Protein AF-A0A166WID9-F1 (afdb_monomer_lite)

Foldseek 3Di:
DVLLVLLVCQLVQLVCDVDPPLDRAPLFDDDEVFQDWAFLAAQFDDDWAWDDQDLQKIKIWTQHPQQWIWIKMGGGGPPDAIPPGSNDTDTLGARFDEHWHKDALHHLKIKIWTQGPQQFIWIWMTRNPDIDRIDTPGAHADYGKEWDHAHRQKIKIWGQHPQQFIWIWIGPNPDIDHIDTLGAHFDHTWYKDYQHHQKIKIWTQHPQQFIWIWIGRNPDIPHIDTPGARFDHTWAWEALHHLKIWIWTQHPQQFIWIWMGPSPDIDHIHTPGARFDAGWAWYYALSQKIKIWGQHPQQFIWIWIDSNPDIDDIDTSGARAPYTWHWYDSHRRWIKIWGQHPSSTIIIHTDFHWFFFQQQQTGTCSVLSSCFSNVWGDDNLLDDDPVVLVVVLVVCVVVCVVVVDDDDLPPRSLVSVLVSQVVRQQQDGAPPRGRDPDDDDDDRDAQPDPRCLSVLLSLLVNCVVCDFLADAAEAEWEFEQDPNDTHCVRVLVRLVSSVVSPHQHQAYEYEYQDDDDLVSLVVSCVSSVHDSLRYFYQHDDPHSLCSSVRCVVSVVSVSNCVRNVVVPPDDDPVVVVVSVVVSVLSCVLPPDDPDFAAAQEEEEEQNLVRPRHCVLVVVLLVLLCSVLSHHYDYHYQYLQLCDPVVCVVPVVSVVVRVVSLVPHLAYEYEDHAEDPSLRSLLVSLVCCVVVLRQYEYEQVGLQSNQQSCCCPQVVNPPAHDCRHPVPDPHHQKYFDADDDPVDPDGHWQFRKFKKFFDPPLQLPLLCLLQLVDRMAIATAGGGMFGQQVCQVVCVVSQFDQGIDGPVNRGRAWTFHNPGLHHIYGNGDQSSLAHSSRRRSSSSCRSCSSVVNNVVSSVVSNVDNNDHRSRDPDDD

InterPro domains:
  IPR004468 CTP synthase [PTHR11550] (348-858)
  IPR004468 CTP synthase [TIGR00337] (348-848)
  IPR017456 CTP synthase, N-terminal [PF06418] (348-565)
  IPR017926 Glutamine amidotransferase [PF00117] (611-840)
  IPR027417 P-loop containing nucleoside triphosphate hydrolase [G3DSA:3.40.50.300] (354-571)
  IPR027417 P-loop containing nucleoside triphosphate hydrolase [SSF52540] (313-566)
  IPR029062 Class I glutamine amidotransferase-like [G3DSA:3.40.50.880] (597-863)
  IPR029062 Class I glutamine amidotransferase-like [SSF52317] (599-852)
  IPR033828 CTP synthase GATase domain [cd01746] (599-846)
  IPR058502 PLL-like beta propeller [PF26607] (32-324)

pLDDT: mean 84.31, std 16.14, range [24.44, 98.62]

Structure (mmCIF, N/CA/C/O backbone):
data_AF-A0A166WID9-F1
#
_entry.id   AF-A0A166WID9-F1
#
loop_
_atom_site.group_PDB
_atom_site.id
_atom_site.type_symbol
_atom_site.label_atom_id
_atom_site.label_alt_id
_atom_site.label_comp_id
_atom_site.label_asym_id
_atom_site.label_entity_id
_atom_site.label_seq_id
_atom_site.pdbx_PDB_ins_code
_atom_site.Cartn_x
_atom_site.Cartn_y
_atom_site.Cartn_z
_atom_site.occupancy
_atom_site.B_iso_or_equiv
_atom_site.auth_seq_id
_atom_site.auth_comp_id
_atom_site.auth_asym_id
_atom_site.auth_atom_id
_atom_site.pdbx_PDB_model_num
ATOM 1 N N . MET A 1 1 ? -18.078 13.825 -22.452 1.00 29.33 1 MET A N 1
ATOM 2 C CA . MET A 1 1 ? -17.145 12.692 -22.592 1.00 29.33 1 MET A CA 1
ATOM 3 C C . MET A 1 1 ? -15.806 13.022 -21.956 1.00 29.33 1 MET A C 1
ATOM 5 O O . MET A 1 1 ? -15.513 12.515 -20.892 1.00 29.33 1 MET A O 1
ATOM 9 N N . PHE A 1 2 ? -15.063 13.988 -22.492 1.00 33.53 2 PHE A N 1
ATOM 10 C CA . PHE A 1 2 ? -13.681 14.206 -22.079 1.00 33.53 2 PHE A CA 1
ATOM 11 C C . PHE A 1 2 ? -13.449 14.901 -20.731 1.00 33.53 2 PHE A C 1
ATOM 13 O O . PHE A 1 2 ? -12.426 14.667 -20.117 1.00 33.53 2 PHE A O 1
ATOM 20 N N . LYS A 1 3 ? -14.415 15.648 -20.188 1.00 31.50 3 LYS A N 1
ATOM 21 C CA . LYS A 1 3 ? -14.369 16.086 -18.777 1.00 31.50 3 LYS A CA 1
ATOM 22 C C . LYS A 1 3 ? -14.500 14.925 -17.775 1.00 31.50 3 LYS A C 1
ATOM 24 O O . LYS A 1 3 ? -13.998 15.031 -16.665 1.00 31.50 3 LYS A O 1
ATOM 29 N N . TRP A 1 4 ? -15.113 13.805 -18.186 1.00 31.22 4 TRP A N 1
ATOM 30 C CA . TRP A 1 4 ? -14.991 12.526 -17.478 1.00 31.22 4 TRP A CA 1
ATOM 31 C C . TRP A 1 4 ? -13.637 11.888 -17.805 1.00 31.22 4 TRP A C 1
ATOM 33 O O . TRP A 1 4 ? -12.912 11.534 -16.887 1.00 31.22 4 TRP A O 1
ATOM 43 N N . SER A 1 5 ? -13.240 11.808 -19.086 1.00 32.94 5 SER A N 1
ATOM 44 C CA . SER A 1 5 ? -11.946 11.237 -19.521 1.00 32.94 5 SER A CA 1
ATOM 45 C C . SER A 1 5 ? -10.709 11.940 -18.926 1.00 32.94 5 SER A C 1
ATOM 47 O O . SER A 1 5 ? -9.628 11.363 -18.873 1.00 32.94 5 SER A O 1
ATOM 49 N N . LEU A 1 6 ? -10.866 13.180 -18.458 1.00 35.09 6 LEU A N 1
ATOM 50 C CA . LEU A 1 6 ? -9.849 13.917 -17.730 1.00 35.09 6 LEU A CA 1
ATOM 51 C C . LEU A 1 6 ? -9.614 13.237 -16.381 1.00 35.09 6 LEU A C 1
ATOM 53 O O . LEU A 1 6 ? -8.492 12.819 -16.154 1.00 35.09 6 LEU A O 1
ATOM 57 N N . LEU A 1 7 ? -10.666 13.014 -15.567 1.00 33.09 7 LEU A N 1
ATOM 58 C CA . LEU A 1 7 ? -10.648 12.192 -14.329 1.00 33.09 7 LEU A CA 1
ATOM 59 C C . LEU A 1 7 ? -10.022 10.812 -14.546 1.00 33.09 7 LEU A C 1
ATOM 61 O O . LEU A 1 7 ? -9.282 10.333 -13.695 1.00 33.09 7 LEU A O 1
ATOM 65 N N . TYR A 1 8 ? -10.264 10.244 -15.720 1.00 34.66 8 TYR A N 1
ATOM 66 C CA . TYR A 1 8 ? -9.747 8.974 -16.238 1.00 34.66 8 TYR A CA 1
ATOM 67 C C . TYR A 1 8 ? -8.234 9.008 -16.552 1.00 34.66 8 TYR A C 1
ATOM 69 O O . TYR A 1 8 ? -7.511 8.151 -16.058 1.00 34.66 8 TYR A O 1
ATOM 77 N N . CYS A 1 9 ? -7.692 9.996 -17.274 1.00 32.59 9 CYS A N 1
ATOM 78 C CA . CYS A 1 9 ? -6.236 10.113 -17.500 1.00 32.59 9 CYS A CA 1
ATOM 79 C C . CYS A 1 9 ? -5.441 10.571 -16.258 1.00 32.59 9 CYS A C 1
ATOM 81 O O . CYS A 1 9 ? -4.215 10.669 -16.307 1.00 32.59 9 CYS A O 1
ATOM 83 N N . LEU A 1 10 ? -6.133 10.894 -15.163 1.00 41.47 10 LEU A N 1
ATOM 84 C CA . LEU A 1 10 ? -5.582 11.579 -13.998 1.00 41.47 10 LEU A CA 1
ATOM 85 C C . LEU A 1 10 ? -5.070 10.697 -12.883 1.00 41.47 10 LEU A C 1
ATOM 87 O O . LEU A 1 10 ? -4.231 11.175 -12.129 1.00 41.47 10 LEU A O 1
ATOM 91 N N . SER A 1 11 ? -5.506 9.448 -12.770 1.00 35.12 11 SER A N 1
ATOM 92 C CA . SER A 1 11 ? -4.849 8.502 -11.863 1.00 35.12 11 SER A CA 1
ATOM 93 C C . SER A 1 11 ? -3.369 8.362 -12.241 1.00 35.12 11 SER A C 1
ATOM 95 O O . SER A 1 11 ? -2.512 8.613 -11.410 1.00 35.12 11 SER A O 1
ATOM 97 N N . LEU A 1 12 ? -3.061 8.170 -13.525 1.00 33.97 12 LEU A N 1
ATOM 98 C CA . LEU A 1 12 ? -1.698 8.025 -14.060 1.00 33.97 12 LEU A CA 1
ATOM 99 C C . LEU A 1 12 ? -0.779 9.254 -13.908 1.00 33.97 12 LEU A C 1
ATOM 101 O O . LEU A 1 12 ? 0.431 9.120 -14.041 1.00 33.97 12 LEU A O 1
ATOM 105 N N . LEU A 1 13 ? -1.321 10.462 -13.701 1.00 33.78 13 LEU A N 1
ATOM 106 C CA . LEU A 1 13 ? -0.529 11.705 -13.608 1.00 33.78 13 LEU A CA 1
ATOM 107 C C . LEU A 1 13 ? -0.602 12.381 -12.236 1.00 33.78 13 LEU A C 1
ATOM 109 O O . LEU A 1 13 ? 0.315 13.113 -11.865 1.00 33.78 13 LEU A O 1
ATOM 113 N N . ALA A 1 14 ? -1.675 12.141 -11.478 1.00 33.19 14 ALA A N 1
ATOM 114 C CA . ALA A 1 14 ? -1.847 12.625 -10.112 1.00 33.19 14 ALA A CA 1
ATOM 115 C C . ALA A 1 14 ? -1.405 11.593 -9.055 1.00 33.19 14 ALA A C 1
ATOM 117 O O . ALA A 1 14 ? -1.012 12.006 -7.963 1.00 33.19 14 ALA A O 1
ATOM 118 N N . ALA A 1 15 ? -1.435 10.286 -9.357 1.00 32.62 15 ALA A N 1
ATOM 119 C CA . ALA A 1 15 ? -0.976 9.222 -8.452 1.00 32.62 15 ALA A CA 1
ATOM 120 C C . ALA A 1 15 ? 0.531 8.928 -8.554 1.00 32.62 15 ALA A C 1
ATOM 122 O O . ALA A 1 15 ? 1.063 8.215 -7.716 1.00 32.62 15 ALA A O 1
ATOM 123 N N . THR A 1 16 ? 1.259 9.562 -9.479 1.00 33.81 16 THR A N 1
ATOM 124 C CA . THR A 1 16 ? 2.684 9.287 -9.720 1.00 33.81 16 THR A CA 1
ATOM 125 C C . THR A 1 16 ? 3.691 10.317 -9.147 1.00 33.81 16 THR A C 1
ATOM 127 O O . THR A 1 16 ? 4.575 10.723 -9.910 1.00 33.81 16 THR A O 1
ATOM 130 N N . PRO A 1 17 ? 3.715 10.825 -7.886 1.00 36.81 17 PRO A N 1
ATOM 131 C CA . PRO A 1 17 ? 2.848 10.709 -6.706 1.00 36.81 17 PRO A CA 1
ATOM 132 C C . PRO A 1 17 ? 2.644 12.053 -5.949 1.00 36.81 17 PRO A C 1
ATOM 134 O O . PRO A 1 17 ? 3.260 13.086 -6.257 1.00 36.81 17 PRO A O 1
ATOM 137 N N . GLN A 1 18 ? 1.862 12.015 -4.864 1.00 28.42 18 GLN A N 1
ATOM 138 C CA . GLN A 1 18 ? 2.094 12.884 -3.704 1.00 28.42 18 GLN A CA 1
ATOM 139 C C . GLN A 1 18 ? 3.464 12.532 -3.107 1.00 28.42 18 GLN A C 1
ATOM 141 O O . GLN A 1 18 ? 3.641 11.467 -2.533 1.00 28.42 18 GLN A O 1
ATOM 146 N N . GLY A 1 19 ? 4.442 13.427 -3.273 1.00 25.45 19 GLY A N 1
ATOM 147 C CA . GLY A 1 19 ? 5.763 13.309 -2.653 1.00 25.45 19 GLY A CA 1
ATOM 148 C C . GLY A 1 19 ? 6.847 12.673 -3.528 1.00 25.45 19 GLY A C 1
ATOM 149 O O . GLY A 1 19 ? 7.393 11.630 -3.189 1.00 25.45 19 GLY A O 1
ATOM 150 N N . CYS A 1 20 ? 7.290 13.352 -4.590 1.00 24.44 20 CYS A N 1
ATOM 151 C CA . CYS A 1 20 ? 8.637 13.111 -5.132 1.00 24.44 20 CYS A CA 1
ATOM 152 C C . CYS A 1 20 ? 9.711 13.838 -4.303 1.00 24.44 20 CYS A C 1
ATOM 154 O O . CYS A 1 20 ? 10.496 14.632 -4.811 1.00 24.44 20 CYS A O 1
ATOM 156 N N . SER A 1 21 ? 9.822 13.487 -3.024 1.00 25.66 21 SER A N 1
ATOM 157 C CA . SER A 1 21 ? 11.135 13.038 -2.556 1.00 25.66 21 SER A CA 1
ATOM 158 C C . SER A 1 21 ? 11.141 11.549 -2.880 1.00 25.66 21 SER A C 1
ATOM 160 O O . SER A 1 21 ? 10.225 10.889 -2.419 1.00 25.66 21 SER A O 1
ATOM 162 N N . GLY A 1 22 ? 12.040 11.053 -3.739 1.00 26.47 22 GLY A N 1
ATOM 163 C CA . GLY A 1 22 ? 11.924 9.772 -4.472 1.00 26.47 22 GLY A CA 1
ATOM 164 C C . GLY A 1 22 ? 11.632 8.498 -3.661 1.00 26.47 22 GLY A C 1
ATOM 165 O O . GLY A 1 22 ? 12.490 7.624 -3.583 1.00 26.47 22 GLY A O 1
ATOM 166 N N . ARG A 1 23 ? 10.429 8.398 -3.089 1.00 31.25 23 ARG A N 1
ATOM 167 C CA . ARG A 1 23 ? 10.002 7.396 -2.111 1.00 31.25 23 ARG A CA 1
ATOM 168 C C . ARG A 1 23 ? 8.579 6.870 -2.353 1.00 31.25 23 ARG A C 1
ATOM 170 O O . ARG A 1 23 ? 8.211 5.941 -1.659 1.00 31.25 23 ARG A O 1
ATOM 177 N N . ALA A 1 24 ? 7.814 7.407 -3.311 1.00 25.03 24 ALA A N 1
ATOM 178 C CA . ALA A 1 24 ? 6.367 7.154 -3.389 1.00 25.03 24 ALA A CA 1
ATOM 179 C C . ALA A 1 24 ? 5.817 6.693 -4.761 1.00 25.03 24 ALA A C 1
ATOM 181 O O . ALA A 1 24 ? 4.619 6.799 -4.964 1.00 25.03 24 ALA A O 1
ATOM 182 N N . VAL A 1 25 ? 6.637 6.215 -5.714 1.00 25.92 25 VAL A N 1
ATOM 183 C CA . VAL A 1 25 ? 6.122 5.740 -7.033 1.00 25.92 25 VAL A CA 1
ATOM 184 C C . VAL A 1 25 ? 6.230 4.224 -7.239 1.00 25.92 25 VAL A C 1
ATOM 186 O O . VAL A 1 25 ? 5.779 3.733 -8.254 1.00 25.92 25 VAL A O 1
ATOM 189 N N . GLU A 1 26 ? 6.804 3.438 -6.320 1.00 33.47 26 GLU A N 1
ATOM 190 C CA . GLU A 1 26 ? 6.939 1.980 -6.551 1.00 33.47 26 GLU A CA 1
ATOM 191 C C . GLU A 1 26 ? 6.768 1.139 -5.270 1.00 33.47 26 GLU A C 1
ATOM 193 O O . GLU A 1 26 ? 7.401 0.097 -5.101 1.00 33.47 26 GLU A O 1
ATOM 198 N N . THR A 1 27 ? 5.882 1.559 -4.357 1.00 28.61 27 THR A N 1
ATOM 199 C CA . THR A 1 27 ? 5.385 0.729 -3.232 1.00 28.61 27 THR A CA 1
ATOM 200 C C . THR A 1 27 ? 4.212 -0.193 -3.632 1.00 28.61 27 THR A C 1
ATOM 202 O O . THR A 1 27 ? 3.526 -0.767 -2.786 1.00 28.61 27 THR A O 1
ATOM 205 N N . GLU A 1 28 ? 4.058 -0.413 -4.937 1.00 32.56 28 GLU A N 1
ATOM 206 C CA . GLU A 1 28 ? 2.879 -0.906 -5.661 1.00 32.56 28 GLU A CA 1
ATOM 207 C C . GLU A 1 28 ? 2.756 -2.447 -5.729 1.00 32.56 28 GLU A C 1
ATOM 209 O O . GLU A 1 28 ? 2.613 -3.075 -6.783 1.00 32.56 28 GLU A O 1
ATOM 214 N N . LYS A 1 29 ? 2.877 -3.119 -4.573 1.00 29.30 29 LYS A N 1
ATOM 215 C CA . LYS A 1 29 ? 2.418 -4.510 -4.388 1.00 29.30 29 LYS A CA 1
ATOM 216 C C . LYS A 1 29 ? 2.517 -4.946 -2.921 1.00 29.30 29 LYS A C 1
ATOM 218 O O . LYS A 1 29 ? 3.580 -5.365 -2.470 1.00 29.30 29 LYS A O 1
ATOM 223 N N . ARG A 1 30 ? 1.337 -5.093 -2.298 1.00 35.50 30 ARG A N 1
ATOM 224 C CA . ARG A 1 30 ? 0.973 -6.159 -1.328 1.00 35.50 30 ARG A CA 1
ATOM 225 C C . ARG A 1 30 ? 1.055 -5.811 0.177 1.00 35.50 30 ARG A C 1
ATOM 227 O O . ARG A 1 30 ? 1.994 -6.155 0.879 1.00 35.50 30 ARG A O 1
ATOM 234 N N . ALA A 1 31 ? -0.058 -5.273 0.676 1.00 27.81 31 ALA A N 1
ATOM 235 C CA . ALA A 1 31 ? -0.945 -5.879 1.679 1.00 27.81 31 ALA A CA 1
ATOM 236 C C . ALA A 1 31 ? -0.385 -6.387 3.034 1.00 27.81 31 ALA A C 1
ATOM 238 O O . ALA A 1 31 ? -0.172 -7.580 3.247 1.00 27.81 31 ALA A O 1
ATOM 239 N N . SER A 1 32 ? -0.315 -5.461 3.999 1.00 35.56 32 SER A N 1
ATOM 240 C CA . SER A 1 32 ? -0.857 -5.477 5.382 1.00 35.56 32 SER A CA 1
ATOM 241 C C . SER A 1 32 ? -0.527 -6.584 6.396 1.00 35.56 32 SER A C 1
ATOM 243 O O . SER A 1 32 ? -0.673 -6.328 7.587 1.00 35.56 32 SER A O 1
ATOM 245 N N . ASP A 1 33 ? -0.064 -7.772 6.008 1.00 32.25 33 ASP A N 1
ATOM 246 C CA . ASP A 1 33 ? 0.643 -8.628 6.976 1.00 32.25 33 ASP A CA 1
ATOM 247 C C . ASP A 1 33 ? 2.093 -8.129 7.150 1.00 32.25 33 ASP A C 1
ATOM 249 O O . ASP A 1 33 ? 2.809 -8.528 8.063 1.00 32.25 33 ASP A O 1
ATOM 253 N N . ALA A 1 34 ? 2.535 -7.252 6.252 1.00 37.66 34 ALA A N 1
ATOM 254 C CA . ALA A 1 34 ? 3.918 -6.896 6.010 1.00 37.66 34 ALA A CA 1
ATOM 255 C C . ALA A 1 34 ? 4.574 -6.084 7.151 1.00 37.66 34 ALA A C 1
ATOM 257 O O . ALA A 1 34 ? 5.757 -6.246 7.430 1.00 37.66 34 ALA A O 1
ATOM 258 N N . LEU A 1 35 ? 3.804 -5.297 7.907 1.00 48.75 35 LEU A N 1
ATOM 259 C CA . LEU A 1 35 ? 4.326 -4.216 8.760 1.00 48.75 35 LEU A CA 1
ATOM 260 C C . LEU A 1 35 ? 4.630 -4.622 10.215 1.00 48.75 35 LEU A C 1
ATOM 262 O O . LEU A 1 35 ? 4.523 -3.817 11.146 1.00 48.75 35 LEU A O 1
ATOM 266 N N . SER A 1 36 ? 4.990 -5.885 10.438 1.00 54.28 36 SER A N 1
ATOM 267 C CA . SER A 1 36 ? 5.418 -6.396 11.744 1.00 54.28 36 SER A CA 1
ATOM 268 C C . SER A 1 36 ? 6.391 -7.558 11.584 1.00 54.28 36 SER A C 1
ATOM 270 O O . SER A 1 36 ? 6.362 -8.271 10.583 1.00 54.28 36 SER A O 1
ATOM 272 N N . TRP A 1 37 ? 7.251 -7.759 12.583 1.00 66.44 37 TRP A N 1
ATOM 273 C CA . TRP A 1 37 ? 8.116 -8.932 12.638 1.00 66.44 37 TRP A CA 1
ATOM 274 C C . TRP A 1 37 ? 7.269 -10.202 12.743 1.00 66.44 37 TRP A C 1
ATOM 276 O O . TRP A 1 37 ? 6.653 -10.464 13.775 1.00 66.44 37 TRP A O 1
ATOM 286 N N . LYS A 1 38 ? 7.266 -11.018 11.690 1.00 76.19 38 LYS A N 1
ATOM 287 C CA . LYS A 1 38 ? 6.602 -12.324 11.690 1.00 76.19 38 LYS A CA 1
ATOM 288 C C . LYS A 1 38 ? 7.574 -13.399 12.124 1.00 76.19 38 LYS A C 1
ATOM 290 O O . LYS A 1 38 ? 8.630 -13.545 11.513 1.00 76.19 38 LYS A O 1
ATOM 295 N N . ALA A 1 39 ? 7.185 -14.208 13.104 1.00 83.81 39 ALA A N 1
ATOM 296 C CA . ALA A 1 39 ? 7.940 -15.401 13.457 1.00 83.81 39 ALA A CA 1
ATOM 297 C C . ALA A 1 39 ? 7.895 -16.422 12.306 1.00 83.81 39 ALA A C 1
ATOM 299 O O . ALA A 1 39 ? 6.826 -16.827 11.838 1.00 83.81 39 ALA A O 1
ATOM 300 N N . LEU A 1 40 ? 9.075 -16.864 11.878 1.00 87.00 40 LEU A N 1
ATOM 301 C CA . LEU A 1 40 ? 9.288 -17.995 10.973 1.00 87.00 40 LEU A CA 1
ATOM 302 C C . LEU A 1 40 ? 9.703 -19.266 11.723 1.00 87.00 40 LEU A C 1
ATOM 304 O O . LEU A 1 40 ? 9.909 -20.301 11.083 1.00 87.00 40 LEU A O 1
ATOM 308 N N . GLY A 1 41 ? 9.784 -19.194 13.057 1.00 87.31 41 GLY A N 1
ATOM 309 C CA . GLY A 1 41 ? 10.098 -20.298 13.961 1.00 87.31 41 GLY A CA 1
ATOM 310 C C . GLY A 1 41 ? 11.552 -20.767 13.883 1.00 87.31 41 GLY A C 1
ATOM 311 O O . GLY A 1 41 ? 12.405 -20.122 13.266 1.00 87.31 41 GLY A O 1
ATOM 312 N N . GLY A 1 42 ? 11.807 -21.939 14.468 1.00 86.19 42 GLY A N 1
ATOM 313 C CA . GLY A 1 42 ? 13.115 -22.598 14.485 1.00 86.19 42 GLY A CA 1
ATOM 314 C C . GLY A 1 42 ? 13.987 -22.223 15.687 1.00 86.19 42 GLY A C 1
ATOM 315 O O . GLY A 1 42 ? 13.659 -21.332 16.460 1.00 86.19 42 GLY A O 1
ATOM 316 N N . SER A 1 43 ? 15.103 -22.937 15.835 1.00 88.19 43 SER A N 1
ATOM 317 C CA . SER A 1 43 ? 16.196 -22.621 16.762 1.00 88.19 43 SER A CA 1
ATOM 318 C C . SER A 1 43 ? 17.472 -22.554 15.930 1.00 88.19 43 SER A C 1
ATOM 320 O O . SER A 1 43 ? 18.087 -23.582 15.632 1.00 88.19 43 SER A O 1
ATOM 322 N N . ILE A 1 44 ? 17.788 -21.352 15.452 1.00 89.25 44 ILE A N 1
ATOM 323 C CA . ILE A 1 44 ? 18.830 -21.123 14.453 1.00 89.25 44 ILE A CA 1
ATOM 324 C C . ILE A 1 44 ? 20.109 -20.585 15.096 1.00 89.25 44 ILE A C 1
ATOM 326 O O . ILE A 1 44 ? 20.073 -19.861 16.095 1.00 89.25 44 ILE A O 1
ATOM 330 N N . VAL A 1 45 ? 21.249 -20.914 14.490 1.00 86.94 45 VAL A N 1
ATOM 331 C CA . VAL A 1 45 ? 22.577 -20.470 14.922 1.00 86.94 45 VAL A CA 1
ATOM 332 C C . VAL A 1 45 ? 23.310 -19.822 13.753 1.00 86.94 45 VAL A C 1
ATOM 334 O O . VAL A 1 45 ? 23.618 -20.493 12.769 1.00 86.94 45 VAL A O 1
ATOM 337 N N . GLY A 1 46 ? 23.671 -18.550 13.909 1.00 84.31 46 GLY A N 1
ATOM 338 C CA . GLY A 1 46 ? 24.320 -17.750 12.868 1.00 84.31 46 GLY A CA 1
ATOM 339 C C . GLY A 1 46 ? 23.325 -17.108 11.900 1.00 84.31 46 GLY A C 1
ATOM 340 O O . GLY A 1 46 ? 22.133 -16.992 12.210 1.00 84.31 46 GLY A O 1
ATOM 341 N N . HIS A 1 47 ? 23.816 -16.672 10.741 1.00 87.69 47 HIS A N 1
ATOM 342 C CA . HIS A 1 47 ? 23.036 -15.880 9.793 1.00 87.69 47 HIS A CA 1
ATOM 343 C C . HIS A 1 47 ? 22.231 -16.759 8.823 1.00 87.69 47 HIS A C 1
ATOM 345 O O . HIS A 1 47 ? 22.735 -17.779 8.339 1.00 87.69 47 HIS A O 1
ATOM 351 N N . PRO A 1 48 ? 20.995 -16.357 8.472 1.00 91.31 48 PRO A N 1
ATOM 352 C CA . PRO A 1 48 ? 20.246 -17.020 7.417 1.00 91.31 48 PRO A CA 1
ATOM 353 C C . PRO A 1 48 ? 20.870 -16.742 6.039 1.00 91.31 48 PRO A C 1
ATOM 355 O O . PRO A 1 48 ? 21.185 -15.601 5.698 1.00 91.31 48 PRO A O 1
ATOM 358 N N . GLY A 1 49 ? 20.988 -17.784 5.219 1.00 91.44 49 GLY A N 1
ATOM 359 C CA . GLY A 1 49 ? 21.235 -17.665 3.787 1.00 91.44 49 GLY A CA 1
ATOM 360 C C . GLY A 1 49 ? 19.919 -17.432 3.060 1.00 91.44 49 GLY A C 1
ATOM 361 O O . GLY A 1 49 ? 19.071 -18.320 3.044 1.00 91.44 49 GLY A O 1
ATOM 362 N N . VAL A 1 50 ? 19.735 -16.257 2.465 1.00 90.69 50 VAL A N 1
ATOM 363 C CA . VAL A 1 50 ? 18.487 -15.886 1.784 1.00 90.69 50 VAL A CA 1
ATOM 364 C C . VAL A 1 50 ? 18.762 -15.629 0.309 1.00 90.69 50 VAL A C 1
ATOM 366 O O . VAL A 1 50 ? 19.756 -14.989 -0.029 1.00 90.69 50 VAL A O 1
ATOM 369 N N . ILE A 1 51 ? 17.896 -16.137 -0.567 1.00 87.56 51 ILE A N 1
ATOM 370 C CA . ILE A 1 51 ? 17.979 -15.892 -2.006 1.00 87.56 51 ILE A CA 1
ATOM 371 C C . ILE A 1 51 ? 16.591 -15.708 -2.617 1.00 87.56 51 ILE A C 1
ATOM 373 O O . ILE A 1 51 ? 15.659 -16.454 -2.314 1.00 87.56 51 ILE A O 1
ATOM 377 N N . SER A 1 52 ? 16.494 -14.755 -3.540 1.00 80.38 52 SER A N 1
ATOM 378 C CA . SER A 1 52 ? 15.379 -14.633 -4.481 1.00 80.38 52 SER A CA 1
ATOM 379 C C . SER A 1 52 ? 15.876 -14.964 -5.881 1.00 80.38 52 SER A C 1
ATOM 381 O O . SER A 1 52 ? 16.798 -14.324 -6.384 1.00 80.38 52 SER A O 1
ATOM 383 N N . TRP A 1 53 ? 15.283 -15.966 -6.525 1.00 76.12 53 TRP A N 1
ATOM 384 C CA . TRP A 1 53 ? 15.596 -16.333 -7.916 1.00 76.12 53 TRP A CA 1
ATOM 385 C C . TRP A 1 53 ? 14.409 -16.130 -8.867 1.00 76.12 53 TRP A C 1
ATOM 387 O O . TRP A 1 53 ? 14.546 -16.318 -10.076 1.00 76.12 53 TRP A O 1
ATOM 397 N N . SER A 1 54 ? 13.248 -15.738 -8.332 1.00 67.12 54 SER A N 1
ATOM 398 C CA . SER A 1 54 ? 12.106 -15.214 -9.087 1.00 67.12 54 SER A CA 1
ATOM 399 C C . SER A 1 54 ? 11.345 -14.173 -8.248 1.00 67.12 54 SER A C 1
ATOM 401 O O . SER A 1 54 ? 11.491 -14.187 -7.025 1.00 67.12 54 SER A O 1
ATOM 403 N N . PRO A 1 55 ? 10.514 -13.306 -8.860 1.00 54.84 55 PRO A N 1
ATOM 404 C CA . PRO A 1 55 ? 9.795 -12.243 -8.144 1.00 54.84 55 PRO A CA 1
ATOM 405 C C . PRO A 1 55 ? 8.849 -12.715 -7.024 1.00 54.84 55 PRO A C 1
ATOM 407 O O . PRO A 1 55 ? 8.593 -11.964 -6.091 1.00 54.84 55 PRO A O 1
ATOM 410 N N . ASP A 1 56 ? 8.345 -13.951 -7.100 1.00 61.44 56 ASP A N 1
ATOM 411 C CA . ASP A 1 56 ? 7.369 -14.524 -6.155 1.00 61.44 56 ASP A CA 1
ATOM 412 C C . ASP A 1 56 ? 7.952 -15.725 -5.377 1.00 61.44 56 ASP A C 1
ATOM 414 O O . ASP A 1 56 ? 7.229 -16.642 -4.964 1.00 61.44 56 ASP A O 1
ATOM 418 N N . ARG A 1 57 ? 9.286 -15.783 -5.244 1.00 75.94 57 ARG A N 1
ATOM 419 C CA . ARG A 1 57 ? 9.966 -16.895 -4.576 1.00 75.94 57 ARG A CA 1
ATOM 420 C C . ARG A 1 57 ? 11.198 -16.452 -3.804 1.00 75.94 57 ARG A C 1
ATOM 422 O O . ARG A 1 57 ? 12.210 -16.080 -4.399 1.00 75.94 57 ARG A O 1
ATOM 429 N N . THR A 1 58 ? 11.107 -16.637 -2.493 1.00 84.69 58 THR A N 1
ATOM 430 C CA . THR A 1 58 ? 12.204 -16.454 -1.542 1.00 84.69 58 THR A CA 1
ATOM 431 C C . THR A 1 58 ? 12.513 -17.789 -0.892 1.00 84.69 58 THR A C 1
ATOM 433 O O . THR A 1 58 ? 11.614 -18.422 -0.335 1.00 84.69 58 THR A O 1
ATOM 436 N N . ASP A 1 59 ? 13.769 -18.213 -0.922 1.00 89.81 59 ASP A N 1
ATOM 437 C CA . ASP A 1 59 ? 14.230 -19.400 -0.207 1.00 89.81 59 ASP A CA 1
ATOM 438 C C . ASP A 1 59 ? 15.183 -18.970 0.911 1.00 89.81 59 ASP A C 1
ATOM 440 O O . ASP A 1 59 ? 16.077 -18.141 0.717 1.00 89.81 59 ASP A O 1
ATOM 444 N N . VAL A 1 60 ? 14.957 -19.522 2.102 1.00 92.69 60 VAL A N 1
ATOM 445 C CA . VAL A 1 60 ? 15.696 -19.212 3.323 1.00 92.69 60 VAL A CA 1
ATOM 446 C C . VAL A 1 60 ? 16.310 -20.489 3.872 1.00 92.69 60 VAL A C 1
ATOM 448 O O . VAL A 1 60 ? 15.621 -21.481 4.120 1.00 92.69 60 VAL A O 1
ATOM 451 N N . PHE A 1 61 ? 17.614 -20.436 4.102 1.00 94.88 61 PHE A N 1
ATOM 452 C CA . PHE A 1 61 ? 18.420 -21.511 4.650 1.00 94.88 61 PHE A CA 1
ATOM 453 C C . PHE A 1 61 ? 18.986 -21.083 5.989 1.00 94.88 61 PHE A C 1
ATOM 455 O O . PHE A 1 61 ? 19.532 -19.992 6.126 1.00 94.88 61 PHE A O 1
ATOM 462 N N . VAL A 1 62 ? 18.882 -21.952 6.982 1.00 94.00 62 VAL A N 1
ATOM 463 C CA . VAL A 1 62 ? 19.393 -21.694 8.325 1.00 94.00 62 VAL A CA 1
ATOM 464 C C . VAL A 1 62 ? 20.152 -22.907 8.829 1.00 94.00 62 VAL A C 1
ATOM 466 O O . VAL A 1 62 ? 19.833 -24.046 8.487 1.00 94.00 62 VAL A O 1
ATOM 469 N N . ARG A 1 63 ? 21.152 -22.662 9.671 1.00 94.75 63 ARG A N 1
ATOM 470 C CA . ARG A 1 63 ? 21.784 -23.711 10.464 1.00 94.75 63 ARG A CA 1
ATOM 471 C C . ARG A 1 63 ? 21.002 -23.888 11.761 1.00 94.75 63 ARG A C 1
ATOM 473 O O . ARG A 1 63 ? 20.824 -22.924 12.504 1.00 94.75 63 ARG A O 1
ATOM 480 N N . GLY A 1 64 ? 20.554 -25.108 12.034 1.00 92.56 64 GLY A N 1
ATOM 481 C CA . GLY A 1 64 ? 19.924 -25.462 13.303 1.00 92.56 64 GLY A CA 1
ATOM 482 C C . GLY A 1 64 ? 20.936 -25.580 14.444 1.00 92.56 64 GLY A C 1
ATOM 483 O O . GLY A 1 64 ? 22.136 -25.759 14.224 1.00 92.56 64 GLY A O 1
ATOM 484 N N . SER A 1 65 ? 20.454 -25.524 15.684 1.00 90.31 65 SER A N 1
ATOM 485 C CA . SER A 1 65 ? 21.264 -25.795 16.883 1.00 90.31 65 SER A CA 1
ATOM 486 C C . S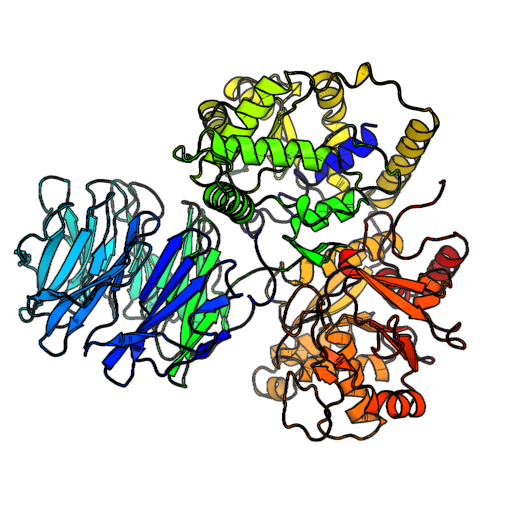ER A 1 65 ? 21.831 -27.222 16.943 1.00 90.31 65 SER A C 1
ATOM 488 O O . SER A 1 65 ? 22.819 -27.466 17.632 1.00 90.31 65 SER A O 1
ATOM 490 N N . ASP A 1 66 ? 21.268 -28.144 16.163 1.00 91.94 66 ASP A N 1
ATOM 491 C CA . ASP A 1 66 ? 21.755 -29.506 15.915 1.00 91.94 66 ASP A CA 1
ATOM 492 C C . ASP A 1 66 ? 22.833 -29.593 14.813 1.00 91.94 66 ASP A C 1
ATOM 494 O O . ASP A 1 66 ? 23.268 -30.688 14.459 1.00 91.94 66 ASP A O 1
ATOM 498 N N . THR A 1 67 ? 23.285 -28.453 14.280 1.00 92.56 67 THR A N 1
ATOM 499 C CA . THR A 1 67 ? 24.239 -28.311 13.164 1.00 92.56 67 THR A CA 1
ATOM 500 C C . THR A 1 67 ? 23.719 -28.729 11.785 1.00 92.56 67 THR A C 1
ATOM 502 O O . THR A 1 67 ? 24.489 -28.679 10.825 1.00 92.56 67 THR A O 1
ATOM 505 N N . ALA A 1 68 ? 22.443 -29.102 11.643 1.00 94.50 68 ALA A N 1
ATOM 506 C CA . ALA A 1 68 ? 21.863 -29.456 10.349 1.00 94.50 68 ALA A CA 1
ATOM 507 C C . ALA A 1 68 ? 21.447 -28.217 9.541 1.00 94.50 68 ALA A C 1
ATOM 509 O O . ALA A 1 68 ? 21.224 -27.132 10.087 1.00 94.50 68 ALA A O 1
ATOM 510 N N . VAL A 1 69 ? 21.327 -28.384 8.220 1.00 95.50 69 VAL A N 1
ATOM 511 C CA . VAL A 1 69 ? 20.786 -27.349 7.334 1.00 95.50 69 VAL A CA 1
ATOM 512 C C . VAL A 1 69 ? 19.277 -27.499 7.244 1.00 95.50 69 VAL A C 1
ATOM 514 O O . VAL A 1 69 ? 18.757 -28.545 6.856 1.00 95.50 69 VAL A O 1
ATOM 517 N N . TYR A 1 70 ? 18.577 -26.416 7.544 1.00 95.06 70 TYR A N 1
ATOM 518 C CA . TYR A 1 70 ? 17.137 -26.308 7.406 1.00 95.06 70 TYR A CA 1
ATOM 519 C C . TYR A 1 70 ? 16.791 -25.308 6.319 1.00 95.06 70 TYR A C 1
ATOM 521 O O . TYR A 1 70 ? 17.441 -24.278 6.163 1.00 95.06 70 TYR A O 1
ATOM 529 N N . HIS A 1 71 ? 15.743 -25.622 5.577 1.00 94.00 71 HIS A N 1
ATOM 530 C CA . HIS A 1 71 ? 15.265 -24.848 4.451 1.00 94.00 71 HIS A CA 1
ATOM 531 C C . HIS A 1 71 ? 13.784 -24.558 4.620 1.00 94.00 71 HIS A C 1
ATOM 533 O O . HIS A 1 71 ? 12.998 -25.422 5.007 1.00 94.00 71 HIS A O 1
ATOM 539 N N . LYS A 1 72 ? 13.390 -23.337 4.307 1.00 92.44 72 LYS A N 1
ATOM 540 C CA . LYS A 1 72 ? 11.996 -22.979 4.107 1.00 92.44 72 LYS A CA 1
ATOM 541 C C . LYS A 1 72 ? 11.905 -22.021 2.944 1.00 92.44 72 LYS A C 1
ATOM 543 O O . LYS A 1 72 ? 12.872 -21.347 2.601 1.00 92.44 72 LYS A O 1
ATOM 548 N N . TRP A 1 73 ? 10.726 -21.942 2.367 1.00 89.25 73 TRP A N 1
ATOM 549 C CA . TRP A 1 73 ? 10.508 -21.096 1.215 1.00 89.25 73 TRP A CA 1
ATOM 550 C C . TRP A 1 73 ? 9.189 -20.378 1.312 1.00 89.25 73 TRP A C 1
ATOM 552 O O . TRP A 1 73 ? 8.251 -20.851 1.942 1.00 89.25 73 TRP A O 1
ATOM 562 N N . GLN A 1 74 ? 9.107 -19.264 0.622 1.00 81.81 74 GLN A N 1
ATOM 563 C CA . GLN A 1 74 ? 7.892 -18.515 0.414 1.00 81.81 74 GLN A CA 1
ATOM 564 C C . GLN A 1 74 ? 7.509 -18.669 -1.053 1.00 81.81 74 GLN A C 1
ATOM 566 O O . GLN A 1 74 ? 8.338 -18.442 -1.931 1.00 81.81 74 GLN A O 1
ATOM 571 N N . ALA A 1 75 ? 6.286 -19.121 -1.322 1.00 64.19 75 ALA A N 1
ATOM 572 C CA . ALA A 1 75 ? 5.775 -19.261 -2.681 1.00 64.19 75 ALA A CA 1
ATOM 573 C C . ALA A 1 75 ? 4.570 -18.339 -2.877 1.00 64.19 75 ALA A C 1
ATOM 575 O O . ALA A 1 75 ? 3.589 -18.446 -2.143 1.00 64.19 75 ALA A O 1
ATOM 576 N N . GLY A 1 76 ? 4.634 -17.473 -3.887 1.00 51.47 76 GLY A N 1
ATOM 577 C CA . GLY A 1 76 ? 3.594 -16.491 -4.170 1.00 51.47 76 GLY A CA 1
ATOM 578 C C . GLY A 1 76 ? 3.936 -15.113 -3.607 1.00 51.47 76 GLY A C 1
ATOM 579 O O . GLY A 1 76 ? 5.093 -14.702 -3.590 1.00 51.47 76 GLY A O 1
ATOM 580 N N . VAL A 1 77 ? 2.908 -14.388 -3.175 1.00 41.44 77 VAL A N 1
ATOM 581 C CA . VAL A 1 77 ? 3.042 -13.057 -2.576 1.00 41.44 77 VAL A CA 1
ATOM 582 C C . VAL A 1 77 ? 3.965 -13.130 -1.346 1.00 41.44 77 VAL A C 1
ATOM 584 O O . VAL A 1 77 ? 3.791 -14.026 -0.511 1.00 41.44 77 VAL A O 1
ATOM 587 N N . PRO A 1 78 ? 4.945 -12.215 -1.199 1.00 43.19 78 PRO A N 1
ATOM 588 C CA . PRO A 1 78 ? 5.639 -12.028 0.062 1.00 43.19 78 PRO A CA 1
ATOM 589 C C . PRO A 1 78 ? 4.645 -11.951 1.229 1.00 43.19 78 PRO A C 1
ATOM 591 O O . PRO A 1 78 ? 3.589 -11.334 1.131 1.00 43.19 78 PRO A O 1
ATOM 594 N N . GLY A 1 79 ? 4.942 -12.675 2.298 1.00 44.09 79 GLY A N 1
ATOM 595 C CA . GLY A 1 79 ? 4.179 -12.715 3.531 1.00 44.09 79 GLY A CA 1
ATOM 596 C C . GLY A 1 79 ? 3.063 -13.750 3.643 1.00 44.09 79 GLY A C 1
ATOM 597 O O . GLY A 1 79 ? 2.612 -13.935 4.772 1.00 44.09 79 GLY A O 1
ATOM 598 N N . THR A 1 80 ? 2.640 -14.430 2.565 1.00 49.88 80 THR A N 1
ATOM 599 C CA . THR A 1 80 ? 1.332 -15.126 2.562 1.00 49.88 80 THR A CA 1
ATOM 600 C C . THR A 1 80 ? 1.375 -16.655 2.624 1.00 49.88 80 THR A C 1
ATOM 602 O O . THR A 1 80 ? 0.426 -17.258 3.120 1.00 49.88 80 THR A O 1
ATOM 605 N N . ALA A 1 81 ? 2.434 -17.317 2.138 1.00 68.56 81 ALA A N 1
ATOM 606 C CA . ALA A 1 81 ? 2.527 -18.784 2.178 1.00 68.56 81 ALA A CA 1
ATOM 607 C C . ALA A 1 81 ? 3.975 -19.294 2.295 1.00 68.56 81 ALA A C 1
ATOM 609 O O . ALA A 1 81 ? 4.709 -19.386 1.308 1.00 68.56 81 ALA A O 1
ATOM 610 N N . TRP A 1 82 ? 4.368 -19.667 3.517 1.00 82.69 82 TRP A N 1
ATOM 611 C CA . TRP A 1 82 ? 5.640 -20.333 3.803 1.00 82.69 82 TRP A CA 1
ATOM 612 C C . TRP A 1 82 ? 5.493 -21.858 3.765 1.00 82.69 82 TRP A C 1
ATOM 614 O O . TRP A 1 82 ? 4.626 -22.420 4.431 1.00 82.69 82 TRP A O 1
ATOM 624 N N . GLY A 1 83 ? 6.365 -22.537 3.024 1.00 84.69 83 GLY A N 1
ATOM 625 C CA . GLY A 1 83 ? 6.519 -23.988 3.018 1.00 84.69 83 GLY A CA 1
ATOM 626 C C . GLY A 1 83 ? 7.752 -24.427 3.821 1.00 84.69 83 GLY A C 1
ATOM 627 O O . GLY A 1 83 ? 8.779 -23.746 3.766 1.00 84.69 83 GLY A O 1
ATOM 628 N N . PRO A 1 84 ? 7.684 -25.542 4.576 1.00 86.62 84 PRO A N 1
ATOM 629 C CA . PRO A 1 84 ? 6.549 -26.470 4.714 1.00 86.62 84 PRO A CA 1
ATOM 630 C C . PRO A 1 84 ? 5.416 -25.976 5.640 1.00 86.62 84 PRO A C 1
ATOM 632 O O . PRO A 1 84 ? 4.402 -26.650 5.777 1.00 86.62 84 PRO A O 1
ATOM 635 N N . GLY A 1 85 ? 5.582 -24.817 6.277 1.00 83.81 85 GLY A N 1
ATOM 636 C CA . GLY A 1 85 ? 4.571 -24.122 7.075 1.00 83.81 85 GLY A CA 1
ATOM 637 C C . GLY A 1 85 ? 5.140 -22.810 7.627 1.00 83.81 85 GLY A C 1
ATOM 638 O O . GLY A 1 85 ? 6.349 -22.579 7.536 1.00 83.81 85 GLY A O 1
ATOM 639 N N . GLN A 1 86 ? 4.303 -21.971 8.250 1.00 81.25 86 GLN A N 1
ATOM 640 C CA . GLN A 1 86 ? 4.715 -20.658 8.782 1.00 81.25 86 GLN A CA 1
ATOM 641 C C . GLN A 1 86 ? 5.951 -20.748 9.686 1.00 81.25 86 GLN A C 1
ATOM 643 O O . GLN A 1 86 ? 6.947 -20.071 9.444 1.00 81.25 86 GLN A O 1
ATOM 648 N N . THR A 1 87 ? 5.925 -21.640 10.676 1.00 86.75 87 THR A N 1
ATOM 649 C CA . THR A 1 87 ? 7.032 -21.875 11.619 1.00 86.75 87 THR A CA 1
ATOM 650 C C . THR A 1 87 ? 7.843 -23.137 11.308 1.00 86.75 87 THR A C 1
ATOM 652 O O . THR A 1 87 ? 8.843 -23.417 11.967 1.00 86.75 87 THR A O 1
ATOM 655 N N . GLY A 1 88 ? 7.417 -23.906 10.302 1.00 88.06 88 GLY A N 1
ATOM 656 C CA . GLY A 1 88 ? 8.037 -25.165 9.905 1.00 88.06 88 GLY A CA 1
ATOM 657 C C . GLY A 1 88 ? 9.266 -24.973 9.018 1.00 88.06 88 GLY A C 1
ATOM 658 O O . GLY A 1 88 ? 9.392 -23.969 8.310 1.00 88.06 88 GLY A O 1
ATOM 659 N N . TYR A 1 89 ? 10.140 -25.981 9.033 1.00 93.38 89 TYR A N 1
ATOM 660 C CA . TYR A 1 89 ? 11.320 -26.082 8.179 1.00 93.38 89 TYR A CA 1
ATOM 661 C C . TYR A 1 89 ? 11.444 -27.488 7.599 1.00 93.38 89 TYR A C 1
ATOM 663 O O . TYR A 1 89 ? 11.152 -28.484 8.258 1.00 93.38 89 TYR A O 1
ATOM 671 N N . GLN A 1 90 ? 11.918 -27.561 6.363 1.00 94.25 90 GLN A N 1
ATOM 672 C CA . GLN A 1 90 ? 12.386 -28.783 5.736 1.00 94.25 90 GLN A CA 1
ATOM 673 C C . GLN A 1 90 ? 13.822 -29.055 6.190 1.00 94.25 90 GLN A C 1
ATOM 675 O O . GLN A 1 90 ? 14.702 -28.215 6.014 1.00 94.25 90 GLN A O 1
ATOM 680 N N . ASN A 1 91 ? 14.073 -30.232 6.757 1.00 94.06 91 ASN A N 1
ATOM 681 C CA . ASN A 1 91 ? 15.425 -30.662 7.103 1.00 94.06 91 ASN A CA 1
ATOM 682 C C . ASN A 1 91 ? 16.147 -31.157 5.835 1.00 94.06 91 ASN A C 1
ATOM 684 O O . ASN A 1 91 ? 15.679 -32.092 5.184 1.00 94.06 91 ASN A O 1
ATOM 688 N N . LEU A 1 92 ? 17.267 -30.524 5.481 1.00 94.00 92 LEU A N 1
ATOM 689 C CA . LEU A 1 92 ? 18.130 -30.910 4.356 1.00 94.00 92 LEU A CA 1
ATOM 690 C C . LEU A 1 92 ? 19.366 -31.710 4.801 1.00 94.00 92 LEU A C 1
ATOM 692 O O . LEU A 1 92 ? 20.219 -32.046 3.978 1.00 94.00 92 LEU A O 1
ATOM 696 N N . GLY A 1 93 ? 19.468 -32.019 6.092 1.00 91.44 93 GLY A N 1
ATOM 697 C CA . GLY A 1 93 ? 20.545 -32.779 6.706 1.00 91.44 93 GLY A CA 1
ATOM 698 C C . GLY A 1 93 ? 21.875 -32.029 6.747 1.00 91.44 93 GLY A C 1
ATOM 699 O O . GLY A 1 93 ? 21.939 -30.804 6.649 1.00 91.44 93 GLY A O 1
ATOM 700 N N . GLY A 1 94 ? 22.953 -32.799 6.884 1.00 87.19 94 GLY A N 1
ATOM 701 C CA . GLY A 1 94 ? 24.314 -32.283 7.027 1.00 87.19 94 GLY A CA 1
ATOM 702 C C . GLY A 1 94 ? 24.705 -32.005 8.481 1.00 87.19 94 GLY A C 1
ATOM 703 O O . GLY A 1 94 ? 23.877 -32.041 9.384 1.00 87.19 94 GLY A O 1
ATOM 704 N N . SER A 1 95 ? 25.996 -31.755 8.691 1.00 91.88 95 SER A N 1
ATOM 705 C CA . SER A 1 95 ? 26.550 -31.237 9.944 1.00 91.88 95 SER A CA 1
ATOM 706 C C . SER A 1 95 ? 27.562 -30.158 9.581 1.00 91.88 95 SER A C 1
ATOM 708 O O . SER A 1 95 ? 28.607 -30.458 8.992 1.00 91.88 95 SER A O 1
ATOM 710 N N . ILE A 1 96 ? 27.197 -28.900 9.830 1.00 93.88 96 ILE A N 1
ATOM 711 C CA . ILE A 1 96 ? 27.884 -27.725 9.286 1.00 93.88 96 ILE A CA 1
ATOM 712 C C . ILE A 1 96 ? 28.410 -26.787 10.377 1.00 93.88 96 ILE A C 1
ATOM 714 O O . ILE A 1 96 ? 27.824 -26.638 11.450 1.00 93.88 96 ILE A O 1
ATOM 718 N N . LEU A 1 97 ? 29.531 -26.129 10.076 1.00 92.81 97 LEU A N 1
ATOM 719 C CA . LEU A 1 97 ? 30.217 -25.175 10.954 1.00 92.81 97 LEU A CA 1
ATOM 720 C C . LEU A 1 97 ? 30.023 -23.716 10.527 1.00 92.81 97 LEU A C 1
ATOM 722 O O . LEU A 1 97 ? 30.125 -22.827 11.373 1.00 92.81 97 LEU A O 1
ATOM 726 N N . SER A 1 98 ? 29.764 -23.472 9.243 1.00 93.19 98 SER A N 1
ATOM 727 C CA . SER A 1 98 ? 29.558 -22.131 8.685 1.00 93.19 98 SER A CA 1
ATOM 728 C C . SER A 1 98 ? 28.087 -21.730 8.664 1.00 93.19 98 SER A C 1
ATOM 730 O O . SER A 1 98 ? 27.206 -22.555 8.912 1.00 93.19 98 SER A O 1
ATOM 732 N N . ASP A 1 99 ? 27.828 -20.486 8.274 1.00 92.62 99 ASP A N 1
ATOM 733 C CA . ASP A 1 99 ? 26.511 -20.100 7.773 1.00 92.62 99 ASP A CA 1
ATOM 734 C C . ASP A 1 99 ? 26.279 -20.683 6.367 1.00 92.62 99 ASP A C 1
ATOM 736 O O . ASP A 1 99 ? 27.215 -21.135 5.688 1.00 92.62 99 ASP A O 1
ATOM 740 N N . VAL A 1 100 ? 25.018 -20.711 5.926 1.00 93.81 100 VAL A N 1
ATOM 741 C CA . VAL A 1 100 ? 24.657 -21.217 4.595 1.00 93.81 100 VAL A CA 1
ATOM 742 C C . VAL A 1 100 ? 24.771 -20.087 3.582 1.00 93.81 100 VAL A C 1
ATOM 744 O O . VAL A 1 100 ? 24.071 -19.085 3.682 1.00 93.81 100 VAL A O 1
ATOM 747 N N . THR A 1 101 ? 25.628 -20.252 2.577 1.00 94.62 101 THR A N 1
ATOM 748 C CA . THR A 1 101 ? 25.745 -19.283 1.481 1.00 94.62 101 THR A CA 1
ATOM 749 C C . THR A 1 101 ? 24.945 -19.746 0.286 1.00 94.62 101 THR A C 1
ATOM 751 O O . THR A 1 101 ? 25.128 -20.869 -0.173 1.00 94.62 101 THR A O 1
ATOM 754 N N . VAL A 1 102 ? 24.088 -18.875 -0.239 1.00 92.88 102 VAL A N 1
ATOM 755 C CA . VAL A 1 102 ? 23.215 -19.174 -1.375 1.00 92.88 102 VAL A CA 1
ATOM 756 C C . VAL A 1 102 ? 23.433 -18.210 -2.527 1.00 92.88 102 VAL A C 1
ATOM 758 O O . VAL A 1 102 ? 23.691 -17.027 -2.324 1.00 92.88 102 VAL A O 1
ATOM 761 N N . VAL A 1 103 ? 23.339 -18.725 -3.750 1.00 90.12 103 VAL A N 1
ATOM 762 C CA . VAL A 1 103 ? 23.508 -17.949 -4.982 1.00 90.12 103 VAL A CA 1
ATOM 763 C C . VAL A 1 103 ? 22.586 -18.492 -6.070 1.00 90.12 103 VAL A C 1
ATOM 765 O O . VAL A 1 103 ? 22.446 -19.705 -6.236 1.00 90.12 103 VAL A O 1
ATOM 768 N N . SER A 1 104 ? 21.953 -17.602 -6.833 1.00 85.50 104 SER A N 1
ATOM 769 C CA . SER A 1 104 ? 21.184 -17.994 -8.016 1.00 85.50 104 SER A CA 1
ATOM 770 C C . SER A 1 104 ? 22.077 -18.016 -9.256 1.00 85.50 104 SER A C 1
ATOM 772 O O . SER A 1 104 ? 22.880 -17.113 -9.479 1.00 85.50 104 SER A O 1
ATOM 774 N N . ARG A 1 105 ? 21.919 -19.053 -10.087 1.00 75.56 105 ARG A N 1
ATOM 775 C CA . ARG A 1 105 ? 22.546 -19.142 -11.422 1.00 75.56 105 ARG A CA 1
ATOM 776 C C . ARG A 1 105 ? 21.632 -18.653 -12.546 1.00 75.56 105 ARG A C 1
ATOM 778 O O . ARG A 1 105 ? 22.050 -18.652 -13.703 1.00 75.56 105 ARG A O 1
ATOM 785 N N . GLY A 1 106 ? 20.391 -18.314 -12.217 1.00 67.94 106 GLY A N 1
ATOM 786 C CA . GLY A 1 106 ? 19.324 -18.021 -13.159 1.00 67.94 106 GLY A CA 1
ATOM 787 C C . GLY A 1 106 ? 17.962 -18.441 -12.610 1.00 67.94 106 GLY A C 1
ATOM 788 O O . GLY A 1 106 ? 17.853 -19.063 -11.551 1.00 67.94 106 GLY A O 1
ATOM 789 N N . TYR A 1 107 ? 16.916 -18.113 -13.362 1.00 74.62 107 TYR A N 1
ATOM 790 C CA . TYR A 1 107 ? 15.536 -18.407 -12.990 1.00 74.62 107 TYR A CA 1
ATOM 791 C C . TYR A 1 107 ? 15.319 -19.909 -12.737 1.00 74.62 107 TYR A C 1
ATOM 793 O O . TYR A 1 107 ? 15.803 -20.754 -13.490 1.00 74.62 107 TYR A O 1
ATOM 801 N N . GLY A 1 108 ? 14.600 -20.251 -11.666 1.00 78.44 108 GLY A N 1
ATOM 802 C CA . GLY A 1 108 ? 14.308 -21.640 -11.292 1.00 78.44 108 GLY A CA 1
ATOM 803 C C . GLY A 1 108 ? 15.468 -22.402 -10.648 1.00 78.44 108 GLY A C 1
ATOM 804 O O . GLY A 1 108 ? 15.299 -23.575 -10.317 1.00 78.44 108 GLY A O 1
ATOM 805 N N . ARG A 1 109 ? 16.644 -21.781 -10.472 1.00 83.94 109 ARG A N 1
ATOM 806 C CA . ARG A 1 109 ? 17.859 -22.483 -10.044 1.00 83.94 109 ARG A CA 1
ATOM 807 C C . ARG A 1 109 ? 18.672 -21.693 -9.026 1.00 83.94 109 ARG A C 1
ATOM 809 O O . ARG A 1 109 ? 19.043 -20.539 -9.247 1.00 83.94 109 ARG A O 1
ATOM 816 N N . PHE A 1 110 ? 19.052 -22.371 -7.952 1.00 90.06 110 PHE A N 1
ATOM 817 C CA . PHE A 1 110 ? 19.978 -21.837 -6.963 1.00 90.06 110 PHE A CA 1
ATOM 818 C C . PHE A 1 110 ? 20.862 -22.935 -6.376 1.00 90.06 110 PHE A C 1
ATOM 820 O O . PHE A 1 110 ? 20.584 -24.134 -6.490 1.00 90.06 110 PHE A O 1
ATOM 827 N N . ASP A 1 111 ? 21.938 -22.492 -5.747 1.00 92.38 111 ASP A N 1
ATOM 828 C CA . ASP A 1 111 ? 22.981 -23.317 -5.167 1.00 92.38 111 ASP A CA 1
ATOM 829 C C . ASP A 1 111 ? 23.237 -22.863 -3.741 1.00 92.38 111 ASP A C 1
ATOM 831 O O . ASP A 1 111 ? 23.300 -21.661 -3.491 1.00 92.38 111 ASP A O 1
ATOM 835 N N . ALA A 1 112 ? 23.415 -23.822 -2.835 1.00 95.06 112 ALA A N 1
ATOM 836 C CA . ALA A 1 112 ? 23.856 -23.570 -1.475 1.00 95.06 112 ALA A CA 1
ATOM 837 C C . ALA A 1 112 ? 25.231 -24.192 -1.223 1.00 95.06 112 ALA A C 1
ATOM 839 O O . ALA A 1 112 ? 25.530 -25.308 -1.665 1.00 95.06 112 ALA A O 1
ATOM 840 N N . PHE A 1 113 ? 26.044 -23.468 -0.465 1.00 96.25 113 PHE A N 1
ATOM 841 C CA . PHE A 1 113 ? 27.394 -23.835 -0.078 1.00 96.25 113 PHE A CA 1
ATOM 842 C C . PHE A 1 113 ? 27.550 -23.717 1.430 1.00 96.25 113 PHE A C 1
ATOM 844 O O . PHE A 1 113 ? 27.124 -22.734 2.039 1.00 96.25 113 PHE A O 1
ATOM 851 N N . VAL A 1 114 ? 28.176 -24.728 2.022 1.00 96.38 114 VAL A N 1
ATOM 852 C CA . VAL A 1 114 ? 28.410 -24.825 3.467 1.00 96.38 114 VAL A CA 1
ATOM 853 C C . VAL A 1 114 ? 29.799 -25.389 3.735 1.00 96.38 114 VAL A C 1
ATOM 855 O O . VAL A 1 114 ? 30.364 -26.087 2.890 1.00 96.38 114 VAL A O 1
ATOM 858 N N . VAL A 1 115 ? 30.345 -25.121 4.917 1.00 97.06 115 VAL A N 1
ATOM 859 C CA . VAL A 1 115 ? 31.522 -25.819 5.442 1.00 97.06 115 VAL A CA 1
ATOM 860 C C . VAL A 1 115 ? 31.061 -26.885 6.426 1.00 97.06 115 VAL A C 1
ATOM 862 O O . VAL A 1 115 ? 30.402 -26.575 7.419 1.00 97.06 115 VAL A O 1
ATOM 865 N N . GLY A 1 116 ? 31.391 -28.142 6.137 1.00 95.44 116 GLY A N 1
ATOM 866 C CA . GLY A 1 116 ? 31.059 -29.286 6.982 1.00 95.44 116 GLY A CA 1
ATOM 867 C C . GLY A 1 116 ? 31.900 -29.349 8.261 1.00 95.44 116 GLY A C 1
ATOM 868 O O . GLY A 1 116 ? 32.909 -28.657 8.397 1.00 95.44 116 GLY A O 1
ATOM 869 N N . ALA A 1 117 ? 31.518 -30.226 9.192 1.00 93.94 117 ALA A N 1
ATOM 870 C CA . ALA A 1 117 ? 32.273 -30.510 10.421 1.00 93.94 117 ALA A CA 1
ATOM 871 C C . ALA A 1 117 ? 33.727 -30.972 10.174 1.00 93.94 117 ALA A C 1
ATOM 873 O O . ALA A 1 117 ? 34.603 -30.798 11.020 1.00 93.94 117 ALA A O 1
ATOM 874 N N . ASP A 1 118 ? 34.006 -31.521 8.992 1.00 94.56 118 ASP A N 1
ATOM 875 C CA . ASP A 1 118 ? 35.337 -31.901 8.510 1.00 94.56 118 ASP A CA 1
ATOM 876 C C . ASP A 1 118 ? 36.162 -30.714 7.964 1.00 94.56 118 ASP A C 1
ATOM 878 O O . ASP A 1 118 ? 37.345 -30.871 7.656 1.00 94.56 118 ASP A O 1
ATOM 882 N N . ASN A 1 119 ? 35.597 -29.503 7.938 1.00 95.38 119 ASN A N 1
ATOM 883 C CA . ASN A 1 119 ? 36.114 -28.286 7.301 1.00 95.38 119 ASN A CA 1
ATOM 884 C C . ASN A 1 119 ? 36.102 -28.305 5.760 1.00 95.38 119 ASN A C 1
ATOM 886 O O . ASN A 1 119 ? 36.666 -27.395 5.148 1.00 95.38 119 ASN A O 1
ATOM 890 N N . ALA A 1 120 ? 35.487 -29.296 5.111 1.00 96.56 120 ALA A N 1
ATOM 891 C CA . ALA A 1 120 ? 35.364 -29.313 3.657 1.00 96.56 120 ALA A CA 1
ATOM 892 C C . ALA A 1 120 ? 34.187 -28.447 3.190 1.00 96.56 120 ALA A C 1
ATOM 894 O O . ALA A 1 120 ? 33.183 -28.297 3.886 1.00 96.56 120 ALA A O 1
ATOM 895 N N . CYS A 1 121 ? 34.294 -27.888 1.985 1.00 97.12 121 CYS A N 1
ATOM 896 C CA . CYS A 1 121 ? 33.173 -27.229 1.327 1.00 97.12 121 CYS A CA 1
ATOM 897 C C . CYS A 1 121 ? 32.213 -28.289 0.774 1.00 97.12 121 CYS A C 1
ATOM 899 O O . CYS A 1 121 ? 32.642 -29.206 0.073 1.00 97.12 121 CYS A O 1
ATOM 901 N N . TYR A 1 122 ? 30.922 -28.144 1.053 1.00 96.94 122 TYR A N 1
ATOM 902 C CA . TYR A 1 122 ? 29.849 -28.949 0.479 1.00 96.94 122 TYR A CA 1
ATOM 903 C C . TYR A 1 122 ? 28.917 -28.084 -0.358 1.00 96.94 122 TYR A C 1
ATOM 905 O O . TYR A 1 122 ? 28.732 -26.895 -0.098 1.00 96.94 122 TYR A O 1
ATOM 913 N N . HIS A 1 123 ? 28.327 -28.716 -1.364 1.00 94.62 123 HIS A N 1
ATOM 914 C CA . HIS A 1 123 ? 27.475 -28.105 -2.369 1.00 94.62 123 HIS A CA 1
ATOM 915 C C . HIS A 1 123 ? 26.157 -28.869 -2.479 1.00 94.62 123 HIS A C 1
ATOM 917 O O . HIS A 1 123 ? 26.154 -30.089 -2.646 1.00 94.62 123 HIS A O 1
ATOM 923 N N . GLY A 1 124 ? 25.046 -28.144 -2.399 1.00 94.31 124 GLY A N 1
ATOM 924 C CA . GLY A 1 124 ? 23.706 -28.624 -2.727 1.00 94.31 124 GLY A CA 1
ATOM 925 C C . GLY A 1 124 ? 23.033 -27.663 -3.703 1.00 94.31 124 GLY A C 1
ATOM 926 O O . GLY A 1 124 ? 23.391 -26.486 -3.770 1.00 94.31 124 GLY A O 1
ATOM 927 N N . TRP A 1 125 ? 22.089 -28.147 -4.503 1.00 91.88 125 TRP A N 1
ATOM 928 C CA . TRP A 1 125 ? 21.432 -27.324 -5.515 1.00 91.88 125 TRP A CA 1
ATOM 929 C C . TRP A 1 125 ? 19.975 -27.712 -5.740 1.00 91.88 125 TRP A C 1
ATOM 931 O O . TRP A 1 125 ? 19.573 -28.862 -5.575 1.00 91.88 125 TRP A O 1
ATOM 941 N N . TRP A 1 126 ? 19.200 -26.727 -6.182 1.00 89.50 126 TRP A N 1
ATOM 942 C CA . TRP A 1 126 ? 17.822 -26.870 -6.637 1.00 89.50 126 TRP A CA 1
ATOM 943 C C . TRP A 1 126 ? 17.749 -26.633 -8.143 1.00 89.50 126 TRP A C 1
ATOM 945 O O . TRP A 1 126 ? 18.370 -25.696 -8.645 1.00 89.50 126 TRP A O 1
ATOM 955 N N . ASN A 1 127 ? 17.000 -27.460 -8.874 1.00 84.31 127 ASN A N 1
ATOM 956 C CA . ASN A 1 127 ? 16.844 -27.357 -10.336 1.00 84.31 127 ASN A CA 1
ATOM 957 C C . ASN A 1 127 ? 15.443 -26.950 -10.813 1.00 84.31 127 ASN A C 1
ATOM 959 O O . ASN A 1 127 ? 15.154 -27.087 -11.998 1.00 84.31 127 ASN A O 1
ATOM 963 N N . GLY A 1 128 ? 14.566 -26.523 -9.909 1.00 80.75 128 GLY A N 1
ATOM 964 C CA . GLY A 1 128 ? 13.166 -26.233 -10.222 1.00 80.75 128 GLY A CA 1
ATOM 965 C C . GLY A 1 128 ? 12.204 -27.349 -9.821 1.00 80.75 128 GLY A C 1
ATOM 966 O O . GLY A 1 128 ? 11.003 -27.109 -9.757 1.00 80.75 128 GLY A O 1
ATOM 967 N N . SER A 1 129 ? 12.700 -28.554 -9.526 1.00 82.12 129 SER A N 1
ATOM 968 C CA . SER A 1 129 ? 11.850 -29.708 -9.198 1.00 82.12 129 SER A CA 1
ATOM 969 C C . SER A 1 129 ? 12.240 -30.414 -7.907 1.00 82.12 129 SER A C 1
ATOM 971 O O . SER A 1 129 ? 11.359 -30.851 -7.170 1.00 82.12 129 SER A O 1
ATOM 973 N N . TYR A 1 130 ? 13.535 -30.551 -7.623 1.00 86.50 130 TYR A N 1
ATOM 974 C CA . TYR A 1 130 ? 14.003 -31.206 -6.405 1.00 86.50 130 TYR A CA 1
ATOM 975 C C . TYR A 1 130 ? 15.339 -30.637 -5.914 1.00 86.50 130 TYR A C 1
ATOM 977 O O . TYR A 1 130 ? 16.096 -30.012 -6.662 1.00 86.50 130 TYR A O 1
ATOM 985 N N . TRP A 1 131 ? 15.611 -30.874 -4.630 1.00 91.38 131 TRP A N 1
ATOM 986 C CA . TRP A 1 131 ? 16.870 -30.555 -3.963 1.00 91.38 131 TRP A CA 1
ATOM 987 C C . TRP A 1 131 ? 17.854 -31.724 -4.089 1.00 91.38 131 TRP A C 1
ATOM 989 O O . TRP A 1 131 ? 17.480 -32.875 -3.854 1.00 91.38 131 TRP A O 1
ATOM 999 N N . SER A 1 132 ? 19.106 -31.453 -4.455 1.00 93.62 132 SER A N 1
ATOM 1000 C CA . SER A 1 132 ? 20.151 -32.476 -4.551 1.00 93.62 132 SER A CA 1
ATOM 1001 C C . SER A 1 132 ? 20.652 -32.935 -3.179 1.00 93.62 132 SER A C 1
ATOM 1003 O O . SER A 1 132 ? 20.592 -32.203 -2.197 1.00 93.62 132 SER A O 1
ATOM 1005 N N . SER A 1 133 ? 21.271 -34.113 -3.101 1.00 91.94 133 SER A N 1
ATOM 1006 C CA . SER A 1 133 ? 22.100 -34.450 -1.937 1.00 91.94 133 SER A CA 1
ATOM 1007 C C . SER A 1 133 ? 23.322 -33.527 -1.846 1.00 91.94 133 SER A C 1
ATOM 1009 O O . SER A 1 133 ? 23.815 -33.047 -2.872 1.00 91.94 133 SER A O 1
ATOM 1011 N N . TRP A 1 134 ? 23.850 -33.331 -0.637 1.00 95.00 134 TRP A N 1
ATOM 1012 C CA . TRP A 1 134 ? 25.108 -32.614 -0.421 1.00 95.00 134 TRP A CA 1
ATOM 1013 C C . TRP A 1 134 ? 26.288 -33.371 -1.040 1.00 95.00 134 TRP A C 1
ATOM 1015 O O . TRP A 1 134 ? 26.551 -34.521 -0.690 1.00 95.00 134 TRP A O 1
ATOM 1025 N N . GLY A 1 135 ? 27.008 -32.721 -1.952 1.00 94.94 135 GLY A N 1
ATOM 1026 C CA . GLY A 1 135 ? 28.244 -33.223 -2.549 1.00 94.94 135 GLY A CA 1
ATOM 1027 C C . GLY A 1 135 ? 29.461 -32.480 -2.008 1.00 94.94 135 GLY A C 1
ATOM 1028 O O . GLY A 1 135 ? 29.443 -31.256 -1.907 1.00 94.94 135 GLY A O 1
ATOM 1029 N N . SER A 1 136 ? 30.531 -33.201 -1.670 1.00 95.25 136 SER A N 1
ATOM 1030 C CA . SER A 1 136 ? 31.772 -32.564 -1.218 1.00 95.25 136 SER A CA 1
ATOM 1031 C C . SER A 1 136 ? 32.531 -31.944 -2.392 1.00 95.25 136 SER A C 1
ATOM 1033 O O . SER A 1 136 ? 32.806 -32.594 -3.401 1.00 95.25 136 SER A O 1
ATOM 1035 N N . LEU A 1 137 ? 32.924 -30.686 -2.224 1.00 96.56 137 LEU A N 1
ATOM 1036 C CA . LEU A 1 137 ? 33.905 -29.985 -3.043 1.00 96.56 137 LEU A CA 1
ATOM 1037 C C . LEU A 1 137 ? 35.291 -29.982 -2.370 1.00 96.56 137 LEU A C 1
ATOM 1039 O O . LEU A 1 137 ? 36.203 -29.314 -2.855 1.00 96.56 137 LEU A O 1
ATOM 1043 N N . GLY A 1 138 ? 35.493 -30.722 -1.277 1.00 95.56 138 GLY A N 1
ATOM 1044 C CA . GLY A 1 138 ? 36.772 -30.779 -0.566 1.00 95.56 138 GLY A CA 1
ATOM 1045 C C . GLY A 1 138 ? 37.254 -29.411 -0.065 1.00 95.56 138 GLY A C 1
ATOM 1046 O O . GLY A 1 138 ? 36.464 -28.493 0.155 1.00 95.56 138 GLY A O 1
ATOM 1047 N N . GLY A 1 139 ? 38.570 -29.268 0.095 1.00 94.44 139 GLY A N 1
ATOM 1048 C CA . GLY A 1 139 ? 39.184 -28.092 0.720 1.00 94.44 139 GLY A CA 1
ATOM 1049 C C . GLY A 1 139 ? 39.190 -28.173 2.251 1.00 94.44 139 GLY A C 1
ATOM 1050 O O . GLY A 1 139 ? 38.750 -29.164 2.829 1.00 94.44 139 GLY A O 1
ATOM 1051 N N . ALA A 1 140 ? 39.748 -27.150 2.899 1.00 95.44 140 ALA A N 1
ATOM 1052 C CA . ALA A 1 140 ? 39.858 -27.064 4.355 1.00 95.44 140 ALA A CA 1
ATOM 1053 C C . ALA A 1 140 ? 39.704 -25.604 4.802 1.00 95.44 140 ALA A C 1
ATOM 1055 O O . ALA A 1 140 ? 40.669 -24.836 4.780 1.00 95.44 140 ALA A O 1
ATOM 1056 N N . PHE A 1 141 ? 38.490 -25.230 5.200 1.00 96.38 141 PHE A N 1
ATOM 1057 C CA . PHE A 1 141 ? 38.084 -23.842 5.419 1.00 96.38 141 PHE A CA 1
ATOM 1058 C C . PHE A 1 141 ? 37.727 -23.554 6.876 1.00 96.38 141 PHE A C 1
ATOM 1060 O O . PHE A 1 141 ? 37.137 -24.387 7.555 1.00 96.38 141 PHE A O 1
ATOM 1067 N N . GLY A 1 142 ? 38.108 -22.368 7.356 1.00 88.19 142 GLY A N 1
ATOM 1068 C CA . GLY A 1 142 ? 37.890 -21.913 8.738 1.00 88.19 142 GLY A CA 1
ATOM 1069 C C . GLY A 1 142 ? 36.887 -20.762 8.864 1.00 88.19 142 GLY A C 1
ATOM 1070 O O . GLY A 1 142 ? 37.042 -19.915 9.743 1.00 88.19 142 GLY A O 1
ATOM 1071 N N . GLY A 1 143 ? 35.939 -20.656 7.936 1.00 88.56 143 GLY A N 1
ATOM 1072 C CA . GLY A 1 143 ? 34.937 -19.591 7.853 1.00 88.56 143 GLY A CA 1
ATOM 1073 C C . GLY A 1 143 ? 33.928 -19.890 6.747 1.00 88.56 143 GLY A C 1
ATOM 1074 O O . GLY A 1 143 ? 33.952 -20.981 6.178 1.00 88.56 143 GLY A O 1
ATOM 1075 N N . ASP A 1 144 ? 33.068 -18.931 6.429 1.00 92.56 144 ASP A N 1
ATOM 1076 C CA . ASP A 1 144 ? 32.049 -19.103 5.395 1.00 92.56 144 ASP A CA 1
ATOM 1077 C C . ASP A 1 144 ? 32.672 -19.163 3.996 1.00 92.56 144 ASP A C 1
ATOM 1079 O O . ASP A 1 144 ? 33.716 -18.561 3.716 1.00 92.56 144 ASP A O 1
ATOM 1083 N N . ILE A 1 145 ? 31.988 -19.860 3.090 1.00 96.12 145 ILE A N 1
ATOM 1084 C CA . ILE A 1 145 ? 32.271 -19.795 1.656 1.00 96.12 145 ILE A CA 1
ATOM 1085 C C . ILE A 1 145 ? 31.554 -18.578 1.082 1.00 96.12 145 ILE A C 1
ATOM 1087 O O . ILE A 1 145 ? 30.367 -18.415 1.300 1.00 96.12 145 ILE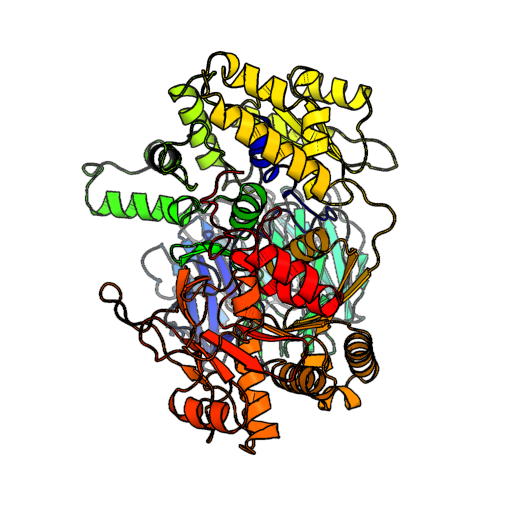 A O 1
ATOM 1091 N N . SER A 1 146 ? 32.236 -17.742 0.309 1.00 95.12 146 SER A N 1
ATOM 1092 C CA . SER A 1 146 ? 31.591 -16.742 -0.543 1.00 95.12 146 SER A CA 1
ATOM 1093 C C . SER A 1 146 ? 31.329 -17.334 -1.918 1.00 95.12 146 SER A C 1
ATOM 1095 O O . SER A 1 146 ? 32.206 -17.998 -2.466 1.00 95.12 146 SER A O 1
ATOM 1097 N N . ALA A 1 147 ? 30.156 -17.075 -2.485 1.00 93.81 147 ALA A N 1
ATOM 1098 C CA . ALA A 1 147 ? 29.794 -17.524 -3.821 1.00 93.81 147 ALA A CA 1
ATOM 1099 C C . ALA A 1 147 ? 29.267 -16.349 -4.646 1.00 93.81 147 ALA A C 1
ATOM 1101 O O . ALA A 1 147 ? 28.473 -15.553 -4.150 1.00 93.81 147 ALA A O 1
ATOM 1102 N N . VAL A 1 148 ? 29.677 -16.270 -5.912 1.00 91.94 148 VAL A N 1
ATOM 1103 C CA . VAL A 1 148 ? 29.206 -15.249 -6.854 1.00 91.94 148 VAL A CA 1
ATOM 1104 C C . VAL A 1 148 ? 28.899 -15.871 -8.210 1.00 91.94 148 VAL A C 1
ATOM 1106 O O . VAL A 1 148 ? 29.654 -16.703 -8.717 1.00 91.94 148 VAL A O 1
ATOM 1109 N N . ALA A 1 149 ? 27.786 -15.447 -8.805 1.00 88.31 149 ALA A N 1
ATOM 1110 C CA . ALA A 1 149 ? 27.464 -15.683 -10.204 1.00 88.31 149 ALA A CA 1
ATOM 1111 C C . ALA A 1 149 ? 27.692 -14.383 -10.980 1.00 88.31 149 ALA A C 1
ATOM 1113 O O . ALA A 1 149 ? 27.183 -13.335 -10.594 1.00 88.31 149 ALA A O 1
ATOM 1114 N N . TRP A 1 150 ? 28.448 -14.443 -12.072 1.00 83.38 150 TRP A N 1
ATOM 1115 C CA . TRP A 1 150 ? 28.693 -13.289 -12.954 1.00 83.38 150 TRP A CA 1
ATOM 1116 C C . TRP A 1 150 ? 28.122 -13.489 -14.363 1.00 83.38 150 TRP A C 1
ATOM 1118 O O . TRP A 1 150 ? 28.185 -12.593 -15.198 1.00 83.38 150 TRP A O 1
ATOM 1128 N N . GLY A 1 151 ? 27.567 -14.668 -14.648 1.00 72.81 151 GLY A N 1
ATOM 1129 C CA . GLY A 1 151 ? 26.966 -15.014 -15.931 1.00 72.81 151 GLY A CA 1
ATOM 1130 C C . GLY A 1 151 ? 26.165 -16.311 -15.834 1.00 72.81 151 GLY A C 1
ATOM 1131 O O . GLY A 1 151 ? 26.338 -17.090 -14.893 1.00 72.81 151 GLY A O 1
ATOM 1132 N N . ASN A 1 152 ? 25.282 -16.555 -16.806 1.00 73.00 152 ASN A N 1
ATOM 1133 C CA . ASN A 1 152 ? 24.429 -17.744 -16.803 1.00 73.00 152 ASN A CA 1
ATOM 1134 C C . ASN A 1 152 ? 25.283 -19.024 -16.783 1.00 73.00 152 ASN A C 1
ATOM 1136 O O . ASN A 1 152 ? 26.160 -19.221 -17.626 1.00 73.00 152 ASN A O 1
ATOM 1140 N N . GLY A 1 153 ? 25.048 -19.881 -15.789 1.00 73.25 153 GLY A N 1
ATOM 1141 C CA . GLY A 1 153 ? 25.791 -21.128 -15.618 1.00 73.25 153 GLY A CA 1
ATOM 1142 C C . GLY A 1 153 ? 27.242 -20.962 -15.150 1.00 73.25 153 GLY A C 1
ATOM 1143 O O . GLY A 1 153 ? 27.996 -21.931 -15.222 1.00 73.25 153 GLY A O 1
ATOM 1144 N N . ARG A 1 154 ? 27.646 -19.787 -14.651 1.00 86.44 154 ARG A N 1
ATOM 1145 C CA . ARG A 1 154 ? 28.987 -19.520 -14.106 1.00 86.44 154 ARG A CA 1
ATOM 1146 C C . ARG A 1 154 ? 28.913 -19.229 -12.613 1.00 86.44 154 ARG A C 1
ATOM 1148 O O . ARG A 1 154 ? 28.115 -18.399 -12.193 1.00 86.44 154 ARG A O 1
ATOM 1155 N N . LEU A 1 155 ? 29.744 -19.916 -11.831 1.00 90.94 155 LEU A N 1
ATOM 1156 C CA . LEU A 1 155 ? 29.869 -19.695 -10.390 1.00 90.94 155 LEU A CA 1
ATOM 1157 C C . LEU A 1 155 ? 31.328 -19.706 -9.979 1.00 90.94 155 LEU A C 1
ATOM 1159 O O . LEU A 1 155 ? 32.093 -20.554 -10.438 1.00 90.94 155 LEU A O 1
ATOM 1163 N N . ASP A 1 156 ? 31.667 -18.841 -9.039 1.00 94.44 156 ASP A N 1
ATOM 1164 C CA . ASP A 1 156 ? 32.984 -18.782 -8.432 1.00 94.44 156 ASP A CA 1
ATOM 1165 C C . ASP A 1 156 ? 32.833 -18.778 -6.910 1.00 94.44 156 ASP A C 1
ATOM 1167 O O . ASP A 1 156 ? 31.996 -18.064 -6.356 1.00 94.44 156 ASP A O 1
ATOM 1171 N N . LEU A 1 157 ? 33.624 -19.623 -6.252 1.00 97.06 157 LEU A N 1
ATOM 1172 C CA . LEU A 1 157 ? 33.644 -19.824 -4.809 1.00 97.06 157 LEU A CA 1
ATOM 1173 C C . LEU A 1 157 ? 34.950 -19.323 -4.223 1.00 97.06 157 LEU A C 1
ATOM 1175 O O . LEU A 1 157 ? 36.015 -19.537 -4.808 1.00 97.06 157 LEU A O 1
ATOM 1179 N N . PHE A 1 158 ? 34.860 -18.737 -3.034 1.00 97.56 158 PHE A N 1
ATOM 1180 C CA . PHE A 1 158 ? 35.993 -18.220 -2.284 1.00 97.56 158 PHE A CA 1
ATOM 1181 C C . PHE A 1 158 ? 35.901 -18.645 -0.827 1.00 97.56 158 PHE A C 1
ATOM 1183 O O . PHE A 1 158 ? 34.851 -18.512 -0.211 1.00 97.56 158 PHE A O 1
ATOM 1190 N N . GLY A 1 159 ? 36.997 -19.129 -0.255 1.00 96.88 159 GLY A N 1
ATOM 1191 C CA . GLY A 1 159 ? 37.039 -19.543 1.145 1.00 96.88 159 GLY A CA 1
ATOM 1192 C C . GLY A 1 159 ? 38.361 -19.178 1.799 1.00 96.88 159 GLY A C 1
ATOM 1193 O O . GLY A 1 159 ? 39.402 -19.153 1.140 1.00 96.88 159 GLY A O 1
ATOM 1194 N N . ARG A 1 160 ? 38.328 -18.910 3.108 1.00 97.31 160 ARG A N 1
ATOM 1195 C CA . ARG A 1 160 ? 39.549 -18.748 3.904 1.00 97.31 160 ARG A CA 1
ATOM 1196 C C . ARG A 1 160 ? 40.088 -20.120 4.298 1.00 97.31 160 ARG A C 1
ATOM 1198 O O . ARG A 1 160 ? 39.454 -20.829 5.084 1.00 97.31 160 ARG A O 1
ATOM 1205 N N . GLY A 1 161 ? 41.253 -20.475 3.766 1.00 96.31 161 GLY A N 1
ATOM 1206 C CA . GLY A 1 161 ? 41.956 -21.703 4.127 1.00 96.31 161 GLY A CA 1
ATOM 1207 C C . GLY A 1 161 ? 42.483 -21.666 5.562 1.00 96.31 161 GLY A C 1
ATOM 1208 O O . GLY A 1 161 ? 42.585 -20.605 6.180 1.00 96.31 161 GLY A O 1
ATOM 1209 N N . LYS A 1 162 ? 42.864 -22.827 6.107 1.00 93.69 162 LYS A N 1
ATOM 1210 C CA . LYS A 1 162 ? 43.521 -22.915 7.432 1.00 93.69 162 LYS A CA 1
ATOM 1211 C C . LYS A 1 162 ? 44.870 -22.183 7.500 1.00 93.69 162 LYS A C 1
ATOM 1213 O O . LYS A 1 162 ? 45.346 -21.877 8.587 1.00 93.69 162 LYS A O 1
ATOM 1218 N N . ASP A 1 163 ? 45.459 -21.887 6.348 1.00 94.12 163 ASP A N 1
ATOM 1219 C CA . ASP A 1 163 ? 46.652 -21.058 6.162 1.00 94.12 163 ASP A CA 1
ATOM 1220 C C . ASP A 1 163 ? 46.356 -19.543 6.155 1.00 94.12 163 ASP A C 1
ATOM 1222 O O . ASP A 1 163 ? 47.270 -18.741 5.983 1.00 94.12 163 ASP A O 1
ATOM 1226 N N . ASN A 1 164 ? 45.095 -19.143 6.358 1.00 94.50 164 ASN A N 1
ATOM 1227 C CA . ASN A 1 164 ? 44.578 -17.778 6.214 1.00 94.50 164 ASN A CA 1
ATOM 1228 C C . ASN A 1 164 ? 44.682 -17.192 4.795 1.00 94.50 164 ASN A C 1
ATOM 1230 O O . ASN A 1 164 ? 44.421 -15.997 4.624 1.00 94.50 164 ASN A O 1
ATOM 1234 N N . ALA A 1 165 ? 45.006 -18.006 3.786 1.00 96.19 165 ALA A N 1
ATOM 1235 C CA . ALA A 1 165 ? 44.962 -17.591 2.392 1.00 96.19 165 ALA A CA 1
ATOM 1236 C C . ALA A 1 165 ? 43.533 -17.660 1.844 1.00 96.19 165 ALA A C 1
ATOM 1238 O O . ALA A 1 165 ? 42.675 -18.400 2.340 1.00 96.19 165 ALA A O 1
ATOM 1239 N N . VAL A 1 166 ? 43.278 -16.891 0.789 1.00 97.69 166 VAL A N 1
ATOM 1240 C CA . VAL A 1 166 ? 42.030 -16.961 0.031 1.00 97.69 166 VAL A CA 1
ATOM 1241 C C . VAL A 1 166 ? 42.174 -18.029 -1.036 1.00 97.69 166 VAL A C 1
ATOM 1243 O O . VAL A 1 166 ? 43.077 -17.975 -1.866 1.00 97.69 166 VAL A O 1
ATOM 1246 N N . TRP A 1 167 ? 41.259 -18.983 -1.041 1.00 98.00 167 TRP A N 1
ATOM 1247 C CA . TRP A 1 167 ? 41.204 -20.056 -2.023 1.00 98.00 167 TRP A CA 1
ATOM 1248 C C . TRP A 1 167 ? 40.003 -19.865 -2.932 1.00 98.00 167 TRP A C 1
ATOM 1250 O O . TRP A 1 167 ? 38.926 -19.519 -2.459 1.00 98.00 167 TRP A O 1
ATOM 1260 N N . HIS A 1 168 ? 40.194 -20.111 -4.223 1.00 96.44 168 HIS A N 1
ATOM 1261 C CA . HIS A 1 168 ? 39.224 -19.910 -5.291 1.00 96.44 168 HIS A CA 1
ATOM 1262 C C . HIS A 1 168 ? 38.916 -21.225 -6.006 1.00 96.44 168 HIS A C 1
ATOM 1264 O O . HIS A 1 168 ? 39.819 -22.022 -6.265 1.00 96.44 168 HIS A O 1
ATOM 1270 N N . ARG A 1 169 ? 37.647 -21.452 -6.348 1.00 96.31 169 ARG A N 1
ATOM 1271 C CA . ARG A 1 169 ? 37.215 -22.564 -7.203 1.00 96.31 169 ARG A CA 1
ATOM 1272 C C . ARG A 1 169 ? 36.066 -22.125 -8.100 1.00 96.31 169 ARG A C 1
ATOM 1274 O O . ARG A 1 169 ? 35.106 -21.540 -7.619 1.00 96.31 169 ARG A O 1
ATOM 1281 N N . ALA A 1 170 ? 36.132 -22.458 -9.386 1.00 93.69 170 ALA A N 1
ATOM 1282 C CA . ALA A 1 170 ? 35.130 -22.044 -10.367 1.00 93.69 170 ALA A CA 1
ATOM 1283 C C . ALA A 1 170 ? 34.354 -23.228 -10.963 1.00 93.69 170 ALA A C 1
ATOM 1285 O O . ALA A 1 170 ? 34.918 -24.295 -11.218 1.00 93.69 170 ALA A O 1
ATOM 1286 N N . TRP A 1 171 ? 33.072 -23.014 -11.240 1.00 91.81 171 TRP A N 1
ATOM 1287 C CA . TRP A 1 171 ? 32.223 -23.858 -12.073 1.00 91.81 171 TRP A CA 1
ATOM 1288 C C . TRP A 1 171 ? 32.177 -23.285 -13.486 1.00 91.81 171 TRP A C 1
ATOM 1290 O O . TRP A 1 171 ? 31.837 -22.115 -13.688 1.00 91.81 171 TRP A O 1
ATOM 1300 N N . ASN A 1 172 ? 32.496 -24.115 -14.480 1.00 87.31 172 ASN A N 1
ATOM 1301 C CA . ASN A 1 172 ? 32.610 -23.650 -15.861 1.00 87.31 172 ASN A CA 1
ATOM 1302 C C . ASN A 1 172 ? 31.325 -23.750 -16.702 1.00 87.31 172 ASN A C 1
ATOM 1304 O O . ASN A 1 172 ? 31.349 -23.362 -17.867 1.00 87.31 172 ASN A O 1
ATOM 1308 N N . GLY A 1 173 ? 30.236 -24.265 -16.129 1.00 84.69 173 GLY A N 1
ATOM 1309 C CA . GLY A 1 173 ? 29.009 -24.633 -16.842 1.00 84.69 173 GLY A CA 1
ATOM 1310 C C . GLY A 1 173 ? 28.771 -26.145 -16.877 1.00 84.69 173 GLY A C 1
ATOM 1311 O O . GLY A 1 173 ? 27.619 -26.570 -16.907 1.00 84.69 173 GLY A O 1
ATOM 1312 N N . ALA A 1 174 ? 29.836 -26.946 -16.786 1.00 88.25 174 ALA A N 1
ATOM 1313 C CA . ALA A 1 174 ? 29.790 -28.406 -16.884 1.00 88.25 174 ALA A CA 1
ATOM 1314 C C . ALA A 1 174 ? 30.532 -29.141 -15.754 1.00 88.25 174 ALA A C 1
ATOM 1316 O O . ALA A 1 174 ? 30.134 -30.243 -15.383 1.00 88.25 174 ALA A O 1
ATOM 1317 N N . ALA A 1 175 ? 31.600 -28.557 -15.207 1.00 90.94 175 ALA A N 1
ATOM 1318 C CA . ALA A 1 175 ? 32.404 -29.157 -14.149 1.00 90.94 175 ALA A CA 1
ATOM 1319 C C . ALA A 1 175 ? 33.004 -28.105 -13.205 1.00 90.94 175 ALA A C 1
ATOM 1321 O O . ALA A 1 175 ? 33.257 -26.955 -13.584 1.00 90.94 175 ALA A O 1
ATOM 1322 N N . TRP A 1 176 ? 33.269 -28.533 -11.970 1.00 93.81 176 TRP A N 1
ATOM 1323 C CA . TRP A 1 176 ? 34.032 -27.768 -10.990 1.00 93.81 176 TRP A CA 1
ATOM 1324 C C . TRP A 1 176 ? 35.532 -27.909 -11.270 1.00 93.81 176 TRP A C 1
ATOM 1326 O O . TRP A 1 176 ? 36.037 -29.027 -11.362 1.00 93.81 176 TRP A O 1
ATOM 1336 N N . GLY A 1 177 ? 36.254 -26.789 -11.334 1.00 94.44 177 GLY A N 1
ATOM 1337 C CA . GLY A 1 177 ? 37.720 -26.763 -11.391 1.00 94.44 177 GLY A CA 1
ATOM 1338 C C . GLY A 1 177 ? 38.372 -27.248 -10.092 1.00 94.44 177 GLY A C 1
ATOM 1339 O O . GLY A 1 177 ? 37.693 -27.768 -9.211 1.00 94.44 177 GLY A O 1
ATOM 1340 N N . VAL A 1 178 ? 39.684 -27.070 -9.945 1.00 95.69 178 VAL A N 1
ATOM 1341 C CA . VAL A 1 178 ? 40.399 -27.334 -8.680 1.00 95.69 178 VAL A CA 1
ATOM 1342 C C . VAL A 1 178 ? 40.409 -26.092 -7.787 1.00 95.69 178 VAL A C 1
ATOM 1344 O O . VAL A 1 178 ? 40.218 -24.981 -8.277 1.00 95.69 178 VAL A O 1
ATOM 1347 N N . TRP A 1 179 ? 40.630 -26.275 -6.483 1.00 97.00 179 TRP A N 1
ATOM 1348 C CA . TRP A 1 179 ? 40.908 -25.158 -5.579 1.00 97.00 179 TRP A CA 1
ATOM 1349 C C . TRP A 1 179 ? 42.291 -24.574 -5.878 1.00 97.00 179 TRP A C 1
ATOM 1351 O O . TRP A 1 179 ? 43.281 -25.303 -5.903 1.00 97.00 179 TRP A O 1
ATOM 1361 N N . VAL A 1 180 ? 42.356 -23.262 -6.085 1.00 96.38 180 VAL A N 1
ATOM 1362 C CA . VAL A 1 180 ? 43.584 -22.512 -6.365 1.00 96.38 180 VAL A CA 1
ATOM 1363 C C . VAL A 1 180 ? 43.739 -21.418 -5.319 1.00 96.38 180 VAL A C 1
ATOM 1365 O O . VAL A 1 180 ? 42.790 -20.691 -5.036 1.00 96.38 180 VAL A O 1
ATOM 1368 N N . SER A 1 181 ? 44.924 -21.288 -4.729 1.00 96.38 181 SER A N 1
ATOM 1369 C CA . SER A 1 181 ? 45.195 -20.201 -3.788 1.00 96.38 181 SER A CA 1
ATOM 1370 C C . SER A 1 181 ? 45.399 -18.885 -4.541 1.00 96.38 181 SER A C 1
ATOM 1372 O O . SER A 1 181 ? 46.206 -18.807 -5.466 1.00 96.38 181 SER A O 1
ATOM 1374 N N . LEU A 1 182 ? 44.690 -17.842 -4.114 1.00 96.56 182 LEU A N 1
ATOM 1375 C CA . LEU A 1 182 ? 44.924 -16.446 -4.491 1.00 96.56 182 LEU A CA 1
ATOM 1376 C C . LEU A 1 182 ? 45.872 -15.743 -3.503 1.00 96.56 182 LEU A C 1
ATOM 1378 O O . LEU A 1 182 ? 46.070 -14.530 -3.589 1.00 96.56 182 LEU A O 1
ATOM 1382 N N . GLY A 1 183 ? 46.441 -16.485 -2.546 1.00 94.88 183 GLY A N 1
ATOM 1383 C CA . GLY A 1 183 ? 47.286 -15.947 -1.486 1.00 94.88 183 GLY A CA 1
ATOM 1384 C C . GLY A 1 183 ? 46.527 -15.024 -0.529 1.00 94.88 183 GLY A C 1
ATOM 1385 O O . GLY A 1 183 ? 45.321 -15.163 -0.322 1.00 94.88 183 GLY A O 1
ATOM 1386 N N . GLY A 1 184 ? 47.250 -14.067 0.052 1.00 91.06 184 GLY A N 1
ATOM 1387 C CA . GLY A 1 184 ? 46.735 -13.167 1.085 1.00 91.06 184 GLY A CA 1
ATOM 1388 C C . GLY A 1 184 ? 46.842 -13.752 2.498 1.00 91.06 184 GLY A C 1
ATOM 1389 O O . GLY A 1 184 ? 47.115 -14.935 2.680 1.00 91.06 184 GLY A O 1
ATOM 1390 N N . ALA A 1 185 ? 46.650 -12.892 3.497 1.00 93.56 185 ALA A N 1
ATOM 1391 C CA . ALA A 1 185 ? 46.565 -13.261 4.906 1.00 93.56 185 ALA A CA 1
ATOM 1392 C C . ALA A 1 185 ? 45.383 -12.508 5.521 1.00 93.56 185 ALA A C 1
ATOM 1394 O O . ALA A 1 185 ? 45.466 -11.303 5.775 1.00 93.56 185 ALA A O 1
ATOM 1395 N N . ILE A 1 186 ? 44.262 -13.207 5.691 1.00 95.12 186 ILE A N 1
ATOM 1396 C CA . ILE A 1 186 ? 42.971 -12.584 6.002 1.00 95.12 186 ILE A CA 1
ATOM 1397 C C . ILE A 1 186 ? 42.395 -13.058 7.339 1.00 95.12 186 ILE A C 1
ATOM 1399 O O . ILE A 1 186 ? 42.663 -14.169 7.803 1.00 95.12 186 ILE A O 1
ATOM 1403 N N . ILE A 1 187 ? 41.564 -12.213 7.949 1.00 90.81 187 ILE A N 1
ATOM 1404 C CA . ILE A 1 187 ? 40.774 -12.535 9.140 1.00 90.81 187 ILE A CA 1
ATOM 1405 C C . ILE A 1 187 ? 39.296 -12.411 8.788 1.00 90.81 187 ILE A C 1
ATOM 1407 O O . ILE A 1 187 ? 38.844 -11.334 8.409 1.00 90.81 187 ILE A O 1
ATOM 1411 N N . GLY A 1 188 ? 38.541 -13.484 9.012 1.00 89.75 188 GLY A N 1
ATOM 1412 C CA . GLY A 1 188 ? 37.125 -13.564 8.648 1.00 89.75 188 GLY A CA 1
ATOM 1413 C C . GLY A 1 188 ? 36.919 -14.259 7.306 1.00 89.75 188 GLY A C 1
ATOM 1414 O O . GLY A 1 188 ? 37.787 -15.017 6.860 1.00 89.75 188 GLY A O 1
ATOM 1415 N N . SER A 1 189 ? 35.768 -14.037 6.681 1.00 93.50 189 SER A N 1
ATOM 1416 C CA . SER A 1 189 ? 35.383 -14.713 5.440 1.00 93.50 189 SER A CA 1
ATOM 1417 C C . SER A 1 189 ? 35.516 -13.761 4.242 1.00 93.50 189 SER A C 1
ATOM 1419 O O . SER A 1 189 ? 35.169 -12.582 4.358 1.00 93.50 189 SER A O 1
ATOM 1421 N N . PRO A 1 190 ? 35.987 -14.226 3.067 1.00 96.19 190 PRO A N 1
ATOM 1422 C CA . PRO A 1 190 ? 35.921 -13.430 1.843 1.00 96.19 190 PRO A CA 1
ATOM 1423 C C . PRO A 1 190 ? 34.481 -13.033 1.511 1.00 96.19 190 PRO A C 1
ATOM 1425 O O . PRO A 1 190 ? 33.543 -13.764 1.832 1.00 96.19 190 PRO A O 1
ATOM 1428 N N . LYS A 1 191 ? 34.298 -11.889 0.849 1.00 95.69 191 LYS A N 1
ATOM 1429 C CA . LYS A 1 191 ? 32.991 -11.418 0.373 1.00 95.69 191 LYS A CA 1
ATOM 1430 C C . LYS A 1 191 ? 33.121 -10.966 -1.072 1.00 95.69 191 LYS A C 1
ATOM 1432 O O . LYS A 1 191 ? 34.094 -10.309 -1.432 1.00 95.69 191 LYS A O 1
ATOM 1437 N N . THR A 1 192 ? 32.178 -11.372 -1.911 1.00 94.81 192 THR A N 1
ATOM 1438 C CA . THR A 1 192 ? 32.297 -11.228 -3.362 1.00 94.81 192 THR A CA 1
ATOM 1439 C C . THR A 1 192 ? 31.088 -10.552 -3.968 1.00 94.81 192 THR A C 1
ATOM 1441 O O . THR A 1 192 ? 29.978 -10.665 -3.457 1.00 94.81 192 THR A O 1
ATOM 1444 N N . VAL A 1 193 ? 31.326 -9.831 -5.058 1.00 93.00 193 VAL A N 1
ATOM 1445 C CA . VAL A 1 193 ? 30.288 -9.168 -5.845 1.00 93.00 193 VAL A CA 1
ATOM 1446 C C . VAL A 1 193 ? 30.662 -9.235 -7.320 1.00 93.00 193 VAL A C 1
ATOM 1448 O O . VAL A 1 193 ? 31.840 -9.228 -7.683 1.00 93.00 193 VAL A O 1
ATOM 1451 N N . SER A 1 194 ? 29.652 -9.300 -8.178 1.00 90.38 194 SER A N 1
ATOM 1452 C CA . SER A 1 194 ? 29.797 -9.091 -9.612 1.00 90.38 194 SER A CA 1
ATOM 1453 C C . SER A 1 194 ? 28.935 -7.904 -10.008 1.00 90.38 194 SER A C 1
ATOM 1455 O O . SER A 1 194 ? 27.797 -7.786 -9.564 1.00 90.38 194 SER A O 1
ATOM 1457 N N . TRP A 1 195 ? 29.488 -7.029 -10.839 1.00 86.12 195 TRP A N 1
ATOM 1458 C CA . TRP A 1 195 ? 28.765 -5.909 -11.443 1.00 86.12 195 TRP A CA 1
ATOM 1459 C C . TRP A 1 195 ? 28.628 -6.071 -12.961 1.00 86.12 195 TRP A C 1
ATOM 1461 O O . TRP A 1 195 ? 28.144 -5.178 -13.647 1.00 86.12 195 TRP A O 1
ATOM 1471 N N . GLY A 1 196 ? 29.072 -7.192 -13.533 1.00 82.56 196 GLY A N 1
ATOM 1472 C CA . GLY A 1 196 ? 29.008 -7.404 -14.974 1.00 82.56 196 GLY A CA 1
ATOM 1473 C C . GLY A 1 196 ? 29.545 -8.757 -15.421 1.00 82.56 196 GLY A C 1
ATOM 1474 O O . GLY A 1 196 ? 30.215 -9.473 -14.678 1.00 82.56 196 GLY A O 1
ATOM 1475 N N . ASN A 1 197 ? 29.277 -9.094 -16.681 1.00 83.50 197 ASN A N 1
ATOM 1476 C CA . ASN A 1 197 ? 29.740 -10.352 -17.255 1.00 83.50 197 ASN A CA 1
ATOM 1477 C C . ASN A 1 197 ? 31.277 -10.421 -17.292 1.00 83.50 197 ASN A C 1
ATOM 1479 O O . ASN A 1 197 ? 31.941 -9.441 -17.632 1.00 83.50 197 ASN A O 1
ATOM 1483 N N . ASN A 1 198 ? 31.841 -11.588 -16.968 1.00 85.69 198 ASN A N 1
ATOM 1484 C CA . ASN A 1 198 ? 33.285 -11.815 -16.803 1.00 85.69 198 ASN A CA 1
ATOM 1485 C C . ASN A 1 198 ? 33.965 -10.885 -15.782 1.00 85.69 198 ASN A C 1
ATOM 1487 O O . ASN A 1 198 ? 35.177 -10.654 -15.857 1.00 85.69 198 ASN A O 1
ATOM 1491 N N . ARG A 1 199 ? 33.204 -10.348 -14.825 1.00 89.38 199 ARG A N 1
ATOM 1492 C CA . ARG A 1 199 ? 33.714 -9.457 -13.791 1.00 89.38 199 ARG A CA 1
ATOM 1493 C C . ARG A 1 199 ? 33.298 -9.916 -12.413 1.00 89.38 199 ARG A C 1
ATOM 1495 O O . ARG A 1 199 ? 32.115 -10.082 -12.140 1.00 89.38 199 ARG A O 1
ATOM 1502 N N . LEU A 1 200 ? 34.278 -10.066 -11.540 1.00 92.19 200 LEU A N 1
ATOM 1503 C CA . LEU A 1 200 ? 34.052 -10.311 -10.127 1.00 92.19 200 LEU A CA 1
ATOM 1504 C C . LEU A 1 200 ? 35.130 -9.609 -9.311 1.00 92.19 200 LEU A C 1
ATOM 1506 O O . LEU A 1 200 ? 36.273 -9.457 -9.757 1.00 92.19 200 LEU A O 1
ATOM 1510 N N . ASP A 1 201 ? 34.735 -9.200 -8.119 1.00 95.44 201 ASP A N 1
ATOM 1511 C CA . ASP A 1 201 ? 35.563 -8.495 -7.160 1.00 95.44 201 ASP A CA 1
ATOM 1512 C C . ASP A 1 201 ? 35.463 -9.212 -5.814 1.00 95.44 201 ASP A C 1
ATOM 1514 O O . ASP A 1 201 ? 34.370 -9.530 -5.336 1.00 95.44 201 ASP A O 1
ATOM 1518 N N . VAL A 1 202 ? 36.623 -9.496 -5.223 1.00 97.31 202 VAL A N 1
ATOM 1519 C CA . VAL A 1 202 ? 36.765 -10.183 -3.940 1.00 97.31 202 VAL A CA 1
ATOM 1520 C C . VAL A 1 202 ? 37.292 -9.195 -2.917 1.00 97.31 202 VAL A C 1
ATOM 1522 O O . VAL A 1 202 ? 38.380 -8.645 -3.085 1.00 97.31 202 VAL A O 1
ATOM 1525 N N . PHE A 1 203 ? 36.533 -9.013 -1.844 1.00 97.81 203 PHE A N 1
ATOM 1526 C CA . PHE A 1 203 ? 36.872 -8.155 -0.722 1.00 97.81 203 PHE A CA 1
ATOM 1527 C C . PHE A 1 203 ? 37.173 -8.991 0.512 1.00 97.81 203 PHE A C 1
ATOM 1529 O O . PHE A 1 203 ? 36.459 -9.945 0.833 1.00 97.81 203 PHE A O 1
ATOM 1536 N N . VAL A 1 204 ? 38.243 -8.628 1.211 1.00 97.06 204 VAL A N 1
ATOM 1537 C CA . VAL A 1 204 ? 38.688 -9.324 2.420 1.00 97.06 204 VAL A CA 1
ATOM 1538 C C . VAL A 1 204 ? 39.158 -8.336 3.469 1.00 97.06 204 VAL A C 1
ATOM 1540 O O . VAL A 1 204 ? 39.658 -7.259 3.145 1.00 97.06 204 VAL A O 1
ATOM 1543 N N . ARG A 1 205 ? 39.043 -8.733 4.734 1.00 96.75 205 ARG A N 1
ATOM 1544 C CA . ARG A 1 205 ? 39.697 -8.043 5.841 1.00 96.75 205 ARG A CA 1
ATOM 1545 C C . ARG A 1 205 ? 41.064 -8.677 6.095 1.00 96.75 205 ARG A C 1
ATOM 1547 O O . ARG A 1 205 ? 41.154 -9.870 6.379 1.00 96.75 205 ARG A O 1
ATOM 1554 N N . GLY A 1 206 ? 42.128 -7.889 5.986 1.00 96.12 206 GLY A N 1
ATOM 1555 C CA . GLY A 1 206 ? 43.494 -8.319 6.287 1.00 96.12 206 GLY A CA 1
ATOM 1556 C C . GLY A 1 206 ? 43.755 -8.473 7.788 1.00 96.12 206 GLY A C 1
ATOM 1557 O O . GLY A 1 206 ? 42.956 -8.056 8.627 1.00 96.12 206 GLY A O 1
ATOM 1558 N N . THR A 1 207 ? 44.911 -9.030 8.152 1.00 94.69 207 THR A N 1
ATOM 1559 C CA . THR A 1 207 ? 45.325 -9.179 9.563 1.00 94.69 207 THR A CA 1
ATOM 1560 C C . THR A 1 207 ? 45.569 -7.861 10.300 1.00 94.69 207 THR A C 1
ATOM 1562 O O . THR A 1 207 ? 45.532 -7.819 11.525 1.00 94.69 207 THR A O 1
ATOM 1565 N N . ASN A 1 208 ? 45.763 -6.774 9.557 1.00 94.25 208 ASN A N 1
ATOM 1566 C CA . ASN A 1 208 ? 45.825 -5.394 10.040 1.00 94.25 208 ASN A CA 1
ATOM 1567 C C . ASN A 1 208 ? 44.443 -4.712 10.123 1.00 94.25 208 ASN A C 1
ATOM 1569 O O . ASN A 1 208 ? 44.377 -3.506 10.346 1.00 94.25 208 ASN A O 1
ATOM 1573 N N . ASN A 1 209 ? 43.350 -5.457 9.921 1.00 95.12 209 ASN A N 1
ATOM 1574 C CA . ASN A 1 209 ? 41.979 -4.953 9.815 1.00 95.12 209 ASN A CA 1
ATOM 1575 C C . ASN A 1 209 ? 41.723 -3.990 8.641 1.00 95.12 209 ASN A C 1
ATOM 1577 O O . ASN A 1 209 ? 40.680 -3.341 8.632 1.00 95.12 209 ASN A O 1
ATOM 1581 N N . HIS A 1 210 ? 42.625 -3.900 7.656 1.00 96.44 210 HIS A N 1
ATOM 1582 C CA . HIS A 1 210 ? 42.370 -3.152 6.422 1.00 96.44 210 HIS A CA 1
ATOM 1583 C C . HIS A 1 210 ? 41.481 -3.938 5.460 1.00 96.44 210 HIS A C 1
ATOM 1585 O O . HIS A 1 210 ? 41.475 -5.173 5.471 1.00 96.44 210 HIS A O 1
ATOM 1591 N N . VAL A 1 211 ? 40.770 -3.223 4.589 1.00 97.50 211 VAL A N 1
ATOM 1592 C CA . VAL A 1 211 ? 40.030 -3.827 3.479 1.00 97.50 211 VAL A CA 1
ATOM 1593 C C . VAL A 1 211 ? 40.955 -3.995 2.277 1.00 97.50 211 VAL A C 1
ATOM 1595 O O . VAL A 1 211 ? 41.592 -3.037 1.852 1.00 97.50 211 VAL A O 1
ATOM 1598 N N . TYR A 1 212 ? 40.992 -5.191 1.691 1.00 97.88 212 TYR A N 1
ATOM 1599 C CA . TYR A 1 212 ? 41.713 -5.472 0.449 1.00 97.88 212 TYR A CA 1
ATOM 1600 C C . TYR A 1 212 ? 40.761 -5.926 -0.657 1.00 97.88 212 TYR A C 1
ATOM 1602 O O . TYR A 1 212 ? 39.777 -6.610 -0.380 1.00 97.88 212 TYR A O 1
ATOM 1610 N N . GLN A 1 213 ? 41.089 -5.586 -1.904 1.00 97.25 213 GLN A N 1
ATOM 1611 C CA . GLN A 1 213 ? 40.374 -5.999 -3.114 1.00 97.25 213 GLN A CA 1
ATOM 1612 C C . GLN A 1 213 ? 41.276 -6.846 -4.014 1.00 97.25 213 GLN A C 1
ATOM 1614 O O . GLN A 1 213 ? 42.434 -6.496 -4.226 1.00 97.25 213 GLN A O 1
ATOM 1619 N N . ASN A 1 214 ? 40.734 -7.908 -4.604 1.00 97.06 214 ASN A N 1
ATOM 1620 C CA . ASN A 1 214 ? 41.323 -8.597 -5.750 1.00 97.06 214 ASN A CA 1
ATOM 1621 C C . ASN A 1 214 ? 40.235 -8.818 -6.805 1.00 97.06 214 ASN A C 1
ATOM 1623 O O . ASN A 1 214 ? 39.159 -9.326 -6.489 1.00 97.06 214 ASN A O 1
ATOM 1627 N N . ALA A 1 215 ? 40.495 -8.409 -8.042 1.00 94.56 215 ALA A N 1
ATOM 1628 C CA . ALA A 1 215 ? 39.502 -8.373 -9.106 1.00 94.56 215 ALA A CA 1
ATOM 1629 C C . ALA A 1 215 ? 39.897 -9.299 -10.255 1.00 94.56 215 ALA A C 1
ATOM 1631 O O . ALA A 1 215 ? 41.063 -9.362 -10.648 1.00 94.56 215 ALA A O 1
ATOM 1632 N N . TRP A 1 216 ? 38.919 -9.980 -10.841 1.00 92.75 216 TRP A N 1
ATOM 1633 C CA . TRP A 1 216 ? 39.116 -10.786 -12.042 1.00 92.75 216 TRP A CA 1
ATOM 1634 C C . TRP A 1 216 ? 38.593 -10.059 -13.271 1.00 92.75 216 TRP A C 1
ATOM 1636 O O . TRP A 1 216 ? 37.463 -9.565 -13.272 1.00 92.75 216 TRP A O 1
ATOM 1646 N N . ALA A 1 217 ? 39.412 -10.043 -14.329 1.00 85.62 217 ALA A N 1
ATOM 1647 C CA . ALA A 1 217 ? 39.139 -9.301 -15.553 1.00 85.62 217 ALA A CA 1
ATOM 1648 C C . ALA A 1 217 ? 38.939 -10.119 -16.828 1.00 85.62 217 ALA A C 1
ATOM 1650 O O . ALA A 1 217 ? 39.260 -9.655 -17.918 1.00 85.62 217 ALA A O 1
ATOM 1651 N N . GLY A 1 218 ? 38.425 -11.339 -16.707 1.00 83.06 218 GLY A N 1
ATOM 1652 C CA . GLY A 1 218 ? 38.214 -12.245 -17.839 1.00 83.06 218 GLY A CA 1
ATOM 1653 C C . GLY A 1 218 ? 39.457 -13.051 -18.228 1.00 83.06 218 GLY A C 1
ATOM 1654 O O . GLY A 1 218 ? 39.308 -14.155 -18.741 1.00 83.06 218 GLY A O 1
ATOM 1655 N N . SER A 1 219 ? 40.665 -12.552 -17.940 1.00 86.50 219 SER A N 1
ATOM 1656 C CA . SER A 1 219 ? 41.931 -13.237 -18.252 1.00 86.50 219 SER A CA 1
ATOM 1657 C C . SER A 1 219 ? 42.844 -13.477 -17.049 1.00 86.50 219 SER A C 1
ATOM 1659 O O . SER A 1 219 ? 43.566 -14.472 -17.025 1.00 86.50 219 SER A O 1
ATOM 1661 N N . SER A 1 220 ? 42.856 -12.572 -16.069 1.00 90.44 220 SER A N 1
ATOM 1662 C CA . SER A 1 220 ? 43.759 -12.641 -14.917 1.00 90.44 220 SER A CA 1
ATOM 1663 C C . SER A 1 220 ? 43.189 -11.932 -13.690 1.00 90.44 220 SER A C 1
ATOM 1665 O O . SER A 1 220 ? 42.339 -11.043 -13.800 1.00 90.44 220 SER A O 1
ATOM 1667 N N . TRP A 1 221 ? 43.706 -12.325 -12.526 1.00 94.44 221 TRP A N 1
ATOM 1668 C CA . TRP A 1 221 ? 43.507 -11.649 -11.247 1.00 94.44 221 TRP A CA 1
ATOM 1669 C C . TRP A 1 221 ? 44.408 -10.415 -11.139 1.00 94.44 221 TRP A C 1
ATOM 1671 O O . TRP A 1 221 ? 45.558 -10.460 -11.576 1.00 94.44 221 TRP A O 1
ATOM 1681 N N . SER A 1 222 ? 43.907 -9.330 -10.549 1.00 94.25 222 SER A N 1
ATOM 1682 C CA . SER A 1 222 ? 44.659 -8.080 -10.362 1.00 94.25 222 SER A CA 1
ATOM 1683 C C . SER A 1 222 ? 45.758 -8.186 -9.300 1.00 94.25 222 SER A C 1
ATOM 1685 O O . SER A 1 222 ? 46.721 -7.425 -9.331 1.00 94.25 222 SER A O 1
ATOM 1687 N N . GLY A 1 223 ? 45.611 -9.126 -8.362 1.00 95.31 223 GLY A N 1
ATOM 1688 C CA . GLY A 1 223 ? 46.360 -9.137 -7.109 1.00 95.31 223 GLY A CA 1
ATOM 1689 C C . GLY A 1 223 ? 45.649 -8.320 -6.025 1.00 95.31 223 GLY A C 1
ATOM 1690 O O . GLY A 1 223 ? 44.659 -7.637 -6.292 1.00 95.31 223 GLY A O 1
ATOM 1691 N N . TRP A 1 224 ? 46.135 -8.431 -4.786 1.00 97.00 224 TRP A N 1
ATOM 1692 C CA . TRP A 1 224 ? 45.539 -7.765 -3.624 1.00 97.00 224 TRP A CA 1
ATOM 1693 C C . TRP A 1 224 ? 45.937 -6.289 -3.551 1.00 97.00 224 TRP A C 1
ATOM 1695 O O . TRP A 1 224 ? 47.117 -5.960 -3.433 1.00 97.00 224 TRP A O 1
ATOM 1705 N N . HIS A 1 225 ? 44.941 -5.408 -3.559 1.00 96.06 225 HIS A N 1
ATOM 1706 C CA . HIS A 1 225 ? 45.088 -3.963 -3.412 1.00 96.06 225 HIS A CA 1
ATOM 1707 C C . HIS A 1 225 ? 44.528 -3.504 -2.067 1.00 96.06 225 HIS A C 1
ATOM 1709 O O . HIS A 1 225 ? 43.391 -3.831 -1.735 1.00 96.06 225 HIS A O 1
ATOM 1715 N N . ASP A 1 226 ? 45.318 -2.746 -1.304 1.00 96.88 226 ASP A N 1
ATOM 1716 C CA . ASP A 1 226 ? 44.893 -2.165 -0.026 1.00 96.88 226 ASP A CA 1
ATOM 1717 C C . ASP A 1 226 ? 43.957 -0.972 -0.272 1.00 96.88 226 ASP A C 1
ATOM 1719 O O . ASP A 1 226 ? 44.335 0.014 -0.906 1.00 96.88 226 ASP A O 1
ATOM 1723 N N . LEU A 1 227 ? 42.726 -1.067 0.225 1.00 96.81 227 LEU A N 1
ATOM 1724 C CA . LEU A 1 227 ? 41.712 -0.013 0.172 1.00 96.81 227 LEU A CA 1
ATOM 1725 C C . LEU A 1 227 ? 41.661 0.823 1.465 1.00 96.81 227 LEU A C 1
ATOM 1727 O O . LEU A 1 227 ? 40.876 1.779 1.554 1.00 96.81 227 LEU A O 1
ATOM 1731 N N . GLY A 1 228 ? 42.498 0.486 2.449 1.00 94.94 228 GLY A N 1
ATOM 1732 C CA . GLY A 1 228 ? 42.564 1.084 3.775 1.00 94.94 228 GLY A CA 1
ATOM 1733 C C . GLY A 1 228 ? 41.314 0.822 4.616 1.00 94.94 228 GLY A C 1
ATOM 1734 O O . GLY A 1 228 ? 40.485 -0.028 4.293 1.00 94.94 228 GLY A O 1
ATOM 1735 N N . GLY A 1 229 ? 41.155 1.620 5.675 1.00 89.44 229 GLY A N 1
ATOM 1736 C CA . GLY A 1 229 ? 40.012 1.567 6.592 1.00 89.44 229 GLY A CA 1
ATOM 1737 C C . GLY A 1 229 ? 40.149 0.450 7.623 1.00 89.44 229 GLY A C 1
ATOM 1738 O O . GLY A 1 229 ? 40.266 -0.710 7.262 1.00 89.44 229 GLY A O 1
ATOM 1739 N N . VAL A 1 230 ? 40.128 0.795 8.912 1.00 93.25 230 VAL A N 1
ATOM 1740 C CA . VAL A 1 230 ? 40.190 -0.186 10.006 1.00 93.25 230 VAL A CA 1
ATOM 1741 C C . VAL A 1 230 ? 38.774 -0.655 10.331 1.00 93.25 230 VAL A C 1
ATOM 1743 O O . VAL A 1 230 ? 37.973 0.124 10.858 1.00 93.25 230 VAL A O 1
ATOM 1746 N N . VAL A 1 231 ? 38.471 -1.916 10.016 1.00 94.19 231 VAL A N 1
ATOM 1747 C CA . VAL A 1 231 ? 37.119 -2.487 10.125 1.00 94.19 231 VAL A CA 1
ATOM 1748 C C . VAL A 1 231 ? 37.043 -3.614 11.156 1.00 94.19 231 VAL A C 1
ATOM 1750 O O . VAL A 1 231 ? 37.988 -4.382 11.342 1.00 94.19 231 VAL A O 1
ATOM 1753 N N . LEU A 1 232 ? 35.905 -3.717 11.842 1.00 91.50 232 LEU A N 1
ATOM 1754 C CA . LEU A 1 232 ? 35.720 -4.679 12.937 1.00 91.50 232 LEU A CA 1
ATOM 1755 C C . LEU A 1 232 ? 35.188 -6.043 12.482 1.00 91.50 232 LEU A C 1
ATOM 1757 O O . LEU A 1 232 ? 35.369 -7.034 13.191 1.00 91.50 232 LEU A O 1
ATOM 1761 N N . GLU A 1 233 ? 34.575 -6.111 11.303 1.00 89.94 233 GLU A N 1
ATOM 1762 C CA . GLU A 1 233 ? 33.872 -7.290 10.783 1.00 89.94 233 GLU A CA 1
ATOM 1763 C C . GLU A 1 233 ? 34.058 -7.415 9.261 1.00 89.94 233 GLU A C 1
ATOM 1765 O O . GLU A 1 233 ? 34.726 -6.582 8.640 1.00 89.94 233 GLU A O 1
ATOM 1770 N N . ASP A 1 234 ? 33.501 -8.474 8.668 1.00 89.88 234 ASP A N 1
ATOM 1771 C CA . ASP A 1 234 ? 33.569 -8.716 7.223 1.00 89.88 234 ASP A CA 1
ATOM 1772 C C . ASP A 1 234 ? 32.871 -7.602 6.420 1.00 89.88 234 ASP A C 1
ATOM 1774 O O . ASP A 1 234 ? 31.927 -6.959 6.882 1.00 89.88 234 ASP A O 1
ATOM 1778 N N . ILE A 1 235 ? 33.333 -7.394 5.188 1.00 95.25 235 ILE A N 1
ATOM 1779 C CA . ILE A 1 235 ? 32.881 -6.318 4.300 1.00 95.25 235 ILE A CA 1
ATOM 1780 C C . ILE A 1 235 ? 31.551 -6.688 3.642 1.00 95.25 235 ILE A C 1
ATOM 1782 O O . ILE A 1 235 ? 31.358 -7.830 3.240 1.00 95.25 235 ILE A O 1
ATOM 1786 N N . THR A 1 236 ? 30.659 -5.719 3.450 1.00 95.88 236 THR A N 1
ATOM 1787 C CA . THR A 1 236 ? 29.413 -5.928 2.700 1.00 95.88 236 THR A CA 1
ATOM 1788 C C . THR A 1 236 ? 29.489 -5.210 1.354 1.00 95.88 236 THR A C 1
ATOM 1790 O O . THR A 1 236 ? 29.214 -4.009 1.294 1.00 95.88 236 THR A O 1
ATOM 1793 N N . PRO A 1 237 ? 29.922 -5.907 0.282 1.00 95.38 237 PRO A N 1
ATOM 1794 C CA . PRO A 1 237 ? 29.934 -5.363 -1.065 1.00 95.38 237 PRO A CA 1
ATOM 1795 C C . PRO A 1 237 ? 28.574 -5.543 -1.746 1.00 95.38 237 PRO A C 1
ATOM 1797 O O . PRO A 1 237 ? 28.006 -6.634 -1.735 1.00 95.38 237 PRO A O 1
ATOM 1800 N N . VAL A 1 238 ? 28.085 -4.493 -2.397 1.00 92.06 238 VAL A N 1
ATOM 1801 C CA . VAL A 1 238 ? 26.903 -4.537 -3.268 1.00 92.06 238 VAL A CA 1
ATOM 1802 C C . VAL A 1 238 ? 27.200 -3.826 -4.580 1.00 92.06 238 VAL A C 1
ATOM 1804 O O . VAL A 1 238 ? 28.051 -2.940 -4.638 1.00 92.06 238 VAL A O 1
ATOM 1807 N N . SER A 1 239 ? 26.506 -4.211 -5.646 1.00 88.19 239 SER A N 1
ATOM 1808 C CA . SER A 1 239 ? 26.558 -3.505 -6.924 1.00 88.19 239 SER A CA 1
ATOM 1809 C C . SER A 1 239 ? 25.163 -3.016 -7.271 1.00 88.19 239 SER A C 1
ATOM 1811 O O . SER A 1 239 ? 24.213 -3.796 -7.253 1.00 88.19 239 SER A O 1
ATOM 1813 N N . LYS A 1 240 ? 25.028 -1.719 -7.554 1.00 75.00 240 LYS A N 1
ATOM 1814 C CA . LYS A 1 240 ? 23.748 -1.133 -7.977 1.00 75.00 240 LYS A CA 1
ATOM 1815 C C . LYS A 1 240 ? 23.551 -1.204 -9.491 1.00 75.00 240 LYS A C 1
ATOM 1817 O O . LYS A 1 240 ? 22.440 -1.390 -9.959 1.00 75.00 240 LYS A O 1
ATOM 1822 N N . GLU A 1 241 ? 24.634 -1.073 -10.251 1.00 76.12 241 GLU A N 1
ATOM 1823 C CA . GLU A 1 241 ? 24.632 -0.991 -11.709 1.00 76.12 241 GLU A CA 1
ATOM 1824 C C . GLU A 1 241 ? 26.001 -1.423 -12.264 1.00 76.12 241 GLU A C 1
ATOM 1826 O O . GLU A 1 241 ? 26.994 -1.453 -11.519 1.00 76.12 241 GLU A O 1
ATOM 1831 N N . PRO A 1 242 ? 26.102 -1.719 -13.572 1.00 82.06 242 PRO A N 1
ATOM 1832 C CA . PRO A 1 242 ? 27.381 -2.042 -14.180 1.00 82.06 242 PRO A CA 1
ATOM 1833 C C . PRO A 1 242 ? 28.447 -0.967 -13.958 1.00 82.06 242 PRO A C 1
ATOM 1835 O O . PRO A 1 242 ? 28.220 0.217 -14.186 1.00 82.06 242 PRO A O 1
ATOM 1838 N N . ASN A 1 243 ? 29.653 -1.405 -13.589 1.00 85.31 243 ASN A N 1
ATOM 1839 C CA . ASN A 1 243 ? 30.809 -0.576 -13.222 1.00 85.31 243 ASN A CA 1
ATOM 1840 C C . ASN A 1 243 ? 30.677 0.179 -11.890 1.00 85.31 243 ASN A C 1
ATOM 1842 O O . ASN A 1 243 ? 31.459 1.097 -11.642 1.00 85.31 243 ASN A O 1
ATOM 1846 N N . ASN A 1 244 ? 29.752 -0.210 -11.011 1.00 88.69 244 ASN A N 1
ATOM 1847 C CA . ASN A 1 244 ? 29.656 0.348 -9.668 1.00 88.69 244 ASN A CA 1
ATOM 1848 C C . ASN A 1 244 ? 29.706 -0.736 -8.583 1.00 88.69 244 ASN A C 1
ATOM 1850 O O . ASN A 1 244 ? 29.100 -1.802 -8.710 1.00 88.69 244 ASN A O 1
ATOM 1854 N N . ILE A 1 245 ? 30.414 -0.417 -7.498 1.00 92.88 245 ILE A N 1
ATOM 1855 C CA . ILE A 1 245 ? 30.444 -1.192 -6.257 1.00 92.88 245 ILE A CA 1
ATOM 1856 C C . ILE A 1 245 ? 30.338 -0.215 -5.089 1.00 92.88 245 ILE A C 1
ATOM 1858 O O . ILE A 1 245 ? 31.065 0.780 -5.059 1.00 92.88 245 ILE A O 1
ATOM 1862 N N . ASP A 1 246 ? 29.497 -0.530 -4.112 1.00 94.25 246 ASP A N 1
ATOM 1863 C CA . ASP A 1 246 ? 29.481 0.101 -2.797 1.00 94.25 246 ASP A CA 1
ATOM 1864 C C . ASP A 1 246 ? 29.931 -0.907 -1.734 1.00 94.25 246 ASP A C 1
ATOM 1866 O O . ASP A 1 246 ? 29.473 -2.049 -1.704 1.00 94.25 246 ASP A O 1
ATOM 1870 N N . LEU A 1 247 ? 30.845 -0.480 -0.863 1.00 97.00 247 LEU A N 1
ATOM 1871 C CA . LEU A 1 247 ? 31.315 -1.242 0.290 1.00 97.00 247 LEU A CA 1
ATOM 1872 C C . LEU A 1 247 ? 30.768 -0.623 1.565 1.00 97.00 247 LEU A C 1
ATOM 1874 O O . LEU A 1 247 ? 31.032 0.550 1.832 1.00 97.00 247 LEU A O 1
ATOM 1878 N N . PHE A 1 248 ? 30.097 -1.434 2.377 1.00 97.38 248 PHE A N 1
ATOM 1879 C CA . PHE A 1 248 ? 29.635 -1.059 3.708 1.00 97.38 248 PHE A CA 1
ATOM 1880 C C . PHE A 1 248 ? 30.415 -1.805 4.778 1.00 97.38 248 PHE A C 1
ATOM 1882 O O . PHE A 1 248 ? 30.579 -3.026 4.707 1.00 97.38 248 PHE A O 1
ATOM 1889 N N . VAL A 1 249 ? 30.900 -1.066 5.775 1.00 96.88 249 VAL A N 1
ATOM 1890 C CA . VAL A 1 249 ? 31.689 -1.624 6.879 1.00 96.88 249 VAL A CA 1
ATOM 1891 C C . VAL A 1 249 ? 31.348 -0.955 8.202 1.00 96.88 249 VAL A C 1
ATOM 1893 O O . VAL A 1 249 ? 30.960 0.213 8.249 1.00 96.88 249 VAL A O 1
ATOM 1896 N N . ARG A 1 250 ? 31.561 -1.693 9.291 1.00 96.56 250 ARG A N 1
ATOM 1897 C CA . ARG A 1 250 ? 31.598 -1.144 10.645 1.00 96.56 250 ARG A CA 1
ATOM 1898 C C . ARG A 1 250 ? 33.019 -0.702 10.979 1.00 96.56 250 ARG A C 1
ATOM 1900 O O . ARG A 1 250 ? 33.931 -1.530 11.046 1.00 96.56 250 ARG A O 1
ATOM 1907 N N . GLY A 1 251 ? 33.199 0.599 11.185 1.00 95.00 251 GLY A N 1
ATOM 1908 C CA . GLY A 1 251 ? 34.478 1.167 11.608 1.00 95.00 251 GLY A CA 1
ATOM 1909 C C . GLY A 1 251 ? 34.801 0.859 13.073 1.00 95.00 251 GLY A C 1
ATOM 1910 O O . GLY A 1 251 ? 33.926 0.490 13.856 1.00 95.00 251 GLY A O 1
ATOM 1911 N N . ALA A 1 252 ? 36.058 1.073 13.471 1.00 93.19 252 ALA A N 1
ATOM 1912 C CA . ALA A 1 252 ? 36.527 0.868 14.850 1.00 93.19 252 ALA A CA 1
ATOM 1913 C C . ALA A 1 252 ? 35.780 1.699 15.919 1.00 93.19 252 ALA A C 1
ATOM 1915 O O . ALA A 1 252 ? 35.811 1.364 17.099 1.00 93.19 252 ALA A O 1
ATOM 1916 N N . ASN A 1 253 ? 35.098 2.772 15.513 1.00 93.00 253 ASN A N 1
ATOM 1917 C CA . ASN A 1 253 ? 34.258 3.626 16.358 1.00 93.00 253 ASN A CA 1
ATOM 1918 C C . ASN A 1 253 ? 32.775 3.203 16.385 1.00 93.00 253 ASN A C 1
ATOM 1920 O O . ASN A 1 253 ? 31.945 3.968 16.866 1.00 93.00 253 ASN A O 1
ATOM 1924 N N . ASN A 1 254 ? 32.432 2.025 15.854 1.00 94.12 254 ASN A N 1
ATOM 1925 C CA . ASN A 1 254 ? 31.060 1.536 15.692 1.00 94.12 254 ASN A CA 1
ATOM 1926 C C . ASN A 1 254 ? 30.175 2.360 14.743 1.00 94.12 254 ASN A C 1
ATOM 1928 O O . ASN A 1 254 ? 28.967 2.156 14.734 1.00 94.12 254 ASN A O 1
ATOM 1932 N N . SER A 1 255 ? 30.725 3.254 13.919 1.00 95.12 255 SER A N 1
ATOM 1933 C CA . SER A 1 255 ? 29.940 3.917 12.871 1.00 95.12 255 SER A CA 1
ATOM 1934 C C . SER A 1 255 ? 29.908 3.105 11.582 1.00 95.12 255 SER A C 1
ATOM 1936 O O . SER A 1 255 ? 30.843 2.359 11.269 1.00 95.12 255 SER A O 1
ATOM 1938 N N . LEU A 1 256 ? 28.831 3.280 10.815 1.00 96.56 256 LEU A N 1
ATOM 1939 C CA . LEU A 1 256 ? 28.730 2.764 9.457 1.00 96.56 256 LEU A CA 1
ATOM 1940 C C . LEU A 1 256 ? 29.608 3.611 8.528 1.00 96.56 256 LEU A C 1
ATOM 1942 O O . LEU A 1 256 ? 29.527 4.838 8.553 1.00 96.56 256 LEU A O 1
ATOM 1946 N N . TYR A 1 257 ? 30.413 2.974 7.684 1.00 97.31 257 TYR A N 1
ATOM 1947 C CA . TYR A 1 257 ? 31.197 3.638 6.643 1.00 97.31 257 TYR A CA 1
ATOM 1948 C C . TYR A 1 257 ? 30.872 3.077 5.262 1.00 97.31 257 TYR A C 1
ATOM 1950 O O . TYR A 1 257 ? 30.648 1.876 5.114 1.00 97.31 257 TYR A O 1
ATOM 1958 N N . GLN A 1 258 ? 30.910 3.957 4.262 1.00 96.62 258 GLN A N 1
ATOM 1959 C CA . GLN A 1 258 ? 30.771 3.632 2.846 1.00 96.62 258 GLN A CA 1
ATOM 1960 C C . GLN A 1 258 ? 32.056 3.961 2.079 1.00 96.62 258 GLN A C 1
ATOM 1962 O O . GLN A 1 258 ? 32.668 5.012 2.294 1.00 96.62 258 GLN A O 1
ATOM 1967 N N . LYS A 1 259 ? 32.428 3.099 1.132 1.00 96.56 259 LYS A N 1
ATOM 1968 C CA . LYS A 1 259 ? 33.419 3.389 0.087 1.00 96.56 259 LYS A CA 1
ATOM 1969 C C . LYS A 1 259 ? 32.872 2.937 -1.263 1.00 96.56 259 LYS A C 1
ATOM 1971 O O . LYS A 1 259 ? 32.392 1.814 -1.370 1.00 96.56 259 LYS A O 1
ATOM 1976 N N . SER A 1 260 ? 32.966 3.787 -2.279 1.00 94.12 260 SER A N 1
ATOM 1977 C CA . SER A 1 260 ? 32.301 3.568 -3.567 1.00 94.12 260 SER A CA 1
ATOM 1978 C C . SER A 1 260 ? 33.298 3.530 -4.719 1.00 94.12 260 SER A C 1
ATOM 1980 O O . SER A 1 260 ? 34.249 4.313 -4.747 1.00 94.12 260 SER A O 1
ATOM 1982 N N . TRP A 1 261 ? 33.071 2.648 -5.687 1.00 92.25 261 TRP A N 1
ATOM 1983 C CA . TRP A 1 261 ? 33.772 2.616 -6.968 1.00 92.25 261 TRP A CA 1
ATOM 1984 C C . TRP A 1 261 ? 32.961 3.372 -8.026 1.00 92.25 261 TRP A C 1
ATOM 1986 O O . TRP A 1 261 ? 31.797 3.053 -8.277 1.00 92.25 261 TRP A O 1
ATOM 1996 N N . THR A 1 262 ? 33.570 4.377 -8.656 1.00 79.75 262 THR A N 1
ATOM 1997 C CA . THR A 1 262 ? 32.906 5.276 -9.621 1.00 79.75 262 THR A CA 1
ATOM 1998 C C . THR A 1 262 ? 33.056 4.840 -11.083 1.00 79.75 262 THR A C 1
ATOM 2000 O O . THR A 1 262 ? 32.798 5.627 -11.991 1.00 79.75 262 THR A O 1
ATOM 2003 N N . GLY A 1 263 ? 33.531 3.619 -11.332 1.00 81.69 263 GLY A N 1
ATOM 2004 C CA . GLY A 1 263 ? 33.898 3.138 -12.668 1.00 81.69 263 GLY A CA 1
ATOM 2005 C C . GLY A 1 263 ? 35.362 3.400 -13.035 1.00 81.69 263 GLY A C 1
ATOM 2006 O O . GLY A 1 263 ? 35.899 2.715 -13.902 1.00 81.69 263 GLY A O 1
ATOM 2007 N N . SER A 1 264 ? 36.028 4.340 -12.358 1.00 85.81 264 SER A N 1
ATOM 2008 C CA . SER A 1 264 ? 37.434 4.690 -12.612 1.00 85.81 264 SER A CA 1
ATOM 2009 C C . SER A 1 264 ? 38.311 4.738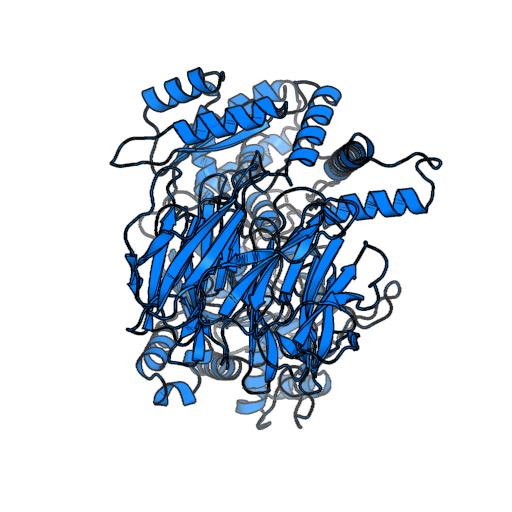 -11.361 1.00 85.81 264 SER A C 1
ATOM 2011 O O . SER A 1 264 ? 39.508 4.468 -11.456 1.00 85.81 264 SER A O 1
ATOM 2013 N N . ALA A 1 265 ? 37.744 5.072 -10.199 1.00 91.44 265 ALA A N 1
ATOM 2014 C CA . ALA A 1 265 ? 38.480 5.154 -8.945 1.00 91.44 265 ALA A CA 1
ATOM 2015 C C . ALA A 1 265 ? 37.590 4.846 -7.734 1.00 91.44 265 ALA A C 1
ATOM 2017 O O . ALA A 1 265 ? 36.363 4.955 -7.780 1.00 91.44 265 ALA A O 1
ATOM 2018 N N . TRP A 1 266 ? 38.238 4.504 -6.622 1.00 95.38 266 TRP A N 1
ATOM 2019 C CA . TRP A 1 266 ? 37.592 4.412 -5.319 1.00 95.38 266 TRP A CA 1
ATOM 2020 C C . TRP A 1 266 ? 37.501 5.785 -4.646 1.00 95.38 266 TRP A C 1
ATOM 2022 O O . TRP A 1 266 ? 38.474 6.540 -4.632 1.00 95.38 266 TRP A O 1
ATOM 2032 N N . THR A 1 267 ? 36.374 6.078 -3.999 1.00 95.75 267 THR A N 1
ATOM 2033 C CA . THR A 1 267 ? 36.241 7.237 -3.101 1.00 95.75 267 THR A CA 1
ATOM 2034 C C . THR A 1 267 ? 37.067 7.063 -1.822 1.00 95.75 267 THR A C 1
ATOM 2036 O O . THR A 1 267 ? 37.567 5.977 -1.521 1.00 95.75 267 THR A O 1
ATOM 2039 N N . GLY A 1 268 ? 37.167 8.115 -1.002 1.00 95.88 268 GLY A N 1
ATOM 2040 C CA . GLY A 1 268 ? 37.536 7.968 0.411 1.00 95.88 268 GLY A CA 1
ATOM 2041 C C . GLY A 1 268 ? 36.497 7.158 1.204 1.00 95.88 268 GLY A C 1
ATOM 2042 O O . GLY A 1 268 ? 35.397 6.901 0.709 1.00 95.88 268 GLY A O 1
ATOM 2043 N N . TRP A 1 269 ? 36.855 6.752 2.426 1.00 96.44 269 TRP A N 1
ATOM 2044 C CA . TRP A 1 269 ? 35.903 6.186 3.387 1.00 96.44 269 TRP A CA 1
ATOM 2045 C C . TRP A 1 269 ? 35.035 7.308 3.959 1.00 96.44 269 TRP A C 1
ATOM 2047 O O . TRP A 1 269 ? 35.534 8.178 4.673 1.00 96.44 269 TRP A O 1
ATOM 2057 N N . ASN A 1 270 ? 33.743 7.277 3.654 1.00 94.94 270 ASN A N 1
ATOM 2058 C CA . ASN A 1 270 ? 32.772 8.268 4.098 1.00 94.94 270 ASN A CA 1
ATOM 2059 C C . ASN A 1 270 ? 31.979 7.709 5.278 1.00 94.94 270 ASN A C 1
ATOM 2061 O O . ASN A 1 270 ? 31.404 6.625 5.178 1.00 94.94 270 ASN A O 1
ATOM 2065 N N . SER A 1 271 ? 31.944 8.434 6.396 1.00 94.88 271 SER A N 1
ATOM 2066 C CA . SER A 1 271 ? 31.117 8.034 7.535 1.00 94.88 271 SER A CA 1
ATOM 2067 C C . SER A 1 271 ? 29.645 8.283 7.224 1.00 94.88 271 SER A C 1
ATOM 2069 O O . SER A 1 271 ? 29.248 9.397 6.884 1.00 94.88 271 SER A O 1
ATOM 2071 N N . LEU A 1 272 ? 28.836 7.245 7.396 1.00 94.50 272 LEU A N 1
ATOM 2072 C CA . LEU A 1 272 ? 27.381 7.294 7.421 1.00 94.50 272 LEU A CA 1
ATOM 2073 C C . LEU A 1 272 ? 26.850 7.391 8.868 1.00 94.50 272 LEU A C 1
ATOM 2075 O O . LEU A 1 272 ? 25.657 7.219 9.116 1.00 94.50 272 LEU A O 1
ATOM 2079 N N . GLY A 1 273 ? 27.713 7.692 9.839 1.00 92.12 273 GLY A N 1
ATOM 2080 C CA . GLY A 1 273 ? 27.319 7.868 11.234 1.00 92.12 273 GLY A CA 1
ATOM 2081 C C . GLY A 1 273 ? 26.623 6.640 11.829 1.00 92.12 273 GLY A C 1
ATOM 2082 O O . GLY A 1 273 ? 26.836 5.507 11.393 1.00 92.12 273 GLY A O 1
ATOM 2083 N N . GLY A 1 274 ? 25.796 6.882 12.847 1.00 89.62 274 GLY A N 1
ATOM 2084 C CA . GLY A 1 274 ? 25.146 5.831 13.630 1.00 89.62 274 GLY A CA 1
ATOM 2085 C C . GLY A 1 274 ? 26.099 5.114 14.594 1.00 89.62 274 GLY A C 1
ATOM 2086 O O . GLY A 1 274 ? 27.323 5.270 14.526 1.00 89.62 274 GLY A O 1
ATOM 2087 N N . VAL A 1 275 ? 25.509 4.337 15.503 1.00 92.25 275 VAL A N 1
ATOM 2088 C CA . VAL A 1 275 ? 26.208 3.382 16.374 1.00 92.25 275 VAL A CA 1
ATOM 2089 C C . VAL A 1 275 ? 25.639 2.003 16.069 1.00 92.25 275 VAL A C 1
ATOM 2091 O O . VAL A 1 275 ? 24.529 1.677 16.487 1.00 92.25 275 VAL A O 1
ATOM 2094 N N . ILE A 1 276 ? 26.389 1.224 15.297 1.00 94.12 276 ILE A N 1
ATOM 2095 C CA . ILE A 1 276 ? 25.994 -0.100 14.825 1.00 94.12 276 ILE A CA 1
ATOM 2096 C C . ILE A 1 276 ? 26.745 -1.170 15.616 1.00 94.12 276 ILE A C 1
ATOM 2098 O O . ILE A 1 276 ? 27.939 -1.031 15.892 1.00 94.12 276 ILE A O 1
ATOM 2102 N N . MET A 1 277 ? 26.035 -2.227 15.996 1.00 92.00 277 MET A N 1
ATOM 2103 C CA . MET A 1 277 ? 26.532 -3.319 16.835 1.00 92.00 277 MET A CA 1
ATOM 2104 C C . MET A 1 277 ? 26.730 -4.633 16.085 1.00 92.00 277 MET A C 1
ATOM 2106 O O . MET A 1 277 ? 27.236 -5.584 16.679 1.00 92.00 277 MET A O 1
ATOM 2110 N N . SER A 1 278 ? 26.456 -4.642 14.783 1.00 91.50 278 SER A N 1
ATOM 2111 C CA . SER A 1 278 ? 26.666 -5.780 13.894 1.00 91.50 278 SER A CA 1
ATOM 2112 C C . SER A 1 278 ? 27.371 -5.377 12.602 1.00 91.50 278 SER A C 1
ATOM 2114 O O . SER A 1 278 ? 27.455 -4.191 12.253 1.00 91.50 278 SER A O 1
ATOM 2116 N N . ARG A 1 279 ? 27.778 -6.387 11.826 1.00 92.06 279 ARG A N 1
ATOM 2117 C CA . ARG A 1 279 ? 28.119 -6.220 10.415 1.00 92.06 279 ARG A CA 1
ATOM 2118 C C . ARG A 1 279 ? 26.909 -5.627 9.678 1.00 92.06 279 ARG A C 1
ATOM 2120 O O . ARG A 1 279 ? 25.784 -6.067 9.931 1.00 92.06 279 ARG A O 1
ATOM 2127 N N . PRO A 1 280 ? 27.099 -4.645 8.780 1.00 94.69 280 PRO A N 1
ATOM 2128 C CA . PRO A 1 280 ? 26.001 -4.148 7.967 1.00 94.69 280 PRO A CA 1
ATOM 2129 C C . PRO A 1 280 ? 25.554 -5.197 6.955 1.00 94.69 280 PRO A C 1
ATOM 2131 O O . PRO A 1 280 ? 26.382 -5.890 6.370 1.00 94.69 280 PRO A O 1
ATOM 2134 N N . SER A 1 281 ? 24.259 -5.272 6.692 1.00 93.25 281 SER A N 1
ATOM 2135 C CA . SER A 1 281 ? 23.708 -5.992 5.549 1.00 93.25 281 SER A CA 1
ATOM 2136 C C . SER A 1 281 ? 23.141 -4.976 4.582 1.00 93.25 281 SER A C 1
ATOM 2138 O O . SER A 1 281 ? 22.511 -4.014 5.008 1.00 93.25 281 SER A O 1
ATOM 2140 N N . ALA A 1 282 ? 23.410 -5.129 3.294 1.00 92.12 282 ALA A N 1
ATOM 2141 C CA . ALA A 1 282 ? 22.988 -4.160 2.304 1.00 92.12 282 ALA A CA 1
ATOM 2142 C C . ALA A 1 282 ? 22.497 -4.867 1.055 1.00 92.12 282 ALA A C 1
ATOM 2144 O O . ALA A 1 282 ? 23.002 -5.927 0.689 1.00 92.12 282 ALA A O 1
ATOM 2145 N N . THR A 1 283 ? 21.538 -4.243 0.390 1.00 87.00 283 THR A N 1
ATOM 2146 C CA . THR A 1 283 ? 21.112 -4.656 -0.938 1.00 87.00 283 THR A CA 1
ATOM 2147 C C . THR A 1 283 ? 20.759 -3.443 -1.782 1.00 87.00 283 THR A C 1
ATOM 2149 O O . THR A 1 283 ? 20.536 -2.347 -1.259 1.00 87.00 283 THR A O 1
ATOM 2152 N N . THR A 1 284 ? 20.755 -3.648 -3.091 1.00 79.19 284 THR A N 1
ATOM 2153 C CA . THR A 1 284 ? 20.417 -2.652 -4.098 1.00 79.19 284 THR A CA 1
ATOM 2154 C C . THR A 1 284 ? 19.146 -3.076 -4.821 1.00 79.19 284 THR A C 1
ATOM 2156 O O . THR A 1 284 ? 18.907 -4.264 -5.034 1.00 79.19 284 THR A O 1
ATOM 2159 N N . TRP A 1 285 ? 18.317 -2.106 -5.192 1.00 68.94 285 TRP A N 1
ATOM 2160 C CA . TRP A 1 285 ? 17.105 -2.347 -5.975 1.00 68.94 285 TRP A CA 1
ATOM 2161 C C . TRP A 1 285 ? 16.841 -1.197 -6.947 1.00 68.94 285 TRP A C 1
ATOM 2163 O O . TRP A 1 285 ? 17.409 -0.106 -6.816 1.00 68.94 285 TRP A O 1
ATOM 2173 N N . GLY A 1 286 ? 16.058 -1.469 -7.993 1.00 55.84 286 GLY A N 1
ATOM 2174 C CA . GLY A 1 286 ? 15.758 -0.520 -9.073 1.00 55.84 286 GLY A CA 1
ATOM 2175 C C . GLY A 1 286 ? 16.990 0.086 -9.764 1.00 55.84 286 GLY A C 1
ATOM 2176 O O . GLY A 1 286 ? 16.918 1.186 -10.302 1.00 55.84 286 GLY A O 1
ATOM 2177 N N . GLY A 1 287 ? 18.163 -0.552 -9.664 1.00 60.06 287 GLY A N 1
ATOM 2178 C CA . GLY A 1 287 ? 19.433 -0.055 -10.212 1.00 60.06 287 GLY A CA 1
ATOM 2179 C C . GLY A 1 287 ? 19.988 1.233 -9.579 1.00 60.06 287 GLY A C 1
ATOM 2180 O O . GLY A 1 287 ? 21.044 1.716 -9.989 1.00 60.06 287 GLY A O 1
ATOM 2181 N N . ARG A 1 288 ? 19.296 1.820 -8.593 1.00 67.62 288 ARG A N 1
ATOM 2182 C CA . ARG A 1 288 ? 19.595 3.170 -8.082 1.00 67.62 288 ARG A CA 1
ATOM 2183 C C . ARG A 1 288 ? 19.490 3.305 -6.564 1.00 67.62 288 ARG A C 1
ATOM 2185 O O . ARG A 1 288 ? 20.100 4.211 -5.993 1.00 67.62 288 ARG A O 1
ATOM 2192 N N . TYR A 1 289 ? 18.740 2.423 -5.919 1.00 76.31 289 TYR A N 1
ATOM 2193 C CA . TYR A 1 289 ? 18.488 2.470 -4.489 1.00 76.31 289 TYR A CA 1
ATOM 2194 C C . TYR A 1 289 ? 19.407 1.507 -3.759 1.00 76.31 289 TYR A C 1
ATOM 2196 O O . TYR A 1 289 ? 19.677 0.411 -4.250 1.00 76.31 289 TYR A O 1
ATOM 2204 N N . THR A 1 290 ? 19.848 1.905 -2.571 1.00 84.94 290 THR A N 1
ATOM 2205 C CA . THR A 1 290 ? 20.617 1.037 -1.677 1.00 84.94 290 THR A CA 1
ATOM 2206 C C . THR A 1 290 ? 20.032 1.134 -0.288 1.00 84.94 290 THR A C 1
ATOM 2208 O O . THR A 1 290 ? 19.893 2.235 0.236 1.00 84.94 290 THR A O 1
ATOM 2211 N N . THR A 1 291 ? 19.769 0.001 0.347 1.00 87.88 291 THR A N 1
ATOM 2212 C CA . THR A 1 291 ? 19.347 -0.015 1.748 1.00 87.88 291 THR A CA 1
ATOM 2213 C C . THR A 1 291 ? 20.299 -0.836 2.568 1.00 87.88 291 THR A C 1
ATOM 2215 O O . THR A 1 291 ? 20.659 -1.949 2.193 1.00 87.88 291 THR A O 1
ATOM 2218 N N . VAL A 1 292 ? 20.697 -0.256 3.695 1.00 92.81 292 VAL A N 1
ATOM 2219 C CA . VAL A 1 292 ? 21.586 -0.858 4.674 1.00 92.81 292 VAL A CA 1
ATOM 2220 C C . VAL A 1 292 ? 20.786 -1.127 5.937 1.00 92.81 292 VAL A C 1
ATOM 2222 O O . VAL A 1 292 ? 20.238 -0.202 6.532 1.00 92.81 292 VAL A O 1
ATOM 2225 N N . ALA A 1 293 ? 20.740 -2.388 6.347 1.00 93.00 293 ALA A N 1
ATOM 2226 C CA . ALA A 1 293 ? 20.181 -2.846 7.605 1.00 93.00 293 ALA A CA 1
ATOM 2227 C C . ALA A 1 293 ? 21.305 -3.190 8.588 1.00 93.00 293 ALA A C 1
ATOM 2229 O O . ALA A 1 293 ? 22.289 -3.845 8.233 1.00 93.00 293 ALA A O 1
ATOM 2230 N N . VAL A 1 294 ? 21.157 -2.756 9.837 1.00 94.31 294 VAL A N 1
ATOM 2231 C CA . VAL A 1 294 ? 22.132 -2.979 10.914 1.00 94.31 294 VAL A CA 1
ATOM 2232 C C . VAL A 1 294 ? 21.419 -3.268 12.230 1.00 94.31 294 VAL A C 1
ATOM 2234 O O . VAL A 1 294 ? 20.281 -2.848 12.425 1.00 94.31 294 VAL A O 1
ATOM 2237 N N . GLN A 1 295 ? 22.102 -3.926 13.162 1.00 93.88 295 GLN A N 1
ATOM 2238 C CA . GLN A 1 295 ? 21.701 -3.925 14.567 1.00 93.88 295 GLN A CA 1
ATOM 2239 C C . GLN A 1 295 ? 22.203 -2.640 15.240 1.00 93.88 295 GLN A C 1
ATOM 2241 O O . GLN A 1 295 ? 23.388 -2.313 15.146 1.00 93.88 295 GLN A O 1
ATOM 2246 N N . GLY A 1 296 ? 21.321 -1.916 15.925 1.00 89.44 296 GLY A N 1
ATOM 2247 C CA . GLY A 1 296 ? 21.669 -0.750 16.739 1.00 89.44 296 GLY A CA 1
ATOM 2248 C C . GLY A 1 296 ? 22.186 -1.121 18.132 1.00 89.44 296 GLY A C 1
ATOM 2249 O O . GLY A 1 296 ? 22.146 -2.277 18.551 1.00 89.44 296 GLY A O 1
ATOM 2250 N N . ALA A 1 297 ? 22.653 -0.123 18.887 1.00 89.19 297 ALA A N 1
ATOM 2251 C CA . ALA A 1 297 ? 23.070 -0.291 20.289 1.00 89.19 297 ALA A CA 1
ATOM 2252 C C . ALA A 1 297 ? 21.935 -0.722 21.239 1.00 89.19 297 ALA A C 1
ATOM 2254 O O . ALA A 1 297 ? 22.192 -1.246 22.319 1.00 89.19 297 ALA A O 1
ATOM 2255 N N . ASP A 1 298 ? 20.690 -0.515 20.822 1.00 80.31 298 ASP A N 1
ATOM 2256 C CA . ASP A 1 298 ? 19.453 -0.921 21.489 1.00 80.31 298 ASP A CA 1
ATOM 2257 C C . ASP A 1 298 ? 18.997 -2.343 21.114 1.00 80.31 298 ASP A C 1
ATOM 2259 O O . ASP A 1 298 ? 17.934 -2.781 21.549 1.00 80.31 298 ASP A O 1
ATOM 2263 N N . ASN A 1 299 ? 19.793 -3.069 20.322 1.00 82.88 299 ASN A N 1
ATOM 2264 C CA . ASN A 1 299 ? 19.445 -4.346 19.697 1.00 82.88 299 ASN A CA 1
ATOM 2265 C C . ASN A 1 299 ? 18.277 -4.274 18.698 1.00 82.88 299 ASN A C 1
ATOM 2267 O O . ASN A 1 299 ? 17.834 -5.322 18.236 1.00 82.88 299 ASN A O 1
ATOM 2271 N N . ALA A 1 300 ? 17.789 -3.088 18.324 1.00 82.44 300 ALA A N 1
ATOM 2272 C CA . ALA A 1 300 ? 16.788 -2.962 17.270 1.00 82.44 300 ALA A CA 1
ATOM 2273 C C . ALA A 1 300 ? 17.434 -3.047 15.886 1.00 82.44 300 ALA A C 1
ATOM 2275 O O . ALA A 1 300 ? 18.638 -2.814 15.727 1.00 82.44 300 ALA A O 1
ATOM 2276 N N . VAL A 1 301 ? 16.633 -3.355 14.867 1.00 85.50 301 VAL A N 1
ATOM 2277 C CA . VAL A 1 301 ? 17.085 -3.234 13.481 1.00 85.50 301 VAL A CA 1
ATOM 2278 C C . VAL A 1 301 ? 16.877 -1.807 13.009 1.00 85.50 301 VAL A C 1
ATOM 2280 O O . VAL A 1 301 ? 15.771 -1.267 13.051 1.00 85.50 301 VAL A O 1
ATOM 2283 N N . TRP A 1 302 ? 17.959 -1.213 12.528 1.00 87.38 302 TRP A N 1
ATOM 2284 C CA . TRP A 1 302 ? 17.989 0.127 11.975 1.00 87.38 302 TRP A CA 1
ATOM 2285 C C . TRP A 1 302 ? 18.290 0.070 10.486 1.00 87.38 302 TRP A C 1
ATOM 2287 O O . TRP A 1 302 ? 19.169 -0.667 10.037 1.00 87.38 302 TRP A O 1
ATOM 2297 N N . LEU A 1 303 ? 17.556 0.873 9.729 1.00 88.44 303 LEU A N 1
ATOM 2298 C CA . LEU A 1 303 ? 17.683 1.021 8.293 1.00 88.44 303 LEU A CA 1
ATOM 2299 C C . LEU A 1 303 ? 18.248 2.390 7.960 1.00 88.44 303 LEU A C 1
ATOM 2301 O O . LEU A 1 303 ? 17.888 3.400 8.572 1.00 88.44 303 LEU A O 1
ATOM 2305 N N . ARG A 1 304 ? 19.104 2.414 6.944 1.00 89.62 304 ARG A N 1
ATOM 2306 C CA . ARG A 1 304 ? 19.510 3.635 6.264 1.00 89.62 304 ARG A CA 1
ATOM 2307 C C . ARG A 1 304 ? 19.424 3.422 4.765 1.00 89.62 304 ARG A C 1
ATOM 2309 O O . ARG A 1 304 ? 19.928 2.428 4.251 1.00 89.62 304 ARG A O 1
ATOM 2316 N N . GLU A 1 305 ? 18.787 4.358 4.079 1.00 85.88 305 GLU A N 1
ATOM 2317 C CA . GLU A 1 305 ? 18.390 4.195 2.681 1.00 85.88 305 GLU A CA 1
ATOM 2318 C C . GLU A 1 305 ? 19.031 5.297 1.832 1.00 85.88 305 GLU A C 1
ATOM 2320 O O . GLU A 1 305 ? 19.034 6.469 2.213 1.00 85.88 305 GLU A O 1
ATOM 2325 N N . PHE A 1 306 ? 19.596 4.925 0.690 1.00 82.12 306 PHE A N 1
ATOM 2326 C CA . PHE A 1 306 ? 20.102 5.821 -0.338 1.00 82.12 306 PHE A CA 1
ATOM 2327 C C . PHE A 1 306 ? 19.089 5.867 -1.478 1.00 82.12 306 PHE A C 1
ATOM 2329 O O . PHE A 1 306 ? 18.819 4.851 -2.116 1.00 82.12 306 PHE A O 1
ATOM 2336 N N . ASN A 1 307 ? 18.541 7.050 -1.751 1.00 71.88 307 ASN A N 1
ATOM 2337 C CA . ASN A 1 307 ? 17.467 7.244 -2.736 1.00 71.88 307 ASN A CA 1
ATOM 2338 C C . ASN A 1 307 ? 17.967 7.455 -4.181 1.00 71.88 307 ASN A C 1
ATOM 2340 O O . ASN A 1 307 ? 17.223 7.920 -5.044 1.00 71.88 307 ASN A O 1
ATOM 2344 N N . GLY A 1 308 ? 19.254 7.211 -4.432 1.00 75.00 308 GLY A N 1
ATOM 2345 C CA . GLY A 1 308 ? 19.907 7.512 -5.703 1.00 75.00 308 GLY A CA 1
ATOM 2346 C C . GLY A 1 308 ? 20.605 8.869 -5.771 1.00 75.00 308 GLY A C 1
ATOM 2347 O O . GLY A 1 308 ? 21.414 9.070 -6.676 1.00 75.00 308 GLY A O 1
ATOM 2348 N N . ASN A 1 309 ? 20.330 9.778 -4.832 1.00 76.00 309 ASN A N 1
ATOM 2349 C CA . ASN A 1 309 ? 20.963 11.097 -4.746 1.00 76.00 309 ASN A CA 1
ATOM 2350 C C . ASN A 1 309 ? 21.639 11.326 -3.387 1.00 76.00 309 ASN A C 1
ATOM 2352 O O . ASN A 1 309 ? 22.759 11.831 -3.333 1.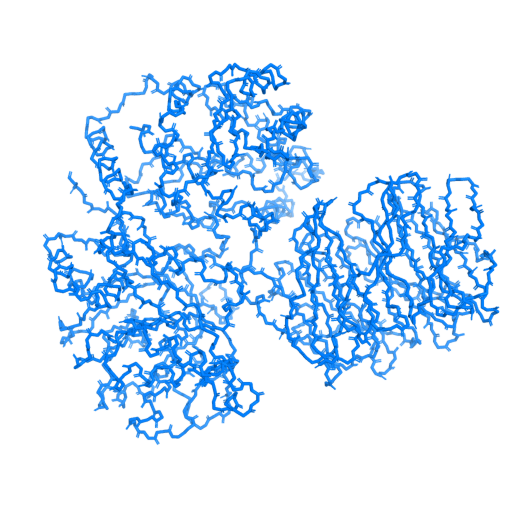00 76.00 309 ASN A O 1
ATOM 2356 N N . SER A 1 310 ? 20.972 10.964 -2.291 1.00 83.19 310 SER A N 1
ATOM 2357 C CA . SER A 1 310 ? 21.453 11.173 -0.925 1.00 83.19 310 SER A CA 1
ATOM 2358 C C . SER A 1 310 ? 21.029 10.042 0.012 1.00 83.19 310 SER A C 1
ATOM 2360 O O . SER A 1 310 ? 20.088 9.294 -0.256 1.00 83.19 310 SER A O 1
ATOM 2362 N N . TRP A 1 311 ? 21.750 9.924 1.129 1.00 85.81 311 TRP A N 1
ATOM 2363 C CA . TRP A 1 311 ? 21.363 9.067 2.247 1.00 85.81 311 TRP A CA 1
ATOM 2364 C C . TRP A 1 311 ? 20.280 9.744 3.083 1.00 85.81 311 TRP A C 1
ATOM 2366 O O . TRP A 1 311 ? 20.444 10.901 3.470 1.00 85.81 311 TRP A O 1
ATOM 2376 N N . GLY A 1 312 ? 19.222 9.005 3.401 1.00 74.81 312 GLY A N 1
ATOM 2377 C CA . GLY A 1 312 ? 18.216 9.404 4.376 1.00 74.81 312 GLY A CA 1
ATOM 2378 C C . GLY A 1 312 ? 18.706 9.301 5.823 1.00 74.81 312 GLY A C 1
ATOM 2379 O O . GLY A 1 312 ? 19.849 8.908 6.107 1.00 74.81 312 GLY A O 1
ATOM 2380 N N . ASP A 1 313 ? 17.812 9.649 6.743 1.00 81.75 313 ASP A N 1
ATOM 2381 C CA . ASP A 1 313 ? 18.022 9.484 8.179 1.00 81.75 313 ASP A CA 1
ATOM 2382 C C . ASP A 1 313 ? 17.940 8.012 8.603 1.00 81.75 313 ASP A C 1
ATOM 2384 O O . ASP A 1 313 ? 17.415 7.154 7.891 1.00 81.75 313 ASP A O 1
ATOM 2388 N N . TRP A 1 314 ? 18.492 7.717 9.780 1.00 80.06 314 TRP A N 1
ATOM 2389 C CA . TRP A 1 314 ? 18.373 6.401 10.401 1.00 80.06 314 TRP A CA 1
ATOM 2390 C C . TRP A 1 314 ? 16.927 6.149 10.839 1.00 80.06 314 TRP A C 1
ATOM 2392 O O . TRP A 1 314 ? 16.360 6.932 11.601 1.00 80.06 314 TRP A O 1
ATOM 2402 N N . ARG A 1 315 ? 16.350 5.028 10.401 1.00 80.75 315 ARG A N 1
ATOM 2403 C CA . ARG A 1 315 ? 14.992 4.592 10.749 1.00 80.75 315 ARG A CA 1
ATOM 2404 C C . ARG A 1 315 ? 15.045 3.265 11.494 1.00 80.75 315 ARG A C 1
ATOM 2406 O O . ARG A 1 315 ? 15.521 2.282 10.939 1.00 80.75 315 ARG A O 1
ATOM 2413 N N . SER A 1 316 ? 14.534 3.206 12.719 1.00 79.38 316 SER A N 1
ATOM 2414 C CA . SER A 1 316 ? 14.345 1.925 13.409 1.00 79.38 316 SER A CA 1
ATOM 2415 C C . SER A 1 316 ? 13.085 1.240 12.890 1.00 79.38 316 SER A C 1
ATOM 2417 O O . SER A 1 316 ? 12.045 1.883 12.770 1.00 79.38 316 SER A O 1
ATOM 2419 N N . ILE A 1 317 ? 13.168 -0.060 12.617 1.00 69.12 317 ILE A N 1
ATOM 2420 C CA . ILE A 1 317 ? 12.000 -0.929 12.393 1.00 69.12 317 ILE A CA 1
ATOM 2421 C C . ILE A 1 317 ? 11.717 -1.812 13.621 1.00 69.12 317 ILE A C 1
ATOM 2423 O O . ILE A 1 317 ? 11.005 -2.816 13.543 1.00 69.12 317 ILE A O 1
ATOM 2427 N N . GLY A 1 318 ? 12.298 -1.449 14.769 1.00 72.75 318 GLY A N 1
ATOM 2428 C CA . GLY A 1 318 ? 12.158 -2.175 16.023 1.00 72.75 318 GLY A CA 1
ATOM 2429 C C . GLY A 1 318 ? 12.759 -3.580 15.973 1.00 72.75 318 GLY A C 1
ATOM 2430 O O . GLY A 1 318 ? 13.718 -3.854 15.247 1.00 72.75 318 GLY A O 1
ATOM 2431 N N . GLY A 1 319 ? 12.179 -4.474 16.771 1.00 69.50 319 GLY A N 1
ATOM 2432 C CA . GLY A 1 319 ? 12.716 -5.810 17.021 1.00 69.50 319 GLY A CA 1
ATOM 2433 C C . GLY A 1 319 ? 13.794 -5.814 18.107 1.00 69.50 319 GLY A C 1
ATOM 2434 O O . GLY A 1 319 ? 14.293 -4.772 18.523 1.00 69.50 319 GLY A O 1
ATOM 2435 N N . ALA A 1 320 ? 14.129 -7.009 18.583 1.00 74.62 320 ALA A N 1
ATOM 2436 C CA . ALA A 1 320 ? 15.280 -7.255 19.442 1.00 74.62 320 ALA A CA 1
ATOM 2437 C C . ALA A 1 320 ? 16.078 -8.379 18.791 1.00 74.62 320 ALA A C 1
ATOM 2439 O O . ALA A 1 320 ? 15.687 -9.540 18.859 1.00 74.62 320 ALA A O 1
ATOM 2440 N N . VAL A 1 321 ? 17.150 -8.032 18.092 1.00 84.69 321 VAL A N 1
ATOM 2441 C CA . VAL A 1 321 ? 17.957 -8.996 17.349 1.00 84.69 321 VAL A CA 1
ATOM 2442 C C . VAL A 1 321 ? 19.227 -9.313 18.115 1.00 84.69 321 VAL A C 1
ATOM 2444 O O . VAL A 1 321 ? 19.748 -8.488 18.861 1.00 84.69 321 VAL A O 1
ATOM 2447 N N . THR A 1 322 ? 19.707 -10.541 17.966 1.00 82.44 322 THR A N 1
ATOM 2448 C CA . THR A 1 322 ? 20.941 -11.013 18.616 1.00 82.44 322 THR A CA 1
ATOM 2449 C C . THR A 1 322 ? 22.110 -11.141 17.649 1.00 82.44 322 THR A C 1
ATOM 2451 O O . THR A 1 322 ? 23.181 -11.595 18.047 1.00 82.44 322 THR A O 1
ATOM 2454 N N . ASP A 1 323 ? 21.895 -10.789 16.383 1.00 84.06 323 ASP A N 1
ATOM 2455 C CA . ASP A 1 323 ? 22.880 -10.887 15.312 1.00 84.06 323 ASP A CA 1
ATOM 2456 C C . ASP A 1 323 ? 22.567 -9.882 14.192 1.00 84.06 323 ASP A C 1
ATOM 2458 O O . ASP A 1 323 ? 21.518 -9.225 14.213 1.00 84.06 323 ASP A O 1
ATOM 2462 N N . ALA A 1 324 ? 23.454 -9.783 13.198 1.00 88.38 324 ALA A N 1
ATOM 2463 C CA . ALA A 1 324 ? 23.245 -8.917 12.046 1.00 88.38 324 ALA A CA 1
ATOM 2464 C C . ALA A 1 324 ? 21.954 -9.298 11.290 1.00 88.38 324 ALA A C 1
ATOM 2466 O O . ALA A 1 324 ? 21.758 -10.474 10.959 1.00 88.38 324 ALA A O 1
ATOM 2467 N N . PRO A 1 325 ? 21.083 -8.326 10.957 1.00 91.31 325 PRO A N 1
ATOM 2468 C CA . PRO A 1 325 ? 19.954 -8.585 10.073 1.00 91.31 325 PRO A CA 1
ATOM 2469 C C . PRO A 1 325 ? 20.457 -8.949 8.670 1.00 91.31 325 PRO A C 1
ATOM 2471 O O . PRO A 1 325 ? 21.528 -8.519 8.248 1.00 91.31 325 PRO A O 1
ATOM 2474 N N . VAL A 1 326 ? 19.667 -9.708 7.918 1.00 90.94 326 VAL A N 1
ATOM 2475 C CA . VAL A 1 326 ? 19.925 -10.036 6.513 1.00 90.94 326 VAL A CA 1
ATOM 2476 C C . VAL A 1 326 ? 18.840 -9.394 5.667 1.00 90.94 326 VAL A C 1
ATOM 2478 O O . VAL A 1 326 ? 17.669 -9.743 5.794 1.00 90.94 326 VAL A O 1
ATOM 2481 N N . ILE A 1 327 ? 19.227 -8.452 4.810 1.00 86.88 327 ILE A N 1
ATOM 2482 C CA . ILE A 1 327 ? 18.325 -7.845 3.835 1.00 86.88 327 ILE A CA 1
ATOM 2483 C C . ILE A 1 327 ? 18.481 -8.557 2.493 1.00 86.88 327 ILE A C 1
ATOM 2485 O O . ILE A 1 327 ? 19.598 -8.749 2.012 1.00 86.88 327 ILE A O 1
ATOM 2489 N N . ASN A 1 328 ? 17.367 -8.967 1.895 1.00 82.56 328 ASN A N 1
ATOM 2490 C CA . ASN A 1 328 ? 17.364 -9.641 0.602 1.00 82.56 328 ASN A CA 1
ATOM 2491 C C . ASN A 1 328 ? 16.331 -8.985 -0.322 1.00 82.56 328 ASN A C 1
ATOM 2493 O O . ASN A 1 328 ? 15.183 -8.811 0.097 1.00 82.56 328 ASN A O 1
ATOM 2497 N N . PRO A 1 329 ? 16.709 -8.626 -1.562 1.00 67.19 329 PRO A N 1
ATOM 2498 C CA . PRO A 1 329 ? 15.789 -7.996 -2.489 1.00 67.19 329 PRO A CA 1
ATOM 2499 C C . PRO A 1 329 ? 14.718 -9.005 -2.929 1.00 67.19 329 PRO A C 1
ATOM 2501 O O . PRO A 1 329 ? 14.991 -10.176 -3.209 1.00 67.19 329 PRO A O 1
ATOM 2504 N N . LEU A 1 330 ? 13.479 -8.541 -2.974 1.00 60.22 330 LEU A N 1
ATOM 2505 C CA . LEU A 1 330 ? 12.297 -9.251 -3.440 1.00 60.22 330 LEU A CA 1
ATOM 2506 C C . LEU A 1 330 ? 11.854 -8.599 -4.753 1.00 60.22 330 LEU A C 1
ATOM 2508 O O . LEU A 1 330 ? 11.024 -7.691 -4.768 1.00 60.22 330 LEU A O 1
ATOM 2512 N N . GLY A 1 331 ? 12.463 -9.026 -5.860 1.00 49.78 331 GLY A N 1
ATOM 2513 C CA . GLY A 1 331 ? 12.279 -8.367 -7.156 1.00 49.78 331 GLY A CA 1
ATOM 2514 C C . GLY A 1 331 ? 12.912 -6.972 -7.195 1.00 49.78 331 GLY A C 1
ATOM 2515 O O . GLY A 1 331 ? 13.883 -6.705 -6.487 1.00 49.78 331 GLY A O 1
ATOM 2516 N N . SER A 1 332 ? 12.372 -6.094 -8.039 1.00 38.16 332 SER A N 1
ATOM 2517 C CA . SER A 1 332 ? 12.997 -4.805 -8.359 1.00 38.16 332 SER A CA 1
ATOM 2518 C C . SER A 1 332 ? 12.736 -3.674 -7.356 1.00 38.16 332 SER A C 1
ATOM 2520 O O . SER A 1 332 ? 13.443 -2.670 -7.422 1.00 38.16 332 SER A O 1
ATOM 2522 N N . TYR A 1 333 ? 11.804 -3.835 -6.402 1.00 40.75 333 TYR A N 1
ATOM 2523 C CA . TYR A 1 333 ? 11.288 -2.708 -5.595 1.00 40.75 333 TYR A CA 1
ATOM 2524 C C . TYR A 1 333 ? 10.979 -3.020 -4.123 1.00 40.75 333 TYR A C 1
ATOM 2526 O O . TYR A 1 333 ? 10.490 -2.160 -3.397 1.00 40.75 333 TYR A O 1
ATOM 2534 N N . ASN A 1 334 ? 11.264 -4.235 -3.653 1.00 52.53 334 ASN A N 1
ATOM 2535 C CA . ASN A 1 334 ? 11.010 -4.636 -2.270 1.00 52.53 334 ASN A CA 1
ATOM 2536 C C . ASN A 1 334 ? 12.249 -5.324 -1.684 1.00 52.53 334 ASN A C 1
ATOM 2538 O O . ASN A 1 334 ? 13.074 -5.874 -2.413 1.00 52.53 334 ASN A O 1
ATOM 2542 N N . ALA A 1 335 ? 12.389 -5.310 -0.364 1.00 63.00 335 ALA A N 1
ATOM 2543 C CA . ALA A 1 335 ? 13.380 -6.100 0.339 1.00 63.00 335 ALA A CA 1
ATOM 2544 C C . ALA A 1 335 ? 12.789 -6.628 1.643 1.00 63.00 335 ALA A C 1
ATOM 2546 O O . ALA A 1 335 ? 12.323 -5.860 2.483 1.00 63.00 335 ALA A O 1
ATOM 2547 N N . ALA A 1 336 ? 12.846 -7.945 1.824 1.00 75.81 336 ALA A N 1
ATOM 2548 C CA . ALA A 1 336 ? 12.528 -8.544 3.108 1.00 75.81 336 ALA A CA 1
ATOM 2549 C C . ALA A 1 336 ? 13.752 -8.480 4.014 1.00 75.81 336 ALA A C 1
ATOM 2551 O O . ALA A 1 336 ? 14.889 -8.719 3.585 1.00 75.81 336 ALA A O 1
ATOM 2552 N N . ILE A 1 337 ? 13.499 -8.184 5.284 1.00 85.25 337 ILE A N 1
ATOM 2553 C CA . ILE A 1 337 ? 14.529 -8.186 6.314 1.00 85.25 337 ILE A CA 1
ATOM 2554 C C . ILE A 1 337 ? 14.301 -9.393 7.199 1.00 85.25 337 ILE A C 1
ATOM 2556 O O . ILE A 1 337 ? 13.238 -9.546 7.795 1.00 85.25 337 ILE A O 1
ATOM 2560 N N . PHE A 1 338 ? 15.324 -10.229 7.290 1.00 89.38 338 PHE A N 1
ATOM 2561 C CA . PHE A 1 338 ? 15.350 -11.416 8.121 1.00 89.38 338 PHE A CA 1
ATOM 2562 C C . PHE A 1 338 ? 16.249 -11.172 9.319 1.00 89.38 338 PHE A C 1
ATOM 2564 O O . PHE A 1 338 ? 17.352 -10.646 9.173 1.00 89.38 338 PHE A O 1
ATOM 2571 N N . ALA A 1 339 ? 15.812 -11.572 10.506 1.00 89.12 339 ALA A N 1
ATOM 2572 C CA . ALA A 1 339 ? 16.648 -11.453 11.689 1.00 89.12 339 ALA A CA 1
ATOM 2573 C C . ALA A 1 339 ? 16.398 -12.565 12.698 1.00 89.12 339 ALA A C 1
ATOM 2575 O O . ALA A 1 339 ? 15.323 -13.164 12.745 1.00 89.12 339 ALA A O 1
ATOM 2576 N N . ARG A 1 340 ? 17.418 -12.824 13.516 1.00 89.44 340 ARG A N 1
ATOM 2577 C CA . ARG A 1 340 ? 17.353 -13.779 14.616 1.00 89.44 340 ARG A CA 1
ATOM 2578 C C . ARG A 1 340 ? 16.939 -13.071 15.901 1.00 89.44 340 ARG A C 1
ATOM 2580 O O . ARG A 1 340 ? 17.637 -12.162 16.357 1.00 89.44 340 ARG A O 1
ATOM 2587 N N . GLY A 1 341 ? 15.829 -13.512 16.483 1.00 82.31 341 GLY A N 1
ATOM 2588 C CA . GLY A 1 341 ? 15.336 -13.022 17.766 1.00 82.31 341 GLY A CA 1
ATOM 2589 C C . GLY A 1 341 ? 16.160 -13.527 18.961 1.00 82.31 341 GLY A C 1
ATOM 2590 O O . GLY A 1 341 ? 17.074 -14.346 18.800 1.00 82.31 341 GLY A O 1
ATOM 2591 N N . PRO A 1 342 ? 15.857 -13.068 20.188 1.00 80.19 342 PRO A N 1
ATOM 2592 C CA . PRO A 1 342 ? 16.546 -13.494 21.410 1.00 80.19 342 PRO A CA 1
ATOM 2593 C C . PRO A 1 342 ? 16.203 -14.933 21.813 1.00 80.19 342 PRO A C 1
ATOM 2595 O O . PRO A 1 342 ? 16.968 -15.590 22.512 1.00 80.19 342 PRO A O 1
ATOM 2598 N N . ASP A 1 343 ? 15.076 -15.438 21.320 1.00 81.62 343 ASP A N 1
ATOM 2599 C CA . ASP A 1 343 ? 14.611 -16.823 21.414 1.00 81.62 343 ASP A CA 1
ATOM 2600 C C . ASP A 1 343 ? 15.336 -17.778 20.445 1.00 81.62 343 ASP A C 1
ATOM 2602 O O . ASP A 1 343 ? 15.032 -18.967 20.401 1.00 81.62 343 ASP A O 1
ATOM 2606 N N . SER A 1 344 ? 16.310 -17.278 19.673 1.00 84.94 344 SER A N 1
ATOM 2607 C CA . SER A 1 344 ? 16.958 -17.992 18.562 1.00 84.94 344 SER A CA 1
ATOM 2608 C C . SER A 1 344 ? 16.014 -18.358 17.407 1.00 84.94 344 SER A C 1
ATOM 2610 O O . SER A 1 344 ? 16.401 -19.143 16.542 1.00 84.94 344 SER A O 1
ATOM 2612 N N . GLY A 1 345 ? 14.808 -17.788 17.355 1.00 87.75 345 GLY A N 1
ATOM 2613 C CA . GLY A 1 345 ? 13.881 -17.925 16.235 1.00 87.75 345 GLY A CA 1
ATOM 2614 C C . GLY A 1 345 ? 14.241 -16.996 15.078 1.00 87.75 345 GLY A C 1
ATOM 2615 O O . GLY A 1 345 ? 14.847 -15.940 15.275 1.00 87.75 345 GLY A O 1
ATOM 2616 N N . LEU A 1 346 ? 13.866 -17.379 13.856 1.00 89.94 346 LEU A N 1
ATOM 2617 C CA . LEU A 1 346 ? 13.959 -16.502 12.688 1.00 89.94 346 LEU A CA 1
ATOM 2618 C C . LEU A 1 346 ? 12.693 -15.647 12.561 1.00 89.94 346 LEU A C 1
ATOM 2620 O O . LEU A 1 346 ? 11.590 -16.165 12.738 1.00 89.94 346 LEU A O 1
ATOM 2624 N N . TYR A 1 347 ? 12.841 -14.382 12.175 1.00 85.56 347 TYR A N 1
ATOM 2625 C CA . TYR A 1 347 ? 11.744 -13.451 11.918 1.00 85.56 347 TYR A CA 1
ATOM 2626 C C . TYR A 1 347 ? 11.905 -12.735 10.568 1.00 85.56 347 TYR A C 1
ATOM 2628 O O . TYR A 1 347 ? 13.031 -12.614 10.084 1.00 85.56 347 TYR A O 1
ATOM 2636 N N . VAL A 1 348 ? 10.801 -12.252 9.978 1.00 84.19 348 VAL A N 1
ATOM 2637 C CA . VAL A 1 348 ? 10.777 -11.476 8.715 1.00 84.19 348 VAL A CA 1
ATOM 2638 C C . VAL A 1 348 ? 9.933 -10.192 8.816 1.00 84.19 348 VAL A C 1
ATOM 2640 O O . VAL A 1 348 ? 8.924 -10.195 9.519 1.00 84.19 348 VAL A O 1
ATOM 2643 N N . TYR A 1 349 ? 10.330 -9.126 8.110 1.00 68.44 349 TYR A N 1
ATOM 2644 C CA . TYR A 1 349 ? 9.632 -7.828 7.994 1.00 68.44 349 TYR A CA 1
ATOM 2645 C C . TYR A 1 349 ? 9.481 -7.393 6.510 1.00 68.44 349 TYR A C 1
ATOM 2647 O O . TYR A 1 349 ? 10.449 -7.534 5.758 1.00 68.44 349 TYR A O 1
ATOM 2655 N N . GLU A 1 350 ? 8.310 -6.872 6.090 1.00 57.16 350 GLU A N 1
ATOM 2656 C CA . GLU A 1 350 ? 7.926 -6.491 4.696 1.00 57.16 350 GLU A CA 1
ATOM 2657 C C . GLU A 1 350 ? 7.161 -5.108 4.662 1.00 57.16 350 GLU A C 1
ATOM 2659 O O . GLU A 1 350 ? 6.890 -4.544 5.716 1.00 57.16 350 GLU A O 1
ATOM 2664 N N . HIS A 1 351 ? 6.792 -4.501 3.509 1.00 47.12 351 HIS A N 1
ATOM 2665 C CA . HIS A 1 351 ? 6.145 -3.149 3.423 1.00 47.12 351 HIS A CA 1
ATOM 2666 C C . HIS A 1 351 ? 4.850 -3.077 2.550 1.00 47.12 351 HIS A C 1
ATOM 2668 O O . HIS A 1 351 ? 4.857 -3.682 1.485 1.00 47.12 351 HIS A O 1
ATOM 2674 N N . GLY A 1 352 ? 3.791 -2.317 2.946 1.00 47.78 352 GLY A N 1
ATOM 2675 C CA . GLY A 1 352 ? 2.628 -1.897 2.094 1.00 47.78 352 GLY A CA 1
ATOM 2676 C C . GLY A 1 352 ? 1.183 -1.979 2.688 1.00 47.78 352 GLY A C 1
ATOM 2677 O O . GLY A 1 352 ? 0.914 -2.829 3.540 1.00 47.78 352 GLY A O 1
ATOM 2678 N N . GLU A 1 353 ? 0.232 -1.132 2.228 1.00 54.06 353 GLU A N 1
ATOM 2679 C CA . GLU A 1 353 ? -1.241 -1.225 2.483 1.00 54.06 353 GLU A CA 1
ATOM 2680 C C . GLU A 1 353 ? -1.925 -2.173 1.460 1.00 54.06 353 GLU A C 1
ATOM 2682 O O . GLU A 1 353 ? -1.418 -2.392 0.362 1.00 54.06 353 GLU A O 1
ATOM 2687 N N . CYS A 1 354 ? -3.059 -2.794 1.820 1.00 62.53 354 CYS A N 1
ATOM 2688 C CA . CYS A 1 354 ? -3.900 -3.576 0.897 1.00 62.53 354 CYS A CA 1
ATOM 2689 C C . CYS A 1 354 ? -5.134 -2.762 0.503 1.00 62.53 354 CYS A C 1
ATOM 2691 O O . CYS A 1 354 ? -5.844 -2.308 1.399 1.00 62.53 354 CYS A O 1
ATOM 2693 N N . PHE A 1 355 ? -5.469 -2.685 -0.787 1.00 73.38 355 PHE A N 1
ATOM 2694 C CA . PHE A 1 355 ? -6.797 -2.241 -1.213 1.00 73.38 355 PHE A CA 1
ATOM 2695 C C . PHE A 1 355 ? -7.696 -3.453 -1.470 1.00 73.38 355 PHE A C 1
ATOM 2697 O O . PHE A 1 355 ? -7.233 -4.476 -1.977 1.00 73.38 355 PHE A O 1
ATOM 2704 N N . VAL A 1 356 ? -8.973 -3.362 -1.102 1.00 78.88 356 VAL A N 1
ATOM 2705 C CA . VAL A 1 356 ? -9.949 -4.442 -1.311 1.00 78.88 356 VAL A CA 1
ATOM 2706 C C . VAL A 1 356 ? -11.015 -3.982 -2.286 1.00 78.88 356 VAL A C 1
ATOM 2708 O O . VAL A 1 356 ? -11.641 -2.941 -2.079 1.00 78.88 356 VAL A O 1
ATOM 2711 N N . LEU A 1 357 ? -11.226 -4.778 -3.331 1.00 83.38 357 LEU A N 1
ATOM 2712 C CA . LEU A 1 357 ? -12.269 -4.586 -4.334 1.00 83.38 357 LEU A CA 1
ATOM 2713 C C . LEU A 1 357 ? -13.602 -5.201 -3.897 1.00 83.38 357 LEU A C 1
ATOM 2715 O O . LEU A 1 357 ? -13.671 -5.987 -2.950 1.00 83.38 357 LEU A O 1
ATOM 2719 N N . ALA A 1 358 ? -14.679 -4.846 -4.600 1.00 87.31 358 ALA A N 1
ATOM 2720 C CA . ALA A 1 358 ? -16.031 -5.293 -4.260 1.00 87.31 358 ALA A CA 1
ATOM 2721 C C . ALA A 1 358 ? -16.185 -6.826 -4.303 1.00 87.31 358 ALA A C 1
ATOM 2723 O O . ALA A 1 358 ? -16.843 -7.411 -3.445 1.00 87.31 358 ALA A O 1
ATOM 2724 N N . ASP A 1 359 ? -15.513 -7.490 -5.244 1.00 82.56 359 ASP A N 1
ATOM 2725 C CA . ASP A 1 359 ? -15.520 -8.950 -5.404 1.00 82.56 359 ASP A CA 1
ATOM 2726 C C . ASP A 1 359 ? -14.583 -9.692 -4.429 1.00 82.56 359 ASP A C 1
ATOM 2728 O O . ASP A 1 359 ? -14.422 -10.910 -4.516 1.00 82.56 359 ASP A O 1
ATOM 2732 N N . GLY A 1 360 ? -13.947 -8.967 -3.505 1.00 78.69 360 GLY A N 1
ATOM 2733 C CA . GLY A 1 360 ? -12.964 -9.514 -2.577 1.00 78.69 360 GLY A CA 1
ATOM 2734 C C . GLY A 1 360 ? -11.571 -9.683 -3.181 1.00 78.69 360 GLY A C 1
ATOM 2735 O O . GLY A 1 360 ? -10.713 -10.309 -2.565 1.00 78.69 360 GLY A O 1
ATOM 2736 N N . GLY A 1 361 ? -11.303 -9.128 -4.366 1.00 72.44 361 GLY A N 1
ATOM 2737 C CA . GLY A 1 361 ? -9.944 -9.009 -4.874 1.00 72.44 361 GLY A CA 1
ATOM 2738 C C . GLY A 1 361 ? -9.077 -8.159 -3.944 1.00 72.44 361 GLY A C 1
ATOM 2739 O O . GLY A 1 361 ? -9.337 -6.972 -3.760 1.00 72.44 361 GLY A O 1
ATOM 2740 N N . GLU A 1 362 ? -8.026 -8.755 -3.383 1.00 70.44 362 GLU A N 1
ATOM 2741 C CA . GLU A 1 362 ? -6.947 -8.005 -2.740 1.00 70.44 362 GLU A CA 1
ATOM 2742 C C . GLU A 1 362 ? -6.017 -7.469 -3.822 1.00 70.44 362 GLU A C 1
ATOM 2744 O O . GLU A 1 362 ? -5.380 -8.226 -4.567 1.00 70.44 362 GLU A O 1
ATOM 2749 N N . THR A 1 363 ? -5.968 -6.150 -3.934 1.00 62.09 363 THR A N 1
ATOM 2750 C CA . THR A 1 363 ? -5.187 -5.463 -4.948 1.00 62.09 363 THR A CA 1
ATOM 2751 C C . THR A 1 363 ? -4.296 -4.409 -4.332 1.00 62.09 363 THR A C 1
ATOM 2753 O O . THR A 1 363 ? -4.263 -4.172 -3.124 1.00 62.09 363 THR A O 1
ATOM 2756 N N . ASP A 1 364 ? -3.520 -3.811 -5.215 1.00 60.22 364 ASP A N 1
ATOM 2757 C CA . ASP A 1 364 ? -2.695 -2.677 -4.892 1.00 60.22 364 ASP A CA 1
ATOM 2758 C C . ASP A 1 364 ? -3.520 -1.403 -4.677 1.00 60.22 364 ASP A C 1
ATOM 2760 O O . ASP A 1 364 ? -4.685 -1.331 -5.091 1.00 60.22 364 ASP A O 1
ATOM 2764 N N . LEU A 1 365 ? -2.906 -0.420 -4.023 1.00 61.44 365 LEU A N 1
ATOM 2765 C CA . LEU A 1 365 ? -3.522 0.844 -3.654 1.00 61.44 365 LEU A CA 1
ATOM 2766 C C . LEU A 1 365 ? -3.944 1.678 -4.868 1.00 61.44 365 LEU A C 1
ATOM 2768 O O . LEU A 1 365 ? -4.936 2.408 -4.772 1.00 61.44 365 LEU A O 1
ATOM 2772 N N . ASP A 1 366 ? -3.269 1.537 -6.011 1.00 65.94 366 ASP A N 1
ATOM 2773 C CA . ASP A 1 366 ? -3.554 2.358 -7.193 1.00 65.94 366 ASP A CA 1
ATOM 2774 C C . ASP A 1 366 ? -4.923 2.093 -7.777 1.00 65.94 366 ASP A C 1
ATOM 2776 O O . ASP A 1 366 ? -5.612 3.041 -8.151 1.00 65.94 366 ASP A O 1
ATOM 2780 N N . LEU A 1 367 ? -5.400 0.846 -7.727 1.00 72.56 367 LEU A N 1
ATOM 2781 C CA . LEU A 1 367 ? -6.785 0.531 -8.087 1.00 72.56 367 LEU A CA 1
ATOM 2782 C C . LEU A 1 367 ? -7.784 1.326 -7.238 1.00 72.56 367 LEU A C 1
ATOM 2784 O O . LEU A 1 367 ? -8.817 1.763 -7.747 1.00 72.56 367 LEU A O 1
ATOM 2788 N N . GLY A 1 368 ? -7.441 1.605 -5.980 1.00 74.44 368 GLY A N 1
ATOM 2789 C CA . GLY A 1 368 ? -8.217 2.500 -5.135 1.00 74.44 368 GLY A CA 1
ATOM 2790 C C . GLY A 1 368 ? -8.211 3.948 -5.619 1.00 74.44 368 GLY A C 1
ATOM 2791 O O . GLY A 1 368 ? -9.220 4.635 -5.488 1.00 74.44 368 GLY A O 1
ATOM 2792 N N . ASN A 1 369 ? -7.125 4.432 -6.225 1.00 77.25 369 ASN A N 1
ATOM 2793 C CA . ASN A 1 369 ? -7.097 5.764 -6.835 1.00 77.25 369 ASN A CA 1
ATOM 2794 C C . ASN A 1 369 ? -8.059 5.848 -8.030 1.00 77.25 369 ASN A C 1
ATOM 2796 O O . ASN A 1 369 ? -8.823 6.811 -8.118 1.00 77.25 369 ASN A O 1
ATOM 2800 N N . TYR A 1 370 ? -8.109 4.823 -8.888 1.00 81.44 370 TYR A N 1
ATOM 2801 C CA . TYR A 1 370 ? -9.086 4.761 -9.983 1.00 81.44 370 TYR A CA 1
ATOM 2802 C C . TYR A 1 370 ? -10.529 4.809 -9.467 1.00 81.44 370 TYR A C 1
ATOM 2804 O O . TYR A 1 370 ? -11.306 5.660 -9.898 1.00 81.44 370 TYR A O 1
ATOM 2812 N N . GLU A 1 371 ? -10.897 3.967 -8.500 1.00 82.56 371 GLU A N 1
ATOM 2813 C CA . GLU A 1 371 ? -12.265 3.975 -7.961 1.00 82.56 371 GLU A CA 1
ATOM 2814 C C . GLU A 1 371 ? -12.641 5.326 -7.323 1.00 82.56 371 GLU A C 1
ATOM 2816 O O . GLU A 1 371 ? -13.755 5.822 -7.521 1.00 82.56 371 GLU A O 1
ATOM 2821 N N . ARG A 1 372 ? -11.702 5.973 -6.616 1.00 83.19 372 ARG A N 1
ATOM 2822 C CA . ARG A 1 372 ? -11.917 7.268 -5.943 1.00 83.19 372 ARG A CA 1
ATOM 2823 C C . ARG A 1 372 ? -12.172 8.419 -6.908 1.00 83.19 372 ARG A C 1
ATOM 2825 O O . ARG A 1 372 ? -13.060 9.238 -6.649 1.00 83.19 372 ARG A O 1
ATOM 2832 N N . TYR A 1 373 ? -11.373 8.505 -7.972 1.00 80.38 373 TYR A N 1
ATOM 2833 C CA . TYR A 1 373 ? -11.453 9.582 -8.963 1.00 80.38 373 TYR A CA 1
ATOM 2834 C C . TYR A 1 373 ? -12.638 9.404 -9.907 1.00 80.38 373 TYR A C 1
ATOM 2836 O O . TYR A 1 373 ? -13.307 10.379 -10.249 1.00 80.38 373 TYR A O 1
ATOM 2844 N N . LEU A 1 374 ? -12.890 8.165 -10.325 1.00 78.44 374 LEU A N 1
ATOM 2845 C CA . LEU A 1 374 ? -13.822 7.855 -11.410 1.00 78.44 374 LEU A CA 1
ATOM 2846 C C . LEU A 1 374 ? -15.219 7.535 -10.904 1.00 78.44 374 LEU A C 1
ATOM 2848 O O . LEU A 1 374 ? -16.188 7.623 -11.651 1.00 78.44 374 LEU A O 1
ATOM 2852 N N . GLY A 1 375 ? -15.326 7.176 -9.627 1.00 80.94 375 GLY A N 1
ATOM 2853 C CA . GLY A 1 375 ? -16.574 6.730 -9.041 1.00 80.94 375 GLY A CA 1
ATOM 2854 C C . GLY A 1 375 ? -17.055 5.382 -9.577 1.00 80.94 375 GLY A C 1
ATOM 2855 O O . GLY A 1 375 ? -18.234 5.078 -9.412 1.00 80.94 375 GLY A O 1
ATOM 2856 N N . ILE A 1 376 ? -16.160 4.584 -10.159 1.00 84.38 376 ILE A N 1
ATOM 2857 C CA . ILE A 1 376 ? -16.417 3.234 -10.681 1.00 84.38 376 ILE A CA 1
ATOM 2858 C C . ILE A 1 376 ? -16.197 2.162 -9.606 1.00 84.38 376 ILE A C 1
ATOM 2860 O O . ILE A 1 376 ? -15.692 2.461 -8.520 1.00 84.38 376 ILE A O 1
ATOM 2864 N N . GLN A 1 377 ? -16.558 0.920 -9.920 1.00 85.88 377 GLN A N 1
ATOM 2865 C CA . GLN A 1 377 ? -16.215 -0.266 -9.140 1.00 85.88 377 GLN A CA 1
ATOM 2866 C C . GLN A 1 377 ? -15.427 -1.247 -10.009 1.00 85.88 377 GLN A C 1
ATOM 2868 O O . GLN A 1 377 ? -15.902 -1.713 -11.042 1.00 85.88 377 GLN A O 1
ATOM 2873 N N . LEU A 1 378 ? -14.203 -1.548 -9.589 1.00 87.38 378 LEU A N 1
ATOM 2874 C CA . LEU A 1 378 ? -13.310 -2.478 -10.265 1.00 87.38 378 LEU A CA 1
ATOM 2875 C C . LEU A 1 378 ? -13.441 -3.885 -9.673 1.00 87.38 378 LEU A C 1
ATOM 2877 O O . LEU A 1 378 ? -13.930 -4.084 -8.559 1.00 87.38 378 LEU A O 1
ATOM 2881 N N . SER A 1 379 ? -12.960 -4.870 -10.429 1.00 86.25 379 SER A N 1
ATOM 2882 C CA . SER A 1 379 ? -12.915 -6.274 -10.013 1.00 86.25 379 SER A CA 1
ATOM 2883 C C . SER A 1 379 ? -11.480 -6.789 -9.980 1.00 86.25 379 SER A C 1
ATOM 2885 O O . SER A 1 379 ? -10.551 -6.170 -10.507 1.00 86.25 379 SER A O 1
ATOM 2887 N N . ASN A 1 380 ? -11.278 -7.964 -9.397 1.00 82.56 380 ASN A N 1
ATOM 2888 C CA . ASN A 1 380 ? -10.001 -8.666 -9.372 1.00 82.56 380 ASN A CA 1
ATOM 2889 C C . ASN A 1 380 ? -9.416 -8.853 -10.789 1.00 82.56 380 ASN A C 1
ATOM 2891 O O . ASN A 1 380 ? -8.197 -8.934 -10.965 1.00 82.56 380 ASN A O 1
ATOM 2895 N N . GLU A 1 381 ? -10.261 -8.878 -11.821 1.00 84.62 381 GLU A N 1
ATOM 2896 C CA . GLU A 1 381 ? -9.830 -8.987 -13.215 1.00 84.62 381 GLU A CA 1
ATOM 2897 C C . GLU A 1 381 ? -9.202 -7.703 -13.768 1.00 84.62 381 GLU A C 1
ATOM 2899 O O . GLU A 1 381 ? -8.352 -7.778 -14.658 1.00 84.62 381 GLU A O 1
ATOM 2904 N N . SER A 1 382 ? -9.543 -6.545 -13.196 1.00 82.69 382 SER A N 1
ATOM 2905 C CA . SER A 1 382 ? -8.959 -5.243 -13.534 1.00 82.69 382 SER A CA 1
ATOM 2906 C C . SER A 1 382 ? -7.478 -5.143 -13.147 1.00 82.69 382 SER A C 1
ATOM 2908 O O . SER A 1 382 ? -6.756 -4.320 -13.698 1.00 82.69 382 SER A O 1
A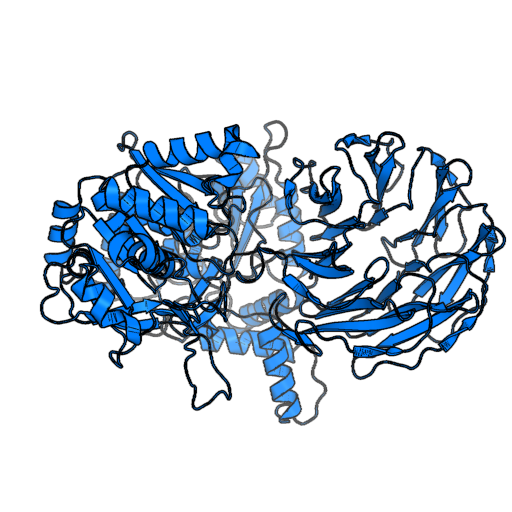TOM 2910 N N . ASN A 1 383 ? -6.995 -6.004 -12.243 1.00 80.31 383 ASN A N 1
ATOM 2911 C CA . ASN A 1 383 ? -5.583 -6.082 -11.872 1.00 80.31 383 ASN A CA 1
ATOM 2912 C C . ASN A 1 383 ? -4.878 -7.249 -12.584 1.00 80.31 383 ASN A C 1
ATOM 2914 O O . ASN A 1 383 ? -4.970 -8.407 -12.153 1.00 80.31 383 ASN A O 1
ATOM 2918 N N . MET A 1 384 ? -4.119 -6.945 -13.637 1.00 81.38 384 MET A N 1
ATOM 2919 C CA . MET A 1 384 ? -3.280 -7.918 -14.335 1.00 81.38 384 MET A CA 1
ATOM 2920 C C . MET A 1 384 ? -1.864 -7.936 -13.746 1.00 81.38 384 MET A C 1
ATOM 2922 O O . MET A 1 384 ? -1.145 -6.945 -13.776 1.00 81.38 384 MET A O 1
ATOM 2926 N N . THR A 1 385 ? -1.416 -9.100 -13.268 1.00 76.81 385 THR A N 1
ATOM 2927 C CA . THR A 1 385 ? -0.039 -9.283 -12.780 1.00 76.81 385 THR A CA 1
ATOM 2928 C C . THR A 1 385 ? 0.687 -10.363 -13.568 1.00 76.81 385 THR A C 1
ATOM 2930 O O . THR A 1 385 ? 0.062 -11.300 -14.072 1.00 76.81 385 THR A O 1
ATOM 2933 N N . THR A 1 386 ? 2.021 -10.289 -13.607 1.00 73.88 386 THR A N 1
ATOM 2934 C CA . THR A 1 386 ? 2.878 -11.326 -14.201 1.00 73.88 386 THR A CA 1
ATOM 2935 C C . THR A 1 386 ? 2.520 -12.713 -13.664 1.00 73.88 386 THR A C 1
ATOM 2937 O O . THR A 1 386 ? 2.288 -13.630 -14.444 1.00 73.88 386 THR A O 1
ATOM 2940 N N . GLY A 1 387 ? 2.359 -12.857 -12.344 1.00 74.38 387 GLY A N 1
ATOM 2941 C CA . GLY A 1 387 ? 1.979 -14.127 -11.720 1.00 74.38 387 GLY A CA 1
ATOM 2942 C C . GLY A 1 387 ? 0.626 -14.672 -12.198 1.00 74.38 387 GLY A C 1
ATOM 2943 O O . GLY A 1 387 ? 0.516 -15.869 -12.463 1.00 74.38 387 GLY A O 1
ATOM 2944 N N . LYS A 1 388 ? -0.392 -13.813 -12.377 1.00 76.25 388 LYS A N 1
ATOM 2945 C CA . LYS A 1 388 ? -1.707 -14.226 -12.908 1.00 76.25 388 LYS A CA 1
ATOM 2946 C C . LYS A 1 388 ? -1.606 -14.738 -14.343 1.00 76.25 388 LYS A C 1
ATOM 2948 O O . LYS A 1 388 ? -2.130 -15.809 -14.638 1.00 76.25 388 LYS A O 1
ATOM 2953 N N . ILE A 1 389 ? -0.908 -14.007 -15.213 1.00 84.81 389 ILE A N 1
ATOM 2954 C CA . ILE A 1 389 ? -0.752 -14.388 -16.623 1.00 84.81 389 ILE A CA 1
ATOM 2955 C C . ILE A 1 389 ? 0.063 -15.674 -16.758 1.00 84.81 389 ILE A C 1
ATOM 2957 O O . ILE A 1 389 ? -0.332 -16.583 -17.485 1.00 84.81 389 ILE A O 1
ATOM 2961 N N . TYR A 1 390 ? 1.164 -15.797 -16.019 1.00 83.00 390 TYR A N 1
ATOM 2962 C CA . TYR A 1 390 ? 1.999 -16.995 -16.070 1.00 83.00 390 TYR A CA 1
ATOM 2963 C C . TYR A 1 390 ? 1.242 -18.215 -15.549 1.00 83.00 390 TYR A C 1
ATOM 2965 O O . TYR A 1 390 ? 1.290 -19.269 -16.177 1.00 83.00 390 TYR A O 1
ATOM 2973 N N . LYS A 1 391 ? 0.487 -18.075 -14.451 1.00 81.25 391 LYS A N 1
ATOM 2974 C CA . LYS A 1 391 ? -0.384 -19.144 -13.952 1.00 81.25 391 LYS A CA 1
ATOM 2975 C C . LYS A 1 391 ? -1.418 -19.559 -15.002 1.00 81.25 391 LYS A C 1
ATOM 2977 O O . LYS A 1 391 ? -1.529 -20.745 -15.289 1.00 81.25 391 LYS A O 1
ATOM 2982 N N . LEU A 1 392 ? -2.113 -18.595 -15.611 1.00 85.25 392 LEU A N 1
ATOM 2983 C CA . LEU A 1 392 ? -3.102 -18.856 -16.659 1.00 85.25 392 LEU A CA 1
ATOM 2984 C C . LEU A 1 392 ? -2.503 -19.658 -17.823 1.00 85.25 392 LEU A C 1
ATOM 2986 O O . LEU A 1 392 ? -3.098 -20.634 -18.275 1.00 85.25 392 LEU A O 1
ATOM 2990 N N . VAL A 1 393 ? -1.323 -19.262 -18.300 1.00 90.56 393 VAL A N 1
ATOM 2991 C CA . VAL A 1 393 ? -0.652 -19.931 -19.421 1.00 90.56 393 VAL A CA 1
ATOM 2992 C C . VAL A 1 393 ? -0.152 -21.326 -19.034 1.00 90.56 393 VAL A C 1
ATOM 2994 O O . VAL A 1 393 ? -0.346 -22.267 -19.801 1.00 90.56 393 VAL A O 1
ATOM 2997 N N . LEU A 1 394 ? 0.407 -21.501 -17.834 1.00 87.50 394 LEU A N 1
ATOM 2998 C CA . LEU A 1 394 ? 0.822 -22.817 -17.327 1.00 87.50 394 LEU A CA 1
ATOM 2999 C C . LEU A 1 394 ? -0.368 -23.775 -17.150 1.00 87.50 394 LEU A C 1
ATOM 3001 O O . LEU A 1 394 ? -0.255 -24.968 -17.437 1.00 87.50 394 LEU A O 1
ATOM 3005 N N . ASP A 1 395 ? -1.517 -23.267 -16.703 1.00 88.56 395 ASP A N 1
ATOM 3006 C CA . ASP A 1 395 ? -2.737 -24.063 -16.557 1.00 88.56 395 ASP A CA 1
ATOM 3007 C C . ASP A 1 395 ? -3.289 -24.484 -17.935 1.00 88.56 395 ASP A C 1
ATOM 3009 O O . ASP A 1 395 ? -3.607 -25.662 -18.134 1.00 88.56 395 ASP A O 1
ATOM 3013 N N . LYS A 1 396 ? -3.316 -23.567 -18.920 1.00 90.19 396 LYS A N 1
ATOM 3014 C CA . LYS A 1 396 ? -3.659 -23.866 -20.328 1.00 90.19 396 LYS A CA 1
ATOM 3015 C C . LYS A 1 396 ? -2.705 -24.904 -20.942 1.00 90.19 396 LYS A C 1
ATOM 3017 O O . LYS A 1 396 ? -3.144 -25.826 -21.632 1.00 90.19 396 LYS A O 1
ATOM 3022 N N . GLU A 1 397 ? -1.406 -24.804 -20.655 1.00 91.06 397 GLU A N 1
ATOM 3023 C CA . GLU A 1 397 ? -0.395 -25.764 -21.112 1.00 91.06 397 GLU A CA 1
ATOM 3024 C C . GLU A 1 397 ? -0.665 -27.172 -20.582 1.00 91.06 397 GLU A C 1
ATOM 3026 O O . GLU A 1 397 ? -0.736 -28.120 -21.365 1.00 91.06 397 GLU A O 1
ATOM 3031 N N . ARG A 1 398 ? -0.890 -27.313 -19.272 1.00 90.00 398 ARG A N 1
ATOM 3032 C CA . ARG A 1 398 ? -1.164 -28.616 -18.641 1.00 90.00 398 ARG A CA 1
ATOM 3033 C C . ARG A 1 398 ? -2.471 -29.244 -19.108 1.00 90.00 398 ARG A C 1
ATOM 3035 O O . ARG A 1 398 ? -2.572 -30.468 -19.156 1.00 90.00 398 ARG A O 1
ATOM 3042 N N . LYS A 1 399 ? -3.459 -28.421 -19.455 1.00 91.06 399 LYS A N 1
ATOM 3043 C CA . LYS A 1 399 ? -4.732 -28.870 -20.026 1.00 91.06 399 LYS A CA 1
ATOM 3044 C C . LYS A 1 399 ? -4.596 -29.353 -21.476 1.00 91.06 399 LYS A C 1
ATOM 3046 O O . LYS A 1 399 ? -5.426 -30.135 -21.935 1.00 91.06 399 LYS A O 1
ATOM 3051 N N . GLY A 1 400 ? -3.534 -28.940 -22.171 1.00 88.81 400 GLY A N 1
ATOM 3052 C CA . GLY A 1 400 ? -3.268 -29.298 -23.563 1.00 88.81 400 GLY A CA 1
ATOM 3053 C C . GLY A 1 400 ? -3.801 -28.293 -24.586 1.00 88.81 400 GLY A C 1
ATOM 3054 O O . GLY A 1 400 ? -3.848 -28.618 -25.773 1.00 88.81 400 GLY A O 1
ATOM 3055 N N . ASP A 1 401 ? -4.152 -27.072 -24.169 1.00 91.56 401 ASP A N 1
ATOM 3056 C CA . ASP A 1 401 ? -4.760 -26.054 -25.041 1.00 91.56 401 ASP A CA 1
ATOM 3057 C C . ASP A 1 401 ? -3.795 -25.583 -26.154 1.00 91.56 401 ASP A C 1
ATOM 3059 O O . ASP A 1 401 ? -4.227 -25.147 -27.220 1.00 91.56 401 ASP A O 1
ATOM 3063 N N . TYR A 1 402 ? -2.480 -25.753 -25.960 1.00 92.00 402 TYR A N 1
ATOM 3064 C CA . TYR A 1 402 ? -1.444 -25.460 -26.964 1.00 92.00 402 TYR A CA 1
ATOM 3065 C C . TYR A 1 402 ? -1.073 -26.662 -27.856 1.00 92.00 402 TYR A C 1
ATOM 3067 O O . TYR A 1 402 ? -0.063 -26.625 -28.563 1.00 92.00 402 TYR A O 1
ATOM 3075 N N . LEU A 1 403 ? -1.866 -27.743 -27.840 1.00 87.50 403 LEU A N 1
ATOM 3076 C CA . LEU A 1 403 ? -1.682 -28.943 -28.676 1.00 87.50 403 LEU A CA 1
ATOM 3077 C C . LEU A 1 403 ? -0.286 -29.589 -28.541 1.00 87.50 403 LEU A C 1
ATOM 3079 O O . LEU A 1 403 ? 0.258 -30.132 -29.503 1.00 87.50 403 LEU A O 1
ATOM 3083 N N . GLY A 1 404 ? 0.315 -29.496 -27.351 1.00 79.94 404 GLY A N 1
ATOM 3084 C CA . GLY A 1 404 ? 1.645 -30.038 -27.055 1.00 79.94 404 GLY A CA 1
ATOM 3085 C C . GLY A 1 404 ? 2.819 -29.261 -27.665 1.00 79.94 404 GLY A C 1
ATOM 3086 O O . GLY A 1 404 ? 3.951 -29.740 -27.612 1.00 79.94 404 GLY A O 1
ATOM 3087 N N . LYS A 1 405 ? 2.583 -28.079 -28.250 1.00 84.19 405 LYS A N 1
ATOM 3088 C CA . LYS A 1 405 ? 3.658 -27.189 -28.711 1.00 84.19 405 LYS A CA 1
ATOM 3089 C C . LYS A 1 405 ? 4.344 -26.507 -27.525 1.00 84.19 405 LYS A C 1
ATOM 3091 O O . LYS A 1 405 ? 3.720 -26.253 -26.500 1.00 84.19 405 LYS A O 1
ATOM 3096 N N . THR A 1 406 ? 5.625 -26.179 -27.687 1.00 89.19 406 THR A N 1
ATOM 3097 C CA . THR A 1 406 ? 6.404 -25.460 -26.670 1.00 89.19 406 THR A CA 1
ATOM 3098 C C . THR A 1 406 ? 5.880 -24.039 -26.476 1.00 89.19 406 THR A C 1
ATOM 3100 O O . THR A 1 406 ? 5.887 -23.239 -27.413 1.00 89.19 406 THR A O 1
ATOM 3103 N N . VAL A 1 407 ? 5.491 -23.721 -25.243 1.00 91.31 407 VAL A N 1
ATOM 3104 C CA . VAL A 1 407 ? 5.083 -22.377 -24.824 1.00 91.31 407 VAL A CA 1
ATOM 3105 C C . VAL A 1 407 ? 6.316 -21.477 -24.665 1.00 91.31 407 VAL A C 1
ATOM 3107 O O . VAL A 1 407 ? 7.368 -21.902 -24.191 1.00 91.31 407 VAL A O 1
ATOM 3110 N N . GLN A 1 408 ? 6.195 -20.221 -25.088 1.00 90.81 408 GLN A N 1
ATOM 3111 C CA . GLN A 1 408 ? 7.249 -19.197 -25.067 1.00 90.81 408 GLN A CA 1
ATOM 3112 C C . GLN A 1 408 ? 6.664 -17.853 -24.628 1.00 90.81 408 GLN A C 1
ATOM 3114 O O . GLN A 1 408 ? 5.453 -17.663 -24.713 1.00 90.81 408 GLN A O 1
ATOM 3119 N N . VAL A 1 409 ? 7.518 -16.903 -24.228 1.00 90.75 409 VAL A N 1
ATOM 3120 C CA . VAL A 1 409 ? 7.079 -15.540 -23.873 1.00 90.75 409 VAL A CA 1
ATOM 3121 C C . VAL A 1 409 ? 6.368 -14.873 -25.053 1.00 90.75 409 VAL A C 1
ATOM 3123 O O . VAL A 1 409 ? 5.236 -14.426 -24.917 1.00 90.75 409 VAL A O 1
ATOM 3126 N N . VAL A 1 410 ? 6.980 -14.896 -26.236 1.00 91.44 410 VAL A N 1
ATOM 3127 C CA . VAL A 1 410 ? 6.332 -14.463 -27.477 1.00 91.44 410 VAL A CA 1
ATOM 3128 C C . VAL A 1 410 ? 6.046 -15.705 -28.330 1.00 91.44 410 VAL A C 1
ATOM 3130 O O . VAL A 1 410 ? 6.960 -16.505 -28.531 1.00 91.44 410 VAL A O 1
ATOM 3133 N N . PRO A 1 411 ? 4.815 -15.916 -28.826 1.00 92.31 411 PRO A N 1
ATOM 3134 C CA . PRO A 1 411 ? 3.647 -15.052 -28.659 1.00 92.31 411 PRO A CA 1
ATOM 3135 C C . PRO A 1 411 ? 2.770 -15.420 -27.445 1.00 92.31 411 PRO A C 1
ATOM 3137 O O . PRO A 1 411 ? 1.919 -14.645 -27.057 1.00 92.31 411 PRO A O 1
ATOM 3140 N N . HIS A 1 412 ? 2.955 -16.575 -26.798 1.00 93.94 412 HIS A N 1
ATOM 3141 C CA . HIS A 1 412 ? 1.928 -17.125 -25.896 1.00 93.94 412 HIS A CA 1
ATOM 3142 C C . HIS A 1 412 ? 1.628 -16.277 -24.644 1.00 93.94 412 HIS A C 1
ATOM 3144 O O . HIS A 1 412 ? 0.471 -16.204 -24.231 1.00 93.94 412 HIS A O 1
ATOM 3150 N N . ILE A 1 413 ? 2.638 -15.647 -24.027 1.00 93.38 413 ILE A N 1
ATOM 3151 C CA . ILE A 1 413 ? 2.416 -14.743 -22.883 1.00 93.38 413 ILE A CA 1
ATOM 3152 C C . ILE A 1 413 ? 1.841 -13.411 -23.377 1.00 93.38 413 ILE A C 1
ATOM 3154 O O . ILE A 1 413 ? 0.895 -12.904 -22.777 1.00 93.38 413 ILE A O 1
ATOM 3158 N N . THR A 1 414 ? 2.365 -12.866 -24.480 1.00 95.44 414 THR A N 1
ATOM 3159 C CA . THR A 1 414 ? 1.887 -11.595 -25.050 1.00 95.44 414 THR A CA 1
ATOM 3160 C C . THR A 1 414 ? 0.460 -11.696 -25.591 1.00 95.44 414 THR A C 1
ATOM 3162 O O . THR A 1 414 ? -0.316 -10.756 -25.438 1.00 95.44 414 THR A O 1
ATOM 3165 N N . ASP A 1 415 ? 0.078 -12.838 -26.159 1.00 95.12 415 ASP A N 1
ATOM 3166 C CA . ASP A 1 415 ? -1.280 -13.148 -26.612 1.00 95.12 415 ASP A CA 1
ATOM 3167 C C . ASP A 1 415 ? -2.229 -13.254 -25.417 1.00 95.12 415 ASP A C 1
ATOM 3169 O O . ASP A 1 415 ? -3.288 -12.636 -25.417 1.00 95.12 415 ASP A O 1
ATOM 3173 N N . ALA A 1 416 ? -1.827 -13.959 -24.352 1.00 95.00 416 ALA A N 1
ATOM 3174 C CA . ALA A 1 416 ? -2.630 -14.064 -23.135 1.00 95.00 416 ALA A CA 1
ATOM 3175 C C . ALA A 1 416 ? -2.872 -12.695 -22.471 1.00 95.00 416 ALA A C 1
ATOM 3177 O O . ALA A 1 416 ? -3.969 -12.449 -21.971 1.00 95.00 416 ALA A O 1
ATOM 3178 N N . MET A 1 417 ? -1.880 -11.796 -22.485 1.00 94.31 417 MET A N 1
ATOM 3179 C CA . MET A 1 417 ? -2.040 -10.413 -22.010 1.00 94.31 417 MET A CA 1
ATOM 3180 C C . MET A 1 417 ? -3.029 -9.630 -22.878 1.00 94.31 417 MET A C 1
ATOM 3182 O O . MET A 1 417 ? -3.925 -8.971 -22.358 1.00 94.31 417 MET A O 1
ATOM 3186 N N . GLN A 1 418 ? -2.896 -9.727 -24.200 1.00 96.06 418 GLN A N 1
ATOM 3187 C CA . GLN A 1 418 ? -3.790 -9.072 -25.153 1.00 96.06 418 GLN A CA 1
ATOM 3188 C C . GLN A 1 418 ? -5.242 -9.563 -25.027 1.00 96.06 418 GLN A C 1
ATOM 3190 O O . GLN A 1 418 ? -6.160 -8.749 -24.969 1.00 96.06 418 GLN A O 1
ATOM 3195 N N . GLU A 1 419 ? -5.452 -10.880 -24.945 1.00 95.00 419 GLU A N 1
ATOM 3196 C CA . GLU A 1 419 ? -6.763 -11.499 -24.704 1.00 95.00 419 GLU A CA 1
ATOM 3197 C C . GLU A 1 419 ? -7.373 -11.030 -23.376 1.00 95.00 419 GLU A C 1
ATOM 3199 O O . GLU A 1 419 ? -8.575 -10.774 -23.296 1.00 95.00 419 GLU A O 1
ATOM 3204 N N . TRP A 1 420 ? -6.552 -10.906 -22.327 1.00 94.56 420 TRP A N 1
ATOM 3205 C CA . TRP A 1 420 ? -6.996 -10.415 -21.025 1.00 94.56 420 TRP A CA 1
ATOM 3206 C C . TRP A 1 420 ? -7.484 -8.970 -21.110 1.00 94.56 420 TRP A C 1
ATOM 3208 O O . TRP A 1 420 ? -8.592 -8.682 -20.660 1.00 94.56 420 TRP A O 1
ATOM 3218 N N . ILE A 1 421 ? -6.685 -8.086 -21.715 1.00 93.94 421 ILE A N 1
ATOM 3219 C CA . ILE A 1 421 ? -7.015 -6.666 -21.884 1.00 93.94 421 ILE A CA 1
ATOM 3220 C C . ILE A 1 421 ? -8.324 -6.514 -22.661 1.00 93.94 421 ILE A C 1
ATOM 3222 O O . ILE A 1 421 ? -9.236 -5.844 -22.187 1.00 93.94 421 ILE A O 1
ATOM 3226 N N . GLU A 1 422 ? -8.457 -7.172 -23.815 1.00 93.88 422 GLU A N 1
ATOM 3227 C CA . GLU A 1 422 ? -9.662 -7.055 -24.647 1.00 93.88 422 GLU A CA 1
ATOM 3228 C C . GLU A 1 422 ? -10.916 -7.593 -23.969 1.00 93.88 422 GLU A C 1
ATOM 3230 O O . GLU A 1 422 ? -12.010 -7.088 -24.205 1.00 93.88 422 GLU A O 1
ATOM 3235 N N . ARG A 1 423 ? -10.781 -8.630 -23.143 1.00 94.94 423 ARG A N 1
ATOM 3236 C CA . ARG A 1 423 ? -11.904 -9.180 -22.390 1.00 94.94 423 ARG A CA 1
ATOM 3237 C C . ARG A 1 423 ? -12.336 -8.235 -21.275 1.00 94.94 423 ARG A C 1
ATOM 3239 O O . ARG A 1 423 ? -13.526 -7.972 -21.150 1.00 94.94 423 ARG A O 1
ATOM 3246 N N . VAL A 1 424 ? -11.387 -7.738 -20.481 1.00 91.94 424 VAL A N 1
ATOM 3247 C CA . VAL A 1 424 ? -11.670 -6.866 -19.330 1.00 91.94 424 VAL A CA 1
ATOM 3248 C C . VAL A 1 424 ? -12.170 -5.495 -19.775 1.00 91.94 424 VAL A C 1
ATOM 3250 O O . VAL A 1 424 ? -13.079 -4.962 -19.150 1.00 91.94 424 VAL A O 1
ATOM 3253 N N . ALA A 1 425 ? -11.659 -4.962 -20.889 1.00 91.50 425 ALA A N 1
ATOM 3254 C CA . ALA A 1 425 ? -12.096 -3.685 -21.455 1.00 91.50 425 ALA A CA 1
ATOM 3255 C C . ALA A 1 425 ? -13.598 -3.637 -21.791 1.00 91.50 425 ALA A C 1
ATOM 3257 O O . ALA A 1 425 ? -14.160 -2.551 -21.863 1.00 91.50 425 ALA A O 1
ATOM 3258 N N . LYS A 1 426 ? -14.241 -4.799 -21.974 1.00 92.50 426 LYS A N 1
ATOM 3259 C CA . LYS A 1 426 ? -15.669 -4.913 -22.306 1.00 92.50 426 LYS A CA 1
ATOM 3260 C C . LYS A 1 426 ? -16.581 -5.060 -21.094 1.00 92.50 426 LYS A C 1
ATOM 3262 O O . LYS A 1 426 ? -17.799 -5.050 -21.245 1.00 92.50 426 LYS A O 1
ATOM 3267 N N . ILE A 1 427 ? -16.012 -5.273 -19.909 1.00 91.50 427 ILE A N 1
ATOM 3268 C CA . ILE A 1 427 ? -16.783 -5.483 -18.685 1.00 91.50 427 ILE A CA 1
ATOM 3269 C C . ILE A 1 427 ? -17.242 -4.107 -18.176 1.00 91.50 427 ILE A C 1
ATOM 3271 O O . ILE A 1 427 ? -16.388 -3.250 -17.939 1.00 91.50 427 ILE A O 1
ATOM 3275 N N . PRO A 1 428 ? -18.554 -3.876 -17.987 1.00 89.12 428 PRO A N 1
ATOM 3276 C CA . PRO A 1 428 ? -19.045 -2.649 -17.370 1.00 89.12 428 PRO A CA 1
ATOM 3277 C C . PRO A 1 428 ? -18.519 -2.507 -15.936 1.00 89.12 428 PRO A C 1
ATOM 3279 O O . PRO A 1 428 ? -18.551 -3.463 -15.161 1.00 89.12 428 PRO A O 1
ATOM 3282 N N . VAL A 1 429 ? -18.044 -1.311 -15.587 1.00 84.38 429 VAL A N 1
ATOM 3283 C CA . VAL A 1 429 ? -17.479 -0.982 -14.258 1.00 84.38 429 VAL A CA 1
ATOM 3284 C C . VAL A 1 429 ? -18.230 0.155 -13.557 1.00 84.38 429 VAL A C 1
ATOM 3286 O O . VAL A 1 429 ? -17.847 0.585 -12.470 1.00 84.38 429 VAL A O 1
ATOM 3289 N N . ASP A 1 430 ? -19.288 0.670 -14.180 1.00 82.94 430 ASP A N 1
ATOM 3290 C CA . ASP A 1 430 ? -20.161 1.700 -13.625 1.00 82.94 430 ASP A CA 1
ATOM 3291 C C . ASP A 1 430 ? -21.629 1.247 -13.632 1.00 82.94 430 ASP A C 1
ATOM 3293 O O . ASP A 1 430 ? -21.981 0.182 -14.147 1.00 82.94 430 ASP A O 1
ATOM 3297 N N . ASP A 1 431 ? -22.501 2.083 -13.073 1.00 78.69 431 ASP A N 1
ATOM 3298 C CA . ASP A 1 431 ? -23.926 1.772 -12.923 1.00 78.69 431 ASP A CA 1
ATOM 3299 C C . ASP A 1 431 ? -24.701 1.811 -14.259 1.00 78.69 431 ASP A C 1
ATOM 3301 O O . ASP A 1 431 ? -25.913 1.618 -14.276 1.00 78.69 431 ASP A O 1
ATOM 3305 N N . SER A 1 432 ? -24.045 2.095 -15.396 1.00 81.06 432 SER A N 1
ATOM 3306 C CA . SER A 1 432 ? -24.720 2.104 -16.702 1.00 81.06 432 SER A CA 1
ATOM 3307 C C . SER A 1 432 ? -24.979 0.699 -17.243 1.00 81.06 432 SER A C 1
ATOM 3309 O O . SER A 1 432 ? -25.906 0.510 -18.030 1.00 81.06 432 SER A O 1
ATOM 3311 N N . GLY A 1 433 ? -24.158 -0.280 -16.843 1.00 83.69 433 GLY A N 1
ATOM 3312 C CA . GLY A 1 433 ? -24.189 -1.635 -17.396 1.00 83.69 433 GLY A CA 1
ATOM 3313 C C . GLY A 1 433 ? -23.816 -1.719 -18.883 1.00 83.69 433 GLY A C 1
ATOM 3314 O O . GLY A 1 433 ? -24.007 -2.771 -19.493 1.00 83.69 433 GLY A O 1
ATOM 3315 N N . GLU A 1 434 ? -23.307 -0.638 -19.479 1.00 85.62 434 GLU A N 1
ATOM 3316 C CA . GLU A 1 434 ? -22.912 -0.586 -20.886 1.00 85.62 434 GLU A CA 1
ATOM 3317 C C . GLU A 1 434 ? -21.425 -0.916 -21.084 1.00 85.62 434 GLU A C 1
ATOM 3319 O O . GLU A 1 434 ? -20.599 -0.736 -20.187 1.00 85.62 434 GLU A O 1
ATOM 3324 N N . GLU A 1 435 ? -21.082 -1.408 -22.279 1.00 89.44 435 GLU A N 1
ATOM 3325 C CA . GLU A 1 435 ? -19.690 -1.653 -22.671 1.00 89.44 435 GLU A CA 1
ATOM 3326 C C . GLU A 1 435 ? -18.906 -0.322 -22.678 1.00 89.44 435 GLU A C 1
ATOM 3328 O O . GLU A 1 435 ? -19.371 0.644 -23.292 1.00 89.44 435 GLU A O 1
ATOM 3333 N N . PRO A 1 436 ? -17.740 -0.236 -22.006 1.00 87.88 436 PRO A N 1
ATOM 3334 C CA . PRO A 1 436 ? -16.948 0.991 -21.980 1.00 87.88 436 PRO A CA 1
ATOM 3335 C C . PRO A 1 436 ? -16.434 1.414 -23.366 1.00 87.88 436 PRO A C 1
ATOM 3337 O O . PRO A 1 436 ? -15.844 0.615 -24.088 1.00 87.88 436 PRO A O 1
ATOM 3340 N N . ASP A 1 437 ? -16.558 2.706 -23.693 1.00 84.81 437 ASP A N 1
ATOM 3341 C CA . ASP A 1 437 ? -16.013 3.276 -24.939 1.00 84.81 437 ASP A CA 1
ATOM 3342 C C . ASP A 1 437 ? -14.472 3.369 -24.924 1.00 84.81 437 ASP A C 1
ATOM 3344 O O . ASP A 1 437 ? -13.817 3.323 -25.964 1.00 84.81 437 ASP A O 1
ATOM 3348 N N . VAL A 1 438 ? -13.877 3.555 -23.738 1.00 87.44 438 VAL A N 1
ATOM 3349 C CA . VAL A 1 438 ? -12.431 3.750 -23.547 1.00 87.44 438 VAL A CA 1
ATOM 3350 C C . VAL A 1 438 ? -11.961 2.946 -22.339 1.00 87.44 438 VAL A C 1
ATOM 3352 O O . VAL A 1 438 ? -12.501 3.089 -21.243 1.00 87.44 438 VAL A O 1
ATOM 3355 N N . CYS A 1 439 ? -10.901 2.157 -22.525 1.00 90.25 439 CYS A N 1
ATOM 3356 C CA . CYS A 1 439 ? -10.202 1.452 -21.454 1.00 90.25 439 CYS A CA 1
ATOM 3357 C C . CYS A 1 439 ? -8.851 2.120 -21.183 1.00 90.25 439 CYS A C 1
ATOM 3359 O O . CYS A 1 439 ? -8.069 2.356 -22.106 1.00 90.25 439 CYS A O 1
ATOM 3361 N N . ILE A 1 440 ? -8.570 2.417 -19.916 1.00 88.56 440 ILE A N 1
ATOM 3362 C CA . ILE A 1 440 ? -7.268 2.933 -19.493 1.00 88.56 440 ILE A CA 1
ATOM 3363 C C . ILE A 1 440 ? -6.421 1.781 -19.009 1.00 88.56 440 ILE A C 1
ATOM 3365 O O . ILE A 1 440 ? -6.838 1.001 -18.156 1.00 88.56 440 ILE A O 1
ATOM 3369 N N . ILE A 1 441 ? -5.214 1.716 -19.553 1.00 88.38 441 ILE A N 1
ATOM 3370 C CA . ILE A 1 441 ? -4.236 0.704 -19.208 1.00 88.38 441 ILE A CA 1
ATOM 3371 C C . ILE A 1 441 ? -3.050 1.425 -18.592 1.00 88.38 441 ILE A C 1
ATOM 3373 O O . ILE A 1 441 ? -2.343 2.172 -19.268 1.00 88.38 441 ILE A O 1
ATOM 3377 N N . GLU A 1 442 ? -2.840 1.181 -17.307 1.00 83.88 442 GLU A N 1
ATOM 3378 C CA . GLU A 1 442 ? -1.613 1.549 -16.623 1.00 83.88 442 GLU A CA 1
ATOM 3379 C C . GLU A 1 442 ? -0.630 0.388 -16.677 1.00 83.88 442 GLU A C 1
ATOM 3381 O O . GLU A 1 442 ? -0.927 -0.735 -16.264 1.00 83.88 442 GLU A O 1
ATOM 3386 N N . LEU A 1 443 ? 0.556 0.675 -17.204 1.00 80.56 443 LEU A N 1
ATOM 3387 C CA . LEU A 1 443 ? 1.703 -0.203 -17.073 1.00 80.56 443 LEU A CA 1
ATOM 3388 C C . LEU A 1 443 ? 2.539 0.298 -15.895 1.00 80.56 443 LEU A C 1
ATOM 3390 O O . LEU A 1 443 ? 3.327 1.225 -16.066 1.00 80.56 443 LEU A O 1
ATOM 3394 N N . GLY A 1 444 ? 2.339 -0.308 -14.724 1.00 67.94 444 GLY A N 1
ATOM 3395 C CA . GLY A 1 444 ? 3.138 -0.017 -13.531 1.00 67.94 444 GLY A CA 1
ATOM 3396 C C . GLY A 1 444 ? 4.612 -0.417 -13.690 1.00 67.94 444 GLY A C 1
ATOM 3397 O O . GLY A 1 444 ? 4.962 -1.237 -14.548 1.00 67.94 444 GLY A O 1
ATOM 3398 N N . GLY A 1 445 ? 5.470 0.138 -12.830 1.00 63.62 445 GLY A N 1
ATOM 3399 C CA . GLY A 1 445 ? 6.931 -0.001 -12.903 1.00 63.62 445 GLY A CA 1
ATOM 3400 C C . GLY A 1 445 ? 7.593 0.990 -13.869 1.00 63.62 445 GLY A C 1
ATOM 3401 O O . GLY A 1 445 ? 6.988 1.974 -14.300 1.00 63.62 445 GLY A O 1
ATOM 3402 N N . THR A 1 446 ? 8.858 0.744 -14.232 1.00 67.38 446 THR A N 1
ATOM 3403 C CA . THR A 1 446 ? 9.605 1.625 -15.148 1.00 67.38 446 THR A CA 1
ATOM 3404 C C . THR A 1 446 ? 9.781 1.031 -16.540 1.00 67.38 446 THR A C 1
ATOM 3406 O O . THR A 1 446 ? 9.803 -0.176 -16.749 1.00 67.38 446 THR A O 1
ATOM 3409 N N . VAL A 1 447 ? 9.971 1.900 -17.534 1.00 70.62 447 VAL A N 1
ATOM 3410 C CA . VAL A 1 447 ? 10.332 1.462 -18.886 1.00 70.62 447 VAL A CA 1
ATOM 3411 C C . VAL A 1 447 ? 11.827 1.150 -18.957 1.00 70.62 447 VAL A C 1
ATOM 3413 O O . VAL A 1 447 ? 12.664 2.035 -18.762 1.00 70.62 447 VAL A O 1
ATOM 3416 N N . GLY A 1 448 ? 12.156 -0.085 -19.344 1.00 69.19 448 GLY A N 1
ATOM 3417 C CA . GLY A 1 448 ? 13.532 -0.538 -19.588 1.00 69.19 448 GLY A CA 1
ATOM 3418 C C . GLY A 1 448 ? 14.070 -1.535 -18.561 1.00 69.19 448 GLY A C 1
ATOM 3419 O O . GLY A 1 448 ? 15.214 -1.972 -18.696 1.00 69.19 448 GLY A O 1
ATOM 3420 N N . ASP A 1 449 ? 13.261 -1.904 -17.570 1.00 73.69 449 ASP A N 1
ATOM 3421 C CA . ASP A 1 449 ? 13.509 -3.054 -16.704 1.00 73.69 449 ASP A CA 1
ATOM 3422 C C . ASP A 1 449 ? 13.186 -4.388 -17.421 1.00 73.69 449 ASP A C 1
ATOM 3424 O O . ASP A 1 449 ? 12.695 -4.425 -18.558 1.00 73.69 449 ASP A O 1
ATOM 3428 N N . ILE A 1 450 ? 13.525 -5.514 -16.785 1.00 75.38 450 ILE A N 1
ATOM 3429 C CA . ILE A 1 450 ? 13.303 -6.842 -17.382 1.00 75.38 450 ILE A CA 1
ATOM 3430 C C . ILE A 1 450 ? 11.836 -7.275 -17.265 1.00 75.38 450 ILE A C 1
ATOM 3432 O O . ILE A 1 450 ? 11.365 -8.096 -18.053 1.00 75.38 450 ILE A O 1
ATOM 3436 N N . GLU A 1 451 ? 11.123 -6.738 -16.278 1.00 71.19 451 GLU A N 1
ATOM 3437 C CA . GLU A 1 451 ? 9.747 -7.071 -15.945 1.00 71.19 451 GLU A CA 1
ATOM 3438 C C . GLU A 1 451 ? 8.740 -6.444 -16.909 1.00 71.19 451 GLU A C 1
ATOM 3440 O O . GLU A 1 451 ? 7.775 -7.120 -17.272 1.00 71.19 451 GLU A O 1
ATOM 3445 N N . SER A 1 452 ? 8.963 -5.201 -17.356 1.00 78.44 452 SER A N 1
ATOM 3446 C CA . SER A 1 452 ? 8.086 -4.491 -18.298 1.00 78.44 452 SER A CA 1
ATOM 3447 C C . SER A 1 452 ? 8.228 -4.986 -19.735 1.00 78.44 452 SER A C 1
ATOM 3449 O O . SER A 1 452 ? 7.280 -4.872 -20.510 1.00 78.44 452 SER A O 1
ATOM 3451 N N . ALA A 1 453 ? 9.366 -5.588 -20.099 1.00 85.00 453 ALA A N 1
ATOM 3452 C CA . ALA A 1 453 ? 9.650 -6.048 -21.459 1.00 85.00 453 ALA A CA 1
ATOM 3453 C C . ALA A 1 453 ? 8.511 -6.871 -22.114 1.00 85.00 453 ALA A C 1
ATOM 3455 O O . ALA A 1 453 ? 8.084 -6.501 -23.211 1.00 85.00 453 ALA A O 1
ATOM 3456 N N . PRO A 1 454 ? 7.960 -7.938 -21.489 1.00 88.94 454 PRO A N 1
ATOM 3457 C CA . PRO A 1 454 ? 6.842 -8.682 -22.076 1.00 88.94 454 PRO A CA 1
ATOM 3458 C C . PRO A 1 454 ? 5.553 -7.857 -22.194 1.00 88.94 454 PRO A C 1
ATOM 3460 O O . PRO A 1 454 ? 4.799 -8.056 -23.144 1.00 88.94 454 PRO A O 1
ATOM 3463 N N . PHE A 1 455 ? 5.296 -6.924 -21.272 1.00 89.31 455 PHE A N 1
ATOM 3464 C CA . PHE A 1 455 ? 4.110 -6.067 -21.330 1.00 89.31 455 PHE A CA 1
ATOM 3465 C C . PHE A 1 455 ? 4.217 -5.029 -22.444 1.00 89.31 455 PHE A C 1
ATOM 3467 O O . PHE A 1 455 ? 3.253 -4.827 -23.179 1.00 89.31 455 PHE A O 1
ATOM 3474 N N . ILE A 1 456 ? 5.386 -4.404 -22.611 1.00 91.50 456 ILE A N 1
ATOM 3475 C CA . ILE A 1 456 ? 5.619 -3.448 -23.697 1.00 91.50 456 ILE A CA 1
ATOM 3476 C C . ILE A 1 456 ? 5.456 -4.152 -25.043 1.00 91.50 456 ILE A C 1
ATOM 3478 O O . ILE A 1 456 ? 4.736 -3.643 -25.895 1.00 91.50 456 ILE A O 1
ATOM 3482 N N . GLU A 1 457 ? 6.031 -5.345 -25.218 1.00 94.31 457 GLU A N 1
ATOM 3483 C CA . GLU A 1 457 ? 5.855 -6.124 -26.450 1.00 94.31 457 GLU A CA 1
ATOM 3484 C C . GLU A 1 457 ? 4.375 -6.467 -26.706 1.00 94.31 457 GLU A C 1
ATOM 3486 O O . GLU A 1 457 ? 3.886 -6.305 -27.825 1.00 94.31 457 GLU A O 1
ATOM 3491 N N . ALA A 1 458 ? 3.623 -6.862 -25.671 1.00 95.00 458 ALA A N 1
ATOM 3492 C CA . ALA A 1 458 ? 2.186 -7.112 -25.794 1.00 95.00 458 ALA A CA 1
ATOM 3493 C C . ALA A 1 458 ? 1.405 -5.852 -26.215 1.00 95.00 458 ALA A C 1
ATOM 3495 O O . ALA A 1 458 ? 0.543 -5.931 -27.089 1.00 95.00 458 ALA A O 1
ATOM 3496 N N . LEU A 1 459 ? 1.722 -4.684 -25.643 1.00 94.25 459 LEU A N 1
ATOM 3497 C CA . LEU A 1 459 ? 1.099 -3.404 -25.999 1.00 94.25 459 LEU A CA 1
ATOM 3498 C C . LEU A 1 459 ? 1.486 -2.937 -27.407 1.00 94.25 459 LEU A C 1
ATOM 3500 O O . LEU A 1 459 ? 0.656 -2.370 -28.118 1.00 94.25 459 LEU A O 1
ATOM 3504 N N . VAL A 1 460 ? 2.721 -3.201 -27.841 1.00 94.44 460 VAL A N 1
ATOM 3505 C CA . VAL A 1 460 ? 3.166 -2.942 -29.214 1.00 94.44 460 VAL A CA 1
ATOM 3506 C C . VAL A 1 460 ? 2.340 -3.773 -30.192 1.00 94.44 460 VAL A C 1
ATOM 3508 O O . VAL A 1 460 ? 1.792 -3.214 -31.143 1.00 94.44 460 VAL A O 1
ATOM 3511 N N . GLN A 1 461 ? 2.193 -5.078 -29.958 1.00 94.94 461 GLN A N 1
ATOM 3512 C CA . GLN A 1 461 ? 1.362 -5.948 -30.798 1.00 94.94 461 GLN A CA 1
ATOM 3513 C C . GLN A 1 461 ? -0.110 -5.513 -30.785 1.00 94.94 461 GLN A C 1
ATOM 3515 O O . GLN A 1 461 ? -0.726 -5.397 -31.849 1.00 94.94 461 GLN A O 1
ATOM 3520 N N . LEU A 1 462 ? -0.641 -5.166 -29.607 1.00 94.44 462 LEU A N 1
ATOM 3521 C CA . LEU A 1 462 ? -2.010 -4.682 -29.445 1.00 94.44 462 LEU A CA 1
ATOM 3522 C C . LEU A 1 462 ? -2.262 -3.407 -30.257 1.00 94.44 462 LEU A C 1
ATOM 3524 O O . LEU A 1 462 ? -3.246 -3.332 -30.990 1.00 94.44 462 LEU A O 1
ATOM 3528 N N . ARG A 1 463 ? -1.345 -2.432 -30.203 1.00 93.06 463 ARG A N 1
ATOM 3529 C CA . ARG A 1 463 ? -1.430 -1.193 -30.990 1.00 93.06 463 ARG A CA 1
ATOM 3530 C C . ARG A 1 463 ? -1.505 -1.471 -32.490 1.00 93.06 463 ARG A C 1
ATOM 3532 O O . ARG A 1 463 ? -2.301 -0.849 -33.189 1.00 93.06 463 ARG A O 1
ATOM 3539 N N . HIS A 1 464 ? -0.687 -2.395 -32.996 1.00 91.69 464 HIS A N 1
ATOM 3540 C CA . HIS A 1 464 ? -0.716 -2.761 -34.416 1.00 91.69 464 HIS A CA 1
ATOM 3541 C C . HIS A 1 464 ? -2.038 -3.430 -34.806 1.00 91.69 464 HIS A C 1
ATOM 3543 O O . HIS A 1 464 ? -2.538 -3.184 -35.902 1.00 91.69 464 HIS A O 1
ATOM 3549 N N . ARG A 1 465 ? -2.609 -4.250 -33.915 1.00 93.44 465 ARG A N 1
ATOM 3550 C CA . ARG A 1 465 ? -3.880 -4.945 -34.145 1.00 93.44 465 ARG A CA 1
ATOM 3551 C C . ARG A 1 465 ? -5.085 -4.003 -34.119 1.00 93.44 465 ARG A C 1
ATOM 3553 O O . ARG A 1 465 ? -5.947 -4.119 -34.984 1.00 93.44 465 ARG A O 1
ATOM 3560 N N . LEU A 1 466 ? -5.144 -3.090 -33.149 1.00 91.56 466 LEU A N 1
ATOM 3561 C CA . LEU A 1 466 ? -6.261 -2.152 -32.972 1.00 91.56 466 LEU A CA 1
ATOM 3562 C C . LEU A 1 466 ? -6.216 -0.976 -33.961 1.00 91.56 466 LEU A C 1
ATOM 3564 O O . LEU A 1 466 ? -7.253 -0.406 -34.299 1.00 91.56 466 LEU A O 1
ATOM 3568 N N . GLY A 1 467 ? -5.026 -0.627 -34.452 1.00 90.06 467 GLY A N 1
ATOM 3569 C CA . GLY A 1 467 ? -4.818 0.514 -35.335 1.00 90.06 467 GLY A CA 1
ATOM 3570 C C . GLY A 1 467 ? -4.624 1.829 -34.576 1.00 90.06 467 GLY A C 1
ATOM 3571 O O . GLY A 1 467 ? -4.784 1.919 -33.361 1.00 90.06 467 GLY A O 1
ATOM 3572 N N . ARG A 1 468 ? -4.238 2.874 -35.317 1.00 86.00 468 ARG A N 1
ATOM 3573 C CA . ARG A 1 468 ? -3.798 4.159 -34.748 1.00 86.00 468 ARG A CA 1
ATOM 3574 C C . ARG A 1 468 ? -4.899 4.911 -33.995 1.00 86.00 468 ARG A C 1
ATOM 3576 O O . ARG A 1 468 ? -4.590 5.570 -33.016 1.00 86.00 468 ARG A O 1
ATOM 3583 N N . GLU A 1 469 ? -6.141 4.822 -34.455 1.00 89.94 469 GLU A N 1
ATOM 3584 C CA . GLU A 1 469 ? -7.276 5.573 -33.894 1.00 89.94 469 GLU A CA 1
ATOM 3585 C C . GLU A 1 469 ? -7.895 4.889 -32.662 1.00 89.94 469 GLU A C 1
ATOM 3587 O O . GLU A 1 469 ? -8.711 5.490 -31.983 1.00 89.94 469 GLU A O 1
ATOM 3592 N N . ASN A 1 470 ? -7.477 3.663 -32.326 1.00 90.56 470 ASN A N 1
ATOM 3593 C CA . ASN A 1 470 ? -8.018 2.889 -31.198 1.00 90.56 470 ASN A CA 1
ATOM 3594 C C . ASN A 1 470 ? -6.987 2.650 -30.081 1.00 90.56 470 ASN A C 1
ATOM 3596 O O . ASN A 1 470 ? -7.231 1.872 -29.160 1.00 90.56 470 ASN A O 1
ATOM 3600 N N . PHE A 1 471 ? -5.806 3.268 -30.172 1.00 93.25 471 PHE A N 1
ATOM 3601 C CA . PHE A 1 471 ? -4.744 3.124 -29.181 1.00 93.25 471 PHE A CA 1
ATOM 3602 C C . PHE A 1 471 ? -3.962 4.431 -29.046 1.00 93.25 471 PHE A C 1
ATOM 3604 O O . PHE A 1 471 ? -3.329 4.880 -30.001 1.00 93.25 471 PHE A O 1
ATOM 3611 N N . PHE A 1 472 ? -3.956 5.000 -27.840 1.00 92.75 472 PHE A N 1
ATOM 3612 C CA . PHE A 1 472 ? -3.244 6.235 -27.522 1.00 92.75 472 PHE A CA 1
ATOM 3613 C C . PHE A 1 472 ? -2.322 6.022 -26.323 1.00 92.75 472 PHE A C 1
ATOM 3615 O O . PHE A 1 472 ? -2.758 5.566 -25.268 1.00 92.75 472 PHE A O 1
ATOM 3622 N N . SER A 1 473 ? -1.046 6.363 -26.478 1.00 92.44 473 SER A N 1
ATOM 3623 C CA . SER A 1 473 ? -0.014 6.151 -25.462 1.00 92.44 473 SER A CA 1
ATOM 3624 C C . SER A 1 473 ? 0.494 7.459 -24.861 1.00 92.44 473 SER A C 1
ATOM 3626 O O . SER A 1 473 ? 0.957 8.356 -25.569 1.00 92.44 473 SER A O 1
ATOM 3628 N N . ILE A 1 474 ? 0.456 7.542 -23.530 1.00 91.81 474 ILE A N 1
ATOM 3629 C CA . ILE A 1 474 ? 0.998 8.657 -22.750 1.00 91.81 474 ILE A CA 1
ATOM 3630 C C . ILE A 1 474 ? 2.251 8.167 -22.031 1.00 91.81 474 ILE A C 1
ATOM 3632 O O . ILE A 1 474 ? 2.181 7.239 -21.232 1.00 91.81 474 ILE A O 1
ATOM 3636 N N . ALA A 1 475 ? 3.394 8.795 -22.294 1.00 90.38 475 ALA A N 1
ATOM 3637 C CA . ALA A 1 475 ? 4.612 8.545 -21.535 1.00 90.38 475 ALA A CA 1
ATOM 3638 C C . ALA A 1 475 ? 4.758 9.570 -20.413 1.00 90.38 475 ALA A C 1
ATOM 3640 O O . ALA A 1 475 ? 4.946 10.761 -20.674 1.00 90.38 475 ALA A O 1
ATOM 3641 N N . VAL A 1 476 ? 4.710 9.101 -19.170 1.00 85.19 476 VAL A N 1
ATOM 3642 C CA . VAL A 1 476 ? 4.943 9.931 -17.987 1.00 85.19 476 VAL A CA 1
ATOM 3643 C C . VAL A 1 476 ? 6.436 9.946 -17.670 1.00 85.19 476 VAL A C 1
ATOM 3645 O O . VAL A 1 476 ? 7.088 8.905 -17.636 1.00 85.19 476 VAL A O 1
ATOM 3648 N N . SER A 1 477 ? 7.008 11.131 -17.470 1.00 84.31 477 SER A N 1
ATOM 3649 C CA . SER A 1 477 ? 8.427 11.295 -17.148 1.00 84.31 477 SER A CA 1
ATOM 3650 C C . SER A 1 477 ? 8.657 12.445 -16.177 1.00 84.31 477 SER A C 1
ATOM 3652 O O . SER A 1 477 ? 7.893 13.404 -16.144 1.00 84.31 477 SER A O 1
ATOM 3654 N N . TYR A 1 478 ? 9.750 12.386 -15.418 1.00 84.00 478 TYR A N 1
ATOM 3655 C CA . TYR A 1 478 ? 10.127 13.418 -14.456 1.00 84.00 478 TYR A CA 1
ATOM 3656 C C . TYR A 1 478 ? 11.151 14.408 -15.029 1.00 84.00 478 TYR A C 1
ATOM 3658 O O . TYR A 1 478 ? 12.199 14.007 -15.549 1.00 84.00 478 TYR A O 1
ATOM 3666 N N . VAL A 1 479 ? 10.871 15.708 -14.890 1.00 83.94 479 VAL A N 1
ATOM 3667 C CA . VAL A 1 479 ? 11.784 16.810 -15.226 1.00 83.94 479 VAL A CA 1
ATOM 3668 C C . VAL A 1 479 ? 12.262 17.467 -13.925 1.00 83.94 479 VAL A C 1
ATOM 3670 O O . VAL A 1 479 ? 11.586 18.354 -13.404 1.00 83.94 479 VAL A O 1
ATOM 3673 N N . PRO A 1 480 ? 13.414 17.039 -13.371 1.00 83.19 480 PRO A N 1
ATOM 3674 C CA . PRO A 1 480 ? 13.928 17.597 -12.126 1.00 83.19 480 PRO A CA 1
ATOM 3675 C C . PRO A 1 480 ? 14.488 19.006 -12.307 1.00 83.19 480 PRO A C 1
ATOM 3677 O O . PRO A 1 480 ? 15.080 19.331 -13.346 1.00 83.19 480 PRO A O 1
ATOM 3680 N N . ILE A 1 481 ? 14.417 19.787 -11.231 1.00 82.81 481 ILE A N 1
ATOM 3681 C CA . ILE A 1 481 ? 15.137 21.051 -11.102 1.00 82.81 481 ILE A CA 1
ATOM 3682 C C . ILE A 1 481 ? 16.446 20.787 -10.356 1.00 82.81 481 ILE A C 1
ATOM 3684 O O . ILE A 1 481 ? 16.462 20.338 -9.214 1.00 82.81 481 ILE A O 1
ATOM 3688 N N . ILE A 1 482 ? 17.578 21.060 -11.006 1.00 82.25 482 ILE A N 1
ATOM 3689 C CA . ILE A 1 482 ? 18.906 20.921 -10.393 1.00 82.25 482 ILE A CA 1
ATOM 3690 C C . ILE A 1 482 ? 19.594 22.276 -10.450 1.00 82.25 482 ILE A C 1
ATOM 3692 O O . ILE A 1 482 ? 19.841 22.800 -11.535 1.00 82.25 482 ILE A O 1
ATOM 3696 N N . ASN A 1 483 ? 19.922 22.831 -9.281 1.00 85.38 483 ASN A N 1
ATOM 3697 C CA . ASN A 1 483 ? 20.522 24.163 -9.136 1.00 85.38 483 ASN A CA 1
ATOM 3698 C C . ASN A 1 483 ? 19.695 25.279 -9.808 1.00 85.38 483 ASN A C 1
ATOM 3700 O O . ASN A 1 483 ? 20.257 26.213 -10.374 1.00 85.38 483 ASN A O 1
ATOM 3704 N N . GLY A 1 484 ? 18.363 25.164 -9.768 1.00 83.69 484 GLY A N 1
ATOM 3705 C CA . GLY A 1 484 ? 17.441 26.131 -10.372 1.00 83.69 484 GLY A CA 1
ATOM 3706 C C . GLY A 1 484 ? 17.234 25.981 -11.883 1.00 83.69 484 GLY A C 1
ATOM 3707 O O . GLY A 1 484 ? 16.522 26.791 -12.464 1.00 83.69 484 GLY A O 1
ATOM 3708 N N . GLU A 1 485 ? 17.824 24.966 -12.525 1.00 86.00 485 GLU A N 1
ATOM 3709 C CA . GLU A 1 485 ? 17.675 24.714 -13.962 1.00 86.00 485 GLU A CA 1
ATOM 3710 C C . GLU A 1 485 ? 16.908 23.410 -14.228 1.00 86.00 485 GLU A C 1
ATOM 3712 O O . GLU A 1 485 ? 17.207 22.364 -13.643 1.00 86.00 485 GLU A O 1
ATOM 3717 N N . GLU A 1 486 ? 15.964 23.459 -15.166 1.00 92.12 486 GLU A N 1
ATOM 3718 C CA . GLU A 1 486 ? 15.160 22.316 -15.606 1.00 92.12 486 GLU A CA 1
ATOM 3719 C C . GLU A 1 486 ? 15.992 21.331 -16.438 1.00 92.12 486 GLU A C 1
ATOM 3721 O O . GLU A 1 486 ? 16.553 21.658 -17.492 1.00 92.12 486 GLU A O 1
ATOM 3726 N N . LYS A 1 487 ? 16.088 20.078 -15.980 1.00 90.62 487 LYS A N 1
ATOM 3727 C CA . LYS A 1 487 ? 16.894 19.048 -16.647 1.00 90.62 487 LYS A CA 1
ATOM 3728 C C . LYS A 1 487 ? 16.020 18.052 -17.395 1.00 90.62 487 LYS A C 1
ATOM 3730 O O . LYS A 1 487 ? 15.443 17.141 -16.826 1.00 90.62 487 LYS A O 1
ATOM 3735 N N . THR A 1 488 ? 16.044 18.150 -18.722 1.00 92.62 488 THR A N 1
ATOM 3736 C CA . THR A 1 488 ? 15.240 17.304 -19.625 1.00 92.62 488 THR A CA 1
ATOM 3737 C C . THR A 1 488 ? 15.882 15.970 -20.011 1.00 92.62 488 THR A C 1
ATOM 3739 O O . THR A 1 488 ? 15.246 15.148 -20.666 1.00 92.62 488 THR A O 1
ATOM 3742 N N . LYS A 1 489 ? 17.146 15.727 -19.630 1.00 89.75 489 LYS A N 1
ATOM 3743 C CA . LYS A 1 489 ? 17.876 14.497 -19.992 1.00 89.75 489 LYS A CA 1
ATOM 3744 C C . LYS A 1 489 ? 17.160 13.210 -19.546 1.00 89.75 489 LYS A C 1
ATOM 3746 O O . LYS A 1 489 ? 17.078 12.316 -20.384 1.00 89.75 489 LYS A O 1
ATOM 3751 N N . PRO A 1 490 ? 16.631 13.088 -18.310 1.00 85.50 490 PRO A N 1
ATOM 3752 C CA . PRO A 1 490 ? 15.918 11.877 -17.893 1.00 85.50 490 PRO A CA 1
ATOM 3753 C C . PRO A 1 490 ? 14.771 11.524 -18.846 1.00 85.50 490 PRO A C 1
ATOM 3755 O O . PRO A 1 490 ? 14.741 10.411 -19.366 1.00 85.50 490 PRO A O 1
ATOM 3758 N N . THR A 1 491 ? 13.935 12.507 -19.201 1.00 86.56 491 THR A N 1
ATOM 3759 C CA . THR A 1 491 ? 12.859 12.341 -20.190 1.00 86.56 491 THR A CA 1
ATOM 3760 C C . THR A 1 491 ? 13.378 11.873 -21.542 1.00 86.56 491 THR A C 1
ATOM 3762 O O . THR A 1 491 ? 12.857 10.918 -22.108 1.00 86.56 491 THR A O 1
ATOM 3765 N N . GLN A 1 492 ? 14.458 12.471 -22.050 1.00 91.44 492 GLN A N 1
ATOM 3766 C CA . GLN A 1 492 ? 15.037 12.057 -23.334 1.00 91.44 492 GLN A CA 1
ATOM 3767 C C . GLN A 1 492 ? 15.480 10.587 -23.330 1.00 91.44 492 GLN A C 1
ATOM 3769 O O . GLN A 1 492 ? 15.290 9.882 -24.323 1.00 91.44 492 GLN A O 1
ATOM 3774 N N . HIS A 1 493 ? 16.065 10.121 -22.224 1.00 87.62 493 HIS A N 1
ATOM 3775 C CA . HIS A 1 493 ? 16.490 8.732 -22.075 1.00 87.62 493 HIS A CA 1
ATOM 3776 C C . HIS A 1 493 ? 15.299 7.777 -21.937 1.00 87.62 493 HIS A C 1
ATOM 3778 O O . HIS A 1 493 ? 15.284 6.762 -22.631 1.00 87.62 493 HIS A O 1
ATOM 3784 N N . ALA A 1 494 ? 14.289 8.120 -21.133 1.00 83.75 494 ALA A N 1
ATOM 3785 C CA . ALA A 1 494 ? 13.083 7.308 -20.964 1.00 83.75 494 ALA A CA 1
ATOM 3786 C C . ALA A 1 494 ? 12.342 7.106 -22.297 1.00 83.75 494 ALA A C 1
ATOM 3788 O O . ALA A 1 494 ? 12.112 5.974 -22.723 1.00 83.75 494 ALA A O 1
ATOM 3789 N N . ILE A 1 495 ? 12.088 8.192 -23.039 1.00 91.56 495 ILE A N 1
ATOM 3790 C CA . ILE A 1 495 ? 11.415 8.115 -24.345 1.00 91.56 495 ILE A CA 1
ATOM 3791 C C . ILE A 1 495 ? 12.272 7.386 -25.389 1.00 91.56 495 ILE A C 1
ATOM 3793 O O . ILE A 1 495 ? 11.756 6.732 -26.296 1.00 91.56 495 ILE A O 1
ATOM 3797 N N . LYS A 1 496 ? 13.605 7.464 -25.294 1.00 91.44 496 LYS A N 1
ATOM 3798 C CA . LYS A 1 496 ? 14.483 6.653 -26.145 1.00 91.44 496 LYS A CA 1
ATOM 3799 C C . LYS A 1 496 ? 14.311 5.157 -25.858 1.00 91.44 496 LYS A C 1
ATOM 3801 O O . LYS A 1 496 ? 14.192 4.404 -26.818 1.00 91.44 496 LYS A O 1
ATOM 3806 N N . GLN A 1 497 ? 14.281 4.740 -24.591 1.00 87.69 497 GLN A N 1
ATOM 3807 C CA . GLN A 1 497 ? 14.116 3.327 -24.225 1.00 87.69 497 GLN A CA 1
ATOM 3808 C C . GLN A 1 497 ? 12.753 2.781 -24.652 1.00 87.69 497 GLN A C 1
ATOM 3810 O O . GLN A 1 497 ? 12.689 1.739 -25.297 1.00 87.69 497 GLN A O 1
ATOM 3815 N N . MET A 1 498 ? 11.682 3.536 -24.400 1.00 88.62 498 MET A N 1
ATOM 3816 C CA . MET A 1 498 ? 10.324 3.179 -24.824 1.00 88.62 498 MET A CA 1
ATOM 3817 C C . MET A 1 498 ? 10.246 2.925 -26.337 1.00 88.62 498 MET A C 1
ATOM 3819 O O . MET A 1 498 ? 9.764 1.883 -26.779 1.00 88.62 498 MET A O 1
ATOM 3823 N N . ARG A 1 499 ? 10.830 3.830 -27.137 1.00 90.50 499 ARG A N 1
ATOM 3824 C CA . ARG A 1 499 ? 10.893 3.684 -28.599 1.00 90.50 499 ARG A CA 1
ATOM 3825 C C . ARG A 1 499 ? 11.770 2.520 -29.045 1.00 90.50 499 ARG A C 1
ATOM 3827 O O . ARG A 1 499 ? 11.432 1.858 -30.019 1.00 90.50 499 ARG A O 1
ATOM 3834 N N . MET A 1 500 ? 12.888 2.268 -28.362 1.00 89.19 500 MET A N 1
ATOM 3835 C CA . MET A 1 500 ? 13.743 1.108 -28.644 1.00 89.19 500 MET A CA 1
ATOM 3836 C C . MET A 1 500 ? 13.007 -0.215 -28.411 1.00 89.19 500 MET A C 1
ATOM 3838 O O . MET A 1 500 ? 13.259 -1.171 -29.137 1.00 89.19 500 MET A O 1
ATOM 3842 N N . ALA A 1 501 ? 12.081 -0.247 -27.452 1.00 86.75 501 ALA A N 1
ATOM 3843 C CA . ALA A 1 501 ? 11.195 -1.378 -27.201 1.00 86.75 501 ALA A CA 1
ATOM 3844 C C . ALA A 1 501 ? 9.995 -1.454 -28.172 1.00 86.75 501 ALA A C 1
ATOM 3846 O O . ALA A 1 501 ? 9.180 -2.359 -28.064 1.00 86.75 501 ALA A O 1
ATOM 3847 N N . GLY A 1 502 ? 9.880 -0.526 -29.130 1.00 86.81 502 GLY A N 1
ATOM 3848 C CA . GLY A 1 502 ? 8.857 -0.543 -30.181 1.00 86.81 502 GLY A CA 1
ATOM 3849 C C . GLY A 1 502 ? 7.612 0.300 -29.896 1.00 86.81 502 GLY A C 1
ATOM 3850 O O . GLY A 1 502 ? 6.780 0.463 -30.790 1.00 86.81 502 GLY A O 1
ATOM 3851 N N . LEU A 1 503 ? 7.485 0.892 -28.703 1.00 88.56 503 LEU A N 1
ATOM 3852 C CA . LEU A 1 503 ? 6.340 1.728 -28.345 1.00 88.56 503 LEU A CA 1
ATOM 3853 C C . LEU A 1 503 ? 6.692 3.215 -28.499 1.00 88.56 503 LEU A C 1
ATOM 3855 O O . LEU A 1 503 ? 7.550 3.756 -27.806 1.00 88.56 503 LEU A O 1
ATOM 3859 N N . ILE A 1 504 ? 6.043 3.890 -29.445 1.00 87.81 504 ILE A N 1
ATOM 3860 C CA . ILE A 1 504 ? 6.251 5.323 -29.698 1.00 87.81 504 ILE A CA 1
ATOM 3861 C C . ILE A 1 504 ? 5.150 6.108 -28.978 1.00 87.81 504 ILE A C 1
ATOM 3863 O O . ILE A 1 504 ? 3.991 5.905 -29.342 1.00 87.81 504 ILE A O 1
ATOM 3867 N N . PRO A 1 505 ? 5.474 6.983 -28.008 1.00 91.50 505 PRO A N 1
ATOM 3868 C CA . PRO A 1 505 ? 4.461 7.738 -27.280 1.00 91.50 505 PRO A CA 1
ATOM 3869 C C . PRO A 1 505 ? 3.735 8.725 -28.194 1.00 91.50 505 PRO A C 1
ATOM 3871 O O . PRO A 1 505 ? 4.368 9.414 -28.995 1.00 91.50 505 PRO A O 1
ATOM 3874 N N . ASP A 1 506 ? 2.418 8.824 -28.038 1.00 92.75 506 ASP A N 1
ATOM 3875 C CA . ASP A 1 506 ? 1.590 9.828 -28.716 1.00 92.75 506 ASP A CA 1
ATOM 3876 C C . ASP A 1 506 ? 1.593 11.163 -27.956 1.00 92.75 506 ASP A C 1
ATOM 3878 O O . ASP A 1 506 ? 1.335 12.217 -28.537 1.00 92.75 506 ASP A O 1
ATOM 3882 N N . MET A 1 507 ? 1.923 11.128 -26.662 1.00 92.94 507 MET A N 1
ATOM 3883 C CA . MET A 1 507 ? 2.079 12.300 -25.807 1.00 92.94 507 MET A CA 1
ATOM 3884 C C . MET A 1 507 ? 3.125 12.046 -24.714 1.00 92.94 507 MET A C 1
ATOM 3886 O O . MET A 1 507 ? 3.284 10.919 -24.240 1.00 92.94 507 MET A O 1
ATOM 3890 N N . VAL A 1 508 ? 3.829 13.097 -24.292 1.00 93.38 508 VAL A N 1
ATOM 3891 C CA . VAL A 1 508 ? 4.790 13.067 -23.184 1.00 93.38 508 VAL A CA 1
ATOM 3892 C C . VAL A 1 508 ? 4.304 13.993 -22.076 1.00 93.38 508 VAL A C 1
ATOM 3894 O O . VAL A 1 508 ? 4.249 15.208 -22.246 1.00 93.38 508 VAL A O 1
ATOM 3897 N N . ALA A 1 509 ? 3.990 13.419 -20.921 1.00 90.25 509 ALA A N 1
ATOM 3898 C CA . ALA A 1 509 ? 3.605 14.164 -19.736 1.00 90.25 509 ALA A CA 1
ATOM 3899 C C . ALA A 1 509 ? 4.806 14.320 -18.801 1.00 90.25 509 ALA A C 1
ATOM 3901 O O . ALA A 1 509 ? 5.399 13.343 -18.343 1.00 90.25 509 ALA A O 1
ATOM 3902 N N . CYS A 1 510 ? 5.205 15.562 -18.552 1.00 88.88 510 CYS A N 1
ATOM 3903 C CA . CYS A 1 510 ? 6.391 15.899 -17.782 1.00 88.88 510 CYS A CA 1
ATOM 3904 C C . CYS A 1 510 ? 6.009 16.356 -16.378 1.00 88.88 510 CYS A C 1
ATOM 3906 O O . CYS A 1 510 ? 5.618 17.503 -16.188 1.00 88.88 510 CYS A O 1
ATOM 3908 N N . ARG A 1 511 ? 6.168 15.471 -15.391 1.00 84.31 511 ARG A N 1
ATOM 3909 C CA . ARG A 1 511 ? 6.025 15.808 -13.974 1.00 84.31 511 ARG A CA 1
ATOM 3910 C C . ARG A 1 511 ? 7.137 16.770 -13.554 1.00 84.31 511 ARG A C 1
ATOM 3912 O O . ARG A 1 511 ? 8.313 16.493 -13.810 1.00 84.31 511 ARG A O 1
ATOM 3919 N N . CYS A 1 512 ? 6.786 17.862 -12.886 1.00 81.81 512 CYS A N 1
ATOM 3920 C CA . CYS A 1 512 ? 7.715 18.922 -12.495 1.00 81.81 512 CYS A CA 1
ATOM 3921 C C . CYS A 1 512 ? 7.287 19.622 -11.193 1.00 81.81 512 CYS A C 1
ATOM 3923 O O . CYS A 1 512 ? 6.147 19.532 -10.760 1.00 81.81 512 CYS A O 1
ATOM 3925 N N . GLU A 1 513 ? 8.216 20.323 -10.544 1.00 82.75 513 GLU A N 1
ATOM 3926 C CA . GLU A 1 513 ? 7.941 21.058 -9.293 1.00 82.75 513 GLU A CA 1
ATOM 3927 C C . GLU A 1 513 ? 7.215 22.393 -9.563 1.00 82.75 513 GLU A C 1
ATOM 3929 O O . GLU A 1 513 ? 6.445 22.886 -8.742 1.00 82.75 513 GLU A O 1
ATOM 3934 N N . ARG A 1 514 ? 7.459 22.988 -10.736 1.00 87.38 514 ARG A N 1
ATOM 3935 C CA . ARG A 1 514 ? 6.901 24.270 -11.189 1.00 87.38 514 ARG A CA 1
ATOM 3936 C C . ARG A 1 514 ? 6.550 24.194 -12.676 1.00 87.38 514 ARG A C 1
ATOM 3938 O O . ARG A 1 514 ? 6.946 23.247 -13.350 1.00 87.38 514 ARG A O 1
ATOM 3945 N N . GLU A 1 515 ? 5.828 25.190 -13.176 1.00 91.00 515 GLU A N 1
ATOM 3946 C CA . GLU A 1 515 ? 5.533 25.335 -14.608 1.00 91.00 515 GLU A CA 1
ATOM 3947 C C . GLU A 1 515 ? 6.826 25.327 -15.442 1.00 91.00 515 GLU A C 1
ATOM 3949 O O . GLU A 1 515 ? 7.808 25.961 -15.056 1.00 91.00 515 GLU A O 1
ATOM 3954 N N . LEU A 1 516 ? 6.842 24.557 -16.534 1.00 91.94 516 LEU A N 1
ATOM 3955 C CA . LEU A 1 516 ? 8.035 24.381 -17.363 1.00 91.94 516 LEU A CA 1
ATOM 3956 C C . LEU A 1 516 ? 8.264 25.595 -18.259 1.00 91.94 516 LEU A C 1
ATOM 3958 O O . LEU A 1 516 ? 7.328 26.117 -18.862 1.00 91.94 516 LEU A O 1
ATOM 3962 N N . ASP A 1 517 ? 9.527 25.980 -18.426 1.00 94.81 517 ASP A N 1
ATOM 3963 C CA . ASP A 1 517 ? 9.884 27.047 -19.352 1.00 94.81 517 ASP A CA 1
ATOM 3964 C C . ASP A 1 517 ? 9.601 26.616 -20.809 1.00 94.81 517 ASP A C 1
ATOM 3966 O O . ASP A 1 517 ? 9.876 25.482 -21.214 1.00 94.81 517 ASP A O 1
ATOM 3970 N N . ASP A 1 518 ? 9.135 27.540 -21.656 1.00 95.31 518 ASP A N 1
ATOM 3971 C CA . ASP A 1 518 ? 8.816 27.255 -23.069 1.00 95.31 518 ASP A CA 1
ATOM 3972 C C . ASP A 1 518 ? 10.002 26.619 -23.829 1.00 95.31 518 ASP A C 1
ATOM 3974 O O . ASP A 1 518 ? 9.858 25.656 -24.587 1.00 95.31 518 ASP A O 1
ATOM 3978 N N . GLY A 1 519 ? 11.223 27.086 -23.547 1.00 96.06 519 GLY A N 1
ATOM 3979 C CA . GLY A 1 519 ? 12.446 26.511 -24.111 1.00 96.06 519 GLY A CA 1
ATOM 3980 C C . GLY A 1 519 ? 12.697 25.056 -23.687 1.00 96.06 519 GLY A C 1
ATOM 3981 O O . GLY A 1 519 ? 13.276 24.278 -24.455 1.00 96.06 519 GLY A O 1
ATOM 3982 N N . THR A 1 520 ? 12.250 24.663 -22.492 1.00 95.75 520 THR A N 1
ATOM 3983 C CA . THR A 1 520 ? 12.303 23.284 -21.988 1.00 95.75 520 THR A CA 1
ATOM 3984 C C . THR A 1 520 ? 11.330 22.401 -22.764 1.00 95.75 520 THR A C 1
ATOM 3986 O O . THR A 1 520 ? 11.744 21.346 -23.255 1.00 95.75 520 THR A O 1
ATOM 3989 N N . ILE A 1 521 ? 10.089 22.856 -22.961 1.00 96.12 521 ILE A N 1
ATOM 3990 C CA . ILE A 1 521 ? 9.055 22.151 -23.736 1.00 96.12 521 ILE A CA 1
ATOM 3991 C C . ILE A 1 521 ? 9.527 21.932 -25.180 1.00 96.12 521 ILE A C 1
ATOM 3993 O O . ILE A 1 521 ? 9.593 20.792 -25.646 1.00 96.12 521 ILE A O 1
ATOM 3997 N N . GLN A 1 522 ? 9.997 22.988 -25.858 1.00 97.00 522 GLN A N 1
ATOM 3998 C CA . GLN A 1 522 ? 10.544 22.897 -27.221 1.00 97.00 522 GLN A CA 1
ATOM 3999 C C . GLN A 1 522 ? 11.721 21.914 -27.323 1.00 97.00 522 GLN A C 1
ATOM 4001 O O . GLN A 1 522 ? 11.876 21.181 -28.307 1.00 97.00 522 GLN A O 1
ATOM 4006 N N . LYS A 1 523 ? 12.585 21.884 -26.302 1.00 96.31 523 LYS A N 1
ATOM 4007 C CA . LYS A 1 523 ? 13.723 20.962 -26.249 1.00 96.31 523 LYS A CA 1
ATOM 4008 C C . LYS A 1 523 ? 13.266 19.514 -26.092 1.00 96.31 523 LYS A C 1
ATOM 4010 O O . LYS A 1 523 ? 13.858 18.647 -26.735 1.00 96.31 523 LYS A O 1
ATOM 4015 N N . ILE A 1 524 ? 12.260 19.247 -25.258 1.00 95.94 524 ILE A N 1
ATOM 4016 C CA . ILE A 1 524 ? 11.682 17.906 -25.098 1.00 95.94 524 ILE A CA 1
ATOM 4017 C C . ILE A 1 524 ? 11.027 17.472 -26.405 1.00 95.94 524 ILE A C 1
ATOM 4019 O O . ILE A 1 524 ? 11.398 16.417 -26.906 1.00 95.94 524 ILE A O 1
ATOM 4023 N N . ALA A 1 525 ? 10.173 18.305 -27.004 1.00 96.00 525 ALA A N 1
ATOM 4024 C CA . ALA A 1 525 ? 9.507 18.023 -28.276 1.00 96.00 525 ALA A CA 1
ATOM 4025 C C . ALA A 1 525 ? 10.515 17.590 -29.359 1.00 96.00 525 ALA A C 1
ATOM 4027 O O . ALA A 1 525 ? 10.477 16.465 -29.868 1.00 96.00 525 ALA A O 1
ATOM 4028 N N . ARG A 1 526 ? 11.545 18.416 -29.596 1.00 95.50 526 ARG A N 1
ATOM 4029 C CA . ARG A 1 526 ? 12.602 18.126 -30.579 1.00 95.50 526 ARG A CA 1
ATOM 4030 C C . ARG A 1 526 ? 13.394 16.854 -30.264 1.00 95.50 526 ARG A C 1
ATOM 4032 O O . ARG A 1 526 ? 13.722 16.095 -31.173 1.00 95.50 526 ARG A O 1
ATOM 4039 N N . SER A 1 527 ? 13.771 16.632 -29.004 1.00 93.69 527 SER A N 1
ATOM 4040 C CA . SER A 1 527 ? 14.609 15.483 -28.625 1.00 93.69 527 SER A CA 1
ATOM 4041 C C . SER A 1 527 ? 13.831 14.164 -28.562 1.00 93.69 527 SER A C 1
ATOM 4043 O O . SER A 1 527 ? 14.377 13.106 -28.885 1.00 93.69 527 SER A O 1
ATOM 4045 N N . CYS A 1 528 ? 12.564 14.219 -28.162 1.00 93.56 528 CYS A N 1
ATOM 4046 C CA . CYS A 1 528 ? 11.672 13.069 -28.064 1.00 93.56 528 CYS A CA 1
ATOM 4047 C C . CYS A 1 528 ? 10.957 12.758 -29.386 1.00 93.56 528 CYS A C 1
ATOM 4049 O O . CYS A 1 528 ? 10.423 11.662 -29.509 1.00 93.56 528 CYS A O 1
ATOM 4051 N N . GLN A 1 529 ? 11.055 13.643 -30.388 1.00 93.56 529 GLN A N 1
ATOM 4052 C CA . GLN A 1 529 ? 10.399 13.528 -31.699 1.00 93.56 529 GLN A CA 1
ATOM 4053 C C . GLN A 1 529 ? 8.871 13.485 -31.584 1.00 93.56 529 GLN A C 1
ATOM 4055 O O . GLN A 1 529 ? 8.214 12.654 -32.204 1.00 93.56 529 GLN A O 1
ATOM 4060 N N . VAL A 1 530 ? 8.338 14.387 -30.767 1.00 93.75 530 VAL A N 1
ATOM 4061 C CA . VAL A 1 530 ? 6.905 14.666 -30.639 1.00 93.75 530 VAL A CA 1
ATOM 4062 C C . VAL A 1 530 ? 6.675 16.148 -30.934 1.00 93.75 530 VAL A C 1
ATOM 4064 O O . VAL A 1 530 ? 7.611 16.948 -30.851 1.00 93.75 530 VAL A O 1
ATOM 4067 N N . GLU A 1 531 ? 5.454 16.516 -31.296 1.00 94.75 531 GLU A N 1
ATOM 4068 C CA . GLU A 1 531 ? 5.066 17.906 -31.532 1.00 94.75 531 GLU A CA 1
ATOM 4069 C C . GLU A 1 531 ? 5.032 18.705 -30.222 1.00 94.75 531 GLU A C 1
ATOM 4071 O O . GLU A 1 531 ? 4.929 18.142 -29.129 1.00 94.75 531 GLU A O 1
ATOM 4076 N N . TYR A 1 532 ? 5.117 20.032 -30.327 1.00 94.38 532 TYR A N 1
ATOM 4077 C CA . TYR A 1 532 ? 5.111 20.924 -29.164 1.00 94.38 532 TYR A CA 1
ATOM 4078 C C . TYR A 1 532 ? 3.862 20.708 -28.298 1.00 94.38 532 TYR A C 1
ATOM 4080 O O . TYR A 1 532 ? 3.965 20.543 -27.088 1.00 94.38 532 TYR A O 1
ATOM 4088 N N . GLU A 1 533 ? 2.691 20.603 -28.928 1.00 92.69 533 GLU A N 1
ATOM 4089 C CA . GLU A 1 533 ? 1.405 20.416 -28.254 1.00 92.69 533 GLU A CA 1
ATOM 4090 C C . GLU A 1 533 ? 1.212 19.004 -27.673 1.00 92.69 533 GLU A C 1
ATOM 4092 O O . GLU A 1 533 ? 0.190 18.740 -27.040 1.00 92.69 533 GLU A O 1
ATOM 4097 N N . GLN A 1 534 ? 2.152 18.084 -27.918 1.00 93.75 534 GLN A N 1
ATOM 4098 C CA . GLN A 1 534 ? 2.174 16.731 -27.352 1.00 93.75 534 GLN A CA 1
ATOM 4099 C C . GLN A 1 534 ? 3.056 16.639 -26.096 1.00 93.75 534 GLN A C 1
ATOM 4101 O O . GLN A 1 534 ? 3.199 15.553 -25.534 1.00 93.75 534 GLN A O 1
ATOM 4106 N N . VAL A 1 535 ? 3.666 17.742 -25.654 1.00 94.81 535 VAL A N 1
ATOM 4107 C CA . VAL A 1 535 ? 4.430 17.816 -24.405 1.00 94.81 535 VAL A CA 1
ATOM 4108 C C . VAL A 1 535 ? 3.639 18.646 -23.401 1.00 94.81 535 VAL A C 1
ATOM 4110 O O . VAL A 1 535 ? 3.453 19.838 -23.618 1.00 94.81 535 VAL A O 1
ATOM 4113 N N . ILE A 1 536 ? 3.200 18.029 -22.303 1.00 92.19 536 ILE A N 1
ATOM 4114 C CA . ILE A 1 536 ? 2.414 18.708 -21.259 1.00 92.19 536 ILE A CA 1
ATOM 4115 C C . ILE A 1 536 ? 3.192 18.804 -19.945 1.00 92.19 536 ILE A C 1
ATOM 4117 O O . ILE A 1 536 ? 3.879 17.852 -19.553 1.00 92.19 536 ILE A O 1
ATOM 4121 N N . GLY A 1 537 ? 3.089 19.944 -19.260 1.00 88.94 537 GLY A N 1
ATOM 4122 C CA . GLY A 1 537 ? 3.702 20.168 -17.952 1.00 88.94 537 GLY A CA 1
ATOM 4123 C C . GLY A 1 537 ? 2.756 19.787 -16.816 1.00 88.94 537 GLY A C 1
ATOM 4124 O O . GLY A 1 537 ? 1.706 20.394 -16.639 1.00 88.94 537 GLY A O 1
ATOM 4125 N N . VAL A 1 538 ? 3.131 18.805 -15.997 1.00 86.44 538 VAL A N 1
ATOM 4126 C CA . VAL A 1 538 ? 2.347 18.372 -14.831 1.00 86.44 538 VAL A CA 1
ATOM 4127 C C . VAL A 1 538 ? 3.057 18.828 -13.562 1.00 86.44 538 VAL A C 1
ATOM 4129 O O . VAL A 1 538 ? 3.851 18.096 -12.970 1.00 86.44 538 VAL A O 1
ATOM 4132 N N . ARG A 1 539 ? 2.805 20.080 -13.176 1.00 85.75 539 ARG A N 1
ATOM 4133 C CA . ARG A 1 539 ? 3.404 20.678 -11.979 1.00 85.75 539 ARG A CA 1
ATOM 4134 C C . ARG A 1 539 ? 2.772 20.159 -10.687 1.00 85.75 539 ARG A C 1
ATOM 4136 O O . ARG A 1 539 ? 1.593 19.801 -10.675 1.00 85.75 539 ARG A O 1
ATOM 4143 N N . ASP A 1 540 ? 3.523 20.204 -9.591 1.00 78.31 540 ASP A N 1
ATOM 4144 C CA . ASP A 1 540 ? 2.982 19.921 -8.262 1.00 78.31 540 ASP A CA 1
ATOM 4145 C C . ASP A 1 540 ? 1.819 20.892 -7.931 1.00 78.31 540 ASP A C 1
ATOM 4147 O O . ASP A 1 540 ? 1.886 22.111 -8.147 1.00 78.31 540 ASP A O 1
ATOM 4151 N N . MET A 1 541 ? 0.717 20.327 -7.429 1.00 78.19 541 MET A N 1
ATOM 4152 C CA . MET A 1 541 ? -0.515 21.030 -7.048 1.00 78.19 541 MET A CA 1
ATOM 4153 C C . MET A 1 541 ? -0.727 20.938 -5.532 1.00 78.19 541 MET A C 1
ATOM 4155 O O . MET A 1 541 ? -0.248 20.001 -4.897 1.00 78.19 541 MET A O 1
ATOM 4159 N N . GLU A 1 542 ? -1.484 21.872 -4.942 1.00 75.50 542 GLU A N 1
ATOM 4160 C CA . GLU A 1 542 ? -1.772 21.861 -3.493 1.00 75.50 542 GLU A CA 1
ATOM 4161 C C . GLU A 1 542 ? -2.506 20.587 -3.053 1.00 75.50 542 GLU A C 1
ATOM 4163 O O . GLU A 1 542 ? -2.264 20.059 -1.970 1.00 75.50 542 GLU A O 1
ATOM 4168 N N . THR A 1 543 ? -3.397 20.084 -3.908 1.00 75.00 543 THR A N 1
ATOM 4169 C CA . THR A 1 543 ? -4.027 18.772 -3.758 1.00 75.00 543 THR A CA 1
ATOM 4170 C C . THR A 1 543 ? -4.052 18.052 -5.100 1.00 75.00 543 THR A C 1
ATOM 4172 O O . THR A 1 543 ? -4.199 18.666 -6.162 1.00 75.00 543 THR A O 1
ATOM 4175 N N . ILE A 1 544 ? -3.952 16.725 -5.057 1.00 75.50 544 ILE A N 1
ATOM 4176 C CA . ILE A 1 544 ? -3.980 15.859 -6.243 1.00 75.50 544 ILE A CA 1
ATOM 4177 C C . ILE A 1 544 ? -5.300 15.970 -7.015 1.00 75.50 544 ILE A C 1
ATOM 4179 O O . ILE A 1 544 ? -5.344 15.734 -8.222 1.00 75.50 544 ILE A O 1
ATOM 4183 N N . TYR A 1 545 ? -6.381 16.393 -6.356 1.00 82.56 545 TYR A N 1
ATOM 4184 C CA . TYR A 1 545 ? -7.684 16.566 -6.999 1.00 82.56 545 TYR A CA 1
ATOM 4185 C C . TYR A 1 545 ? -7.771 17.834 -7.861 1.00 82.56 545 TYR A C 1
ATOM 4187 O O . TYR A 1 545 ? -8.765 18.026 -8.559 1.00 82.56 545 TYR A O 1
ATOM 4195 N N . GLN A 1 546 ? -6.737 18.687 -7.862 1.00 84.25 546 GLN A N 1
ATOM 4196 C CA . GLN A 1 546 ? -6.630 19.847 -8.756 1.00 84.25 546 GLN A CA 1
ATOM 4197 C C . GLN A 1 546 ? -5.850 19.564 -10.044 1.00 84.25 546 GLN A C 1
ATOM 4199 O O . GLN A 1 546 ? -5.997 20.322 -11.002 1.00 84.25 546 GLN A O 1
ATOM 4204 N N . VAL A 1 547 ? -5.075 18.476 -10.108 1.00 84.56 547 VAL A N 1
ATOM 4205 C CA . VAL A 1 547 ? -4.412 18.022 -11.342 1.00 84.56 547 VAL A CA 1
ATOM 4206 C C . VAL A 1 547 ? -5.387 17.927 -12.530 1.00 84.56 547 VAL A C 1
ATOM 4208 O O . VAL A 1 547 ? -4.990 18.340 -13.617 1.00 84.56 547 VAL A O 1
ATOM 4211 N N . PRO A 1 548 ? -6.675 17.528 -12.379 1.00 84.19 548 PRO A N 1
ATOM 4212 C CA . PRO A 1 548 ? -7.630 17.656 -13.480 1.00 84.19 548 PRO A CA 1
ATOM 4213 C C . PRO A 1 548 ? -7.700 19.041 -14.090 1.00 84.19 548 PRO A C 1
ATOM 4215 O O . PRO A 1 548 ? -7.599 19.195 -15.298 1.00 84.19 548 PRO A O 1
ATOM 4218 N N . LEU A 1 549 ? -7.827 20.067 -13.261 1.00 86.69 549 LEU A N 1
ATOM 4219 C CA . LEU A 1 549 ? -7.952 21.431 -13.752 1.00 86.69 549 LEU A CA 1
ATOM 4220 C C . LEU A 1 549 ? -6.700 21.849 -14.534 1.00 86.69 549 LEU A C 1
ATOM 4222 O O . LEU A 1 549 ? -6.819 22.542 -15.540 1.00 86.69 549 LEU A O 1
ATOM 4226 N N . LEU A 1 550 ? -5.523 21.380 -14.106 1.00 87.12 550 LEU A N 1
ATOM 4227 C CA . LEU A 1 550 ? -4.265 21.593 -14.816 1.00 87.12 550 LEU A CA 1
ATOM 4228 C C . LEU A 1 550 ? -4.260 20.895 -16.184 1.00 87.12 550 LEU A C 1
ATOM 4230 O O . LEU A 1 550 ? -3.960 21.531 -17.184 1.00 87.12 550 LEU A O 1
ATOM 4234 N N . LEU A 1 551 ? -4.641 19.619 -16.268 1.00 87.06 551 LEU A N 1
ATOM 4235 C CA . LEU A 1 551 ? -4.622 18.893 -17.545 1.00 87.06 551 LEU A CA 1
ATOM 4236 C C . LEU A 1 551 ? -5.643 19.426 -18.563 1.00 87.06 551 LEU A C 1
ATOM 4238 O O . LEU A 1 551 ? -5.410 19.330 -19.769 1.00 87.06 551 LEU A O 1
ATOM 4242 N N . GLU A 1 552 ? -6.763 19.999 -18.101 1.00 85.75 552 GLU A N 1
ATOM 4243 C CA . GLU A 1 552 ? -7.689 20.729 -18.982 1.00 85.75 552 GLU A CA 1
ATOM 4244 C C . GLU A 1 552 ? -7.000 21.969 -19.573 1.00 85.75 552 GLU A C 1
ATOM 4246 O O . GLU A 1 552 ? -7.109 22.212 -20.775 1.00 85.75 552 GLU A O 1
ATOM 4251 N N . GLN A 1 553 ? -6.255 22.715 -18.747 1.00 88.69 553 GLN A N 1
ATOM 4252 C CA . GLN A 1 553 ? -5.510 23.914 -19.155 1.00 88.69 553 GLN A CA 1
ATOM 4253 C C . GLN A 1 553 ? -4.364 23.588 -20.122 1.00 88.69 553 GLN A C 1
ATOM 4255 O O . GLN A 1 553 ? -4.205 24.283 -21.122 1.00 88.69 553 GLN A O 1
ATOM 4260 N N . GLU A 1 554 ? -3.636 22.495 -19.879 1.00 86.69 554 GLU A N 1
ATOM 4261 C CA . GLU A 1 554 ? -2.540 22.000 -20.729 1.00 86.69 554 GLU A CA 1
ATOM 4262 C C . GLU A 1 554 ? -3.031 21.388 -22.060 1.00 86.69 554 GLU A C 1
ATOM 4264 O O . GLU A 1 554 ? -2.235 20.994 -22.909 1.00 86.69 554 GLU A O 1
ATOM 4269 N N . GLY A 1 555 ? -4.349 21.298 -22.281 1.00 87.19 555 GLY A N 1
ATOM 4270 C CA . GLY A 1 555 ? -4.918 20.887 -23.567 1.00 87.19 555 GLY A CA 1
ATOM 4271 C C . GLY A 1 555 ? -4.955 19.376 -23.820 1.00 87.19 555 GLY A C 1
ATOM 4272 O O . GLY A 1 555 ? -5.164 18.966 -24.966 1.00 87.19 555 GLY A O 1
ATOM 4273 N N . LEU A 1 556 ? -4.837 18.543 -22.776 1.00 88.25 556 LEU A N 1
ATOM 4274 C CA . LEU A 1 556 ? -4.881 17.075 -22.876 1.00 88.25 556 LEU A CA 1
ATOM 4275 C C . LEU A 1 556 ? -6.106 16.572 -23.655 1.00 88.25 556 LEU A C 1
ATOM 4277 O O . LEU A 1 556 ? -6.006 15.688 -24.505 1.00 88.25 556 LEU A O 1
ATOM 4281 N N . LEU A 1 557 ? -7.273 17.168 -23.394 1.00 84.31 557 LEU A N 1
ATOM 4282 C CA . LEU A 1 557 ? -8.536 16.748 -24.008 1.00 84.31 557 LEU A CA 1
ATOM 4283 C C . LEU A 1 557 ? -8.514 16.842 -25.522 1.00 84.31 557 LEU A C 1
ATOM 4285 O O . LEU A 1 557 ? -8.988 15.939 -26.205 1.00 84.31 557 LEU A O 1
ATOM 4289 N N . LYS A 1 558 ? -7.925 17.918 -26.037 1.00 86.69 558 LYS A N 1
ATOM 4290 C CA . LYS A 1 558 ? -7.825 18.155 -27.471 1.00 86.69 558 LYS A CA 1
ATOM 4291 C C . LYS A 1 558 ? -6.944 17.099 -28.141 1.00 86.69 558 LYS A C 1
ATOM 4293 O O . LYS A 1 558 ? -7.254 16.660 -29.246 1.00 86.69 558 LYS A O 1
ATOM 4298 N N . GLN A 1 559 ? -5.870 16.671 -27.473 1.00 89.00 559 GLN A N 1
ATOM 4299 C CA . GLN A 1 559 ? -4.980 15.631 -27.995 1.00 89.00 559 GLN A CA 1
ATOM 4300 C C . GLN A 1 559 ? -5.655 14.262 -28.014 1.00 89.00 559 GLN A C 1
ATOM 4302 O O . GLN A 1 559 ? -5.570 13.562 -29.019 1.00 89.00 559 GLN A O 1
ATOM 4307 N N . LEU A 1 560 ? -6.371 13.902 -26.948 1.00 88.94 560 LEU A N 1
ATOM 4308 C CA . LEU A 1 560 ? -7.070 12.620 -26.878 1.00 88.94 560 LEU A CA 1
ATOM 4309 C C . LEU A 1 560 ? -8.241 12.539 -27.867 1.00 88.94 560 LEU A C 1
ATOM 4311 O O . LEU A 1 560 ? -8.405 11.513 -28.520 1.00 88.94 560 LEU A O 1
ATOM 4315 N N . GLN A 1 561 ? -9.015 13.620 -28.029 1.00 86.69 561 GLN A N 1
ATOM 4316 C CA . GLN A 1 561 ? -10.104 13.693 -29.014 1.00 86.69 561 GLN A CA 1
ATOM 4317 C C . GLN A 1 561 ? -9.609 13.403 -30.429 1.00 86.69 561 GLN A C 1
ATOM 4319 O O . GLN A 1 561 ? -10.171 12.558 -31.123 1.00 86.69 561 GLN A O 1
ATOM 4324 N N . LYS A 1 562 ? -8.514 14.062 -30.816 1.00 87.94 562 LYS A N 1
ATOM 4325 C CA . LYS A 1 562 ? -7.881 13.882 -32.120 1.00 87.94 562 LYS A CA 1
ATOM 4326 C C . LYS A 1 562 ? -7.202 12.517 -32.253 1.00 87.94 562 LYS A C 1
ATOM 4328 O O . LYS A 1 562 ? -7.261 11.906 -33.314 1.00 87.94 562 LYS A O 1
ATOM 4333 N N . GLY A 1 563 ? -6.515 12.063 -31.206 1.00 88.31 563 GLY A N 1
ATOM 4334 C CA . GLY A 1 563 ? -5.714 10.840 -31.224 1.00 88.31 563 GLY A CA 1
ATOM 4335 C C . GLY A 1 563 ? -6.540 9.558 -31.291 1.00 88.31 563 GLY A C 1
ATOM 4336 O O . GLY A 1 563 ? -6.098 8.599 -31.914 1.00 88.31 563 GLY A O 1
ATOM 4337 N N . LEU A 1 564 ? -7.735 9.566 -30.695 1.00 89.56 564 LEU A N 1
ATOM 4338 C CA . LEU A 1 564 ? -8.651 8.422 -30.647 1.00 89.56 564 LEU A CA 1
ATOM 4339 C C . LEU A 1 564 ? -9.867 8.564 -31.585 1.00 89.56 564 LEU A C 1
ATOM 4341 O O . LEU A 1 564 ? -10.836 7.829 -31.444 1.00 89.56 564 LEU A O 1
ATOM 4345 N N . ALA A 1 565 ? -9.863 9.552 -32.492 1.00 87.69 565 ALA A N 1
ATOM 4346 C CA . ALA A 1 565 ? -10.978 9.843 -33.407 1.00 87.69 565 ALA A CA 1
ATOM 4347 C C . ALA A 1 565 ? -12.357 9.974 -32.715 1.00 87.69 565 ALA A C 1
ATOM 4349 O O . ALA A 1 565 ? -13.408 9.672 -33.278 1.00 87.69 565 ALA A O 1
ATOM 4350 N N . LEU A 1 566 ? -12.377 10.473 -31.476 1.00 82.94 566 LEU A N 1
ATOM 4351 C CA . LEU A 1 566 ? -13.599 10.546 -30.663 1.00 82.94 566 LEU A CA 1
ATOM 4352 C C . LEU A 1 566 ? -14.514 11.717 -31.050 1.00 82.94 566 LEU A C 1
ATOM 4354 O O . LEU A 1 566 ? -15.624 11.832 -30.532 1.00 82.94 566 LEU A O 1
ATOM 4358 N N . GLU A 1 567 ? -14.067 12.585 -31.960 1.00 76.81 567 GLU A N 1
ATOM 4359 C CA . GLU A 1 567 ? -14.876 13.666 -32.540 1.00 76.81 567 GLU A CA 1
ATOM 4360 C C . GLU A 1 567 ? -16.069 13.127 -33.348 1.00 76.81 567 GLU A C 1
ATOM 4362 O O . GLU A 1 567 ? -17.125 13.760 -33.372 1.00 76.81 567 GLU A O 1
ATOM 4367 N N . ASP A 1 568 ? -15.935 11.928 -33.923 1.00 72.31 568 ASP A N 1
ATOM 4368 C CA . ASP A 1 568 ? -16.973 11.278 -34.730 1.00 72.31 568 ASP A CA 1
ATOM 4369 C C . ASP A 1 568 ? -18.000 10.500 -33.881 1.00 72.31 568 ASP A C 1
ATOM 4371 O O . ASP A 1 568 ? -18.990 9.973 -34.395 1.00 72.31 568 ASP A O 1
ATOM 4375 N N . THR A 1 569 ? -17.802 10.435 -32.559 1.00 73.94 569 THR A N 1
ATOM 4376 C CA . THR A 1 569 ? -18.668 9.671 -31.653 1.00 73.94 569 THR A CA 1
ATOM 4377 C C . THR A 1 569 ? -19.906 10.478 -31.247 1.00 73.94 569 THR A C 1
ATOM 4379 O O . THR A 1 569 ? -19.822 11.494 -30.551 1.00 73.94 569 THR A O 1
ATOM 4382 N N . VAL A 1 570 ? -21.096 10.003 -31.629 1.00 75.75 570 VAL A N 1
ATOM 4383 C CA . VAL A 1 570 ? -22.374 10.643 -31.276 1.00 75.75 570 VAL A CA 1
ATOM 4384 C C . VAL A 1 570 ? -22.830 10.192 -29.890 1.00 75.75 570 VAL A C 1
ATOM 4386 O O . VAL A 1 570 ? -23.295 9.069 -29.710 1.00 75.75 570 VAL A O 1
ATOM 4389 N N . LEU A 1 571 ? -22.757 11.091 -28.907 1.00 73.88 571 LEU A N 1
ATOM 4390 C CA . LEU A 1 571 ? -23.282 10.834 -27.566 1.00 73.88 571 LEU A CA 1
ATOM 4391 C C . LEU A 1 571 ? -24.742 11.269 -27.396 1.00 73.88 571 LEU A C 1
ATOM 4393 O O . LEU A 1 571 ? -25.118 12.356 -27.845 1.00 73.88 571 LEU A O 1
ATOM 4397 N N . PRO A 1 572 ? -25.543 10.514 -26.622 1.00 83.12 572 PRO A N 1
ATOM 4398 C CA . PRO A 1 572 ? -26.847 10.971 -26.163 1.00 83.12 572 PRO A CA 1
ATOM 4399 C C . PRO A 1 572 ? -26.747 12.313 -25.404 1.00 83.12 572 PRO A C 1
ATOM 4401 O O . PRO A 1 572 ? -25.890 12.444 -24.520 1.00 83.12 572 PRO A O 1
ATOM 4404 N N . PRO A 1 573 ? -27.648 13.290 -25.647 1.00 85.25 573 PRO A N 1
ATOM 4405 C CA . PRO A 1 573 ? -27.638 14.584 -24.953 1.00 85.25 573 PRO A CA 1
ATOM 4406 C C . PRO A 1 573 ? -27.636 14.471 -23.421 1.00 85.25 573 PRO A C 1
ATOM 4408 O O . PRO A 1 573 ? -26.961 15.242 -22.740 1.00 85.25 573 PRO A O 1
ATOM 4411 N N . ALA A 1 574 ? -28.320 13.457 -22.881 1.00 81.38 574 ALA A N 1
ATOM 4412 C CA . ALA A 1 574 ? -28.351 13.171 -21.448 1.00 81.38 574 ALA A CA 1
ATOM 4413 C C . ALA A 1 574 ? -26.951 12.890 -20.865 1.00 81.38 574 ALA A C 1
ATOM 4415 O O . ALA A 1 574 ? -26.614 13.393 -19.793 1.00 81.38 574 ALA A O 1
ATOM 4416 N N . ARG A 1 575 ? -26.090 12.155 -21.587 1.00 78.62 575 ARG A N 1
ATOM 4417 C CA . ARG A 1 575 ? -24.707 11.878 -21.154 1.00 78.62 575 ARG A CA 1
ATOM 4418 C C . ARG A 1 575 ? -23.835 13.126 -21.182 1.00 78.62 575 ARG A C 1
ATOM 4420 O O . ARG A 1 575 ? -22.995 13.313 -20.304 1.00 78.62 575 ARG A O 1
ATOM 4427 N N . VAL A 1 576 ? -24.037 13.998 -22.168 1.00 82.31 576 VAL A N 1
ATOM 4428 C CA . VAL A 1 576 ? -23.324 15.281 -22.249 1.00 82.31 576 VAL A CA 1
ATOM 4429 C C . VAL A 1 576 ? -23.694 16.169 -21.060 1.00 82.31 576 VAL A C 1
ATOM 4431 O O . VAL A 1 576 ? -22.803 16.712 -20.407 1.00 82.31 576 VAL A O 1
ATOM 4434 N N . GLN A 1 577 ? -24.986 16.252 -20.732 1.00 83.25 577 GLN A N 1
ATOM 4435 C CA . GLN A 1 577 ? -25.478 17.021 -19.590 1.00 83.25 577 GLN A CA 1
ATOM 4436 C C . GLN A 1 577 ? -24.950 16.475 -18.255 1.00 83.25 577 GLN A C 1
ATOM 4438 O O . GLN A 1 577 ? -24.393 17.247 -17.472 1.00 83.25 577 GLN A O 1
ATOM 4443 N N . LYS A 1 578 ? -25.026 15.152 -18.032 1.00 80.31 578 LYS A N 1
ATOM 4444 C CA . LYS A 1 578 ? -24.422 14.481 -16.862 1.00 80.31 578 LYS A CA 1
ATOM 4445 C C . LYS A 1 578 ? -22.921 14.784 -16.769 1.00 80.31 578 LYS A C 1
ATOM 4447 O O . LYS A 1 578 ? -22.399 15.077 -15.696 1.00 80.31 578 LYS A O 1
ATOM 4452 N N . GLY A 1 579 ? -22.240 14.778 -17.915 1.00 79.81 579 GLY A N 1
ATOM 4453 C CA . GLY A 1 579 ? -20.836 15.148 -18.066 1.00 79.81 579 GLY A CA 1
ATOM 4454 C C . GLY A 1 579 ? -20.491 16.539 -17.550 1.00 79.81 579 GLY A C 1
ATOM 4455 O O . GLY A 1 579 ? -19.561 16.702 -16.762 1.00 79.81 579 GLY A O 1
ATOM 4456 N N . GLN A 1 580 ? -21.246 17.535 -18.002 1.00 82.06 580 GLN A N 1
ATOM 4457 C CA . GLN A 1 580 ? -21.026 18.923 -17.623 1.00 82.06 580 GLN A CA 1
ATOM 4458 C C . GLN A 1 580 ? -21.366 19.167 -16.147 1.00 82.06 580 GLN A C 1
ATOM 4460 O O . GLN A 1 580 ? -20.587 19.813 -15.452 1.00 82.06 580 GLN A O 1
ATOM 4465 N N . ALA A 1 581 ? -22.470 18.597 -15.654 1.00 83.25 581 ALA A N 1
ATOM 4466 C CA . ALA A 1 581 ? -22.865 18.712 -14.253 1.00 83.25 581 ALA A CA 1
ATOM 4467 C C . ALA A 1 581 ? -21.798 18.139 -13.306 1.00 83.25 581 ALA A C 1
ATOM 4469 O O . ALA A 1 581 ? -21.442 18.783 -12.319 1.00 83.25 581 ALA A O 1
ATOM 4470 N N . LEU A 1 582 ? -21.238 16.966 -13.631 1.00 82.56 582 LEU A N 1
ATOM 4471 C CA . LEU A 1 582 ? -20.165 16.363 -12.841 1.00 82.56 582 LEU A CA 1
ATOM 4472 C C . LEU A 1 582 ? -18.921 17.255 -12.802 1.00 82.56 582 LEU A C 1
ATOM 4474 O O . LEU A 1 582 ? -18.365 17.475 -11.728 1.00 82.56 582 LEU A O 1
ATOM 4478 N N . TRP A 1 583 ? -18.508 17.803 -13.947 1.00 83.62 583 TRP A N 1
ATOM 4479 C CA . TRP A 1 583 ? -17.353 18.699 -14.001 1.00 83.62 583 TRP A CA 1
ATOM 4480 C C . TRP A 1 583 ? -17.564 19.964 -13.174 1.00 83.62 583 TRP A C 1
ATOM 4482 O O . TRP A 1 583 ? -16.696 20.346 -12.395 1.00 83.62 583 TRP A O 1
ATOM 4492 N N . ASP A 1 584 ? -18.748 20.572 -13.269 1.00 84.81 584 ASP A N 1
ATOM 4493 C CA . ASP A 1 584 ? -19.085 21.761 -12.489 1.00 84.81 584 ASP A CA 1
ATOM 4494 C C . ASP A 1 584 ? -19.034 21.477 -10.979 1.00 84.81 584 ASP A C 1
ATOM 4496 O O . ASP A 1 584 ? -18.594 22.324 -10.198 1.00 84.81 584 ASP A O 1
ATOM 4500 N N . ILE A 1 585 ? -19.471 20.288 -10.553 1.00 84.50 585 ILE A N 1
ATOM 4501 C CA . ILE A 1 585 ? -19.370 19.839 -9.159 1.00 84.50 585 ILE A CA 1
ATOM 4502 C C . ILE A 1 585 ? -17.905 19.614 -8.775 1.00 84.50 585 ILE A C 1
ATOM 4504 O O . ILE A 1 585 ? -17.486 20.076 -7.709 1.00 84.50 585 ILE A O 1
ATOM 4508 N N . TRP A 1 586 ? -17.123 18.953 -9.632 1.00 84.62 586 TRP A N 1
ATOM 4509 C CA . TRP A 1 586 ? -15.707 18.695 -9.393 1.00 84.62 586 TRP A CA 1
ATOM 4510 C C . TRP A 1 586 ? -14.948 19.998 -9.176 1.00 84.62 586 TRP A C 1
ATOM 4512 O O . TRP A 1 586 ? -14.395 20.207 -8.097 1.00 84.62 586 TRP A O 1
ATOM 4522 N N . THR A 1 587 ? -15.018 20.930 -10.132 1.00 85.31 587 THR A N 1
ATOM 4523 C CA . THR A 1 587 ? -14.346 22.231 -10.047 1.00 85.31 587 THR A CA 1
ATOM 4524 C C . THR A 1 587 ? -14.753 22.998 -8.788 1.00 85.31 587 THR A C 1
ATOM 4526 O O . THR A 1 587 ? -13.890 23.549 -8.111 1.00 85.31 587 THR A O 1
ATOM 4529 N N . LYS A 1 588 ? -16.038 22.996 -8.403 1.00 85.50 588 LYS A N 1
ATOM 4530 C CA . LYS A 1 588 ? -16.501 23.644 -7.157 1.00 85.50 588 LYS A CA 1
ATOM 4531 C C . LYS A 1 588 ? -15.962 22.976 -5.889 1.00 85.50 588 LYS A C 1
ATOM 4533 O O . LYS A 1 588 ? -15.768 23.649 -4.871 1.00 85.50 588 LYS A O 1
ATOM 4538 N N . THR A 1 589 ? -15.766 21.663 -5.929 1.00 82.56 589 THR A N 1
ATOM 4539 C CA . THR A 1 589 ? -15.277 20.876 -4.792 1.00 82.56 589 THR A CA 1
ATOM 4540 C C . THR A 1 589 ? -13.795 21.135 -4.556 1.00 82.56 589 THR A C 1
ATOM 4542 O O . THR A 1 589 ? -13.420 21.470 -3.434 1.00 82.56 589 THR A O 1
ATOM 4545 N N . VAL A 1 590 ? -12.988 21.060 -5.619 1.00 82.00 590 VAL A N 1
ATOM 4546 C CA . VAL A 1 590 ? -11.517 21.082 -5.541 1.00 82.00 590 VAL A CA 1
ATOM 4547 C C . VAL A 1 590 ? -10.898 22.475 -5.696 1.00 82.00 590 VAL A C 1
ATOM 4549 O O . VAL A 1 590 ? -9.684 22.625 -5.542 1.00 82.00 590 VAL A O 1
ATOM 4552 N N . ALA A 1 591 ? -11.704 23.492 -6.027 1.00 78.38 591 ALA A N 1
ATOM 4553 C CA . ALA A 1 591 ? -11.228 24.864 -6.184 1.00 78.38 591 ALA A CA 1
ATOM 4554 C C . ALA A 1 591 ? -10.427 25.325 -4.948 1.00 78.38 591 ALA A C 1
ATOM 4556 O O . ALA A 1 591 ? -10.869 25.070 -3.822 1.00 78.38 591 ALA A O 1
ATOM 4557 N N . PRO A 1 592 ? -9.296 26.036 -5.132 1.00 68.56 592 PRO A N 1
ATOM 4558 C CA . PRO A 1 592 ? -8.519 26.584 -4.025 1.00 68.56 592 PRO A CA 1
ATOM 4559 C C . PRO A 1 592 ? -9.392 27.470 -3.127 1.00 68.56 592 PRO A C 1
ATOM 4561 O O . PRO A 1 592 ? -9.979 28.457 -3.575 1.00 68.56 592 PRO A O 1
ATOM 4564 N N . LYS A 1 593 ? -9.495 27.116 -1.843 1.00 74.38 593 LYS A N 1
ATOM 4565 C CA . LYS A 1 593 ? -10.237 27.888 -0.836 1.00 74.38 593 LYS A CA 1
ATOM 4566 C C . LYS A 1 593 ? -9.249 28.399 0.202 1.00 74.38 593 LYS A C 1
ATOM 4568 O O . LYS A 1 593 ? -8.829 27.662 1.086 1.00 74.38 593 LYS A O 1
ATOM 4573 N N . HIS A 1 594 ? -8.898 29.680 0.112 1.00 65.31 594 HIS A N 1
ATOM 4574 C CA . HIS A 1 594 ? -7.807 30.267 0.900 1.00 65.31 594 HIS A CA 1
ATOM 4575 C C . HIS A 1 594 ? -8.068 30.373 2.419 1.00 65.31 594 HIS A C 1
ATOM 4577 O O . HIS A 1 594 ? -7.146 30.696 3.158 1.00 65.31 594 HIS A O 1
ATOM 4583 N N . HIS A 1 595 ? -9.282 30.088 2.912 1.00 77.06 595 HIS A N 1
ATOM 4584 C CA . HIS A 1 595 ? -9.649 30.289 4.324 1.00 77.06 595 HIS A CA 1
ATOM 4585 C C . HIS A 1 595 ? -10.659 29.246 4.831 1.00 77.06 595 HIS A C 1
ATOM 4587 O O . HIS A 1 595 ? -11.775 29.588 5.221 1.00 77.06 595 HIS A O 1
ATOM 4593 N N . LEU A 1 596 ? -10.289 27.963 4.809 1.00 84.25 596 LEU A N 1
ATOM 4594 C CA . LEU A 1 596 ? -11.094 26.923 5.454 1.00 84.25 596 LEU A CA 1
ATOM 4595 C C . LEU A 1 596 ? -10.694 26.777 6.931 1.00 84.25 596 LEU A C 1
ATOM 4597 O O . LEU A 1 596 ? -9.503 26.619 7.215 1.00 84.25 596 LEU A O 1
ATOM 4601 N N . PRO A 1 597 ? -11.651 26.806 7.875 1.00 91.56 597 PRO A N 1
ATOM 4602 C CA . PRO A 1 597 ? -11.370 26.494 9.273 1.00 91.56 597 PRO A CA 1
ATOM 4603 C C . PRO A 1 597 ? -10.846 25.053 9.399 1.00 91.56 597 PRO A C 1
ATOM 4605 O O . PRO A 1 597 ? -11.327 24.170 8.675 1.00 91.56 597 PRO A O 1
ATOM 4608 N N . PRO A 1 598 ? -9.851 24.809 10.268 1.00 94.19 598 PRO A N 1
ATOM 4609 C CA . PRO A 1 598 ? -9.292 23.479 10.442 1.00 94.19 598 PRO A CA 1
ATOM 4610 C C . PRO A 1 598 ? -10.283 22.543 11.142 1.00 94.19 598 PRO A C 1
ATOM 4612 O O . PRO A 1 598 ? -11.180 22.999 11.846 1.00 94.19 598 PRO A O 1
ATOM 4615 N N . VAL A 1 599 ? -10.099 21.242 10.937 1.00 96.25 599 VAL A N 1
ATOM 4616 C CA . VAL A 1 599 ? -10.647 20.184 11.791 1.00 96.25 599 VAL A CA 1
ATOM 4617 C C . VAL A 1 599 ? -9.487 19.300 12.238 1.00 96.25 599 VAL A C 1
ATOM 4619 O O . VAL A 1 599 ? -8.758 18.764 11.397 1.00 96.25 599 VAL A O 1
ATOM 4622 N N . ASN A 1 600 ? -9.275 19.203 13.548 1.00 97.50 600 ASN A N 1
ATOM 4623 C CA . ASN A 1 600 ? -8.154 18.473 14.137 1.00 97.50 600 ASN A CA 1
ATOM 4624 C C . ASN A 1 600 ? -8.571 17.033 14.429 1.00 97.50 600 ASN A C 1
ATOM 4626 O O . ASN A 1 600 ? -9.392 16.784 15.310 1.00 97.50 600 ASN A O 1
ATOM 4630 N N . ILE A 1 601 ? -7.993 16.079 13.705 1.00 97.94 601 ILE A N 1
ATOM 4631 C CA . ILE A 1 601 ? -8.303 14.656 13.859 1.00 97.94 601 ILE A CA 1
ATOM 4632 C C . ILE A 1 601 ? -7.041 13.921 14.298 1.00 97.94 601 ILE A C 1
ATOM 4634 O O . ILE A 1 601 ? -5.990 14.072 13.676 1.00 97.94 601 ILE A O 1
ATOM 4638 N N . ALA A 1 602 ? -7.147 13.106 15.346 1.00 97.62 602 ALA A N 1
ATOM 4639 C CA . ALA A 1 602 ? -6.088 12.185 15.741 1.00 97.62 602 ALA A CA 1
ATOM 4640 C C . ALA A 1 602 ? -6.347 10.797 15.144 1.00 97.62 602 ALA A C 1
ATOM 4642 O O . ALA A 1 602 ? -7.381 10.185 15.418 1.00 97.62 602 ALA A O 1
ATOM 4643 N N . LEU A 1 603 ? -5.395 10.297 14.354 1.00 95.75 603 LEU A N 1
ATOM 4644 C CA . LEU A 1 603 ? -5.375 8.914 13.881 1.00 95.75 603 LEU A CA 1
ATOM 4645 C C . LEU A 1 603 ? -4.485 8.101 14.813 1.00 95.75 603 LEU A C 1
ATOM 4647 O O . LEU A 1 603 ? -3.266 8.266 14.805 1.00 95.75 603 LEU A O 1
ATOM 4651 N N . VAL A 1 604 ? -5.090 7.229 15.618 1.00 95.88 604 VAL A N 1
ATOM 4652 C CA . VAL A 1 604 ? -4.369 6.392 16.585 1.00 95.88 604 VAL A CA 1
ATOM 4653 C C . VAL A 1 604 ? -4.178 5.005 16.002 1.00 95.88 604 VAL A C 1
ATOM 4655 O O . VAL A 1 604 ? -5.092 4.186 16.021 1.00 95.88 604 VAL A O 1
ATOM 4658 N N . GLY A 1 605 ? -2.988 4.745 15.471 1.00 84.88 605 GLY A N 1
ATOM 4659 C CA . GLY A 1 605 ? -2.686 3.527 14.725 1.00 84.88 605 GLY A CA 1
ATOM 4660 C C . GLY A 1 605 ? -1.432 2.818 15.222 1.00 84.88 605 GLY A C 1
ATOM 4661 O O . GLY A 1 605 ? -0.627 3.373 15.970 1.00 84.88 605 GLY A O 1
ATOM 4662 N N . LYS A 1 606 ? -1.237 1.583 14.755 1.00 74.44 606 LYS A N 1
ATOM 4663 C CA . LYS A 1 606 ? -0.017 0.799 15.019 1.00 74.44 606 LYS A CA 1
ATOM 4664 C C . LYS A 1 606 ? 1.106 1.156 14.046 1.00 74.44 606 LYS A C 1
ATOM 4666 O O . LYS A 1 606 ? 2.279 0.968 14.352 1.00 74.44 606 LYS A O 1
ATOM 4671 N N . TYR A 1 607 ? 0.748 1.616 12.850 1.00 64.69 607 TYR A N 1
ATOM 4672 C CA . TYR A 1 607 ? 1.656 1.742 11.706 1.00 64.69 607 TYR A CA 1
ATOM 4673 C C . TYR A 1 607 ? 1.917 3.201 11.311 1.00 64.69 607 TYR A C 1
ATOM 4675 O O . TYR A 1 607 ? 2.219 3.488 10.163 1.00 64.69 607 TYR A O 1
ATOM 4683 N N . VAL A 1 608 ? 1.802 4.140 12.254 1.00 62.50 608 VAL A N 1
ATOM 4684 C CA . VAL A 1 608 ? 1.862 5.588 11.969 1.00 62.50 608 VAL A CA 1
ATOM 4685 C C . VAL A 1 608 ? 3.220 6.104 11.485 1.00 62.50 608 VAL A C 1
ATOM 4687 O O . VAL A 1 608 ? 3.307 7.229 11.009 1.00 62.50 608 VAL A O 1
ATOM 4690 N N . THR A 1 609 ? 4.283 5.314 11.627 1.00 48.31 609 THR A N 1
ATOM 4691 C CA . THR A 1 609 ? 5.630 5.638 11.130 1.00 48.31 609 THR A CA 1
ATOM 4692 C C . THR A 1 609 ? 5.821 5.291 9.652 1.00 48.31 609 THR A C 1
ATOM 4694 O O . THR A 1 609 ? 6.907 5.495 9.107 1.00 48.31 609 THR A O 1
ATOM 4697 N N . LEU A 1 610 ? 4.788 4.734 9.018 1.00 48.69 610 LEU A N 1
ATOM 4698 C CA . LEU A 1 610 ? 4.759 4.319 7.625 1.00 48.69 610 LEU A CA 1
ATOM 4699 C C . LEU A 1 610 ? 3.730 5.191 6.911 1.00 48.69 610 LEU A C 1
ATOM 4701 O O . LEU A 1 610 ? 2.530 5.032 7.133 1.00 48.69 610 LEU A O 1
ATOM 4705 N N . ASP A 1 611 ? 4.212 6.106 6.071 1.00 47.56 611 ASP A N 1
ATOM 4706 C CA . ASP A 1 611 ? 3.375 7.121 5.417 1.00 47.56 611 ASP A CA 1
ATOM 4707 C C . ASP A 1 611 ? 2.220 6.496 4.602 1.00 47.56 611 ASP A C 1
ATOM 4709 O O . ASP A 1 611 ? 1.124 7.054 4.550 1.00 47.56 611 ASP A O 1
ATOM 4713 N N . ASP A 1 612 ? 2.422 5.284 4.068 1.00 52.47 612 ASP A N 1
ATOM 4714 C CA . ASP A 1 612 ? 1.457 4.604 3.193 1.00 52.47 612 ASP A CA 1
ATOM 4715 C C . ASP A 1 612 ? 0.461 3.696 3.939 1.00 52.47 612 ASP A C 1
ATOM 4717 O O . ASP A 1 612 ? -0.545 3.284 3.367 1.00 52.47 612 ASP A O 1
ATOM 4721 N N . ALA A 1 613 ? 0.701 3.353 5.213 1.00 57.94 613 ALA A N 1
ATOM 4722 C CA . ALA A 1 613 ? -0.047 2.284 5.896 1.00 57.94 613 ALA A CA 1
ATOM 4723 C C . ALA A 1 613 ? -1.524 2.615 6.172 1.00 57.94 613 ALA A C 1
ATOM 4725 O O . ALA A 1 613 ? -2.317 1.708 6.417 1.00 57.94 613 ALA A O 1
ATOM 4726 N N . TYR A 1 614 ? -1.875 3.902 6.149 1.00 75.50 614 TYR A N 1
ATOM 4727 C CA . TYR A 1 614 ? -3.241 4.398 6.318 1.00 75.50 614 TYR A CA 1
ATOM 4728 C C . TYR A 1 614 ? -3.621 5.404 5.228 1.00 75.50 614 TYR A C 1
ATOM 4730 O O . TYR A 1 614 ? -4.452 6.291 5.455 1.00 75.50 614 TYR A O 1
ATOM 4738 N N . LEU A 1 615 ? -3.002 5.305 4.048 1.00 77.62 615 LEU A N 1
ATOM 4739 C CA . LEU A 1 615 ? -3.209 6.271 2.974 1.00 77.62 615 LEU A CA 1
ATOM 4740 C C . LEU A 1 615 ? -4.671 6.272 2.508 1.00 77.62 615 LEU A C 1
ATOM 4742 O O . LEU A 1 615 ? -5.251 7.344 2.326 1.00 77.62 615 LEU A O 1
ATOM 4746 N N . SER A 1 616 ? -5.316 5.104 2.428 1.00 83.06 616 SER A N 1
ATOM 4747 C CA . SER A 1 616 ? -6.751 5.010 2.131 1.00 83.06 616 SER A CA 1
ATOM 4748 C C . SER A 1 616 ? -7.616 5.780 3.133 1.00 83.06 616 SER A C 1
ATOM 4750 O O . SER A 1 616 ? -8.503 6.543 2.733 1.00 83.06 616 SER A O 1
ATOM 4752 N N . VAL A 1 617 ? -7.320 5.652 4.429 1.00 90.56 617 VAL A N 1
ATOM 4753 C CA . VAL A 1 617 ? -8.020 6.375 5.503 1.00 90.56 617 VAL A CA 1
ATOM 4754 C C . VAL A 1 617 ? -7.777 7.880 5.385 1.00 90.56 617 VAL A C 1
ATOM 4756 O O . VAL A 1 617 ? -8.729 8.661 5.431 1.00 90.56 617 VAL A O 1
ATOM 4759 N N . HIS A 1 618 ? -6.528 8.302 5.164 1.00 88.62 618 HIS A N 1
ATOM 4760 C CA . HIS A 1 618 ? -6.178 9.711 4.975 1.00 88.62 618 HIS A CA 1
ATOM 4761 C C . HIS A 1 618 ? -6.964 10.332 3.811 1.00 88.62 618 HIS A C 1
ATOM 4763 O O . HIS A 1 618 ? -7.569 11.395 3.965 1.00 88.62 618 HIS A O 1
ATOM 4769 N N . LYS A 1 619 ? -7.007 9.660 2.653 1.00 86.38 619 LYS A N 1
ATOM 4770 C CA . LYS A 1 619 ? -7.745 10.130 1.468 1.00 86.38 619 LYS A CA 1
ATOM 4771 C C . LYS A 1 619 ? -9.236 10.252 1.738 1.00 86.38 619 LYS A C 1
ATOM 4773 O O . LYS A 1 619 ? -9.848 11.265 1.409 1.00 86.38 619 LYS A O 1
ATOM 4778 N N . ALA A 1 620 ? -9.818 9.260 2.398 1.00 92.50 620 ALA A N 1
ATOM 4779 C CA . ALA A 1 620 ? -11.236 9.266 2.707 1.00 92.50 620 ALA A CA 1
ATOM 4780 C C . ALA A 1 620 ? -11.625 10.351 3.740 1.00 92.50 620 ALA A C 1
ATOM 4782 O O . ALA A 1 620 ? -12.706 10.946 3.633 1.00 92.50 620 ALA A O 1
ATOM 4783 N N . LEU A 1 621 ? -10.734 10.675 4.687 1.00 94.94 621 LEU A N 1
ATOM 4784 C CA . LEU A 1 621 ? -10.874 11.834 5.577 1.00 94.94 621 LEU A CA 1
ATOM 4785 C C . LEU A 1 621 ? -10.742 13.157 4.812 1.00 94.94 621 LEU A C 1
ATOM 4787 O O . LEU A 1 621 ? -11.517 14.079 5.065 1.00 94.94 621 LEU A O 1
ATOM 4791 N N . GLU A 1 622 ? -9.818 13.251 3.852 1.00 91.31 622 GLU A N 1
ATOM 4792 C CA . GLU A 1 622 ? -9.652 14.426 2.986 1.00 91.31 622 GLU A CA 1
ATOM 4793 C C . GLU A 1 622 ? -10.925 14.686 2.159 1.00 91.31 622 GLU A C 1
ATOM 4795 O O . GLU A 1 622 ? -11.424 15.813 2.145 1.00 91.31 622 GLU A O 1
ATOM 4800 N N . HIS A 1 623 ? -11.524 13.646 1.559 1.00 90.88 623 HIS A N 1
ATOM 4801 C CA . HIS A 1 623 ? -12.817 13.740 0.859 1.00 90.88 623 HIS A CA 1
ATOM 4802 C C . HIS A 1 623 ? -13.918 14.302 1.768 1.00 90.88 623 HIS A C 1
ATOM 4804 O O . HIS A 1 623 ? -14.659 15.220 1.403 1.00 90.88 623 HIS A O 1
ATOM 4810 N N . SER A 1 624 ? -14.000 13.767 2.985 1.00 94.06 624 SER A N 1
ATOM 4811 C CA . SER A 1 624 ? -14.999 14.158 3.978 1.00 94.06 624 SER A CA 1
ATOM 4812 C C . SER A 1 624 ? -14.792 15.602 4.450 1.00 94.06 624 SER A C 1
ATOM 4814 O O . SER A 1 624 ? -15.745 16.377 4.523 1.00 94.06 624 SER A O 1
ATOM 4816 N N . ALA A 1 625 ? -13.544 16.013 4.686 1.00 92.69 625 ALA A N 1
ATOM 4817 C CA . ALA A 1 625 ? -13.196 17.380 5.064 1.00 92.69 625 ALA A CA 1
ATOM 4818 C C . ALA A 1 625 ? -13.521 18.388 3.949 1.00 92.69 625 ALA A C 1
ATOM 4820 O O . ALA A 1 625 ? -14.107 19.438 4.231 1.00 92.69 625 ALA A O 1
ATOM 4821 N N . MET A 1 626 ? -13.238 18.047 2.683 1.00 88.50 626 MET A N 1
ATOM 4822 C CA . MET A 1 626 ? -13.632 18.862 1.527 1.00 88.50 626 MET A CA 1
ATOM 4823 C C . MET A 1 626 ? -15.151 19.061 1.473 1.00 88.50 626 MET A C 1
ATOM 4825 O O . MET A 1 626 ? -15.620 20.185 1.261 1.00 88.50 626 MET A O 1
ATOM 4829 N N . ARG A 1 627 ? -15.929 18.000 1.727 1.00 88.81 627 ARG A N 1
ATOM 4830 C CA . ARG A 1 627 ? -17.399 18.055 1.753 1.00 88.81 627 ARG A CA 1
ATOM 4831 C C . ARG A 1 627 ? -17.944 18.891 2.912 1.00 88.81 627 ARG A C 1
ATOM 4833 O O . ARG A 1 627 ? -18.921 19.613 2.712 1.00 88.81 627 ARG A O 1
ATOM 4840 N N . CYS A 1 628 ? -17.299 18.836 4.075 1.00 90.56 628 CYS A N 1
ATOM 4841 C CA . CYS A 1 628 ? -17.625 19.647 5.251 1.00 90.56 628 CYS A CA 1
ATOM 4842 C C . CYS A 1 628 ? -17.112 21.096 5.165 1.00 90.56 628 CYS A C 1
ATOM 4844 O O . CYS A 1 628 ? -17.398 21.894 6.056 1.00 90.56 628 CYS A O 1
ATOM 4846 N N . GLY A 1 629 ? -16.340 21.455 4.131 1.00 89.62 629 GLY A N 1
ATOM 4847 C CA . GLY A 1 629 ? -15.735 22.782 4.023 1.00 89.62 629 GLY A CA 1
ATOM 4848 C C . GLY A 1 629 ? -14.727 23.067 5.142 1.00 89.62 629 GLY A C 1
ATOM 4849 O O . GLY A 1 629 ? -14.689 24.178 5.673 1.00 89.62 629 GLY A O 1
ATOM 4850 N N . ARG A 1 630 ? -13.926 22.065 5.519 1.00 91.56 630 ARG A N 1
ATOM 4851 C CA . ARG A 1 630 ? -12.868 22.170 6.534 1.00 91.56 630 ARG A CA 1
ATOM 4852 C C . ARG A 1 630 ? -11.499 21.863 5.932 1.00 91.56 630 ARG A C 1
ATOM 4854 O O . ARG A 1 630 ? -11.394 21.119 4.959 1.00 91.56 630 ARG A O 1
ATOM 4861 N N . LYS A 1 631 ? -10.442 22.411 6.535 1.00 91.69 631 LYS A N 1
ATOM 4862 C CA . LYS A 1 631 ? -9.060 21.992 6.271 1.00 91.69 631 LYS A CA 1
ATOM 4863 C C . LYS A 1 631 ? -8.711 20.841 7.212 1.00 91.69 631 LYS A C 1
ATOM 4865 O O . LYS A 1 631 ? -8.689 21.036 8.423 1.00 91.69 631 LYS A O 1
ATOM 4870 N N . LEU A 1 632 ? -8.442 19.656 6.674 1.00 92.50 632 LEU A N 1
ATOM 4871 C CA . LEU A 1 632 ? -8.031 18.515 7.491 1.00 92.50 632 LEU A CA 1
ATOM 4872 C C . LEU A 1 632 ? -6.659 18.792 8.124 1.00 92.50 632 LEU A C 1
ATOM 4874 O O . LEU A 1 632 ? -5.695 19.072 7.412 1.00 92.50 632 LEU A O 1
ATOM 4878 N N . ASN A 1 633 ? -6.578 18.703 9.450 1.00 94.38 633 ASN A N 1
ATOM 4879 C CA . ASN A 1 633 ? -5.324 18.618 10.185 1.00 94.38 633 ASN A CA 1
ATOM 4880 C C . ASN A 1 633 ? -5.264 17.243 10.856 1.00 94.38 633 ASN A C 1
ATOM 4882 O O . ASN A 1 633 ? -5.858 17.035 11.915 1.00 94.38 633 ASN A O 1
ATOM 4886 N N . LEU A 1 634 ? -4.607 16.292 10.191 1.00 93.06 634 LEU A N 1
ATOM 4887 C CA . LEU A 1 634 ? -4.481 14.924 10.676 1.00 93.06 634 LEU A CA 1
ATOM 4888 C C . LEU A 1 634 ? -3.183 14.770 11.469 1.00 93.06 634 LEU A C 1
ATOM 4890 O O . LEU A 1 634 ? -2.099 15.010 10.942 1.00 93.06 634 LEU A O 1
ATOM 4894 N N . VAL A 1 635 ? -3.295 14.334 12.721 1.00 93.06 635 VAL A N 1
ATOM 4895 C CA . VAL A 1 635 ? -2.149 14.022 13.578 1.00 93.06 635 VAL A CA 1
ATOM 4896 C C . VAL A 1 635 ? -2.096 12.517 13.794 1.00 93.06 635 VAL A C 1
ATOM 4898 O O . VAL A 1 635 ? -2.977 11.941 14.432 1.00 93.06 635 VAL A O 1
ATOM 4901 N N . SER A 1 636 ? -1.057 11.875 13.268 1.00 87.69 636 SER A N 1
ATOM 4902 C CA . SER A 1 636 ? -0.825 10.447 13.473 1.00 87.69 636 SER A CA 1
ATOM 4903 C C . SER A 1 636 ? -0.190 10.202 14.843 1.00 87.69 636 SER A C 1
ATOM 4905 O O . SER A 1 636 ? 0.840 10.788 15.180 1.00 87.69 636 SER A O 1
ATOM 4907 N N . VAL A 1 637 ? -0.801 9.328 15.637 1.00 91.94 637 VAL A N 1
ATOM 4908 C CA . VAL A 1 637 ? -0.376 8.987 16.997 1.00 91.94 637 VAL A CA 1
ATOM 4909 C C . VAL A 1 637 ? -0.107 7.490 17.079 1.00 91.94 637 VAL A C 1
ATOM 4911 O O . VAL A 1 637 ? -0.978 6.676 16.771 1.00 91.94 637 VAL A O 1
ATOM 4914 N N . ASP A 1 638 ? 1.101 7.121 17.505 1.00 87.12 638 ASP A N 1
ATOM 4915 C CA . ASP A 1 638 ? 1.438 5.714 17.717 1.00 87.12 638 ASP A CA 1
ATOM 4916 C C . ASP A 1 638 ? 0.722 5.211 18.966 1.00 87.12 638 ASP A C 1
ATOM 4918 O O . ASP A 1 638 ? 0.926 5.730 20.067 1.00 87.12 638 ASP A O 1
ATOM 4922 N N . SER A 1 639 ? -0.115 4.196 18.783 1.00 89.69 639 SER A N 1
ATOM 4923 C CA . SER A 1 639 ? -0.859 3.560 19.864 1.00 89.69 639 SER A CA 1
ATOM 4924 C C . SER A 1 639 ? 0.033 3.060 21.009 1.00 89.69 639 SER A C 1
ATOM 4926 O O . SER A 1 639 ? -0.364 3.183 22.164 1.00 89.69 639 SER A O 1
ATOM 4928 N N . GLU A 1 640 ? 1.258 2.589 20.743 1.00 89.19 640 GLU A N 1
ATOM 4929 C CA . GLU A 1 640 ? 2.158 2.128 21.813 1.00 89.19 640 GLU A CA 1
ATOM 4930 C C . GLU A 1 640 ? 2.573 3.276 22.736 1.00 89.19 640 GLU A C 1
ATOM 4932 O O . GLU A 1 640 ? 2.701 3.089 23.945 1.00 89.19 640 GLU A O 1
ATOM 4937 N N . HIS A 1 641 ? 2.727 4.493 22.200 1.00 91.62 641 HIS A N 1
ATOM 4938 C CA . HIS A 1 641 ? 3.086 5.664 23.001 1.00 91.62 641 HIS A CA 1
ATOM 4939 C C . HIS A 1 641 ? 1.997 6.052 24.008 1.00 91.62 641 HIS A C 1
ATOM 4941 O O . HIS A 1 641 ? 2.289 6.807 24.930 1.00 91.62 641 HIS A O 1
ATOM 4947 N N . LEU A 1 642 ? 0.768 5.552 23.864 1.00 94.94 642 LEU A N 1
ATOM 4948 C CA . LEU A 1 642 ? -0.332 5.820 24.792 1.00 94.94 642 LEU A CA 1
ATOM 4949 C C . LEU A 1 642 ? -0.399 4.806 25.943 1.00 94.94 642 LEU A C 1
ATOM 4951 O O . LEU A 1 642 ? -1.131 5.031 26.905 1.00 94.94 642 LEU A O 1
ATOM 4955 N N . GLU A 1 643 ? 0.388 3.728 25.899 1.00 93.00 643 GLU A N 1
ATOM 4956 C CA . GLU A 1 643 ? 0.412 2.713 26.951 1.00 93.00 643 GLU A CA 1
ATOM 4957 C C . GLU A 1 643 ? 1.072 3.220 28.242 1.00 93.00 643 GLU A C 1
ATOM 4959 O O . GLU A 1 643 ? 2.092 3.912 28.226 1.00 93.00 643 GLU A O 1
ATOM 4964 N N . HIS A 1 644 ? 0.542 2.811 29.398 1.00 91.62 644 HIS A N 1
ATOM 4965 C CA . HIS A 1 644 ? 1.013 3.285 30.707 1.00 91.62 644 HIS A CA 1
ATOM 4966 C C . HIS A 1 644 ? 2.509 3.058 30.957 1.00 91.62 644 HIS A C 1
ATOM 4968 O O . HIS A 1 644 ? 3.170 3.883 31.590 1.00 91.62 644 HIS A O 1
ATOM 4974 N N . HIS A 1 645 ? 3.071 1.962 30.445 1.00 89.38 645 HIS A N 1
ATOM 4975 C CA . HIS A 1 645 ? 4.486 1.654 30.634 1.00 89.38 645 HIS A CA 1
ATOM 4976 C C . HIS A 1 645 ? 5.408 2.676 29.929 1.00 89.38 645 HIS A C 1
ATOM 4978 O O . HIS A 1 645 ? 6.530 2.924 30.387 1.00 89.38 645 HIS A O 1
ATOM 4984 N N . MET A 1 646 ? 4.928 3.336 28.866 1.00 89.50 646 MET A N 1
ATOM 4985 C CA . MET A 1 646 ? 5.676 4.363 28.135 1.00 89.50 646 MET A CA 1
ATOM 4986 C C . MET A 1 646 ? 5.836 5.659 28.920 1.00 89.50 646 MET A C 1
ATOM 4988 O O . MET A 1 646 ? 6.809 6.379 28.702 1.00 89.50 646 MET A O 1
ATOM 4992 N N . GLN A 1 647 ? 4.967 5.919 29.900 1.00 92.06 647 GLN A N 1
ATOM 4993 C CA . GLN A 1 647 ? 5.131 7.049 30.811 1.00 92.06 647 GLN A CA 1
ATOM 4994 C C . GLN A 1 647 ? 6.464 6.980 31.572 1.00 92.06 647 GLN A C 1
ATOM 4996 O O . GLN A 1 647 ? 7.078 8.012 31.835 1.00 92.06 647 GLN A O 1
ATOM 5001 N N . GLN A 1 648 ? 6.923 5.770 31.907 1.00 90.56 648 GLN A N 1
ATOM 5002 C CA . GLN A 1 648 ? 8.201 5.550 32.588 1.00 90.56 648 GLN A CA 1
ATOM 5003 C C . GLN A 1 648 ? 9.354 5.364 31.595 1.00 90.56 648 GLN A C 1
ATOM 5005 O O . GLN A 1 648 ? 10.444 5.885 31.823 1.00 90.56 648 GLN A O 1
ATOM 5010 N N . LYS A 1 649 ? 9.119 4.631 30.498 1.00 87.38 649 LYS A N 1
ATOM 5011 C CA . LYS A 1 649 ? 10.155 4.262 29.522 1.00 87.38 649 LYS A CA 1
ATOM 5012 C C . LYS A 1 649 ? 10.569 5.425 28.613 1.00 87.38 649 LYS A C 1
ATOM 5014 O O . LYS A 1 649 ? 11.759 5.667 28.444 1.00 87.38 649 LYS A O 1
ATOM 5019 N N . GLU A 1 650 ? 9.607 6.144 28.037 1.00 89.31 650 GLU A N 1
ATOM 5020 C CA . GLU A 1 650 ? 9.836 7.266 27.115 1.00 89.31 650 GLU A CA 1
ATOM 5021 C C . GLU A 1 650 ? 8.820 8.400 27.372 1.00 89.31 650 GLU A C 1
ATOM 5023 O O . GLU A 1 650 ? 7.930 8.652 26.550 1.00 89.31 650 GLU A O 1
ATOM 5028 N N . PRO A 1 651 ? 8.944 9.133 28.499 1.00 91.06 651 PRO A N 1
ATOM 5029 C CA . PRO A 1 651 ? 7.937 10.094 28.950 1.00 91.06 651 PRO A CA 1
ATOM 5030 C C . PRO A 1 651 ? 7.621 11.167 27.907 1.00 91.06 651 PRO A C 1
ATOM 5032 O O . PRO A 1 651 ? 6.465 11.548 27.758 1.00 91.06 651 PRO A O 1
ATOM 5035 N N . THR A 1 652 ? 8.610 11.652 27.155 1.00 93.88 652 THR A N 1
ATOM 5036 C CA . THR A 1 652 ? 8.384 12.672 26.122 1.00 93.88 652 THR A CA 1
ATOM 5037 C C . THR A 1 652 ? 7.421 12.183 25.042 1.00 93.88 652 THR A C 1
ATOM 5039 O O . THR A 1 652 ? 6.498 12.907 24.676 1.00 93.88 652 THR A O 1
ATOM 5042 N N . LYS A 1 653 ? 7.593 10.946 24.554 1.00 89.50 653 LYS A N 1
ATOM 5043 C CA . LYS A 1 653 ? 6.715 10.371 23.526 1.00 89.50 653 LYS A CA 1
ATOM 5044 C C . LYS A 1 653 ? 5.308 10.147 24.071 1.00 89.50 653 LYS A C 1
ATOM 5046 O O . LYS A 1 653 ? 4.346 10.517 23.405 1.00 89.50 653 LYS A O 1
ATOM 5051 N N . TYR A 1 654 ? 5.207 9.650 25.305 1.00 94.44 654 TYR A N 1
ATOM 5052 C CA . TYR A 1 654 ? 3.932 9.454 25.993 1.00 94.44 654 TYR A CA 1
ATOM 5053 C C . TYR A 1 654 ? 3.136 10.756 26.135 1.00 94.44 654 TYR A C 1
ATOM 5055 O O . TYR A 1 654 ? 1.995 10.849 25.688 1.00 94.44 654 TYR A O 1
ATOM 5063 N N . HIS A 1 655 ? 3.744 11.804 26.696 1.00 94.31 655 HIS A N 1
ATOM 5064 C CA . HIS A 1 655 ? 3.043 13.074 26.905 1.00 94.31 655 HIS A CA 1
ATOM 5065 C C . HIS A 1 655 ? 2.712 13.780 25.584 1.00 94.31 655 HIS A C 1
ATOM 5067 O O . HIS A 1 655 ? 1.661 14.406 25.489 1.00 94.31 655 HIS A O 1
ATOM 5073 N N . ASN A 1 656 ? 3.556 13.657 24.552 1.00 93.88 656 ASN A N 1
ATOM 5074 C CA . ASN A 1 656 ? 3.252 14.199 23.226 1.00 93.88 656 ASN A CA 1
ATOM 5075 C C . ASN A 1 656 ? 2.059 13.485 22.572 1.00 93.88 656 ASN A C 1
ATOM 5077 O O . ASN A 1 656 ? 1.194 14.154 22.010 1.00 93.88 656 ASN A O 1
ATOM 5081 N N . ALA A 1 657 ? 1.986 12.155 22.683 1.00 94.06 657 ALA A N 1
ATOM 5082 C CA . ALA A 1 657 ? 0.864 11.368 22.177 1.00 94.06 657 ALA A CA 1
ATOM 5083 C C . ALA A 1 657 ? -0.449 11.750 22.880 1.00 94.06 657 ALA A C 1
ATOM 5085 O O . ALA A 1 657 ? -1.437 12.073 22.222 1.00 94.06 657 ALA A O 1
ATOM 5086 N N . TRP A 1 658 ? -0.440 11.824 24.215 1.00 97.00 658 TRP A N 1
ATOM 5087 C CA . TRP A 1 658 ? -1.607 12.257 24.989 1.00 97.00 658 TRP A CA 1
ATOM 5088 C C . TRP A 1 658 ? -1.993 13.714 24.729 1.00 97.00 658 TRP A C 1
ATOM 5090 O O . TRP A 1 658 ? -3.181 14.032 24.710 1.00 97.00 658 TRP A O 1
ATOM 5100 N N . LYS A 1 659 ? -1.023 14.601 24.481 1.00 96.81 659 LYS A N 1
ATOM 5101 C CA . LYS A 1 659 ? -1.297 15.990 24.098 1.00 96.81 659 LYS A CA 1
ATOM 5102 C C . LYS A 1 659 ? -2.061 16.053 22.775 1.00 96.81 659 LYS A C 1
ATOM 5104 O O . LYS A 1 659 ? -3.091 16.716 22.722 1.00 96.81 659 LYS A O 1
ATOM 5109 N N . ALA A 1 660 ? -1.598 15.331 21.753 1.00 94.75 660 ALA A N 1
ATOM 5110 C CA . ALA A 1 660 ? -2.288 15.253 20.466 1.00 94.75 660 ALA A CA 1
ATOM 5111 C C . ALA A 1 660 ? -3.728 14.737 20.626 1.00 94.75 660 ALA A C 1
ATOM 5113 O O . ALA A 1 660 ? -4.649 15.280 20.025 1.00 94.75 660 ALA A O 1
ATOM 5114 N N . LEU A 1 661 ? -3.930 13.746 21.499 1.00 95.44 661 LEU A N 1
ATOM 5115 C CA . LEU A 1 661 ? -5.250 13.199 21.813 1.00 95.44 661 LEU A CA 1
ATOM 5116 C C . LEU A 1 661 ? -6.171 14.196 22.539 1.00 95.44 661 LEU A C 1
ATOM 5118 O O . LEU A 1 661 ? -7.373 14.220 22.294 1.00 95.44 661 LEU A O 1
ATOM 5122 N N . CYS A 1 662 ? -5.618 15.022 23.433 1.00 96.00 662 CYS A N 1
ATOM 5123 C CA . CYS A 1 662 ? -6.367 16.066 24.142 1.00 96.00 662 CYS A CA 1
ATOM 5124 C C . CYS A 1 662 ? -6.772 17.236 23.235 1.00 96.00 662 CYS A C 1
ATOM 5126 O O . CYS A 1 662 ? -7.781 17.883 23.499 1.00 96.00 662 CYS A O 1
ATOM 5128 N N . GLU A 1 663 ? -5.963 17.538 22.218 1.00 96.00 663 GLU A N 1
ATOM 5129 C CA . GLU A 1 663 ? -6.194 18.633 21.266 1.00 96.00 663 GLU A CA 1
ATOM 5130 C C . GLU A 1 663 ? -7.097 18.221 20.088 1.00 96.00 663 GLU A C 1
ATOM 5132 O O . GLU A 1 663 ? -7.553 19.081 19.331 1.00 96.00 663 GLU A O 1
ATOM 5137 N N . ALA A 1 664 ? -7.364 16.922 19.928 1.00 97.12 664 ALA A N 1
ATOM 5138 C CA . ALA A 1 664 ? -8.174 16.388 18.843 1.00 97.12 664 ALA A CA 1
ATOM 5139 C C . ALA A 1 664 ? -9.674 16.668 19.034 1.00 97.12 664 ALA A C 1
ATOM 5141 O O . ALA A 1 664 ? -10.245 16.450 20.102 1.00 97.12 664 ALA A O 1
ATOM 5142 N N . GLU A 1 665 ? -10.329 17.089 17.953 1.00 98.06 665 GLU A N 1
ATOM 5143 C CA . GLU A 1 665 ? -11.783 17.278 17.864 1.00 98.06 665 GLU A CA 1
ATOM 5144 C C . GLU A 1 665 ? -12.496 15.990 17.426 1.00 98.06 665 GLU A C 1
ATOM 5146 O O . GLU A 1 665 ? -13.708 15.863 17.581 1.00 98.06 665 GLU A O 1
ATOM 5151 N N . GLY A 1 666 ? -11.739 15.019 16.908 1.00 98.25 666 GLY A N 1
ATOM 5152 C CA . GLY A 1 666 ? -12.198 13.668 16.614 1.00 98.25 666 GLY A CA 1
ATOM 5153 C C . GLY A 1 666 ? -11.053 12.664 16.650 1.00 98.25 666 GLY A C 1
ATOM 5154 O O . GLY A 1 666 ? -9.915 12.986 16.305 1.00 98.25 666 GLY A O 1
ATOM 5155 N N . ILE A 1 667 ? -11.359 11.435 17.055 1.00 98.62 667 ILE A N 1
ATOM 5156 C CA . ILE A 1 667 ? -10.398 10.339 17.177 1.00 98.62 667 ILE A CA 1
ATOM 5157 C C . ILE A 1 667 ? -10.832 9.185 16.274 1.00 98.62 667 ILE A C 1
ATOM 5159 O O . ILE A 1 667 ? -11.968 8.719 16.350 1.00 98.62 667 ILE A O 1
ATOM 5163 N N . ILE A 1 668 ? -9.919 8.710 15.432 1.00 98.12 668 ILE A N 1
ATOM 5164 C CA . ILE A 1 668 ? -10.131 7.538 14.583 1.00 98.12 668 ILE A CA 1
ATOM 5165 C C . ILE A 1 668 ? -9.121 6.445 14.934 1.00 98.12 668 ILE A C 1
ATOM 5167 O O . ILE A 1 668 ? -7.919 6.703 15.025 1.00 98.12 668 ILE A O 1
ATOM 5171 N N . VAL A 1 669 ? -9.620 5.225 15.133 1.00 97.38 669 VAL A N 1
ATOM 5172 C CA . VAL A 1 669 ? -8.806 4.023 15.364 1.00 97.38 669 VAL A CA 1
ATOM 5173 C C . VAL A 1 669 ? -9.005 3.092 14.163 1.00 97.38 669 VAL A C 1
ATOM 5175 O O . VAL A 1 669 ? -10.076 2.491 14.041 1.00 97.38 669 VAL A O 1
ATOM 5178 N N . PRO A 1 670 ? -8.029 3.010 13.240 1.00 90.44 670 PRO A N 1
ATOM 5179 C CA . PRO A 1 670 ? -8.135 2.200 12.034 1.00 90.44 670 PRO A CA 1
ATOM 5180 C C . PRO A 1 670 ? -7.913 0.705 12.316 1.00 90.44 670 PRO A C 1
ATOM 5182 O O . PRO A 1 670 ? -7.599 0.292 13.436 1.00 90.44 670 PRO A O 1
ATOM 5185 N N . GLY A 1 671 ? -8.028 -0.108 11.264 1.00 76.25 671 GLY A N 1
ATOM 5186 C CA . GLY A 1 671 ? -7.716 -1.532 11.318 1.00 76.25 671 GLY A CA 1
ATOM 5187 C C . GLY A 1 671 ? -6.250 -1.830 11.674 1.00 76.25 671 GLY A C 1
ATOM 5188 O O . GLY A 1 671 ? -5.347 -0.995 11.555 1.00 76.25 671 GLY A O 1
ATOM 5189 N N . GLY A 1 672 ? -6.005 -3.067 12.097 1.00 68.75 672 GLY A N 1
ATOM 5190 C CA . GLY A 1 672 ? -4.674 -3.593 12.373 1.00 68.75 672 GLY A CA 1
ATOM 5191 C C . GLY A 1 672 ? -4.739 -5.041 12.841 1.00 68.75 672 GLY A C 1
ATOM 5192 O O . GLY A 1 672 ? -5.819 -5.559 13.100 1.00 68.75 672 GLY A O 1
ATOM 5193 N N . PHE A 1 673 ? -3.577 -5.676 12.976 1.00 63.34 673 PHE A N 1
ATOM 5194 C CA . PHE A 1 673 ? -3.460 -7.074 13.403 1.00 63.34 673 PHE A CA 1
ATOM 5195 C C . PHE A 1 673 ? -2.496 -7.211 14.588 1.00 63.34 673 PHE A C 1
ATOM 5197 O O . PHE A 1 673 ? -1.704 -6.301 14.872 1.00 63.34 673 PHE A O 1
ATOM 5204 N N . GLY A 1 674 ? -2.580 -8.333 15.298 1.00 63.94 674 GLY A N 1
ATOM 5205 C CA . GLY A 1 674 ? -1.711 -8.700 16.416 1.00 63.94 674 GLY A CA 1
ATOM 5206 C C . GLY A 1 674 ? -1.933 -7.899 17.706 1.00 63.94 674 GLY A C 1
ATOM 5207 O O . GLY A 1 674 ? -2.768 -7.000 17.789 1.00 63.94 674 GLY A O 1
ATOM 5208 N N . SER A 1 675 ? -1.146 -8.205 18.739 1.00 72.69 675 SER A N 1
ATOM 5209 C CA . SER A 1 675 ? -1.321 -7.654 20.094 1.00 72.69 675 SER A CA 1
ATOM 5210 C C . SER A 1 675 ? -0.711 -6.268 20.320 1.00 72.69 675 SER A C 1
ATOM 5212 O O . SER A 1 675 ? -1.148 -5.545 21.212 1.00 72.69 675 SER A O 1
ATOM 5214 N N . ARG A 1 676 ? 0.279 -5.869 19.513 1.00 75.69 676 ARG A N 1
ATOM 5215 C CA . ARG A 1 676 ? 1.014 -4.603 19.683 1.00 75.69 676 ARG A CA 1
ATOM 5216 C C . ARG A 1 676 ? 0.076 -3.392 19.668 1.00 75.69 676 ARG A C 1
ATOM 5218 O O . ARG A 1 676 ? -0.776 -3.309 18.784 1.00 75.69 676 ARG A O 1
ATOM 5225 N N . GLY A 1 677 ? 0.250 -2.463 20.610 1.00 79.88 677 GLY A N 1
ATOM 5226 C CA . GLY A 1 677 ? -0.460 -1.181 20.657 1.00 79.88 677 GLY A CA 1
ATOM 5227 C C . GLY A 1 677 ? -1.945 -1.257 21.028 1.00 79.88 677 GLY A C 1
ATOM 5228 O O . GLY A 1 677 ? -2.592 -0.220 21.161 1.00 79.88 677 GLY A O 1
ATOM 5229 N N . VAL A 1 678 ? -2.516 -2.455 21.213 1.00 87.12 678 VAL A N 1
ATOM 5230 C CA . VAL A 1 678 ? -3.954 -2.615 21.493 1.00 87.12 678 VAL A CA 1
ATOM 5231 C C . VAL A 1 678 ? -4.343 -1.957 22.815 1.00 87.12 678 VAL A C 1
ATOM 5233 O O . VAL A 1 678 ? -5.363 -1.279 22.877 1.00 87.12 678 VAL A O 1
ATOM 5236 N N . GLU A 1 679 ? -3.522 -2.089 23.855 1.00 92.69 679 GLU A N 1
ATOM 5237 C CA . GLU A 1 679 ? -3.812 -1.493 25.164 1.00 92.69 679 GLU A CA 1
ATOM 5238 C C . GLU A 1 679 ? -3.844 0.044 25.096 1.00 92.69 679 GLU A C 1
ATOM 5240 O O . GLU A 1 679 ? -4.726 0.676 25.674 1.00 92.69 679 GLU A O 1
ATOM 5245 N N . GLY A 1 680 ? -2.970 0.662 24.295 1.00 94.94 680 GLY A N 1
ATOM 5246 C CA . GLY A 1 680 ? -3.024 2.104 24.045 1.00 94.94 680 GLY A CA 1
ATOM 5247 C C . GLY A 1 680 ? -4.275 2.537 23.269 1.00 94.94 680 GLY A C 1
ATOM 5248 O O . GLY A 1 680 ? -4.835 3.605 23.532 1.00 94.94 680 GLY A O 1
ATOM 5249 N N . MET A 1 681 ? -4.772 1.699 22.352 1.00 96.38 681 MET A N 1
ATOM 5250 C CA . MET A 1 681 ? -6.049 1.937 21.661 1.00 96.38 681 MET A CA 1
ATOM 5251 C C . MET A 1 681 ? -7.258 1.780 22.598 1.00 96.38 681 MET A C 1
ATOM 5253 O O . MET A 1 681 ? -8.234 2.520 22.459 1.00 96.38 681 MET A O 1
ATOM 5257 N N . ILE A 1 682 ? -7.202 0.863 23.569 1.00 97.00 682 ILE A N 1
ATOM 5258 C CA . ILE A 1 682 ? -8.239 0.712 24.603 1.00 97.00 682 ILE A CA 1
ATOM 5259 C C . ILE A 1 682 ? -8.315 1.986 25.455 1.00 97.00 682 ILE A C 1
ATOM 5261 O O . ILE A 1 682 ? -9.397 2.557 25.599 1.00 97.00 682 ILE A O 1
ATOM 5265 N N . GLU A 1 683 ? -7.178 2.498 25.937 1.00 97.25 683 GLU A N 1
ATOM 5266 C CA . GLU A 1 683 ? -7.133 3.755 26.704 1.00 97.25 683 GLU A CA 1
ATOM 5267 C C . GLU A 1 683 ? -7.602 4.964 25.878 1.00 97.25 683 GLU A C 1
ATOM 5269 O O . GLU A 1 683 ? -8.334 5.826 26.370 1.00 97.25 683 GLU A O 1
ATOM 5274 N N . THR A 1 684 ? -7.259 4.997 24.589 1.00 97.44 684 THR A N 1
ATOM 5275 C CA . THR A 1 684 ? -7.762 5.999 23.635 1.00 97.44 684 THR A CA 1
ATOM 5276 C C . THR A 1 684 ? -9.283 5.963 23.520 1.00 97.44 684 THR A C 1
ATOM 5278 O O . THR A 1 684 ? -9.948 7.000 23.551 1.00 97.44 684 THR A O 1
ATOM 5281 N N . THR A 1 685 ? -9.846 4.764 23.383 1.00 97.81 685 THR A N 1
ATOM 5282 C CA . THR A 1 685 ? -11.286 4.573 23.187 1.00 97.81 685 THR A CA 1
ATOM 5283 C C . THR A 1 685 ? -12.061 4.958 24.444 1.00 97.81 685 THR A C 1
ATOM 5285 O O . THR A 1 685 ? -13.075 5.658 24.367 1.00 97.81 685 THR A O 1
ATOM 5288 N N . LYS A 1 686 ? -11.521 4.606 25.615 1.00 97.81 686 LYS A N 1
ATOM 5289 C CA . LYS A 1 686 ? -12.023 5.047 26.917 1.00 97.81 686 LYS A CA 1
ATOM 5290 C C . LYS A 1 686 ? -12.020 6.568 27.036 1.00 97.81 686 LYS A C 1
ATOM 5292 O O . LYS A 1 686 ? -13.036 7.156 27.411 1.00 97.81 686 LYS A O 1
ATOM 5297 N N . TRP A 1 687 ? -10.907 7.211 26.676 1.00 97.94 687 TRP A N 1
ATOM 5298 C CA . TRP A 1 687 ? -10.785 8.668 26.684 1.00 97.94 687 TRP A CA 1
ATOM 5299 C C . TRP A 1 687 ? -11.853 9.330 25.810 1.00 97.94 687 TRP A C 1
ATOM 5301 O O . TRP A 1 687 ? -12.540 10.244 26.274 1.00 97.94 687 TRP A O 1
ATOM 5311 N N . ALA A 1 688 ? -12.038 8.840 24.580 1.00 98.06 688 ALA A N 1
ATOM 5312 C CA . ALA A 1 688 ? -13.042 9.364 23.661 1.00 98.06 688 ALA A CA 1
ATOM 5313 C C . ALA A 1 688 ? -14.461 9.251 24.247 1.00 98.06 688 ALA A C 1
ATOM 5315 O O . ALA A 1 688 ? -15.181 10.251 24.315 1.00 98.06 688 ALA A O 1
ATOM 5316 N N . ARG A 1 689 ? -14.813 8.067 24.775 1.00 97.88 689 ARG A N 1
ATOM 5317 C CA . ARG A 1 689 ? -16.113 7.781 25.403 1.00 97.88 689 ARG A CA 1
ATOM 5318 C C . ARG A 1 689 ? -16.401 8.696 26.595 1.00 97.88 689 ARG A C 1
ATOM 5320 O O . ARG A 1 689 ? -17.489 9.263 26.691 1.00 97.88 689 ARG A O 1
ATOM 5327 N N . GLU A 1 690 ? -15.447 8.841 27.513 1.00 97.31 690 GLU A N 1
ATOM 5328 C CA . GLU A 1 690 ? -15.630 9.606 28.755 1.00 97.31 690 GLU A CA 1
ATOM 5329 C C . GLU A 1 690 ? -15.649 11.120 28.520 1.00 97.31 690 GLU A C 1
ATOM 5331 O O . GLU A 1 690 ? -16.394 11.846 29.182 1.00 97.31 690 GLU A O 1
ATOM 5336 N N . ARG A 1 691 ? -14.858 11.608 27.559 1.00 97.06 691 ARG A N 1
ATOM 5337 C CA . ARG A 1 691 ? -14.772 13.037 27.218 1.00 97.06 691 ARG A CA 1
ATOM 5338 C C . ARG A 1 691 ? -15.786 13.482 26.173 1.00 97.06 691 ARG A C 1
ATOM 5340 O O . ARG A 1 691 ? -15.857 14.675 25.889 1.00 97.06 691 ARG A O 1
ATOM 5347 N N . LYS A 1 692 ? -16.588 12.556 25.644 1.00 97.31 692 LYS A N 1
ATOM 5348 C CA . LYS A 1 692 ? -17.559 12.805 24.574 1.00 97.31 692 LYS A CA 1
ATOM 5349 C C . LYS A 1 692 ? -16.917 13.349 23.289 1.00 97.31 692 LYS A C 1
ATOM 5351 O O . LYS A 1 692 ? -17.522 14.169 22.600 1.00 97.31 692 LYS A O 1
ATOM 5356 N N . VAL A 1 693 ? -15.697 12.906 22.977 1.00 98.19 693 VAL A N 1
ATOM 5357 C CA . VAL A 1 693 ? -14.985 13.281 21.743 1.00 98.19 693 VAL A CA 1
ATOM 5358 C C . VAL A 1 693 ? -15.436 12.343 20.623 1.00 98.19 693 VAL A C 1
ATOM 5360 O O . VAL A 1 693 ? -15.350 11.131 20.822 1.00 98.19 693 VAL A O 1
ATOM 5363 N N . PRO A 1 694 ? -15.913 12.850 19.467 1.00 98.56 694 PRO A N 1
ATOM 5364 C CA . PRO A 1 694 ? -16.267 12.037 18.307 1.00 98.56 694 PRO A CA 1
ATOM 5365 C C . PRO A 1 694 ? -15.258 10.916 18.028 1.00 98.56 694 PRO A C 1
ATOM 5367 O O . PRO A 1 694 ? -14.057 11.164 17.946 1.00 98.56 694 PRO A O 1
ATOM 5370 N N . PHE A 1 695 ? -15.756 9.689 17.890 1.00 98.62 695 PHE A N 1
ATOM 5371 C CA . PHE A 1 695 ? -14.960 8.476 17.749 1.00 98.62 695 PHE A CA 1
ATOM 5372 C C . PHE A 1 695 ? -15.461 7.618 16.589 1.00 98.62 695 PHE A C 1
ATOM 5374 O O . PHE A 1 695 ? -16.664 7.353 16.488 1.00 98.62 695 PHE A O 1
ATOM 5381 N N . LEU A 1 696 ? -14.527 7.153 15.758 1.00 98.62 696 LEU A N 1
ATOM 5382 C CA . LEU A 1 696 ? -14.766 6.129 14.745 1.00 98.62 696 LEU A CA 1
ATOM 5383 C C . LEU A 1 696 ? -13.738 4.998 14.887 1.00 98.62 696 LEU A C 1
ATOM 5385 O O . LEU A 1 696 ? -12.542 5.209 14.690 1.00 98.62 696 LEU A O 1
ATOM 5389 N N . GLY A 1 697 ? -14.208 3.795 15.208 1.00 97.94 697 GLY A N 1
ATOM 5390 C CA . GLY A 1 697 ? -13.404 2.575 15.197 1.00 97.94 697 GLY A CA 1
ATOM 5391 C C . GLY A 1 697 ? -13.660 1.775 13.923 1.00 97.94 697 GLY A C 1
ATOM 5392 O O . GLY A 1 697 ? -14.805 1.426 13.663 1.00 97.94 697 GLY A O 1
ATOM 5393 N N . ILE A 1 698 ? -12.619 1.474 13.147 1.00 96.25 698 ILE A N 1
ATOM 5394 C CA . ILE A 1 698 ? -12.708 0.705 11.894 1.00 96.25 698 ILE A CA 1
ATOM 5395 C C . ILE A 1 698 ? -12.098 -0.678 12.109 1.00 96.25 698 ILE A C 1
ATOM 5397 O O . ILE A 1 698 ? -10.940 -0.774 12.522 1.00 96.25 698 ILE A O 1
ATOM 5401 N N . CYS A 1 699 ? -12.840 -1.740 11.791 1.00 93.19 699 CYS A N 1
ATOM 5402 C CA . CYS A 1 699 ? -12.394 -3.130 11.885 1.00 93.19 699 CYS A CA 1
ATOM 5403 C C . CYS A 1 699 ? -11.852 -3.448 13.297 1.00 93.19 699 CYS A C 1
ATOM 5405 O O . CYS A 1 699 ? -12.630 -3.540 14.247 1.00 93.19 699 CYS A O 1
ATOM 5407 N N . LEU A 1 700 ? -10.528 -3.505 13.494 1.00 90.62 700 LEU A N 1
ATOM 5408 C CA . LEU A 1 700 ? -9.922 -3.620 14.829 1.00 90.62 700 LEU A CA 1
ATOM 5409 C C . LEU A 1 700 ? -10.412 -2.525 15.796 1.00 90.62 700 LEU A C 1
ATOM 5411 O O . LEU A 1 700 ? -10.592 -2.797 16.979 1.00 90.62 700 LEU A O 1
ATOM 5415 N N . GLY A 1 701 ? -10.669 -1.304 15.322 1.00 96.12 701 GLY A N 1
ATOM 5416 C CA . GLY A 1 701 ? -11.196 -0.225 16.158 1.00 96.12 701 GLY A CA 1
ATOM 5417 C C . GLY A 1 701 ? -12.567 -0.537 16.775 1.00 96.12 701 GLY A C 1
ATOM 5418 O O . GLY A 1 701 ? -12.806 -0.169 17.926 1.00 96.12 701 GLY A O 1
ATOM 5419 N N . LEU A 1 702 ? -13.446 -1.263 16.067 1.00 97.56 702 LEU A N 1
ATOM 5420 C CA . LEU A 1 702 ? -14.703 -1.769 16.639 1.00 97.56 702 LEU A CA 1
ATOM 5421 C C . LEU A 1 702 ? -14.408 -2.779 17.747 1.00 97.56 702 LEU A C 1
ATOM 5423 O O . LEU A 1 702 ? -14.941 -2.671 18.850 1.00 97.56 702 LEU A O 1
ATOM 5427 N N . GLN A 1 703 ? -13.528 -3.741 17.471 1.00 96.38 703 GLN A N 1
ATOM 5428 C CA . GLN A 1 703 ? -13.152 -4.785 18.426 1.00 96.38 703 GLN A CA 1
ATOM 5429 C C . GLN A 1 703 ? -12.540 -4.189 19.701 1.00 96.38 703 GLN A C 1
ATOM 5431 O O . GLN A 1 703 ? -12.879 -4.602 20.809 1.00 96.38 703 GLN A O 1
ATOM 5436 N N . VAL A 1 704 ? -11.686 -3.173 19.558 1.00 96.81 704 VAL A N 1
ATOM 5437 C CA . VAL A 1 704 ? -11.112 -2.411 20.674 1.00 96.81 704 VAL A CA 1
ATOM 5438 C C . VAL A 1 704 ? -12.197 -1.723 21.495 1.00 96.81 704 VAL A C 1
ATOM 5440 O O . VAL A 1 704 ? -12.146 -1.792 22.721 1.00 96.81 704 VAL A O 1
ATOM 5443 N N . ALA A 1 705 ? -13.195 -1.110 20.858 1.00 97.81 705 ALA A N 1
ATOM 5444 C CA . ALA A 1 705 ? -14.307 -0.491 21.573 1.00 97.81 705 ALA A CA 1
ATOM 5445 C C . ALA A 1 705 ? -15.137 -1.512 22.364 1.00 97.81 705 ALA A C 1
ATOM 5447 O O . ALA A 1 705 ? -15.504 -1.241 23.506 1.00 97.81 705 ALA A O 1
ATOM 5448 N N . VAL A 1 706 ? -15.363 -2.711 21.818 1.00 97.81 706 VAL A N 1
ATOM 5449 C CA . VAL A 1 706 ? -16.019 -3.807 22.551 1.00 97.81 706 VAL A CA 1
ATOM 5450 C C . VAL A 1 706 ? -15.177 -4.260 23.748 1.00 97.81 706 VAL A C 1
ATOM 5452 O O . VAL A 1 706 ? -15.713 -4.407 24.848 1.00 97.81 706 VAL A O 1
ATOM 5455 N N . MET A 1 707 ? -13.862 -4.436 23.572 1.00 97.38 707 MET A N 1
ATOM 5456 C CA . MET A 1 707 ? -12.948 -4.801 24.664 1.00 97.38 707 MET A CA 1
ATOM 5457 C C . MET A 1 707 ? -12.919 -3.732 25.766 1.00 97.38 707 MET A C 1
ATOM 5459 O O . MET A 1 707 ? -13.023 -4.063 26.947 1.00 97.38 707 MET A O 1
ATOM 5463 N N . GLU A 1 708 ? -12.830 -2.451 25.400 1.00 97.31 708 GLU A N 1
ATOM 5464 C CA . GLU A 1 708 ? -12.862 -1.327 26.343 1.00 97.31 708 GLU A CA 1
ATOM 5465 C C . GLU A 1 708 ? -14.155 -1.311 27.157 1.00 97.31 708 GLU A C 1
ATOM 5467 O O . GLU A 1 708 ? -14.107 -1.190 28.385 1.00 97.31 708 GLU A O 1
ATOM 5472 N N . TYR A 1 709 ? -15.295 -1.477 26.487 1.00 97.31 709 TYR A N 1
ATOM 5473 C CA . TYR A 1 709 ? -16.606 -1.420 27.120 1.00 97.31 709 TYR A CA 1
ATOM 5474 C C . TYR A 1 709 ? -16.841 -2.611 28.056 1.00 97.31 709 TYR A C 1
ATOM 5476 O O . TYR A 1 709 ? -17.323 -2.445 29.181 1.00 97.31 709 TYR A O 1
ATOM 5484 N N . ALA A 1 710 ? -16.431 -3.811 27.634 1.00 97.25 710 ALA A N 1
ATOM 5485 C CA . ALA A 1 710 ? -16.482 -5.012 28.460 1.00 97.25 710 ALA A CA 1
ATOM 5486 C C . ALA A 1 710 ? -15.650 -4.856 29.745 1.00 97.25 710 ALA A C 1
ATOM 5488 O O . ALA A 1 710 ? -16.131 -5.174 30.837 1.00 97.25 710 ALA A O 1
ATOM 5489 N N . ARG A 1 711 ? -14.436 -4.298 29.638 1.00 96.81 711 ARG A N 1
ATOM 5490 C CA . ARG A 1 711 ? -13.544 -4.080 30.787 1.00 96.81 711 ARG A CA 1
ATOM 5491 C C . ARG A 1 711 ? -14.059 -3.004 31.742 1.00 96.81 711 ARG A C 1
ATOM 5493 O O . ARG A 1 711 ? -14.071 -3.225 32.951 1.00 96.81 711 ARG A O 1
ATOM 5500 N N . ASN A 1 712 ? -14.464 -1.845 31.220 1.00 96.19 712 ASN A N 1
ATOM 5501 C CA . ASN A 1 712 ? -14.721 -0.662 32.048 1.00 96.19 712 ASN A CA 1
ATOM 5502 C C . ASN A 1 712 ? -16.186 -0.502 32.485 1.00 96.19 712 ASN A C 1
ATOM 5504 O O . ASN A 1 712 ? -16.422 0.083 33.541 1.00 96.19 712 ASN A O 1
ATOM 5508 N N . ILE A 1 713 ? -17.160 -0.998 31.711 1.00 96.88 713 ILE A N 1
ATOM 5509 C CA . ILE A 1 713 ? -18.595 -0.829 32.010 1.00 96.88 713 ILE A CA 1
ATOM 5510 C C . ILE A 1 713 ? -19.226 -2.124 32.518 1.00 96.88 713 ILE A C 1
ATOM 5512 O O . ILE A 1 713 ? -19.892 -2.108 33.551 1.00 96.88 713 ILE A O 1
ATOM 5516 N N . ILE A 1 714 ? -18.999 -3.248 31.833 1.00 95.69 714 ILE A N 1
ATOM 5517 C CA . ILE A 1 714 ? -19.554 -4.547 32.258 1.00 95.69 714 ILE A CA 1
ATOM 5518 C C . ILE A 1 714 ? -18.783 -5.097 33.471 1.00 95.69 714 ILE A C 1
ATOM 5520 O O . ILE A 1 714 ? -19.362 -5.740 34.344 1.00 95.69 714 ILE A O 1
ATOM 5524 N N . GLY A 1 715 ? -17.482 -4.803 33.557 1.00 94.25 715 GLY A N 1
ATOM 5525 C CA . GLY A 1 715 ? -16.608 -5.251 34.644 1.00 94.25 715 GLY A CA 1
ATOM 5526 C C . GLY A 1 715 ? -15.918 -6.592 34.376 1.00 94.25 715 GLY A C 1
ATOM 5527 O O . GLY A 1 715 ? -15.393 -7.203 35.309 1.00 94.25 715 GLY A O 1
ATOM 5528 N N . LEU A 1 716 ? -15.889 -7.040 33.116 1.00 94.19 716 LEU A N 1
ATOM 5529 C CA . LEU A 1 716 ? -15.148 -8.222 32.675 1.00 94.19 716 LEU A CA 1
ATOM 5530 C C . LEU A 1 716 ? -13.658 -7.879 32.596 1.00 94.19 716 LEU A C 1
ATOM 5532 O O . LEU A 1 716 ? -13.155 -7.409 31.572 1.00 94.19 716 LEU A O 1
ATOM 5536 N N . LYS A 1 717 ? -12.953 -8.071 33.713 1.00 91.94 717 LYS A N 1
ATOM 5537 C CA . LYS A 1 717 ? -11.510 -7.815 33.791 1.00 91.94 717 LYS A CA 1
ATOM 5538 C C . LYS A 1 717 ? -10.766 -8.649 32.753 1.00 91.94 717 LYS A C 1
ATOM 5540 O O . LYS A 1 717 ? -11.114 -9.798 32.513 1.00 91.94 717 LYS A O 1
ATOM 5545 N N . ASP A 1 718 ? -9.760 -8.042 32.134 1.00 89.62 718 ASP A N 1
ATOM 5546 C CA . ASP A 1 718 ? -8.899 -8.681 31.133 1.00 89.62 718 ASP A CA 1
ATOM 5547 C C . ASP A 1 718 ? -9.640 -9.234 29.896 1.00 89.62 718 ASP A C 1
ATOM 5549 O O . ASP A 1 718 ? -9.080 -10.033 29.143 1.00 89.62 718 ASP A O 1
ATOM 5553 N N . ALA A 1 719 ? -10.879 -8.781 29.639 1.00 93.62 719 ALA A N 1
ATOM 5554 C CA . ALA A 1 719 ? -11.608 -9.132 28.423 1.00 93.62 719 ALA A CA 1
ATOM 5555 C C . ALA A 1 719 ? -10.795 -8.761 27.176 1.00 93.62 719 ALA A C 1
ATOM 5557 O O . ALA A 1 719 ? -10.292 -7.642 27.048 1.00 93.62 719 ALA A O 1
ATOM 5558 N N . THR A 1 720 ? -10.627 -9.713 26.266 1.00 91.31 720 THR A N 1
ATOM 5559 C CA . THR A 1 720 ? -9.726 -9.571 25.116 1.00 91.31 720 THR A CA 1
ATOM 5560 C C . THR A 1 720 ? -10.223 -10.376 23.915 1.00 91.31 720 THR A C 1
ATOM 5562 O O . THR A 1 720 ? -11.306 -10.967 23.957 1.00 91.31 720 THR A O 1
ATOM 5565 N N . SER A 1 721 ? -9.454 -10.379 22.828 1.00 88.31 721 SER A N 1
ATOM 5566 C CA . SER A 1 721 ? -9.719 -11.189 21.642 1.00 88.31 721 SER A CA 1
ATOM 5567 C C . SER A 1 721 ? -8.937 -12.503 21.650 1.00 88.31 721 SER A C 1
ATOM 5569 O O . SER A 1 721 ? -7.852 -12.612 22.228 1.00 88.31 721 SER A O 1
ATOM 5571 N N . GLU A 1 722 ? -9.464 -13.500 20.942 1.00 81.50 722 GLU A N 1
ATOM 5572 C CA . GLU A 1 722 ? -8.768 -14.763 20.682 1.00 81.50 722 GLU A CA 1
ATOM 5573 C C . GLU A 1 722 ? -7.455 -14.564 19.901 1.00 81.50 722 GLU A C 1
ATOM 5575 O O . GLU A 1 722 ? -6.508 -15.323 20.094 1.00 81.50 722 GLU A O 1
ATOM 5580 N N . GLU A 1 723 ? -7.365 -13.506 19.084 1.00 76.69 723 GLU A N 1
ATOM 5581 C CA . GLU A 1 723 ? -6.134 -13.117 18.383 1.00 76.69 723 GLU A CA 1
ATOM 5582 C C . GLU A 1 723 ? -5.003 -12.755 19.354 1.00 76.69 723 GLU A C 1
ATOM 5584 O O . GLU A 1 723 ? -3.844 -13.102 19.130 1.00 76.69 723 GLU A O 1
ATOM 5589 N N . ILE A 1 724 ? -5.336 -12.038 20.431 1.00 73.38 724 ILE A N 1
ATOM 5590 C CA . ILE A 1 724 ? -4.365 -11.546 21.412 1.00 73.38 724 ILE A CA 1
ATOM 5591 C C . ILE A 1 724 ? -4.030 -12.645 22.419 1.00 73.38 724 ILE A C 1
ATOM 5593 O O . ILE A 1 724 ? -2.864 -12.840 22.763 1.00 73.38 724 ILE A O 1
ATOM 5597 N N . SER A 1 725 ? -5.049 -13.358 22.907 1.00 81.44 725 SER A N 1
ATOM 5598 C CA . SER A 1 725 ? -4.880 -14.457 23.854 1.00 81.44 725 SER A CA 1
ATOM 5599 C C . SER A 1 725 ? -5.974 -15.508 23.685 1.00 81.44 725 SER A C 1
ATOM 5601 O O . SER A 1 725 ? -7.079 -15.388 24.216 1.00 81.44 725 SER A O 1
ATOM 5603 N N . ALA A 1 726 ? -5.632 -16.606 23.009 1.00 78.44 726 ALA A N 1
ATOM 5604 C CA . ALA A 1 726 ? -6.543 -17.731 22.789 1.00 78.44 726 ALA A CA 1
ATOM 5605 C C . ALA A 1 726 ? -7.046 -18.389 24.095 1.00 78.44 726 ALA A C 1
ATOM 5607 O O . ALA A 1 726 ? -8.115 -19.005 24.126 1.00 78.44 726 ALA A O 1
ATOM 5608 N N . HIS A 1 727 ? -6.293 -18.245 25.192 1.00 80.00 727 HIS A N 1
ATOM 5609 C CA . HIS A 1 727 ? -6.601 -18.835 26.499 1.00 80.00 727 HIS A CA 1
ATOM 5610 C C . HIS A 1 727 ? -7.257 -17.862 27.490 1.00 80.00 727 HIS A C 1
ATOM 5612 O O . HIS A 1 727 ? -7.427 -18.227 28.652 1.00 80.00 727 HIS A O 1
ATOM 5618 N N . ALA A 1 728 ? -7.606 -16.641 27.072 1.00 84.38 728 ALA A N 1
ATOM 5619 C CA . ALA A 1 728 ? -8.282 -15.693 27.952 1.00 84.38 728 ALA A CA 1
ATOM 5620 C C . ALA A 1 728 ? -9.642 -16.223 28.434 1.00 84.38 728 ALA A C 1
ATOM 5622 O O . ALA A 1 728 ? -10.361 -16.888 27.688 1.00 84.38 728 ALA A O 1
ATOM 5623 N N . GLU A 1 729 ? -10.000 -15.898 29.679 1.00 90.06 729 GLU A N 1
ATOM 5624 C CA . GLU A 1 729 ? -11.285 -16.283 30.276 1.00 90.06 729 GLU A CA 1
ATOM 5625 C C . GLU A 1 729 ? -12.461 -15.592 29.571 1.00 90.06 729 GLU A C 1
ATOM 5627 O O . GLU A 1 729 ? -13.472 -16.221 29.269 1.00 90.06 729 GLU A O 1
ATOM 5632 N N . HIS A 1 730 ? -12.308 -14.302 29.260 1.00 93.19 730 HIS A N 1
ATOM 5633 C CA . HIS A 1 730 ? -13.336 -13.483 28.625 1.00 93.19 730 HIS A CA 1
ATOM 5634 C C . HIS A 1 730 ? -12.928 -13.107 27.197 1.00 93.19 730 HIS A C 1
ATOM 5636 O O . HIS A 1 730 ? -12.359 -12.043 26.946 1.00 93.19 730 HIS A O 1
ATOM 5642 N N . ARG A 1 731 ? -13.223 -14.001 26.247 1.00 93.81 731 ARG A N 1
ATOM 5643 C CA . ARG A 1 731 ? -13.020 -13.768 24.808 1.00 93.81 731 ARG A CA 1
ATOM 5644 C C . ARG A 1 731 ? -14.251 -13.094 24.215 1.00 93.81 731 ARG A C 1
ATOM 5646 O O . ARG A 1 731 ? -15.175 -13.762 23.748 1.00 93.81 731 ARG A O 1
ATOM 5653 N N . VAL A 1 732 ? -14.258 -11.767 24.254 1.00 95.12 732 VAL A N 1
ATOM 5654 C CA . VAL A 1 732 ? -15.353 -10.947 23.705 1.00 95.12 732 VAL A CA 1
ATOM 5655 C C . VAL A 1 732 ? -15.266 -10.799 22.185 1.00 95.12 732 VAL A C 1
ATOM 5657 O O . VAL A 1 732 ? -16.236 -10.401 21.547 1.00 95.12 732 VAL A O 1
ATOM 5660 N N . VAL A 1 733 ? -14.125 -11.164 21.596 1.00 93.94 733 VAL A N 1
ATOM 5661 C CA . VAL A 1 733 ? -13.898 -11.244 20.149 1.00 93.94 733 VAL A CA 1
ATOM 5662 C C . VAL A 1 733 ? -13.256 -12.598 19.836 1.00 93.94 733 VAL A C 1
ATOM 5664 O O . VAL A 1 733 ? -12.273 -12.975 20.478 1.00 93.94 733 VAL A O 1
ATOM 5667 N N . ILE A 1 734 ? -13.805 -13.333 18.871 1.00 88.88 734 ILE A N 1
ATOM 5668 C CA . ILE A 1 734 ? -13.438 -14.725 18.557 1.00 88.88 734 ILE A CA 1
ATOM 5669 C C . ILE A 1 734 ? -13.149 -14.916 17.071 1.00 88.88 734 ILE A C 1
ATOM 5671 O O . ILE A 1 734 ? -13.598 -14.141 16.224 1.00 88.88 734 ILE A O 1
ATOM 5675 N N . PHE A 1 735 ? -12.389 -15.957 16.744 1.00 83.00 735 PHE A N 1
ATOM 5676 C CA . PHE A 1 735 ? -12.135 -16.350 15.364 1.00 83.00 735 PHE A CA 1
ATOM 5677 C C . PHE A 1 735 ? -13.386 -17.006 14.764 1.00 83.00 735 PHE A C 1
ATOM 5679 O O . PHE A 1 735 ? -13.799 -18.085 15.189 1.00 83.00 735 PHE A O 1
ATOM 5686 N N . MET A 1 736 ? -13.993 -16.365 13.761 1.00 82.81 736 MET A N 1
ATOM 5687 C CA . MET A 1 736 ? -15.232 -16.837 13.128 1.00 82.81 736 MET A CA 1
ATOM 5688 C C . MET A 1 736 ? -15.147 -16.714 11.594 1.00 82.81 736 MET A C 1
ATOM 5690 O O . MET A 1 736 ? -15.798 -15.854 10.992 1.00 82.81 736 MET A O 1
ATOM 5694 N N . PRO A 1 737 ? -14.334 -17.566 10.937 1.00 77.12 737 PRO A N 1
ATOM 5695 C CA . PRO A 1 737 ? -14.119 -17.491 9.497 1.00 77.12 737 PRO A CA 1
ATOM 5696 C C . PRO A 1 737 ? -15.399 -17.792 8.708 1.00 77.12 737 PRO A C 1
ATOM 5698 O O . PRO A 1 737 ? -16.325 -18.446 9.195 1.00 77.12 737 PRO A O 1
ATOM 5701 N N . GLU A 1 738 ? -15.438 -17.349 7.453 1.00 73.44 738 GLU A N 1
ATOM 5702 C CA . GLU A 1 738 ? -16.489 -17.758 6.525 1.00 73.44 738 GLU A CA 1
ATOM 5703 C C . GLU A 1 738 ? -16.224 -19.185 6.020 1.00 73.44 738 GLU A C 1
ATOM 5705 O O . GLU A 1 738 ? -15.079 -19.614 5.862 1.00 73.44 738 GLU A O 1
ATOM 5710 N N . GLY A 1 739 ? -17.296 -19.946 5.796 1.00 59.06 739 GLY A N 1
ATOM 5711 C CA . GLY A 1 739 ? -17.226 -21.240 5.125 1.00 59.06 739 GLY A CA 1
ATOM 5712 C C . GLY A 1 739 ? -17.541 -21.074 3.642 1.00 59.06 739 GLY A C 1
ATOM 5713 O O . GLY A 1 739 ? -18.565 -20.485 3.299 1.00 59.06 739 GLY A O 1
ATOM 5714 N N . SER A 1 740 ? -16.702 -21.622 2.763 1.00 56.78 740 SER A N 1
ATOM 5715 C CA . SER A 1 740 ? -16.964 -21.666 1.321 1.00 56.78 740 SER A CA 1
ATOM 5716 C C . SER A 1 740 ? -17.359 -23.077 0.879 1.00 56.78 740 SER A C 1
ATOM 5718 O O . SER A 1 740 ? -16.807 -24.069 1.351 1.00 56.78 740 SER A O 1
ATOM 5720 N N . LYS A 1 741 ? -18.312 -23.181 -0.059 1.00 51.72 741 LYS A N 1
ATOM 5721 C CA . LYS A 1 741 ? -18.630 -24.454 -0.738 1.00 51.72 741 LYS A CA 1
ATOM 5722 C C . LYS A 1 741 ? -17.567 -24.844 -1.774 1.00 51.72 741 LYS A C 1
ATOM 5724 O O . LYS A 1 741 ? -17.519 -25.999 -2.185 1.00 51.72 741 LYS A O 1
ATOM 5729 N N . GLU A 1 742 ? -16.737 -23.890 -2.188 1.00 44.69 742 GLU A N 1
ATOM 5730 C CA . GLU A 1 742 ? -15.750 -24.027 -3.265 1.00 44.69 742 GLU A CA 1
ATOM 5731 C C . GLU A 1 742 ? -14.317 -24.148 -2.727 1.00 44.69 742 GLU A C 1
ATOM 5733 O O . GLU A 1 742 ? -13.469 -24.779 -3.358 1.00 44.69 742 GLU A O 1
ATOM 5738 N N . GLN A 1 743 ? -14.041 -23.585 -1.546 1.00 43.31 743 GLN A N 1
ATOM 5739 C CA . GLN A 1 743 ? -12.738 -23.647 -0.883 1.00 43.31 743 GLN A CA 1
ATOM 5740 C C . GLN A 1 743 ? -12.846 -24.406 0.442 1.00 43.31 743 GLN A C 1
ATOM 5742 O O . GLN A 1 743 ? -13.616 -24.030 1.321 1.00 43.31 743 GLN A O 1
ATOM 5747 N N . MET A 1 744 ? -12.058 -25.474 0.602 1.00 35.97 744 MET A N 1
ATOM 5748 C CA . MET A 1 744 ? -11.985 -26.208 1.870 1.00 35.97 744 MET A CA 1
ATOM 5749 C C . MET A 1 744 ? -11.102 -25.458 2.879 1.00 35.97 744 MET A C 1
ATOM 5751 O O . MET A 1 744 ? -9.922 -25.236 2.616 1.00 35.97 744 MET A O 1
ATOM 5755 N N . GLY A 1 745 ? -11.661 -25.114 4.043 1.00 48.41 745 GLY A N 1
ATOM 5756 C CA . GLY A 1 745 ? -10.988 -24.376 5.122 1.00 48.41 745 GLY A CA 1
ATOM 5757 C C . GLY A 1 745 ? -11.798 -23.159 5.584 1.00 48.41 745 GLY A C 1
ATOM 5758 O O . GLY A 1 745 ? -12.840 -22.856 5.011 1.00 48.41 745 GLY A O 1
ATOM 5759 N N . GLY A 1 746 ? -11.336 -22.473 6.634 1.00 51.91 746 GLY A N 1
ATOM 5760 C CA . GLY A 1 746 ? -11.912 -21.191 7.051 1.00 51.91 746 GLY A CA 1
ATOM 5761 C C . GLY A 1 746 ? -11.353 -20.051 6.201 1.00 51.91 746 GLY A C 1
ATOM 5762 O O . GLY A 1 746 ? -10.148 -19.797 6.247 1.00 51.91 746 GLY A O 1
ATOM 5763 N N . THR A 1 747 ? -12.202 -19.380 5.426 1.00 58.59 747 THR A N 1
ATOM 5764 C CA . THR A 1 747 ? -11.810 -18.243 4.583 1.00 58.59 747 THR A CA 1
ATOM 5765 C C . THR A 1 747 ? -11.962 -16.919 5.335 1.00 58.59 747 THR A C 1
ATOM 5767 O O . THR A 1 747 ? -12.759 -16.797 6.266 1.00 58.59 747 THR A O 1
ATOM 5770 N N . MET A 1 748 ? -11.174 -15.911 4.947 1.00 71.50 748 MET A N 1
ATOM 5771 C CA . MET A 1 748 ? -11.324 -14.540 5.455 1.00 71.50 748 MET A CA 1
ATOM 5772 C C . MET A 1 748 ? -12.667 -13.954 4.988 1.00 71.50 748 MET A C 1
ATOM 5774 O O . MET A 1 748 ? -13.078 -14.226 3.861 1.00 71.50 748 MET A O 1
ATOM 5778 N N . ARG A 1 749 ? -13.318 -13.129 5.820 1.00 79.81 749 ARG A N 1
ATOM 5779 C CA . ARG A 1 749 ? -14.463 -12.312 5.397 1.00 79.81 749 ARG A CA 1
ATOM 5780 C C . ARG A 1 749 ? -13.931 -11.144 4.571 1.00 79.81 749 ARG A C 1
ATOM 5782 O O . ARG A 1 749 ? -13.216 -10.285 5.095 1.00 79.81 749 ARG A O 1
ATOM 5789 N N . LEU A 1 750 ? -14.215 -11.177 3.272 1.00 82.81 750 LEU A N 1
ATOM 5790 C CA . LEU A 1 750 ? -13.531 -10.363 2.271 1.00 82.81 750 LEU A CA 1
ATOM 5791 C C . LEU A 1 750 ? -14.497 -9.854 1.193 1.00 82.81 750 LEU A C 1
ATOM 5793 O O . LEU A 1 750 ? -15.382 -10.591 0.755 1.00 82.81 750 LEU A O 1
ATOM 5797 N N . GLY A 1 751 ? -14.281 -8.615 0.746 1.00 85.31 751 GLY A N 1
ATOM 5798 C CA . GLY A 1 751 ? -15.096 -7.964 -0.285 1.00 85.31 751 GLY A CA 1
ATOM 5799 C C . GLY A 1 751 ? -16.380 -7.356 0.268 1.00 85.31 751 GLY A C 1
ATOM 5800 O O . GLY A 1 751 ? -16.514 -7.167 1.479 1.00 85.31 751 GLY A O 1
ATOM 5801 N N . THR A 1 752 ? -17.312 -7.019 -0.620 1.00 91.38 752 THR A N 1
ATOM 5802 C CA . THR A 1 752 ? -18.598 -6.432 -0.238 1.00 91.38 752 THR A CA 1
ATOM 5803 C C . THR A 1 752 ? -19.449 -7.448 0.525 1.00 91.38 752 THR A C 1
ATOM 5805 O O . THR A 1 752 ? -19.605 -8.607 0.113 1.00 91.38 752 THR A O 1
ATOM 5808 N N . ARG A 1 753 ? -19.998 -7.014 1.660 1.00 91.94 753 ARG A N 1
ATOM 5809 C CA . ARG A 1 753 ? -20.987 -7.757 2.444 1.00 91.94 753 ARG A CA 1
ATOM 5810 C C . ARG A 1 753 ? -22.122 -6.833 2.845 1.00 91.94 753 ARG A C 1
ATOM 5812 O O . ARG A 1 753 ? -21.921 -5.632 3.010 1.00 91.94 753 ARG A O 1
ATOM 5819 N N . THR A 1 754 ? -23.295 -7.427 2.998 1.00 92.75 754 THR A N 1
ATOM 5820 C CA . THR A 1 754 ? -24.524 -6.731 3.350 1.00 92.75 754 THR A CA 1
ATOM 5821 C C . THR A 1 754 ? -24.703 -6.711 4.868 1.00 92.75 754 THR A C 1
ATOM 5823 O O . THR A 1 754 ? -24.502 -7.721 5.550 1.00 92.75 754 THR A O 1
ATOM 5826 N N . SER A 1 755 ? -25.101 -5.550 5.381 1.00 92.94 755 SER A N 1
ATOM 5827 C CA . SER A 1 755 ? -25.356 -5.288 6.795 1.00 92.94 755 SER A CA 1
ATOM 5828 C C . SER A 1 755 ? -26.755 -4.703 6.964 1.00 92.94 755 SER A C 1
ATOM 5830 O O . SER A 1 755 ? -27.138 -3.755 6.276 1.00 92.94 755 SER A O 1
ATOM 5832 N N . HIS A 1 756 ? -27.521 -5.252 7.904 1.00 96.25 756 HIS A N 1
ATOM 5833 C CA . HIS A 1 756 ? -28.915 -4.888 8.163 1.00 96.25 756 HIS A CA 1
ATOM 5834 C C . HIS A 1 756 ? -29.019 -4.120 9.473 1.00 96.25 756 HIS A C 1
ATOM 5836 O O . HIS A 1 756 ? -28.625 -4.626 10.526 1.00 96.25 756 HIS A O 1
ATOM 5842 N N . PHE A 1 757 ? -29.572 -2.910 9.432 1.00 95.75 757 PHE A N 1
ATOM 5843 C CA . PHE A 1 757 ? -29.891 -2.152 10.636 1.00 95.75 757 PHE A CA 1
ATOM 5844 C C . PHE A 1 757 ? -31.081 -2.777 11.367 1.00 95.75 757 PHE A C 1
ATOM 5846 O O . PHE A 1 757 ? -32.112 -3.098 10.775 1.00 95.75 757 PHE A O 1
ATOM 5853 N N . LYS A 1 758 ? -30.966 -2.925 12.689 1.00 94.62 758 LYS A N 1
ATOM 5854 C CA . LYS A 1 758 ? -32.035 -3.501 13.516 1.00 94.62 758 LYS A CA 1
ATOM 5855 C C . LYS A 1 758 ? -33.221 -2.527 13.638 1.00 94.62 758 LYS A C 1
ATOM 5857 O O . LYS A 1 758 ? -33.003 -1.325 13.817 1.00 94.62 758 LYS A O 1
ATOM 5862 N N . PRO A 1 759 ? -34.478 -3.006 13.650 1.00 92.50 759 PRO A N 1
ATOM 5863 C CA . PRO A 1 759 ? -35.622 -2.176 14.031 1.00 92.50 759 PRO A CA 1
ATOM 5864 C C . PRO A 1 759 ? -35.426 -1.541 15.418 1.00 92.50 759 PRO A C 1
ATOM 5866 O O . PRO A 1 759 ? -34.899 -2.187 16.325 1.00 92.50 759 PRO A O 1
ATOM 5869 N N . GLY A 1 760 ? -35.843 -0.284 15.604 1.00 91.50 760 GLY A N 1
ATOM 5870 C CA . GLY A 1 760 ? -35.639 0.454 16.861 1.00 91.50 760 GLY A CA 1
ATOM 5871 C C . GLY A 1 760 ? -34.294 1.194 16.954 1.00 91.50 760 GLY A C 1
ATOM 5872 O O . GLY A 1 760 ? -34.001 1.834 17.972 1.00 91.50 760 GLY A O 1
ATOM 5873 N N . THR A 1 761 ? -33.471 1.124 15.902 1.00 94.06 761 THR A N 1
ATOM 5874 C CA . THR A 1 761 ? -32.187 1.836 15.782 1.00 94.06 761 THR A CA 1
ATOM 5875 C C . THR A 1 761 ? -32.269 3.054 14.858 1.00 94.06 761 THR A C 1
ATOM 5877 O O . THR A 1 761 ? -31.252 3.561 14.405 1.00 94.06 761 THR A O 1
ATOM 5880 N N . GLU A 1 762 ? -33.461 3.602 14.607 1.00 93.44 762 GLU A N 1
ATOM 5881 C CA . GLU A 1 762 ? -33.675 4.776 13.736 1.00 93.44 762 GLU A CA 1
ATOM 5882 C C . GLU A 1 762 ? -32.981 6.048 14.263 1.00 93.44 762 GLU A C 1
ATOM 5884 O O . GLU A 1 762 ? -32.796 7.017 13.533 1.00 93.44 762 GLU A O 1
ATOM 5889 N N . TRP A 1 763 ? -32.577 6.043 15.537 1.00 94.06 763 TRP A N 1
ATOM 5890 C CA . TRP A 1 763 ? -31.759 7.086 16.160 1.00 94.06 763 TRP A CA 1
ATOM 5891 C C . TRP A 1 763 ? -30.269 7.008 15.785 1.00 94.06 763 TRP A C 1
ATOM 5893 O O . TRP A 1 763 ? -29.528 7.935 16.115 1.00 94.06 763 TRP A O 1
ATOM 5903 N N . SER A 1 764 ? -29.830 5.916 15.148 1.00 96.19 764 SER A N 1
ATOM 5904 C CA . SER A 1 764 ? -28.445 5.684 14.732 1.00 96.19 764 SER A CA 1
ATOM 5905 C C . SER A 1 764 ? -27.938 6.846 13.885 1.00 96.19 764 SER A C 1
ATOM 5907 O O . SER A 1 764 ? -28.543 7.250 12.885 1.00 96.19 764 SER A O 1
ATOM 5909 N N . LYS A 1 765 ? -26.784 7.379 14.288 1.00 95.06 765 LYS A N 1
ATOM 5910 C CA . LYS A 1 765 ? -26.129 8.475 13.570 1.00 95.06 765 LYS A CA 1
ATOM 5911 C C . LYS A 1 765 ? -25.544 7.973 12.270 1.00 95.06 765 LYS A C 1
ATOM 5913 O O . LYS A 1 765 ? -25.599 8.682 11.268 1.00 95.06 765 LYS A O 1
ATOM 5918 N N . LEU A 1 766 ? -25.031 6.745 12.280 1.00 94.69 766 LEU A N 1
ATOM 5919 C CA . LEU A 1 766 ? -24.524 6.113 11.078 1.00 94.69 766 LEU A CA 1
ATOM 5920 C C . LEU A 1 766 ? -25.654 5.889 10.064 1.00 94.69 766 LEU A C 1
ATOM 5922 O O . LEU A 1 766 ? -25.543 6.324 8.921 1.00 94.69 766 LEU A O 1
ATOM 5926 N N . ARG A 1 767 ? -26.785 5.318 10.489 1.00 94.62 767 ARG A N 1
ATOM 5927 C CA . ARG A 1 767 ? -27.958 5.097 9.633 1.00 94.62 767 ARG A CA 1
ATOM 5928 C C . ARG A 1 767 ? -28.490 6.396 9.028 1.00 94.62 767 ARG A C 1
ATOM 5930 O O . ARG A 1 767 ? -28.835 6.431 7.849 1.00 94.62 767 ARG A O 1
ATOM 5937 N N . ALA A 1 768 ? -28.515 7.482 9.803 1.00 93.00 768 ALA A N 1
ATOM 5938 C CA . ALA A 1 768 ? -28.904 8.798 9.299 1.00 93.00 768 ALA A CA 1
ATOM 5939 C C . ALA A 1 768 ? -27.984 9.298 8.167 1.00 93.00 768 ALA A C 1
ATOM 5941 O O . ALA A 1 768 ? -28.463 9.950 7.238 1.00 93.00 768 ALA A O 1
ATOM 5942 N N . MET A 1 769 ? -26.687 8.973 8.222 1.00 93.56 769 MET A N 1
ATOM 5943 C CA . MET A 1 769 ? -25.722 9.298 7.167 1.00 93.56 769 MET A CA 1
ATOM 5944 C C . MET A 1 769 ? -25.920 8.462 5.898 1.00 93.56 769 MET A C 1
ATOM 5946 O O . MET A 1 769 ? -25.700 8.983 4.807 1.00 93.56 769 MET A O 1
ATOM 5950 N N . TYR A 1 770 ? -26.408 7.226 6.021 1.00 90.75 770 TYR A N 1
ATOM 5951 C CA . TYR A 1 770 ? -26.855 6.382 4.901 1.00 90.75 770 TYR A CA 1
ATOM 5952 C C . TYR A 1 770 ? -28.295 6.698 4.442 1.00 90.75 770 TYR A C 1
ATOM 5954 O O . TYR A 1 770 ? -29.003 5.828 3.940 1.00 90.75 770 TYR A O 1
ATOM 5962 N N . GLY A 1 771 ? -28.786 7.920 4.674 1.00 88.06 771 GLY A N 1
ATOM 5963 C CA . GLY A 1 771 ? -30.116 8.344 4.219 1.00 88.06 771 GLY A CA 1
ATOM 5964 C C . GLY A 1 771 ? -31.291 7.647 4.918 1.00 88.06 771 GLY A C 1
ATOM 5965 O O . GLY A 1 771 ? -32.423 7.765 4.465 1.00 88.06 771 GLY A O 1
ATOM 5966 N N . GLY A 1 772 ? -31.060 6.943 6.031 1.00 87.69 772 GLY A N 1
ATOM 5967 C CA . GLY A 1 772 ? -32.100 6.196 6.745 1.00 87.69 772 GLY A CA 1
ATOM 5968 C C . GLY A 1 772 ? -32.314 4.759 6.256 1.00 87.69 772 GLY A C 1
ATOM 5969 O O . GLY A 1 772 ? -33.238 4.105 6.747 1.00 87.69 772 GLY A O 1
ATOM 5970 N N . ALA A 1 773 ? -31.469 4.259 5.347 1.00 88.31 773 ALA A N 1
ATOM 5971 C CA . ALA A 1 773 ? -31.568 2.914 4.784 1.00 88.31 773 ALA A CA 1
ATOM 5972 C C . ALA A 1 773 ? -31.613 1.810 5.858 1.00 88.31 773 ALA A C 1
ATOM 5974 O O . ALA A 1 773 ? -30.957 1.907 6.897 1.00 88.31 773 ALA A O 1
ATOM 5975 N N . ASP A 1 774 ? -32.399 0.760 5.605 1.00 90.38 774 ASP A N 1
ATOM 5976 C CA . ASP A 1 774 ? -32.442 -0.444 6.449 1.00 90.38 774 ASP A CA 1
ATOM 5977 C C . ASP A 1 774 ? -31.269 -1.390 6.165 1.00 90.38 774 ASP A C 1
ATOM 5979 O O . ASP A 1 774 ? -30.853 -2.144 7.040 1.00 90.38 774 ASP A O 1
ATOM 5983 N N . VAL A 1 775 ? -30.726 -1.338 4.948 1.00 92.12 775 VAL A N 1
ATOM 5984 C CA . VAL A 1 775 ? -29.681 -2.239 4.460 1.00 92.12 775 VAL A CA 1
ATOM 5985 C C . VAL A 1 775 ? -28.568 -1.415 3.835 1.00 92.12 775 VAL A C 1
ATOM 5987 O O . VAL A 1 775 ? -28.840 -0.486 3.073 1.00 92.12 775 VAL A O 1
ATOM 5990 N N . VAL A 1 776 ? -27.327 -1.756 4.167 1.00 92.38 776 VAL A N 1
ATOM 5991 C CA . VAL A 1 776 ? -26.114 -1.155 3.606 1.00 92.38 776 VAL A CA 1
ATOM 5992 C C . VAL A 1 776 ? -25.125 -2.239 3.205 1.00 92.38 776 VAL A C 1
ATOM 5994 O O . VAL A 1 776 ? -25.257 -3.389 3.611 1.00 92.38 776 VAL A O 1
ATOM 5997 N N . GLU A 1 777 ? -24.137 -1.889 2.394 1.00 91.38 777 GLU A N 1
ATOM 5998 C CA . GLU A 1 777 ? -23.093 -2.812 1.950 1.00 91.38 777 GLU A CA 1
ATOM 5999 C C . GLU A 1 777 ? -21.736 -2.123 2.005 1.00 91.38 777 GLU A C 1
ATOM 6001 O O . GLU A 1 777 ? -21.515 -1.061 1.432 1.00 91.38 777 GLU A O 1
ATOM 6006 N N . GLU A 1 778 ? -20.789 -2.742 2.682 1.00 91.75 778 GLU A N 1
ATOM 6007 C CA . GLU A 1 778 ? -19.450 -2.190 2.808 1.00 91.75 778 GLU A CA 1
ATOM 6008 C C . GLU A 1 778 ? -18.422 -3.290 2.575 1.00 91.75 778 GLU A C 1
ATOM 6010 O O . GLU A 1 778 ? -18.736 -4.485 2.527 1.00 91.75 778 GLU A O 1
ATOM 6015 N N . ARG A 1 779 ? -17.170 -2.882 2.366 1.00 91.06 779 ARG A N 1
ATOM 6016 C CA . ARG A 1 779 ? -16.083 -3.822 2.094 1.00 91.06 779 ARG A CA 1
ATOM 6017 C C . ARG A 1 779 ? -15.452 -4.307 3.387 1.00 91.06 779 ARG A C 1
ATOM 6019 O O . ARG A 1 779 ? -15.108 -3.516 4.260 1.00 91.06 779 ARG A O 1
ATOM 6026 N N . HIS A 1 780 ? -15.240 -5.611 3.480 1.00 87.94 780 HIS A N 1
ATOM 6027 C CA . HIS A 1 780 ? -14.627 -6.255 4.632 1.00 87.94 780 HIS A CA 1
ATOM 6028 C C . HIS A 1 780 ? -13.260 -6.829 4.302 1.00 87.94 780 HIS A C 1
ATOM 6030 O O . HIS A 1 780 ? -12.980 -7.211 3.165 1.00 87.94 780 HIS A O 1
ATOM 6036 N N . ARG A 1 781 ? -12.420 -6.896 5.338 1.00 83.19 781 ARG A N 1
ATOM 6037 C CA . ARG A 1 781 ? -11.115 -7.551 5.309 1.00 83.19 781 ARG A CA 1
ATOM 6038 C C . ARG A 1 781 ? -10.689 -7.983 6.711 1.00 83.19 781 ARG A C 1
ATOM 6040 O O . ARG A 1 781 ? -9.823 -7.366 7.329 1.00 83.19 781 ARG A O 1
ATOM 6047 N N . HIS A 1 782 ? -11.318 -9.024 7.249 1.00 79.25 782 HIS A N 1
ATOM 6048 C CA . HIS A 1 782 ? -11.040 -9.470 8.619 1.00 79.25 782 HIS A CA 1
ATOM 6049 C C . HIS A 1 782 ? -11.405 -10.942 8.859 1.00 79.25 782 HIS A C 1
ATOM 6051 O O . HIS A 1 782 ? -11.929 -11.635 7.986 1.00 79.25 782 HIS A O 1
ATOM 6057 N N . ARG A 1 783 ? -11.025 -11.455 10.034 1.00 79.69 783 ARG A N 1
ATOM 6058 C CA . ARG A 1 783 ? -11.191 -12.870 10.427 1.00 79.69 783 ARG A CA 1
ATOM 6059 C C . ARG A 1 783 ? -11.861 -13.067 11.789 1.00 79.69 783 ARG A C 1
ATOM 6061 O O . ARG A 1 783 ? -12.191 -14.199 12.143 1.00 79.69 783 ARG A O 1
ATOM 6068 N N . TYR A 1 784 ? -11.976 -11.997 12.566 1.00 85.69 784 TYR A N 1
ATOM 6069 C CA . TYR A 1 784 ? -12.401 -12.040 13.957 1.00 85.69 784 TYR A CA 1
ATOM 6070 C C . TYR A 1 784 ? -13.673 -11.224 14.116 1.00 85.69 784 TYR A C 1
ATOM 6072 O O . TYR A 1 784 ? -13.762 -10.114 13.598 1.00 85.69 784 TYR A O 1
ATOM 6080 N N . GLU A 1 785 ? -14.615 -11.768 14.872 1.00 92.56 785 GLU A N 1
ATOM 6081 C CA . GLU A 1 785 ? -15.945 -11.202 15.079 1.00 92.56 785 GLU A CA 1
ATOM 6082 C C . GLU A 1 785 ? -16.201 -11.010 16.570 1.00 92.56 785 GLU A C 1
ATOM 6084 O O . GLU A 1 785 ? -15.616 -11.703 17.409 1.00 92.56 785 GLU A O 1
ATOM 6089 N N . VAL A 1 786 ? -17.111 -10.100 16.915 1.00 96.12 786 VAL A N 1
ATOM 6090 C CA . VAL A 1 786 ? -17.636 -10.017 18.285 1.00 96.12 786 VAL A CA 1
ATOM 6091 C C . VAL A 1 786 ? -18.291 -11.349 18.638 1.00 96.12 786 VAL A C 1
ATOM 6093 O O . VAL A 1 786 ? -19.086 -11.878 17.864 1.00 96.12 786 VAL A O 1
ATOM 6096 N N . ASN A 1 787 ? -17.954 -11.895 19.805 1.00 95.50 787 ASN A N 1
ATOM 6097 C CA . ASN A 1 787 ? -18.519 -13.154 20.266 1.00 95.50 787 ASN A CA 1
ATOM 6098 C C . ASN A 1 787 ? -20.027 -12.976 20.543 1.00 95.50 787 ASN A C 1
ATOM 6100 O O . ASN A 1 787 ? -20.376 -12.204 21.445 1.00 95.50 787 ASN A O 1
ATOM 6104 N N . PRO A 1 788 ? -20.920 -13.691 19.824 1.00 93.56 788 PRO A N 1
ATOM 6105 C CA . PRO A 1 788 ? -22.366 -13.554 19.996 1.00 93.56 788 PRO A CA 1
ATOM 6106 C C . PRO A 1 788 ? -22.849 -13.824 21.426 1.00 93.56 788 PRO A C 1
ATOM 6108 O O . PRO A 1 788 ? -23.858 -13.258 21.837 1.00 93.56 788 PRO A O 1
ATOM 6111 N N . GLU A 1 789 ? -22.114 -14.624 22.208 1.00 93.81 789 GLU A N 1
ATOM 6112 C CA . GLU A 1 789 ? -22.435 -14.916 23.613 1.00 93.81 789 GLU A CA 1
ATOM 6113 C C . GLU A 1 789 ? -22.460 -13.660 24.499 1.00 93.81 789 GLU A C 1
ATOM 6115 O O . GLU A 1 789 ? -23.200 -13.619 25.476 1.00 93.81 789 GLU A O 1
ATOM 6120 N N . TYR A 1 790 ? -21.692 -12.624 24.147 1.00 93.81 790 TYR A N 1
ATOM 6121 C CA . TYR A 1 790 ? -21.622 -11.367 24.900 1.00 93.81 790 TYR A CA 1
ATOM 6122 C C . TYR A 1 790 ? -22.539 -10.271 24.339 1.00 93.81 790 TYR A C 1
ATOM 6124 O O . TYR A 1 790 ? -22.604 -9.179 24.903 1.00 93.81 790 TYR A O 1
ATOM 6132 N N . MET A 1 791 ? -23.255 -10.530 23.238 1.00 92.62 791 MET A N 1
ATOM 6133 C CA . MET A 1 791 ? -24.054 -9.514 22.545 1.00 92.62 791 MET A CA 1
ATOM 6134 C C . MET A 1 791 ? -25.152 -8.934 23.445 1.00 92.62 791 MET A C 1
ATOM 6136 O O . MET A 1 791 ? -25.268 -7.715 23.567 1.00 92.62 791 MET A O 1
ATOM 6140 N N . GLU A 1 792 ? -25.915 -9.794 24.126 1.00 92.31 792 GLU A N 1
ATOM 6141 C CA . GLU A 1 792 ? -26.980 -9.353 25.035 1.00 92.31 792 GLU A CA 1
ATOM 6142 C C . GLU A 1 792 ? -26.440 -8.540 26.218 1.00 92.31 792 GLU A C 1
ATOM 6144 O O . GLU A 1 792 ? -27.086 -7.589 26.665 1.00 92.31 792 GLU A O 1
ATOM 6149 N N . ASP A 1 793 ? -25.258 -8.891 26.726 1.00 94.25 793 ASP A N 1
ATOM 6150 C CA . ASP A 1 793 ? -24.634 -8.181 27.842 1.00 94.25 793 ASP A CA 1
ATOM 6151 C C . ASP A 1 793 ? -24.133 -6.793 27.420 1.00 94.25 793 ASP A C 1
ATOM 6153 O O . ASP A 1 793 ? -24.309 -5.832 28.173 1.00 94.25 793 ASP A O 1
ATOM 6157 N N . LEU A 1 794 ? -23.587 -6.657 26.204 1.00 94.56 794 LEU A N 1
ATOM 6158 C CA . LEU A 1 794 ? -23.202 -5.365 25.622 1.00 94.56 794 LEU A CA 1
ATOM 6159 C C . LEU A 1 794 ? -24.420 -4.444 25.458 1.00 94.56 794 LEU A C 1
ATOM 6161 O O . LEU A 1 794 ? -24.389 -3.299 25.921 1.00 94.56 794 LEU A O 1
ATOM 6165 N N . GLU A 1 795 ? -25.513 -4.956 24.879 1.00 94.06 795 GLU A N 1
ATOM 6166 C CA . GLU A 1 795 ? -26.743 -4.180 24.679 1.00 94.06 795 GLU A CA 1
ATOM 6167 C C . GLU A 1 795 ? -27.383 -3.771 26.011 1.00 94.06 795 GLU A C 1
ATOM 6169 O O . GLU A 1 795 ? -27.774 -2.613 26.181 1.00 94.06 795 GLU A O 1
ATOM 6174 N N . ARG A 1 796 ? -27.439 -4.686 26.990 1.00 94.75 796 ARG A N 1
ATOM 6175 C CA . ARG A 1 796 ? -27.977 -4.407 28.332 1.00 94.75 796 ARG A CA 1
ATOM 6176 C C . ARG A 1 796 ? -27.153 -3.356 29.074 1.00 94.75 796 ARG A C 1
ATOM 6178 O O . ARG A 1 796 ? -27.720 -2.564 29.826 1.00 94.75 796 ARG A O 1
ATOM 6185 N N . ALA A 1 797 ? -25.837 -3.349 28.874 1.00 94.62 797 ALA A N 1
ATOM 6186 C CA . ALA A 1 797 ? -24.934 -2.380 29.483 1.00 94.62 797 ALA A CA 1
ATOM 6187 C C . ALA A 1 797 ? -24.982 -0.994 28.809 1.00 94.62 797 ALA A C 1
ATOM 6189 O O . ALA A 1 797 ? -24.579 -0.014 29.433 1.00 94.62 797 ALA A O 1
ATOM 6190 N N . GLY A 1 798 ? -25.531 -0.897 27.591 1.00 94.62 798 GLY A N 1
ATOM 6191 C CA . GLY A 1 798 ? -25.786 0.363 26.885 1.00 94.62 798 GLY A CA 1
ATOM 6192 C C . GLY A 1 798 ? -24.989 0.562 25.592 1.00 94.62 798 GLY A C 1
ATOM 6193 O O . GLY A 1 798 ? -25.185 1.580 24.923 1.00 94.62 798 GLY A O 1
ATOM 6194 N N . LEU A 1 799 ? -24.127 -0.386 25.206 1.00 96.50 799 LEU A N 1
ATOM 6195 C CA . LEU A 1 799 ? -23.476 -0.389 23.896 1.00 96.50 799 LEU A CA 1
ATOM 6196 C C . LEU A 1 799 ? -24.415 -1.048 22.885 1.00 96.50 799 LEU A C 1
ATOM 6198 O O . LEU A 1 799 ? -24.576 -2.264 22.869 1.00 96.50 799 LEU A O 1
ATOM 6202 N N . SER A 1 800 ? -25.075 -0.234 22.064 1.00 96.88 800 SER A N 1
ATOM 6203 C CA . SER A 1 800 ? -26.104 -0.727 21.148 1.00 96.88 800 SER A CA 1
ATOM 6204 C C . SER A 1 800 ? -25.464 -1.362 19.922 1.00 96.88 800 SER A C 1
ATOM 6206 O O . SER A 1 800 ? -24.675 -0.709 19.241 1.00 96.88 800 SER A O 1
ATOM 6208 N N . VAL A 1 801 ? -25.848 -2.596 19.601 1.00 96.75 801 VAL A N 1
ATOM 6209 C CA . VAL A 1 801 ? -25.548 -3.204 18.302 1.00 96.75 801 VAL A CA 1
ATOM 6210 C C . VAL A 1 801 ? -26.576 -2.676 17.311 1.00 96.75 801 VAL A C 1
ATOM 6212 O O . VAL A 1 801 ? -27.762 -2.979 17.430 1.00 96.75 801 VAL A O 1
ATOM 6215 N N . THR A 1 802 ? -26.153 -1.826 16.375 1.00 96.19 802 THR A N 1
ATOM 6216 C CA . THR A 1 802 ? -27.083 -1.148 15.460 1.00 96.19 802 THR A CA 1
ATOM 6217 C C . THR A 1 802 ? -27.307 -1.914 14.166 1.00 96.19 802 THR A C 1
ATOM 6219 O O . THR A 1 802 ? -28.420 -1.867 13.640 1.00 96.19 802 THR A O 1
ATOM 6222 N N . SER A 1 803 ? -26.314 -2.671 13.692 1.00 96.38 803 SER A N 1
ATOM 6223 C CA . SER A 1 803 ? -26.442 -3.521 12.505 1.00 96.38 803 SER A CA 1
ATOM 6224 C C . SER A 1 803 ? -25.748 -4.878 12.653 1.00 96.38 803 SER A C 1
ATOM 6226 O O . SER A 1 803 ? -24.786 -5.031 13.416 1.00 96.38 803 SER A O 1
ATOM 6228 N N . LEU A 1 804 ? -26.273 -5.865 11.925 1.00 96.19 804 LEU A N 1
ATOM 6229 C CA . LEU A 1 804 ? -25.806 -7.253 11.889 1.00 96.19 804 LEU A CA 1
ATOM 6230 C C . LEU A 1 804 ? -25.624 -7.733 10.440 1.00 96.19 804 LEU A C 1
ATOM 6232 O O . LEU A 1 804 ? -26.172 -7.128 9.518 1.00 96.19 804 LEU A O 1
ATOM 6236 N N . ASP A 1 805 ? -24.901 -8.837 10.246 1.00 93.56 805 ASP A N 1
ATOM 6237 C CA . ASP A 1 805 ? -24.807 -9.510 8.943 1.00 93.56 805 ASP A CA 1
ATOM 6238 C C . ASP A 1 805 ? -26.140 -10.143 8.498 1.00 93.56 805 ASP A C 1
ATOM 6240 O O . ASP A 1 805 ? -27.108 -10.214 9.257 1.00 93.56 805 ASP A O 1
ATOM 6244 N N . ASP A 1 806 ? -26.188 -10.658 7.265 1.00 88.62 806 ASP A N 1
ATOM 6245 C CA . ASP A 1 806 ? -27.378 -11.309 6.685 1.00 88.62 806 ASP A CA 1
ATOM 6246 C C . ASP A 1 806 ? -27.953 -12.458 7.530 1.00 88.62 806 ASP A C 1
ATOM 6248 O O . ASP A 1 806 ? -29.132 -12.790 7.418 1.00 88.62 806 ASP A O 1
ATOM 6252 N N . GLN A 1 807 ? -27.117 -13.110 8.341 1.00 88.25 807 GLN A N 1
ATOM 6253 C CA . GLN A 1 807 ? -27.532 -14.221 9.200 1.00 88.25 807 GLN A CA 1
ATOM 6254 C C . GLN A 1 807 ? -27.955 -13.757 10.599 1.00 88.25 807 GLN A C 1
ATOM 6256 O O . GLN A 1 807 ? -28.444 -14.568 11.384 1.00 88.25 807 GLN A O 1
ATOM 6261 N N . GLY A 1 808 ? -27.773 -12.474 10.923 1.00 89.25 808 GLY A N 1
ATOM 6262 C CA . GLY A 1 808 ? -28.044 -11.923 12.246 1.00 89.25 808 GLY A CA 1
ATOM 6263 C C . GLY A 1 808 ? -27.082 -12.426 13.325 1.00 89.25 808 GLY A C 1
ATOM 6264 O O . GLY A 1 808 ? -27.436 -12.405 14.502 1.00 89.25 808 GLY A O 1
ATOM 6265 N N . VAL A 1 809 ? -25.901 -12.921 12.943 1.00 90.31 809 VAL A N 1
ATOM 6266 C CA . VAL A 1 809 ? -24.930 -13.538 13.862 1.00 90.31 809 VAL A CA 1
ATOM 6267 C C . VAL A 1 809 ? -23.755 -12.606 14.129 1.00 90.31 809 VAL A C 1
ATOM 6269 O O . VAL A 1 809 ? -23.306 -12.504 15.270 1.00 90.31 809 VAL A O 1
ATOM 6272 N N . ARG A 1 810 ? -23.244 -11.931 13.095 1.00 94.00 810 ARG A N 1
ATOM 6273 C CA . ARG A 1 810 ? -22.047 -11.086 13.204 1.00 94.00 810 ARG A CA 1
ATOM 6274 C C . ARG A 1 810 ? -22.426 -9.634 13.439 1.00 94.00 810 ARG A C 1
ATOM 6276 O O . ARG A 1 810 ? -23.330 -9.115 12.791 1.00 94.00 810 ARG A O 1
ATOM 6283 N N . VAL A 1 811 ? -21.711 -8.988 14.356 1.00 96.25 811 VAL A N 1
ATOM 6284 C CA . VAL A 1 811 ? -21.870 -7.562 14.662 1.00 96.25 811 VAL A CA 1
ATOM 6285 C C . VAL A 1 811 ? -21.158 -6.731 13.610 1.00 96.25 811 VAL A C 1
ATOM 6287 O O . VAL A 1 811 ? -19.941 -6.814 13.480 1.00 96.25 811 VAL A O 1
ATOM 6290 N N . GLU A 1 812 ? -21.915 -5.887 12.916 1.00 96.00 812 GLU A N 1
ATOM 6291 C CA . GLU A 1 812 ? -21.379 -5.029 11.858 1.00 96.00 812 GLU A CA 1
ATOM 6292 C C . GLU A 1 812 ? -21.176 -3.591 12.342 1.00 96.00 812 GLU A C 1
ATOM 6294 O O . GLU A 1 812 ? -20.206 -2.928 11.968 1.00 96.00 812 GLU A O 1
ATOM 6299 N N . THR A 1 813 ? -22.058 -3.088 13.210 1.00 97.44 813 THR A N 1
ATOM 6300 C CA . THR A 1 813 ? -21.935 -1.740 13.784 1.00 97.44 813 THR A CA 1
ATOM 6301 C C . THR A 1 813 ? -22.358 -1.698 15.248 1.00 97.44 813 THR A C 1
ATOM 6303 O O . THR A 1 813 ? -23.365 -2.291 15.643 1.00 97.44 813 THR A O 1
ATOM 6306 N N . ILE A 1 814 ? -21.603 -0.936 16.043 1.00 97.94 814 ILE A N 1
ATOM 6307 C CA . ILE A 1 814 ? -21.932 -0.567 17.424 1.00 97.94 814 ILE A CA 1
ATOM 6308 C C . ILE A 1 814 ? -22.009 0.953 17.584 1.00 97.94 814 ILE A C 1
ATOM 6310 O O . ILE A 1 814 ? -21.200 1.687 17.012 1.00 97.94 814 ILE A O 1
ATOM 6314 N N . GLU A 1 815 ? -22.946 1.432 18.404 1.00 98.00 815 GLU A N 1
ATOM 6315 C CA . GLU A 1 815 ? -23.109 2.858 18.710 1.00 98.00 815 GLU A CA 1
ATOM 6316 C C . GLU A 1 815 ? -23.448 3.132 20.180 1.00 98.00 815 GLU A C 1
ATOM 6318 O O . GLU A 1 815 ? -24.143 2.358 20.844 1.00 98.00 815 GLU A O 1
ATOM 6323 N N . LEU A 1 816 ? -23.013 4.298 20.675 1.00 97.31 816 LEU A N 1
ATOM 6324 C CA . LEU A 1 816 ? -23.481 4.861 21.946 1.00 97.31 816 LEU A CA 1
ATOM 6325 C C . LEU A 1 816 ? -24.482 5.991 21.700 1.00 97.31 816 LEU A C 1
ATOM 6327 O O . LEU A 1 816 ? -24.125 7.062 21.205 1.00 97.31 816 LEU A O 1
ATOM 6331 N N . LYS A 1 817 ? -25.730 5.769 22.120 1.00 93.38 817 LYS A N 1
ATOM 6332 C CA . LYS A 1 817 ? -26.862 6.680 21.889 1.00 93.38 817 LYS A CA 1
ATOM 6333 C C . LYS A 1 817 ? -26.652 8.095 22.437 1.00 93.38 817 LYS A C 1
ATOM 6335 O O . LYS A 1 817 ? -26.934 9.069 21.744 1.00 93.38 817 LYS A O 1
ATOM 6340 N N . ASP A 1 818 ? -26.101 8.213 23.645 1.00 92.50 818 ASP A N 1
ATOM 6341 C CA . ASP A 1 818 ? -25.934 9.494 24.354 1.00 92.50 818 ASP A CA 1
ATOM 6342 C C . ASP A 1 818 ? -24.589 10.202 24.070 1.00 92.50 818 ASP A C 1
ATOM 6344 O O . ASP A 1 818 ? -24.217 11.172 24.749 1.00 92.50 818 ASP A O 1
ATOM 6348 N N . HIS A 1 819 ? -23.839 9.725 23.071 1.00 97.19 819 HIS A N 1
ATOM 6349 C CA . HIS A 1 819 ? -22.540 10.266 22.675 1.00 97.19 819 HIS A CA 1
ATOM 6350 C C . HIS A 1 819 ? -22.641 11.103 21.381 1.00 97.19 819 HIS A C 1
ATOM 6352 O O . HIS A 1 819 ? -23.384 10.716 20.477 1.00 97.19 819 HIS A O 1
ATOM 6358 N N . PRO A 1 820 ? -21.907 12.230 21.222 1.00 94.62 820 PRO A N 1
ATOM 6359 C CA . PRO A 1 820 ? -21.964 13.083 20.025 1.00 94.62 820 PRO A CA 1
ATOM 6360 C C . PRO A 1 820 ? -21.720 12.353 18.702 1.00 94.62 820 PRO A C 1
ATOM 6362 O O . PRO A 1 820 ? -22.448 12.591 17.744 1.00 94.62 820 PRO A O 1
ATOM 6365 N N . PHE A 1 821 ? -20.770 11.424 18.671 1.00 97.88 821 PHE A N 1
ATOM 6366 C CA . PHE A 1 821 ? -20.600 10.433 17.607 1.00 97.88 821 PHE A CA 1
ATOM 6367 C C . PHE A 1 821 ? -19.671 9.338 18.137 1.00 97.88 821 PHE A C 1
ATOM 6369 O O . PHE A 1 821 ? -18.518 9.629 18.421 1.00 97.88 821 PHE A O 1
ATOM 6376 N N . PHE A 1 822 ? -20.166 8.136 18.420 1.00 98.50 822 PHE A N 1
ATOM 6377 C CA . PHE A 1 822 ? -19.321 7.004 18.824 1.00 98.50 822 PHE A CA 1
ATOM 6378 C C . PHE A 1 822 ? -19.785 5.808 18.023 1.00 98.50 822 PHE A C 1
ATOM 6380 O O . PHE A 1 822 ? -20.844 5.256 18.319 1.00 98.50 822 PHE A O 1
ATOM 6387 N N . VAL A 1 823 ? -19.027 5.482 16.984 1.00 98.44 823 VAL A N 1
ATOM 6388 C CA . VAL A 1 823 ? -19.362 4.428 16.033 1.00 98.44 823 VAL A CA 1
ATOM 6389 C C . VAL A 1 823 ? -18.180 3.472 15.960 1.00 98.44 823 VAL A C 1
ATOM 6391 O O . VAL A 1 823 ? -17.053 3.894 15.706 1.00 98.44 823 VAL A O 1
ATOM 6394 N N . GLY A 1 824 ? -18.430 2.188 16.177 1.00 98.00 824 GLY A N 1
ATOM 6395 C CA . GLY A 1 824 ? -17.538 1.122 15.735 1.00 98.00 824 GLY A CA 1
ATOM 6396 C C . GLY A 1 824 ? -18.149 0.474 14.502 1.00 98.00 824 GLY A C 1
ATOM 6397 O O . GLY A 1 824 ? -19.322 0.115 14.541 1.00 98.00 824 GLY A O 1
ATOM 6398 N N . LEU A 1 825 ? -17.373 0.321 13.433 1.00 96.44 825 LEU A N 1
ATOM 6399 C CA . LEU A 1 825 ? -17.778 -0.306 12.178 1.00 96.44 825 LEU A CA 1
ATOM 6400 C C . LEU A 1 825 ? -16.801 -1.435 11.838 1.00 96.44 825 LEU A C 1
ATOM 6402 O O . LEU A 1 825 ? -15.592 -1.212 11.810 1.00 96.44 825 LEU A O 1
ATOM 6406 N N . GLN A 1 826 ? -17.313 -2.638 11.578 1.00 95.38 826 GLN A N 1
ATOM 6407 C CA . GLN A 1 826 ? -16.472 -3.797 11.262 1.00 95.38 826 GLN A CA 1
ATOM 6408 C C . GLN A 1 826 ? -15.912 -3.736 9.830 1.00 95.38 826 GLN A C 1
ATOM 6410 O O . GLN A 1 826 ? -14.844 -4.279 9.540 1.00 95.38 826 GLN A O 1
ATOM 6415 N N . ALA A 1 827 ? -16.632 -3.073 8.927 1.00 94.50 827 ALA A N 1
ATOM 6416 C CA . ALA A 1 827 ? -16.208 -2.827 7.555 1.00 94.50 827 ALA A CA 1
ATOM 6417 C C . ALA A 1 827 ? -15.098 -1.766 7.449 1.00 94.50 827 ALA A C 1
ATOM 6419 O O . ALA A 1 827 ? -14.815 -1.048 8.405 1.00 94.50 827 ALA A O 1
ATOM 6420 N N . HIS A 1 828 ? -14.512 -1.651 6.257 1.00 94.00 828 HIS A N 1
ATOM 6421 C CA . HIS A 1 828 ? -13.514 -0.654 5.868 1.00 94.00 828 HIS A CA 1
ATOM 6422 C C . HIS A 1 828 ? -14.150 0.443 4.984 1.00 94.00 828 HIS A C 1
ATOM 6424 O O . HIS A 1 828 ? -14.120 0.339 3.750 1.00 94.00 828 HIS A O 1
ATOM 6430 N N . PRO A 1 829 ? -14.738 1.501 5.583 1.00 93.88 829 PRO A N 1
ATOM 6431 C CA . PRO A 1 829 ? -15.407 2.583 4.852 1.00 93.88 829 PRO A CA 1
ATOM 6432 C C . PRO A 1 829 ? -14.452 3.414 3.974 1.00 93.88 829 PRO A C 1
ATOM 6434 O O . PRO A 1 829 ? -14.876 4.170 3.101 1.00 93.88 829 PRO A O 1
ATOM 6437 N N . GLU A 1 830 ? -13.143 3.318 4.194 1.00 92.50 830 GLU A N 1
ATOM 6438 C CA . GLU A 1 830 ? -12.122 4.020 3.420 1.00 92.50 830 GLU A CA 1
ATOM 6439 C C . GLU A 1 830 ? -12.004 3.529 1.969 1.00 92.50 830 GLU A C 1
ATOM 6441 O O . GLU A 1 830 ? -11.568 4.292 1.100 1.00 92.50 830 GLU A O 1
ATOM 6446 N N . PHE A 1 831 ? -12.408 2.285 1.689 1.00 89.56 831 PHE A N 1
ATOM 6447 C CA . PHE A 1 831 ? -12.346 1.708 0.343 1.00 89.56 831 PHE A CA 1
ATOM 6448 C C . PHE A 1 831 ? -13.502 2.164 -0.550 1.00 89.56 831 PHE A C 1
ATOM 6450 O O . PHE A 1 831 ? -13.340 2.232 -1.763 1.00 89.56 831 PHE A O 1
ATOM 6457 N N . THR A 1 832 ? -14.647 2.522 0.034 1.00 90.50 832 THR A N 1
ATOM 6458 C CA . THR A 1 832 ? -15.849 2.966 -0.694 1.00 90.50 832 THR A CA 1
ATOM 6459 C C . THR A 1 832 ? -15.938 4.490 -0.833 1.00 90.50 832 THR A C 1
ATOM 6461 O O . THR A 1 832 ? -16.795 5.010 -1.549 1.00 90.50 832 THR A O 1
ATOM 6464 N N . SER A 1 833 ? -15.036 5.237 -0.188 1.00 91.31 833 SER A N 1
ATOM 6465 C CA . SER A 1 833 ? -15.026 6.701 -0.225 1.00 91.31 833 SER A CA 1
ATOM 6466 C C . SER A 1 833 ? -14.564 7.248 -1.575 1.00 91.31 833 SER A C 1
ATOM 6468 O O . SER A 1 833 ? -13.437 6.999 -1.987 1.00 91.31 833 SER A O 1
ATOM 6470 N N . LYS A 1 834 ? -15.384 8.082 -2.221 1.00 88.50 834 LYS A N 1
ATOM 6471 C CA . LYS A 1 834 ? -15.075 8.765 -3.491 1.00 88.50 834 LYS A CA 1
ATOM 6472 C C . LYS A 1 834 ? -14.945 10.274 -3.277 1.00 88.50 834 LYS A C 1
ATOM 6474 O O . LYS A 1 834 ? -15.505 10.820 -2.329 1.00 88.50 834 LYS A O 1
ATOM 6479 N N . VAL A 1 835 ? -14.269 10.980 -4.186 1.00 85.62 835 VAL A N 1
ATOM 6480 C CA . VAL A 1 835 ? -14.034 12.435 -4.037 1.00 85.62 835 VAL A CA 1
ATOM 6481 C C . VAL A 1 835 ? -15.348 13.223 -3.984 1.00 85.62 835 VAL A C 1
ATOM 6483 O O . VAL A 1 835 ? -15.530 14.087 -3.127 1.00 85.62 835 VAL A O 1
ATOM 6486 N N . LEU A 1 836 ? -16.284 12.913 -4.889 1.00 86.44 836 LEU A N 1
ATOM 6487 C CA . LEU A 1 836 ? -17.596 13.573 -4.959 1.00 86.44 836 LEU A CA 1
ATOM 6488 C C . LEU A 1 836 ? -18.667 12.917 -4.077 1.00 86.44 836 LEU A C 1
ATOM 6490 O O . LEU A 1 836 ? -19.707 13.527 -3.820 1.00 86.44 836 LEU A O 1
ATOM 6494 N N . SER A 1 837 ? -18.411 11.695 -3.611 1.00 86.62 837 SER A N 1
ATOM 6495 C CA . SER A 1 837 ? -19.300 10.917 -2.751 1.00 86.62 837 SER A CA 1
ATOM 6496 C C . SER A 1 837 ? -18.472 10.277 -1.629 1.00 86.62 837 SER A C 1
ATOM 6498 O O . SER A 1 837 ? -18.108 9.102 -1.727 1.00 86.62 837 SER A O 1
ATOM 6500 N N . PRO A 1 838 ? -18.076 11.056 -0.601 1.00 91.69 838 PRO A N 1
ATOM 6501 C CA . PRO A 1 838 ? -17.298 10.526 0.512 1.00 91.69 838 PRO A CA 1
ATOM 6502 C C . PRO A 1 838 ? -18.080 9.434 1.241 1.00 91.69 838 PRO A C 1
ATOM 6504 O O . PRO A 1 838 ? -19.308 9.504 1.314 1.00 91.69 838 PRO A O 1
ATOM 6507 N N . SER A 1 839 ? -17.371 8.463 1.821 1.00 94.00 839 SER A N 1
ATOM 6508 C CA . SER A 1 839 ? -18.012 7.390 2.590 1.00 94.00 839 SER A CA 1
ATOM 6509 C C . SER A 1 839 ? -18.896 7.969 3.709 1.00 94.00 839 SER A C 1
ATOM 6511 O O . SER A 1 839 ? -18.411 8.808 4.479 1.00 94.00 839 SER A O 1
ATOM 6513 N N . PRO A 1 840 ? -20.167 7.535 3.840 1.00 94.38 840 PRO A N 1
ATOM 6514 C CA . PRO A 1 840 ? -21.094 8.075 4.835 1.00 94.38 840 PRO A CA 1
ATOM 6515 C C . PRO A 1 840 ? -20.588 7.974 6.278 1.00 94.38 840 PRO A C 1
ATOM 6517 O O . PRO A 1 840 ? -20.771 8.915 7.052 1.00 94.38 840 PRO A O 1
ATOM 6520 N N . ALA A 1 841 ? -19.897 6.883 6.630 1.00 94.94 841 ALA A N 1
ATOM 6521 C CA . ALA A 1 841 ? -19.333 6.684 7.964 1.00 94.94 841 ALA A CA 1
ATOM 6522 C C . ALA A 1 841 ? -18.263 7.735 8.304 1.00 94.94 841 ALA A C 1
ATOM 6524 O O . ALA A 1 841 ? -18.329 8.401 9.342 1.00 94.94 841 ALA A O 1
ATOM 6525 N N . LEU A 1 842 ? -17.303 7.930 7.394 1.00 96.88 842 LEU A N 1
ATOM 6526 C CA . LEU A 1 842 ? -16.213 8.896 7.558 1.00 96.88 842 LEU A CA 1
ATOM 6527 C C . LEU A 1 842 ? -16.712 10.340 7.449 1.00 96.88 842 LEU A C 1
ATOM 6529 O O . LEU A 1 842 ? -16.264 11.201 8.207 1.00 96.88 842 LEU A O 1
ATOM 6533 N N . LEU A 1 843 ? -17.687 10.603 6.577 1.00 96.56 843 LEU A N 1
ATOM 6534 C CA . LEU A 1 843 ? -18.330 11.908 6.476 1.00 96.56 843 LEU A CA 1
ATOM 6535 C C . LEU A 1 843 ? -19.076 12.262 7.764 1.00 96.56 843 LEU A C 1
ATOM 6537 O O . LEU A 1 843 ? -18.937 13.383 8.249 1.00 96.56 843 LEU A O 1
ATOM 6541 N N . GLY A 1 844 ? -19.822 11.315 8.337 1.00 96.69 844 GLY A N 1
ATOM 6542 C CA . GLY A 1 844 ? -20.505 11.489 9.617 1.00 96.69 844 GLY A CA 1
ATOM 6543 C C . GLY A 1 844 ? -19.528 11.799 10.746 1.00 96.69 844 GLY A C 1
ATOM 6544 O O . GLY A 1 844 ? -19.733 12.755 11.494 1.00 96.69 844 GLY A O 1
ATOM 6545 N N . PHE A 1 845 ? -18.423 11.054 10.812 1.00 98.31 845 PHE A N 1
ATOM 6546 C CA . PHE A 1 845 ? -17.356 11.283 11.781 1.00 98.31 845 PHE A CA 1
ATOM 6547 C C . PHE A 1 845 ? -16.744 12.683 11.643 1.00 98.31 845 PHE A C 1
ATOM 6549 O O . PHE A 1 845 ? -16.731 13.446 12.607 1.00 98.31 845 PHE A O 1
ATOM 6556 N N . VAL A 1 846 ? -16.294 13.066 10.442 1.00 97.81 846 VAL A N 1
ATOM 6557 C CA . VAL A 1 846 ? -15.687 14.388 10.213 1.00 97.81 846 VAL A CA 1
ATOM 6558 C C . VAL A 1 846 ? -16.694 15.511 10.454 1.00 97.81 846 VAL A C 1
ATOM 6560 O O . VAL A 1 846 ? -16.331 16.533 11.031 1.00 97.81 846 VAL A O 1
ATOM 6563 N N . ALA A 1 847 ? -17.958 15.341 10.059 1.00 97.12 847 ALA A N 1
ATOM 6564 C CA . ALA A 1 847 ? -19.006 16.329 10.300 1.00 97.12 847 ALA A CA 1
ATOM 6565 C C . ALA A 1 847 ? -19.309 16.503 11.798 1.00 97.12 847 ALA A C 1
ATOM 6567 O O . ALA A 1 847 ? -19.540 17.628 12.246 1.00 97.12 847 ALA A O 1
ATOM 6568 N N . ALA A 1 848 ? -19.269 15.423 12.585 1.00 97.44 848 ALA A N 1
ATOM 6569 C CA . ALA A 1 848 ? -19.405 15.486 14.038 1.00 97.44 848 ALA A CA 1
ATOM 6570 C C . ALA A 1 848 ? -18.223 16.214 14.691 1.00 97.44 848 ALA A C 1
ATOM 6572 O O . ALA A 1 848 ? -18.448 17.134 15.476 1.00 97.44 848 ALA A O 1
ATOM 6573 N N . SER A 1 849 ? -16.990 15.879 14.305 1.00 97.75 849 SER A N 1
ATOM 6574 C CA . SER A 1 849 ? -15.766 16.556 14.768 1.00 97.75 849 SER A CA 1
ATOM 6575 C C . SER A 1 849 ? -15.754 18.041 14.399 1.00 97.75 849 SER A C 1
ATOM 6577 O O . SER A 1 849 ? -15.339 18.889 15.178 1.00 97.75 849 SER A O 1
ATOM 6579 N N . ALA A 1 850 ? -16.284 18.379 13.223 1.00 95.88 850 ALA A N 1
ATOM 6580 C CA . ALA A 1 850 ? -16.390 19.743 12.722 1.00 95.88 850 ALA A CA 1
ATOM 6581 C C . ALA A 1 850 ? -17.592 20.535 13.276 1.00 95.88 850 ALA A C 1
ATOM 6583 O O . ALA A 1 850 ? -17.736 21.713 12.932 1.00 95.88 850 ALA A O 1
ATOM 6584 N N . GLY A 1 851 ? -18.479 19.914 14.061 1.00 95.12 851 GLY A N 1
ATOM 6585 C CA . GLY A 1 851 ? -19.689 20.548 14.595 1.00 95.12 851 GLY A CA 1
ATOM 6586 C C . GLY A 1 851 ? -20.766 20.882 13.551 1.00 95.12 851 GLY A C 1
ATOM 6587 O O . GLY A 1 851 ? -21.590 21.758 13.796 1.00 95.12 851 GLY A O 1
ATOM 6588 N N . CYS A 1 852 ? -20.768 20.220 12.390 1.00 94.56 852 CYS A N 1
ATOM 6589 C CA . CYS A 1 852 ? -21.742 20.425 11.305 1.00 94.56 852 CYS A CA 1
ATOM 6590 C C . CYS A 1 852 ? -22.563 19.167 10.956 1.00 94.56 852 CYS A C 1
ATOM 6592 O O . CYS A 1 852 ? -23.209 19.116 9.908 1.00 94.56 852 CYS A O 1
ATOM 6594 N N . PHE A 1 853 ? -22.573 18.158 11.837 1.00 94.62 853 PHE A N 1
ATOM 6595 C CA . PHE A 1 853 ? -23.269 16.882 11.628 1.00 94.62 853 PHE A CA 1
ATOM 6596 C C . PHE A 1 853 ? -24.737 17.044 11.217 1.00 94.62 853 PHE A C 1
ATOM 6598 O O . PHE A 1 853 ? -25.137 16.486 10.203 1.00 94.62 853 PHE A O 1
ATOM 6605 N N . ASP A 1 854 ? -25.531 17.841 11.938 1.00 92.06 854 ASP A N 1
ATOM 6606 C CA . ASP A 1 854 ? -26.972 17.972 11.668 1.00 92.06 854 ASP A CA 1
ATOM 6607 C C . ASP A 1 854 ? -27.276 18.552 10.278 1.00 92.06 854 ASP A C 1
ATOM 6609 O O . ASP A 1 854 ? -28.273 18.189 9.650 1.00 92.06 854 ASP A O 1
ATOM 6613 N N . GLU A 1 855 ? -26.437 19.467 9.787 1.00 91.12 855 GLU A N 1
ATOM 6614 C CA . GLU A 1 855 ? -26.581 20.049 8.449 1.00 91.12 855 GLU A CA 1
ATOM 6615 C C . GLU A 1 855 ? -26.280 19.009 7.368 1.00 91.12 855 GLU A C 1
ATOM 6617 O O . GLU A 1 855 ? -27.035 18.871 6.401 1.00 91.12 855 GLU A O 1
ATOM 6622 N N . ILE A 1 856 ? -25.203 18.245 7.563 1.00 91.00 856 ILE A N 1
ATOM 6623 C CA . ILE A 1 856 ? -24.765 17.198 6.642 1.00 91.00 856 ILE A CA 1
ATOM 6624 C C . ILE A 1 856 ? -25.740 16.013 6.648 1.00 91.00 856 ILE A C 1
ATOM 6626 O O . ILE A 1 856 ? -26.138 15.566 5.575 1.00 91.00 856 ILE A O 1
ATOM 6630 N N . ALA A 1 857 ? -26.202 15.559 7.814 1.00 88.38 857 ALA A N 1
ATOM 6631 C CA . ALA A 1 857 ? -27.164 14.467 7.949 1.00 88.38 857 ALA A CA 1
ATOM 6632 C C . ALA A 1 857 ? -28.521 14.820 7.316 1.00 88.38 857 ALA A C 1
ATOM 6634 O O . ALA A 1 857 ? -29.093 14.022 6.577 1.00 88.38 857 ALA A O 1
ATOM 6635 N N . LYS A 1 858 ? -29.016 16.055 7.493 1.00 86.75 858 LYS A N 1
ATOM 6636 C CA . LYS A 1 858 ? -30.227 16.523 6.788 1.00 86.75 858 LYS A CA 1
ATOM 6637 C C . LYS A 1 858 ? -30.038 16.556 5.274 1.00 86.75 858 LYS A C 1
ATOM 6639 O O . LYS A 1 858 ? -30.981 16.286 4.534 1.00 86.75 858 LYS A O 1
ATOM 6644 N N . ALA A 1 859 ? -28.850 16.929 4.799 1.00 83.81 859 ALA A N 1
ATOM 6645 C CA . ALA A 1 859 ? -28.537 16.884 3.375 1.00 83.81 859 ALA A CA 1
ATOM 6646 C C . ALA A 1 859 ? -28.445 15.440 2.855 1.00 83.81 859 ALA A C 1
ATOM 6648 O O . ALA A 1 859 ? -28.853 15.198 1.719 1.00 83.81 859 ALA A O 1
ATOM 6649 N N . ALA A 1 860 ? -27.964 14.507 3.686 1.00 76.94 860 ALA A N 1
ATOM 6650 C CA . ALA A 1 860 ? -27.932 13.076 3.402 1.00 76.94 860 ALA A CA 1
ATOM 6651 C C . ALA A 1 860 ? -29.343 12.488 3.254 1.00 76.94 860 ALA A C 1
ATOM 6653 O O . ALA A 1 860 ? -29.598 11.755 2.315 1.00 76.94 860 ALA A O 1
ATOM 6654 N N . GLN A 1 861 ? -30.281 12.893 4.111 1.00 70.94 861 GLN A N 1
ATOM 6655 C CA . GLN A 1 861 ? -31.670 12.410 4.097 1.00 70.94 861 GLN A CA 1
ATOM 6656 C C . GLN A 1 861 ? -32.564 13.041 3.014 1.00 70.94 861 GLN A C 1
ATOM 6658 O O . GLN A 1 861 ? -33.611 12.496 2.684 1.00 70.94 861 GLN A O 1
ATOM 6663 N N . LYS A 1 862 ? -32.221 14.237 2.511 1.00 62.50 862 LYS A N 1
ATOM 6664 C CA . LYS A 1 862 ? -33.033 14.965 1.508 1.00 62.50 862 LYS A CA 1
ATOM 6665 C C . LYS A 1 862 ? -32.808 14.510 0.078 1.00 62.50 862 LYS A C 1
ATOM 6667 O O . LYS A 1 862 ? -33.654 14.748 -0.779 1.00 62.50 862 LYS A O 1
ATOM 6672 N N . LYS A 1 863 ? -31.626 13.983 -0.199 1.00 52.94 863 LYS A N 1
ATOM 6673 C CA . LYS A 1 863 ? -31.391 13.251 -1.429 1.00 52.94 863 LYS A CA 1
ATOM 6674 C C . LYS A 1 863 ? -31.805 11.815 -1.132 1.00 52.94 863 LYS A C 1
ATOM 6676 O O . LYS A 1 863 ? -31.535 11.350 -0.029 1.00 52.94 863 LYS A O 1
ATOM 6681 N N . ASP A 1 864 ? -32.360 11.109 -2.108 1.00 38.88 864 ASP A N 1
ATOM 6682 C CA . ASP A 1 864 ? -32.235 9.650 -2.163 1.00 38.88 864 ASP A CA 1
ATOM 6683 C C . ASP A 1 864 ? -30.733 9.332 -2.336 1.00 38.88 864 ASP A C 1
ATOM 6685 O O . ASP A 1 864 ? -30.261 8.976 -3.412 1.00 38.88 864 ASP A O 1
ATOM 6689 N N . LEU A 1 865 ? -29.921 9.642 -1.316 1.00 38.91 865 LEU A N 1
ATOM 6690 C CA . LEU A 1 865 ? -28.487 9.415 -1.303 1.00 38.91 865 LEU A CA 1
ATOM 6691 C C . LEU A 1 865 ? -28.308 7.929 -1.057 1.00 38.91 865 LEU A C 1
ATOM 6693 O O . LEU A 1 865 ? -28.365 7.430 0.062 1.00 38.91 865 LEU A O 1
ATOM 6697 N N . LEU A 1 866 ? -28.166 7.277 -2.196 1.00 41.34 866 LEU A N 1
ATOM 6698 C CA . LEU A 1 866 ? -27.858 5.889 -2.441 1.00 41.34 866 LEU A CA 1
ATOM 6699 C C . LEU A 1 866 ? -26.931 5.273 -1.400 1.00 41.34 866 LEU A C 1
ATOM 6701 O O . LEU A 1 866 ? -25.882 5.808 -1.030 1.00 41.34 866 LEU A O 1
ATOM 6705 N N . VAL A 1 867 ? -27.361 4.088 -1.001 1.00 37.78 867 VAL A N 1
ATOM 6706 C CA . VAL A 1 867 ? -26.659 3.099 -0.205 1.00 37.78 867 VAL A CA 1
ATOM 6707 C C . VAL A 1 867 ? -25.255 2.885 -0.806 1.00 37.78 867 VAL A C 1
ATOM 6709 O O . VAL A 1 867 ? -25.111 2.455 -1.943 1.00 37.78 867 VAL A O 1
ATOM 6712 N N . ASN A 1 868 ? -24.211 3.236 -0.045 1.00 44.38 868 ASN A N 1
ATOM 6713 C CA . ASN A 1 868 ? -22.793 2.896 -0.291 1.00 44.38 868 ASN A CA 1
ATOM 6714 C C . ASN A 1 868 ? -22.049 3.606 -1.436 1.00 44.38 868 ASN A C 1
ATOM 6716 O O . ASN A 1 868 ? -21.026 3.114 -1.916 1.00 44.38 868 ASN A O 1
ATOM 6720 N N . GLY A 1 869 ? -22.504 4.776 -1.883 1.00 42.00 869 GLY A N 1
ATOM 6721 C CA . GLY A 1 869 ? -21.734 5.563 -2.853 1.00 42.00 869 GLY A CA 1
ATOM 6722 C C . GLY A 1 869 ? -21.640 4.955 -4.264 1.00 42.00 869 GLY A C 1
ATOM 6723 O O . GLY A 1 869 ? -20.822 5.422 -5.065 1.00 42.00 869 GLY A O 1
ATOM 6724 N N . THR A 1 870 ? -22.463 3.960 -4.603 1.00 35.09 870 THR A N 1
ATOM 6725 C CA . THR A 1 870 ? -22.827 3.623 -5.992 1.00 35.09 870 THR A CA 1
ATOM 6726 C C . THR A 1 870 ? -23.885 4.612 -6.484 1.00 35.09 870 THR A C 1
ATOM 6728 O O . THR A 1 870 ? -24.699 5.118 -5.713 1.00 35.09 870 THR A O 1
ATOM 6731 N N . SER A 1 871 ? -23.792 5.022 -7.745 1.00 33.16 871 SER A N 1
ATOM 6732 C CA . SER A 1 871 ? -24.442 6.218 -8.284 1.00 33.16 871 SER A CA 1
ATOM 6733 C C . SER A 1 871 ? -25.671 5.914 -9.149 1.00 33.16 871 SER A C 1
ATOM 6735 O O . SER A 1 871 ? -25.745 6.351 -10.293 1.00 33.16 871 SER A O 1
ATOM 6737 N N . GLU A 1 872 ? -26.712 5.273 -8.619 1.00 32.75 872 GLU A N 1
ATOM 6738 C CA . GLU A 1 872 ? -28.031 5.329 -9.272 1.00 32.75 872 GLU A CA 1
ATOM 6739 C C . GLU A 1 872 ? -28.836 6.569 -8.868 1.00 32.75 872 GLU A C 1
ATOM 6741 O O . GLU A 1 872 ? -29.834 6.482 -8.168 1.00 32.75 872 GLU A O 1
ATOM 6746 N N . ALA A 1 873 ? -28.455 7.763 -9.318 1.00 26.14 873 ALA A N 1
ATOM 6747 C CA . ALA A 1 873 ? -29.465 8.813 -9.447 1.00 26.14 873 ALA A CA 1
ATOM 6748 C C . ALA A 1 873 ? -29.020 9.914 -10.398 1.00 26.14 873 ALA A C 1
ATOM 6750 O O . ALA A 1 873 ? -28.023 10.601 -10.184 1.00 26.14 873 ALA A O 1
ATOM 6751 N N . SER A 1 874 ? -29.833 10.091 -11.436 1.00 34.38 874 SER A N 1
ATOM 6752 C CA . SER A 1 874 ? -30.285 11.393 -11.929 1.00 34.38 874 SER A CA 1
ATOM 6753 C C . SER A 1 874 ? -29.857 12.589 -11.059 1.00 34.38 874 SER A C 1
ATOM 6755 O O . SER A 1 874 ? -30.375 12.769 -9.955 1.00 34.38 874 SER A O 1
ATOM 6757 N N . PHE A 1 875 ? -28.937 13.399 -11.591 1.00 30.03 875 PHE A N 1
ATOM 6758 C CA . PHE A 1 875 ? -28.540 14.708 -11.066 1.00 30.03 875 PHE A CA 1
ATOM 6759 C C . PHE A 1 875 ? -29.158 15.831 -11.890 1.00 30.03 875 PHE A C 1
ATOM 6761 O O . PHE A 1 875 ? -29.066 15.750 -13.139 1.00 30.03 875 PHE A O 1
#

Sequence (875 aa):
MFKWSLLYCLSLLAATPQGCSGRAVETEKRASDALSWKALGGSIVGHPGVISWSPDRTDVFVRGSDTAVYHKWQAGVPGTAWGPGQTGYQNLGGSILSDVTVVSRGYGRFDAFVVGADNACYHGWWNGSYWSSWGSLGGAFGGDISAVAWGNGRLDLFGRGKDNAVWHRAWNGAAWGVWVSLGGAIIGSPKTVSWGNNRLDVFVRGTNNHVYQNAWAGSSWSGWHDLGGVVLEDITPVSKEPNNIDLFVRGANNSLYQKSWTGSAWTGWNSLGGVIMSRPSATTWGGRYTTVAVQGADNAVWLREFNGNSWGDWRSIGGAVTDAPVINPLGSYNAAIFARGPDSGLYVYEHGECFVLADGGETDLDLGNYERYLGIQLSNESNMTTGKIYKLVLDKERKGDYLGKTVQVVPHITDAMQEWIERVAKIPVDDSGEEPDVCIIELGGTVGDIESAPFIEALVQLRHRLGRENFFSIAVSYVPIINGEEKTKPTQHAIKQMRMAGLIPDMVACRCERELDDGTIQKIARSCQVEYEQVIGVRDMETIYQVPLLLEQEGLLKQLQKGLALEDTVLPPARVQKGQALWDIWTKTVAPKHHLPPVNIALVGKYVTLDDAYLSVHKALEHSAMRCGRKLNLVSVDSEHLEHHMQQKEPTKYHNAWKALCEAEGIIVPGGFGSRGVEGMIETTKWARERKVPFLGICLGLQVAVMEYARNIIGLKDATSEEISAHAEHRVVIFMPEGSKEQMGGTMRLGTRTSHFKPGTEWSKLRAMYGGADVVEERHRHRYEVNPEYMEDLERAGLSVTSLDDQGVRVETIELKDHPFFVG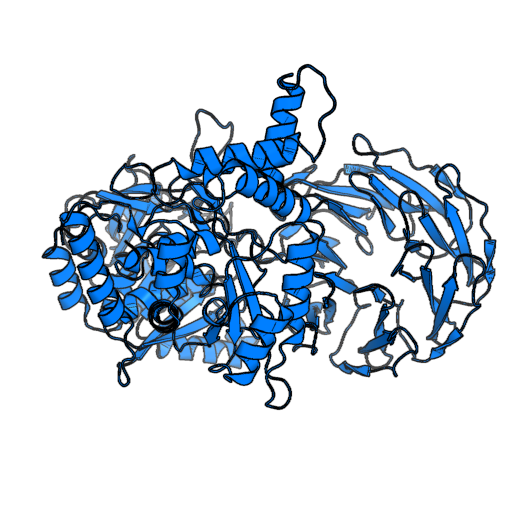LQAHPEFTSKVLSPSPALLGFVAASAGCFDEIAKAAQKKDLLVNGTSEASF

Secondary structure (DSSP, 8-state):
-HHHHHHHHTHHHHSS-S-TTTSSSS--S--SSTTS-EEEE--B-S--EEEEEETTEEEEEEEBTTS-EEEEEEESSTTT-EES-SS--EEEE--BSSPPEEEEEETTEEEEEEEBTTS-EEEEEE-SS-BPPPEEEE--BSSPPEEEEEETTEEEEEEEBTTS-EEEEEE-SS-B---EE----BSS--EEEEEETTEEEEEEEBTTS-EEEEEE-SS-B---EEEE--BSS--EEE-SSTT-EEEEEEBTTS-EEEEEE-SS-BPP-EE----B-S--EEEEETTTEEEEEEEBTTS-EEEEEE-SS-B---EE-----SS--EEEEETTTEEEEEEE-TTS-EEEE---PPEE-TT--EE-HHHHHHHHHH-----GGG---HHHHHHHHHHHHHHTTTTTPPP-IIIIIHHHHHHHHHHHTTS--STT-SPPS-------S-TTSTTTHHHHHHHHHHHHHH-GGG---EEEEE--EETTEE--HHHHHHHHHHHHTT---SEEEEEESSPPPHHHHHHHHHHHT--GGGEEEEE--SSGGGHHHHHHHTTHHHHHHHHTTGGG----HHHHHHHHHHHHHHHHHHS--TTPPEEEEEEEES-TTSTTTTHHHHHHHHHHHHHHT-EEEEEEEEGGGGSTTHHHH-HHHHHHHHHHHHH-SEEEE----SSTTHHHHHHHHHHHHHHT--EEEETHHHHHHHHHHIIIII--TT-EETTT-TT-S-EEEEE-PEE-SSSSSEE-EEEEEEEEEPTT-TT-HHHHHTTT-SEEEEEEEESEEE-GGGHHHHHHHT-EEEEEETTS-SEEEEE-TTSSSEEEESS-TTTT--SSS--HHHHHHHHHHTT-HHHHHHHHHHTT--GGG------

Radius of gyration: 29.33 Å; chains: 1; bounding box: 83×65×70 Å

Organism: Metarhizium rileyi (strain RCEF 4871) (NCBI:txid1649241)